Protein AF-0000000078032558 (afdb_homodimer)

Solvent-accessible surface area (backbone atoms only — not comparable to full-atom values): 46582 Å² total; per-residue (Å²): 106,68,45,57,56,46,48,53,55,49,49,63,67,40,53,75,49,41,86,77,28,78,87,48,39,25,39,59,32,51,50,32,48,56,51,31,64,29,23,77,68,71,60,56,59,56,75,29,68,49,75,64,87,82,40,47,70,19,55,56,33,36,33,44,30,31,34,81,70,38,54,40,38,54,38,24,54,53,51,49,58,75,49,65,84,72,71,51,42,25,27,24,20,18,37,52,53,34,19,41,43,68,67,61,54,51,49,25,51,51,52,8,59,75,63,58,36,80,30,40,43,78,41,65,26,31,44,54,41,43,21,27,52,48,24,29,67,46,46,78,68,11,30,40,39,28,36,68,73,54,55,70,40,54,56,54,4,55,71,63,25,50,42,68,39,78,43,72,30,54,66,83,31,62,67,42,44,46,52,51,50,50,48,48,37,71,74,32,65,48,49,63,70,29,76,27,33,37,41,35,38,43,41,39,31,35,88,79,62,28,49,68,46,62,54,70,61,45,53,50,47,38,45,70,77,31,73,58,35,15,48,38,34,38,36,40,26,52,68,20,34,52,54,36,39,75,61,14,58,8,58,51,54,54,70,69,36,52,88,70,43,55,33,40,32,37,37,25,31,22,35,38,22,17,46,18,13,35,41,35,23,41,70,71,55,50,50,38,40,54,62,49,12,58,71,46,48,72,18,65,30,67,22,48,66,54,51,38,31,36,50,28,29,50,48,40,31,75,73,46,73,45,50,65,32,35,48,35,32,43,52,47,47,50,50,39,44,53,55,43,74,69,30,68,50,47,52,51,28,41,75,70,64,50,38,46,44,77,72,59,59,68,49,86,76,46,93,69,67,61,50,37,50,33,38,36,22,44,74,68,44,16,56,44,51,31,50,48,39,22,74,69,42,29,44,39,52,55,47,40,66,86,84,32,58,80,74,54,13,17,28,39,32,28,53,27,27,75,60,44,72,66,56,44,52,51,48,50,49,51,51,34,52,51,42,54,52,51,54,54,48,68,69,48,81,76,67,95,71,67,59,69,60,48,48,51,55,55,53,51,41,61,57,68,75,97,109,67,48,57,55,46,48,52,54,50,48,62,68,41,50,73,48,43,88,76,28,77,88,49,40,26,40,59,32,52,51,32,48,56,50,32,64,29,21,76,69,71,60,56,60,56,76,30,67,49,75,63,88,83,41,48,69,18,56,56,33,35,33,45,30,31,34,81,70,38,56,40,40,54,39,25,52,53,52,49,56,76,47,64,83,74,69,51,43,25,28,24,20,17,36,52,51,35,19,41,42,68,67,62,54,52,50,24,52,52,51,8,59,76,64,57,36,82,30,42,44,75,39,65,26,31,43,54,41,43,21,27,50,48,24,28,67,48,46,78,69,11,29,41,39,28,37,68,72,53,55,69,39,52,56,54,4,56,70,62,27,50,42,66,39,80,44,71,31,52,64,82,31,63,66,43,45,47,52,51,50,51,49,48,37,73,74,32,65,47,48,62,70,30,75,29,32,35,40,34,40,44,41,37,31,35,87,78,62,28,49,68,46,61,53,71,62,45,52,50,46,39,44,69,76,31,74,59,35,14,48,39,34,38,35,39,27,51,69,20,33,51,55,37,39,75,62,15,58,8,59,50,54,54,68,68,35,49,89,70,42,54,32,40,33,36,38,26,30,23,35,37,24,17,44,17,12,34,42,35,23,41,69,69,56,50,50,40,40,54,64,50,13,58,71,48,50,71,20,66,32,66,23,46,68,54,51,37,31,37,49,28,30,49,48,39,29,75,72,47,74,46,50,66,30,35,49,36,32,43,53,48,48,52,50,39,45,55,54,44,73,69,29,67,50,45,51,51,28,42,75,70,65,50,38,50,42,76,73,59,60,67,48,87,78,47,94,69,69,60,50,37,51,34,39,35,24,43,75,69,45,16,56,45,51,31,50,49,41,23,72,69,43,27,44,39,51,52,45,40,65,84,84,32,60,81,77,53,13,17,28,39,32,27,51,27,27,76,60,45,73,66,56,43,52,51,49,51,50,51,52,34,52,52,43,54,51,52,54,53,47,69,69,50,83,74,68,94,73,67,59,68,63,51,48,52,54,56,54,52,41,62,55,66,78,97

Structure (mmCIF, N/CA/C/O backbone):
data_AF-0000000078032558-model_v1
#
loop_
_entity.id
_entity.type
_entity.pdbx_description
1 polymer 'Aminotransferase class I/classII large domain-containing protein'
#
loop_
_atom_site.group_PDB
_atom_site.id
_atom_site.type_symbol
_atom_site.label_atom_id
_atom_site.label_alt_id
_atom_site.label_comp_id
_atom_site.label_asym_id
_atom_site.label_entity_id
_atom_site.label_seq_id
_atom_site.pdbx_PDB_ins_code
_atom_site.Cartn_x
_atom_site.Cartn_y
_atom_site.Cartn_z
_atom_site.occupancy
_atom_site.B_iso_or_equiv
_atom_site.auth_seq_id
_atom_site.auth_comp_id
_atom_site.auth_asym_id
_atom_site.auth_atom_id
_atom_site.pdbx_PDB_model_num
ATOM 1 N N . MET A 1 1 ? 19.219 -9.531 -31.422 1 80.31 1 MET A N 1
ATOM 2 C CA . MET A 1 1 ? 18.391 -10.547 -30.781 1 80.31 1 MET A CA 1
ATOM 3 C C . MET A 1 1 ? 18.344 -10.328 -29.266 1 80.31 1 MET A C 1
ATOM 5 O O . MET A 1 1 ? 19.281 -9.789 -28.688 1 80.31 1 MET A O 1
ATOM 9 N N . TYR A 1 2 ? 17.25 -10.719 -28.672 1 83.38 2 TYR A N 1
ATOM 10 C CA . TYR A 1 2 ? 17.016 -10.539 -27.25 1 83.38 2 TYR A CA 1
ATOM 11 C C . TYR A 1 2 ? 18.172 -11.078 -26.438 1 83.38 2 TYR A C 1
ATOM 13 O O . TYR A 1 2 ? 18.641 -10.422 -25.5 1 83.38 2 TYR A O 1
ATOM 21 N N . TYR A 1 3 ? 18.688 -12.211 -26.844 1 86.25 3 TYR A N 1
ATOM 22 C CA . TYR A 1 3 ? 19.734 -12.875 -26.078 1 86.25 3 TYR A CA 1
ATOM 23 C C . TYR A 1 3 ? 21 -12.023 -26.031 1 86.25 3 TYR A C 1
ATOM 25 O O . TYR A 1 3 ? 21.672 -11.953 -25 1 86.25 3 TYR A O 1
ATOM 33 N N . GLN A 1 4 ? 21.297 -11.312 -27.031 1 84.75 4 GLN A N 1
ATOM 34 C CA . GLN A 1 4 ? 22.5 -10.484 -27.094 1 84.75 4 GLN A CA 1
ATOM 35 C C . GLN A 1 4 ? 22.359 -9.25 -26.203 1 84.75 4 GLN A C 1
ATOM 37 O O . GLN A 1 4 ? 23.297 -8.883 -25.484 1 84.75 4 GLN A O 1
ATOM 42 N N . GLU A 1 5 ? 21.234 -8.664 -26.266 1 84.06 5 GLU A N 1
ATOM 43 C CA . GLU A 1 5 ? 20.984 -7.496 -25.422 1 84.06 5 GLU A CA 1
ATOM 44 C C . GLU A 1 5 ? 21 -7.863 -23.938 1 84.06 5 GLU A C 1
ATOM 46 O O . GLU A 1 5 ? 21.562 -7.129 -23.125 1 84.06 5 GLU A O 1
ATOM 51 N N . MET A 1 6 ? 20.375 -8.961 -23.641 1 85.62 6 MET A N 1
ATOM 52 C CA . MET A 1 6 ? 20.328 -9.43 -22.266 1 85.62 6 MET A CA 1
ATOM 53 C C . MET A 1 6 ? 21.734 -9.711 -21.75 1 85.62 6 MET A C 1
ATOM 55 O O . MET A 1 6 ? 22.094 -9.297 -20.641 1 85.62 6 MET A O 1
ATOM 59 N N . LEU A 1 7 ? 22.547 -10.359 -22.516 1 86.56 7 LEU A N 1
ATOM 60 C CA . LEU A 1 7 ? 23.891 -10.75 -22.078 1 86.56 7 LEU A CA 1
ATOM 61 C C . LEU A 1 7 ? 24.797 -9.531 -21.953 1 86.56 7 LEU A C 1
ATOM 63 O O . LEU A 1 7 ? 25.641 -9.477 -21.062 1 86.56 7 LEU A O 1
ATOM 67 N N . ASN A 1 8 ? 24.594 -8.594 -22.844 1 84.06 8 ASN A N 1
ATOM 68 C CA . ASN A 1 8 ? 25.406 -7.387 -22.781 1 84.06 8 ASN A CA 1
ATOM 69 C C . ASN A 1 8 ? 25.188 -6.629 -21.469 1 84.06 8 ASN A C 1
ATOM 71 O O . ASN A 1 8 ? 26.156 -6.258 -20.797 1 84.06 8 ASN A O 1
ATOM 75 N N . ASP A 1 9 ? 23.984 -6.445 -21.125 1 83.38 9 ASP A N 1
ATOM 76 C CA . ASP A 1 9 ? 23.672 -5.727 -19.891 1 83.38 9 ASP A CA 1
ATOM 77 C C . ASP A 1 9 ? 24.047 -6.547 -18.672 1 83.38 9 ASP A C 1
ATOM 79 O O . ASP A 1 9 ? 24.547 -6.004 -17.688 1 83.38 9 ASP A O 1
ATOM 83 N N . TRP A 1 10 ? 23.797 -7.812 -18.766 1 87.31 10 TRP A N 1
ATOM 84 C CA . TRP A 1 10 ? 24.094 -8.727 -17.672 1 87.31 10 TRP A CA 1
ATOM 85 C C . TRP A 1 10 ? 25.594 -8.766 -17.375 1 87.31 10 TRP A C 1
ATOM 87 O O . TRP A 1 10 ? 26 -8.703 -16.219 1 87.31 10 TRP A O 1
ATOM 97 N N . LEU A 1 11 ? 26.359 -8.844 -18.375 1 87.5 11 LEU A N 1
ATOM 98 C CA . LEU A 1 11 ? 27.812 -8.938 -18.219 1 87.5 11 LEU A CA 1
ATOM 99 C C . LEU A 1 11 ? 28.375 -7.629 -17.688 1 87.5 11 LEU A C 1
ATOM 101 O O . LEU A 1 11 ? 29.266 -7.637 -16.828 1 87.5 11 LEU A O 1
ATOM 105 N N . LYS A 1 12 ? 27.875 -6.531 -18.141 1 86.44 12 LYS A N 1
ATOM 106 C CA . LYS A 1 12 ? 28.328 -5.223 -17.672 1 86.44 12 LYS A CA 1
ATOM 107 C C . LYS A 1 12 ? 28.031 -5.035 -16.188 1 86.44 12 LYS A C 1
ATOM 109 O O . LYS A 1 12 ? 28.844 -4.469 -15.453 1 86.44 12 LYS A O 1
ATOM 114 N N . ASP A 1 13 ? 26.906 -5.551 -15.789 1 90 13 ASP A N 1
ATOM 115 C CA . ASP A 1 13 ? 26.469 -5.379 -14.406 1 90 13 ASP A CA 1
ATOM 116 C C . ASP A 1 13 ? 27.281 -6.262 -13.461 1 90 13 ASP A C 1
ATOM 118 O O . ASP A 1 13 ? 27.312 -6.016 -12.25 1 90 13 ASP A O 1
ATOM 122 N N . HIS A 1 14 ? 27.969 -7.262 -13.961 1 91.25 14 HIS A N 1
ATOM 123 C CA . HIS A 1 14 ? 28.656 -8.219 -13.102 1 91.25 14 HIS A CA 1
ATOM 124 C C . HIS A 1 14 ? 30.141 -7.902 -13.023 1 91.25 14 HIS A C 1
ATOM 126 O O . HIS A 1 14 ? 30.922 -8.68 -12.469 1 91.25 14 HIS A O 1
ATOM 132 N N . VAL A 1 15 ? 30.531 -6.758 -13.594 1 91 15 VAL A N 1
ATOM 133 C CA . VAL A 1 15 ? 31.875 -6.266 -13.344 1 91 15 VAL A CA 1
ATOM 134 C C . VAL A 1 15 ? 32 -5.816 -11.891 1 91 15 VAL A C 1
ATOM 136 O O . VAL A 1 15 ? 31.172 -5.066 -11.391 1 91 15 VAL A O 1
ATOM 139 N N . LEU A 1 16 ? 33.031 -6.363 -11.219 1 93.69 16 LEU A N 1
ATOM 140 C CA . LEU A 1 16 ? 33.25 -5.973 -9.828 1 93.69 16 LEU A CA 1
ATOM 141 C C . LEU A 1 16 ? 33.438 -4.465 -9.719 1 93.69 16 LEU A C 1
ATOM 143 O O . LEU A 1 16 ? 34.094 -3.848 -10.562 1 93.69 16 LEU A O 1
ATOM 147 N N . GLN A 1 17 ? 32.906 -3.85 -8.68 1 95.19 17 GLN A N 1
ATOM 148 C CA . GLN A 1 17 ? 32.938 -2.396 -8.562 1 95.19 17 GLN A CA 1
ATOM 149 C C . GLN A 1 17 ? 33.844 -1.945 -7.422 1 95.19 17 GLN A C 1
ATOM 151 O O . GLN A 1 17 ? 34.406 -0.854 -7.469 1 95.19 17 GLN A O 1
ATOM 156 N N . ALA A 1 18 ? 34 -2.725 -6.391 1 93.19 18 ALA A N 1
ATOM 157 C CA . ALA A 1 18 ? 34.719 -2.346 -5.176 1 93.19 18 ALA A CA 1
ATOM 158 C C . ALA A 1 18 ? 36.125 -1.856 -5.504 1 93.19 18 ALA A C 1
ATOM 160 O O . ALA A 1 18 ? 36.625 -0.889 -4.91 1 93.19 18 ALA A O 1
ATOM 161 N N . PRO A 1 19 ? 36.812 -2.441 -6.449 1 92.69 19 PRO A N 1
ATOM 162 C CA . PRO A 1 19 ? 38.156 -1.995 -6.766 1 92.69 19 PRO A CA 1
ATOM 163 C C . PRO A 1 19 ? 38.219 -0.566 -7.305 1 92.69 19 PRO A C 1
ATOM 165 O O . PRO A 1 19 ? 39.25 0.093 -7.234 1 92.69 19 PRO A O 1
ATOM 168 N N . TYR A 1 20 ? 37.125 -0.083 -7.801 1 92.31 20 TYR A N 1
ATOM 169 C CA . TYR A 1 20 ? 37.094 1.242 -8.414 1 92.31 20 TYR A CA 1
ATOM 170 C C . TYR A 1 20 ? 36.531 2.273 -7.438 1 92.31 20 TYR A C 1
ATOM 172 O O . TYR A 1 20 ? 36.344 3.438 -7.797 1 92.31 20 TYR A O 1
ATOM 180 N N . MET A 1 21 ? 36.344 1.841 -6.172 1 93.31 21 MET A N 1
ATOM 181 C CA . MET A 1 21 ? 35.625 2.699 -5.215 1 93.31 21 MET A CA 1
ATOM 182 C C . MET A 1 21 ? 36.625 3.348 -4.254 1 93.31 21 MET A C 1
ATOM 184 O O . MET A 1 21 ? 36.219 3.938 -3.248 1 93.31 21 MET A O 1
ATOM 188 N N . LYS A 1 22 ? 37.844 3.311 -4.496 1 90.62 22 LYS A N 1
ATOM 189 C CA . LYS A 1 22 ? 38.875 3.707 -3.535 1 90.62 22 LYS A CA 1
ATOM 190 C C . LYS A 1 22 ? 38.719 5.164 -3.115 1 90.62 22 LYS A C 1
ATOM 192 O O . LYS A 1 22 ? 38.938 5.512 -1.952 1 90.62 22 LYS A O 1
ATOM 197 N N . ASP A 1 23 ? 38.25 5.98 -4.012 1 92.94 23 ASP A N 1
ATOM 198 C CA . ASP A 1 23 ? 38.156 7.406 -3.713 1 92.94 23 ASP A CA 1
ATOM 199 C C . ASP A 1 23 ? 36.719 7.805 -3.344 1 92.94 23 ASP A C 1
ATOM 201 O O . ASP A 1 23 ? 36.438 8.984 -3.137 1 92.94 23 ASP A O 1
ATOM 205 N N . GLU A 1 24 ? 35.875 6.836 -3.246 1 95.62 24 GLU A N 1
ATOM 206 C CA . GLU A 1 24 ? 34.469 7.102 -2.91 1 95.62 24 GLU A CA 1
ATOM 207 C C . GLU A 1 24 ? 34.25 7.043 -1.402 1 95.62 24 GLU A C 1
ATOM 209 O O . GLU A 1 24 ? 35.031 6.426 -0.676 1 95.62 24 GLU A O 1
ATOM 214 N N . PRO A 1 25 ? 33.219 7.695 -0.903 1 97.56 25 PRO A N 1
ATOM 215 C CA . PRO A 1 25 ? 32.844 7.574 0.515 1 97.56 25 PRO A CA 1
ATOM 216 C C . PRO A 1 25 ? 32.719 6.121 0.967 1 97.56 25 PRO A C 1
ATOM 218 O O . PRO A 1 25 ? 32.25 5.277 0.21 1 97.56 25 PRO A O 1
ATOM 221 N N . ALA A 1 26 ? 33.094 5.902 2.227 1 98.25 26 ALA A N 1
ATOM 222 C CA . ALA A 1 26 ? 33.094 4.555 2.791 1 98.25 26 ALA A CA 1
ATOM 223 C C . ALA A 1 26 ? 31.719 3.912 2.703 1 98.25 26 ALA A C 1
ATOM 225 O O . ALA A 1 26 ? 31.609 2.697 2.514 1 98.25 26 ALA A O 1
ATOM 226 N N . PHE A 1 27 ? 30.719 4.684 2.791 1 98.5 27 PHE A N 1
ATOM 227 C CA . PHE A 1 27 ? 29.359 4.18 2.695 1 98.5 27 PHE A CA 1
ATOM 228 C C . PHE A 1 27 ? 29.156 3.416 1.392 1 98.5 27 PHE A C 1
ATOM 230 O O . PHE A 1 27 ? 28.703 2.27 1.401 1 98.5 27 PHE A O 1
ATOM 237 N N . TYR A 1 28 ? 29.5 4.035 0.255 1 98.5 28 TYR A N 1
ATOM 238 C CA . TYR A 1 28 ? 29.312 3.42 -1.055 1 98.5 28 TYR A CA 1
ATOM 239 C C . TYR A 1 28 ? 30.266 2.246 -1.248 1 98.5 28 TYR A C 1
ATOM 241 O O . TYR A 1 28 ? 29.891 1.242 -1.867 1 98.5 28 TYR A O 1
ATOM 249 N N . ARG A 1 29 ? 31.438 2.357 -0.692 1 98 29 ARG A N 1
ATOM 250 C CA . ARG A 1 29 ? 32.406 1.267 -0.765 1 98 29 ARG A CA 1
ATOM 251 C C . ARG A 1 29 ? 31.891 0.025 -0.048 1 98 29 ARG A C 1
ATOM 253 O O . ARG A 1 29 ? 32 -1.09 -0.562 1 98 29 ARG A O 1
ATOM 260 N N . ASN A 1 30 ? 31.359 0.237 1.131 1 98.25 30 ASN A N 1
ATOM 261 C CA . ASN A 1 30 ? 30.812 -0.875 1.893 1 98.25 30 ASN A CA 1
ATOM 262 C C . ASN A 1 30 ? 29.688 -1.576 1.123 1 98.25 30 ASN A C 1
ATOM 264 O O . ASN A 1 30 ? 29.609 -2.807 1.116 1 98.25 30 ASN A O 1
ATOM 268 N N . ILE A 1 31 ? 28.844 -0.797 0.49 1 98.38 31 ILE A N 1
ATOM 269 C CA . ILE A 1 31 ? 27.734 -1.348 -0.272 1 98.38 31 ILE A CA 1
ATOM 270 C C . ILE A 1 31 ? 28.266 -2.139 -1.466 1 98.38 31 ILE A C 1
ATOM 272 O O . ILE A 1 31 ? 27.828 -3.266 -1.716 1 98.38 31 ILE A O 1
ATOM 276 N N . GLU A 1 32 ? 29.219 -1.52 -2.215 1 98.19 32 GLU A N 1
ATOM 277 C CA . GLU A 1 32 ? 29.719 -2.184 -3.412 1 98.19 32 GLU A CA 1
ATOM 278 C C . GLU A 1 32 ? 30.5 -3.449 -3.057 1 98.19 32 GLU A C 1
ATOM 280 O O . GLU A 1 32 ? 30.469 -4.43 -3.803 1 98.19 32 GLU A O 1
ATOM 285 N N . LYS A 1 33 ? 31.188 -3.441 -1.937 1 97.69 33 LYS A N 1
ATOM 286 C CA . LYS A 1 33 ? 31.844 -4.66 -1.461 1 97.69 33 LYS A CA 1
ATOM 287 C C . LYS A 1 33 ? 30.812 -5.773 -1.236 1 97.69 33 LYS A C 1
ATOM 289 O O . LYS A 1 33 ? 31.047 -6.926 -1.602 1 97.69 33 LYS A O 1
ATOM 294 N N . HIS A 1 34 ? 29.75 -5.387 -0.639 1 97.69 34 HIS A N 1
ATOM 295 C CA . HIS A 1 34 ? 28.672 -6.348 -0.413 1 97.69 34 HIS A CA 1
ATOM 296 C C . HIS A 1 34 ? 28.094 -6.848 -1.731 1 97.69 34 HIS A C 1
ATOM 298 O O . HIS A 1 34 ? 27.922 -8.055 -1.922 1 97.69 34 HIS A O 1
ATOM 304 N N . LEU A 1 35 ? 27.797 -5.973 -2.66 1 97.44 35 LEU A N 1
ATOM 305 C CA . LEU A 1 35 ? 27.219 -6.34 -3.945 1 97.44 35 LEU A CA 1
ATOM 306 C C . LEU A 1 35 ? 28.172 -7.199 -4.754 1 97.44 35 LEU A C 1
ATOM 308 O O . LEU A 1 35 ? 27.75 -8.055 -5.531 1 97.44 35 LEU A O 1
ATOM 312 N N . ASP A 1 36 ? 29.469 -6.992 -4.578 1 97.31 36 ASP A N 1
ATOM 313 C CA . ASP A 1 36 ? 30.484 -7.762 -5.297 1 97.31 36 ASP A CA 1
ATOM 314 C C . ASP A 1 36 ? 30.438 -9.234 -4.895 1 97.31 36 ASP A C 1
ATOM 316 O O . ASP A 1 36 ? 30.797 -10.109 -5.68 1 97.31 36 ASP A O 1
ATOM 320 N N . THR A 1 37 ? 30 -9.516 -3.711 1 95.69 37 THR A N 1
ATOM 321 C CA . THR A 1 37 ? 29.844 -10.914 -3.322 1 95.69 37 THR A CA 1
ATOM 322 C C . THR A 1 37 ? 28.797 -11.609 -4.18 1 95.69 37 THR A C 1
ATOM 324 O O . THR A 1 37 ? 28.859 -12.812 -4.41 1 95.69 37 THR A O 1
ATOM 327 N N . LEU A 1 38 ? 27.859 -10.844 -4.645 1 92.62 38 LEU A N 1
ATOM 328 C CA . LEU A 1 38 ? 26.859 -11.367 -5.562 1 92.62 38 LEU A CA 1
ATOM 329 C C . LEU A 1 38 ? 27.406 -11.438 -6.984 1 92.62 38 LEU A C 1
ATOM 331 O O . LEU A 1 38 ? 27.156 -12.406 -7.703 1 92.62 38 LEU A O 1
ATOM 335 N N . ARG A 1 39 ? 28.172 -10.406 -7.352 1 92.75 39 ARG A N 1
ATOM 336 C CA . ARG A 1 39 ? 28.703 -10.328 -8.711 1 92.75 39 ARG A CA 1
ATOM 337 C C . ARG A 1 39 ? 29.641 -11.484 -8.992 1 92.75 39 ARG A C 1
ATOM 339 O O . ARG A 1 39 ? 29.656 -12.031 -10.094 1 92.75 39 ARG A O 1
ATOM 346 N N . VAL A 1 40 ? 30.391 -11.891 -8 1 89.12 40 VAL A N 1
ATOM 347 C CA . VAL A 1 40 ? 31.406 -12.922 -8.172 1 89.12 40 VAL A CA 1
ATOM 348 C C . VAL A 1 40 ? 30.75 -14.242 -8.586 1 89.12 40 VAL A C 1
ATOM 350 O O . VAL A 1 40 ? 31.281 -14.977 -9.414 1 89.12 40 VAL A O 1
ATOM 353 N N . ASP A 1 41 ? 29.562 -14.445 -8.086 1 82.5 41 ASP A N 1
ATOM 354 C CA . ASP A 1 41 ? 28.859 -15.703 -8.344 1 82.5 41 ASP A CA 1
ATOM 355 C C . ASP A 1 41 ? 27.734 -15.508 -9.352 1 82.5 41 ASP A C 1
ATOM 357 O O . ASP A 1 41 ? 26.828 -16.344 -9.445 1 82.5 41 ASP A O 1
ATOM 361 N N . PHE A 1 42 ? 27.688 -14.414 -9.992 1 82.44 42 PHE A N 1
ATOM 362 C CA . PHE A 1 42 ? 26.688 -14.102 -11.008 1 82.44 42 PHE A CA 1
ATOM 363 C C . PHE A 1 42 ? 25.281 -14.156 -10.422 1 82.44 42 PHE A C 1
ATOM 365 O O . PHE A 1 42 ? 24.344 -14.641 -11.07 1 82.44 42 PHE A O 1
ATOM 372 N N . ARG A 1 43 ? 25.219 -13.672 -9.234 1 87.38 43 ARG A N 1
ATOM 373 C CA . ARG A 1 43 ? 23.922 -13.727 -8.555 1 87.38 43 ARG A CA 1
ATOM 374 C C . ARG A 1 43 ? 23.297 -12.344 -8.445 1 87.38 43 ARG A C 1
ATOM 376 O O . ARG A 1 43 ? 22.188 -12.195 -7.957 1 87.38 43 ARG A O 1
ATOM 383 N N . LEU A 1 44 ? 24.094 -11.367 -8.977 1 91.62 44 LEU A N 1
ATOM 384 C CA . LEU A 1 44 ? 23.547 -10.016 -8.922 1 91.62 44 LEU A CA 1
ATOM 385 C C . LEU A 1 44 ? 22.297 -9.898 -9.789 1 91.62 44 LEU A C 1
ATOM 387 O O . LEU A 1 44 ? 22.312 -10.281 -10.961 1 91.62 44 LEU A O 1
ATOM 391 N N . SER A 1 45 ? 21.203 -9.406 -9.172 1 90.88 45 SER A N 1
ATOM 392 C CA . SER A 1 45 ? 20.016 -9.117 -9.953 1 90.88 45 SER A CA 1
ATOM 393 C C . SER A 1 45 ? 20.219 -7.895 -10.844 1 90.88 45 SER A C 1
ATOM 395 O O . SER A 1 45 ? 20.719 -6.867 -10.391 1 90.88 45 SER A O 1
ATOM 397 N N . THR A 1 46 ? 19.891 -8.039 -12.094 1 87.75 46 THR A N 1
ATOM 398 C CA . THR A 1 46 ? 20.016 -6.953 -13.055 1 87.75 46 THR A CA 1
ATOM 399 C C . THR A 1 46 ? 18.672 -6.637 -13.703 1 87.75 46 THR A C 1
ATOM 401 O O . THR A 1 46 ? 17.828 -7.516 -13.844 1 87.75 46 THR A O 1
ATOM 404 N N . ALA A 1 47 ? 18.469 -5.344 -14 1 86.31 47 ALA A N 1
ATOM 405 C CA . ALA A 1 47 ? 17.281 -4.969 -14.773 1 86.31 47 ALA A CA 1
ATOM 406 C C . ALA A 1 47 ? 17.328 -5.574 -16.172 1 86.31 47 ALA A C 1
ATOM 408 O O . ALA A 1 47 ? 18.281 -5.352 -16.922 1 86.31 47 ALA A O 1
ATOM 409 N N . LYS A 1 48 ? 16.375 -6.363 -16.516 1 84.81 48 LYS A N 1
ATOM 410 C CA . LYS A 1 48 ? 16.328 -6.992 -17.828 1 84.81 48 LYS A CA 1
ATOM 411 C C . LYS A 1 48 ? 15.688 -6.059 -18.859 1 84.81 48 LYS A C 1
ATOM 413 O O . LYS A 1 48 ? 14.727 -5.348 -18.547 1 84.81 48 LYS A O 1
ATOM 418 N N . PRO A 1 49 ? 16.25 -6.051 -20.016 1 84.81 49 PRO A N 1
ATOM 419 C CA . PRO A 1 49 ? 15.586 -5.258 -21.062 1 84.81 49 PRO A CA 1
ATOM 420 C C . PRO A 1 49 ? 14.203 -5.801 -21.438 1 84.81 49 PRO A C 1
ATOM 422 O O . PRO A 1 49 ? 13.984 -7.016 -21.391 1 84.81 49 PRO A O 1
ATOM 425 N N . ARG A 1 50 ? 13.328 -4.848 -21.703 1 88.75 50 ARG A N 1
ATOM 426 C CA . ARG A 1 50 ? 12.062 -5.281 -22.281 1 88.75 50 ARG A CA 1
ATOM 427 C C . ARG A 1 50 ? 12.25 -5.746 -23.719 1 88.75 50 ARG A C 1
ATOM 429 O O . ARG A 1 50 ? 13.008 -5.137 -24.484 1 88.75 50 ARG A O 1
ATOM 436 N N . TRP A 1 51 ? 11.695 -6.84 -24.125 1 88.62 51 TRP A N 1
ATOM 437 C CA . TRP A 1 51 ? 11.828 -7.441 -25.438 1 88.62 51 TRP A CA 1
ATOM 438 C C . TRP A 1 51 ? 10.531 -7.324 -26.234 1 88.62 51 TRP A C 1
ATOM 440 O O . TRP A 1 51 ? 9.492 -6.949 -25.672 1 88.62 51 TRP A O 1
ATOM 450 N N . ASP A 1 52 ? 10.633 -7.594 -27.594 1 89.62 52 ASP A N 1
ATOM 451 C CA . ASP A 1 52 ? 9.469 -7.414 -28.453 1 89.62 52 ASP A CA 1
ATOM 452 C C . ASP A 1 52 ? 8.75 -8.742 -28.688 1 89.62 52 ASP A C 1
ATOM 454 O O . ASP A 1 52 ? 9.078 -9.75 -28.062 1 89.62 52 ASP A O 1
ATOM 458 N N . ASP A 1 53 ? 7.82 -8.703 -29.609 1 90.31 53 ASP A N 1
ATOM 459 C CA . ASP A 1 53 ? 6.898 -9.82 -29.781 1 90.31 53 ASP A CA 1
ATOM 460 C C . ASP A 1 53 ? 7.539 -10.945 -30.594 1 90.31 53 ASP A C 1
ATOM 462 O O . ASP A 1 53 ? 6.945 -12.008 -30.766 1 90.31 53 ASP A O 1
ATOM 466 N N . THR A 1 54 ? 8.82 -10.727 -31.031 1 93.25 54 THR A N 1
ATOM 467 C CA . THR A 1 54 ? 9.508 -11.805 -31.75 1 93.25 54 THR A CA 1
ATOM 468 C C . THR A 1 54 ? 10.023 -12.852 -30.766 1 93.25 54 THR A C 1
ATOM 470 O O . THR A 1 54 ? 10.336 -13.977 -31.156 1 93.25 54 THR A O 1
ATOM 473 N N . VAL A 1 55 ? 10.164 -12.469 -29.547 1 96.12 55 VAL A N 1
ATOM 474 C CA . VAL A 1 55 ? 10.594 -13.391 -28.484 1 96.12 55 VAL A CA 1
ATOM 475 C C . VAL A 1 55 ? 9.398 -14.188 -27.969 1 96.12 55 VAL A C 1
ATOM 477 O O . VAL A 1 55 ? 8.367 -13.609 -27.625 1 96.12 55 VAL A O 1
ATOM 480 N N . ILE A 1 56 ? 9.516 -15.578 -28.047 1 97.81 56 ILE A N 1
ATOM 481 C CA . ILE A 1 56 ? 8.469 -16.391 -27.438 1 97.81 56 ILE A CA 1
ATOM 482 C C . ILE A 1 56 ? 8.391 -16.094 -25.938 1 97.81 56 ILE A C 1
ATOM 484 O O . ILE A 1 56 ? 9.367 -16.281 -25.203 1 97.81 56 ILE A O 1
ATOM 488 N N . ASP A 1 57 ? 7.234 -15.664 -25.5 1 97.19 57 ASP A N 1
ATOM 489 C CA . ASP A 1 57 ? 7.039 -15.156 -24.141 1 97.19 57 ASP A CA 1
ATOM 490 C C . ASP A 1 57 ? 6.555 -16.266 -23.203 1 97.19 57 ASP A C 1
ATOM 492 O O . ASP A 1 57 ? 5.402 -16.703 -23.297 1 97.19 57 ASP A O 1
ATOM 496 N N . TRP A 1 58 ? 7.434 -16.688 -22.281 1 97.94 58 TRP A N 1
ATOM 497 C CA . TRP A 1 58 ? 7.055 -17.578 -21.188 1 97.94 58 TRP A CA 1
ATOM 498 C C . TRP A 1 58 ? 7.297 -16.922 -19.828 1 97.94 58 TRP A C 1
ATOM 500 O O . TRP A 1 58 ? 7.562 -17.609 -18.844 1 97.94 58 TRP A O 1
ATOM 510 N N . ALA A 1 59 ? 7.273 -15.602 -19.766 1 96.12 59 ALA A N 1
ATOM 511 C CA . ALA A 1 59 ? 7.777 -15 -18.531 1 96.12 59 ALA A CA 1
ATOM 512 C C . ALA A 1 59 ? 6.891 -13.836 -18.094 1 96.12 59 ALA A C 1
ATOM 514 O O . ALA A 1 59 ? 6.648 -13.656 -16.891 1 96.12 59 ALA A O 1
ATOM 515 N N . SER A 1 60 ? 6.32 -13 -19.031 1 96.12 60 SER A N 1
ATOM 516 C CA . SER A 1 60 ? 5.656 -11.758 -18.656 1 96.12 60 SER A CA 1
ATOM 517 C C . SER A 1 60 ? 4.379 -12.031 -17.875 1 96.12 60 SER A C 1
ATOM 519 O O . SER A 1 60 ? 3.893 -13.164 -17.828 1 96.12 60 SER A O 1
ATOM 521 N N . SER A 1 61 ? 3.871 -11 -17.188 1 96.69 61 SER A N 1
ATOM 522 C CA . SER A 1 61 ? 2.656 -11.133 -16.391 1 96.69 61 SER A CA 1
ATOM 523 C C . SER A 1 61 ? 1.414 -10.82 -17.203 1 96.69 61 SER A C 1
ATOM 525 O O . SER A 1 61 ? 0.319 -10.68 -16.656 1 96.69 61 SER A O 1
ATOM 527 N N . ASP A 1 62 ? 1.58 -10.719 -18.5 1 97.31 62 ASP A N 1
ATOM 528 C CA . ASP A 1 62 ? 0.466 -10.438 -19.391 1 97.31 62 ASP A CA 1
ATOM 529 C C . ASP A 1 62 ? -0.271 -11.719 -19.781 1 97.31 62 ASP A C 1
ATOM 531 O O . ASP A 1 62 ? -0.429 -12.023 -20.953 1 97.31 62 ASP A O 1
ATOM 535 N N . PHE A 1 63 ? -0.851 -12.383 -18.828 1 98.44 63 PHE A N 1
ATOM 536 C CA . PHE A 1 63 ? -1.385 -13.734 -18.953 1 98.44 63 PHE A CA 1
ATOM 537 C C . PHE A 1 63 ? -2.43 -13.805 -20.062 1 98.44 63 PHE A C 1
ATOM 539 O O . PHE A 1 63 ? -2.371 -14.68 -20.922 1 98.44 63 PHE A O 1
ATOM 546 N N . LEU A 1 64 ? -3.33 -12.859 -20.078 1 98.69 64 LEU A N 1
ATOM 547 C CA . LEU A 1 64 ? -4.441 -12.883 -21.016 1 98.69 64 LEU A CA 1
ATOM 548 C C . LEU A 1 64 ? -4.078 -12.133 -22.297 1 98.69 64 LEU A C 1
ATOM 550 O O . LEU A 1 64 ? -4.91 -12 -23.203 1 98.69 64 LEU A O 1
ATOM 554 N N . SER A 1 65 ? -2.91 -11.625 -22.375 1 98.12 65 SER A N 1
ATOM 555 C CA . SER A 1 65 ? -2.375 -10.938 -23.547 1 98.12 65 SER A CA 1
ATOM 556 C C . SER A 1 65 ? -3.186 -9.688 -23.875 1 98.12 65 SER A C 1
ATOM 558 O O . SER A 1 65 ? -3.32 -9.32 -25.047 1 98.12 65 SER A O 1
ATOM 560 N N . LEU A 1 66 ? -3.803 -9.102 -22.859 1 98.19 66 LEU A N 1
ATOM 561 C CA . LEU A 1 66 ? -4.586 -7.887 -23.047 1 98.19 66 LEU A CA 1
ATOM 562 C C . LEU A 1 66 ? -3.676 -6.703 -23.359 1 98.19 66 LEU A C 1
ATOM 564 O O . LEU A 1 66 ? -4.051 -5.801 -24.109 1 98.19 66 LEU A O 1
ATOM 568 N N . ASN A 1 67 ? -2.557 -6.738 -22.703 1 96.19 67 ASN A N 1
ATOM 569 C CA . ASN A 1 67 ? -1.556 -5.707 -22.953 1 96.19 67 ASN A CA 1
ATOM 570 C C . ASN A 1 67 ? -0.984 -5.812 -24.375 1 96.19 67 ASN A C 1
ATOM 572 O O . ASN A 1 67 ? -0.978 -4.832 -25.125 1 96.19 67 ASN A O 1
ATOM 576 N N . ARG A 1 68 ? -0.626 -6.945 -24.766 1 94.12 68 ARG A N 1
ATOM 577 C CA . ARG A 1 68 ? -0.018 -7.238 -26.047 1 94.12 68 ARG A CA 1
ATOM 578 C C . ARG A 1 68 ? -0.97 -6.898 -27.203 1 94.12 68 ARG A C 1
ATOM 580 O O . ARG A 1 68 ? -0.548 -6.375 -28.234 1 94.12 68 ARG A O 1
ATOM 587 N N . THR A 1 69 ? -2.188 -7.141 -27.047 1 95.88 69 THR A N 1
ATOM 588 C CA . THR A 1 69 ? -3.172 -6.953 -28.109 1 95.88 69 THR A CA 1
ATOM 589 C C . THR A 1 69 ? -3.67 -5.512 -28.141 1 95.88 69 THR A C 1
ATOM 591 O O . THR A 1 69 ? -4.293 -5.078 -29.109 1 95.88 69 THR A O 1
ATOM 594 N N . GLY A 1 70 ? -3.459 -4.812 -27.094 1 96.62 70 GLY A N 1
ATOM 595 C CA . GLY A 1 70 ? -3.932 -3.441 -26.984 1 96.62 70 GLY A CA 1
ATOM 596 C C . GLY A 1 70 ? -5.367 -3.338 -26.516 1 96.62 70 GLY A C 1
ATOM 597 O O . GLY A 1 70 ? -5.887 -2.234 -26.328 1 96.62 70 GLY A O 1
ATOM 598 N N . ARG A 1 71 ? -5.98 -4.449 -26.25 1 97.5 71 ARG A N 1
ATOM 599 C CA . ARG A 1 71 ? -7.387 -4.441 -25.859 1 97.5 71 ARG A CA 1
ATOM 600 C C . ARG A 1 71 ? -7.582 -3.678 -24.547 1 97.5 71 ARG A C 1
ATOM 602 O O . ARG A 1 71 ? -8.578 -2.975 -24.375 1 97.5 71 ARG A O 1
ATOM 609 N N . ILE A 1 72 ? -6.637 -3.807 -23.656 1 98.38 72 ILE A N 1
ATOM 610 C CA . ILE A 1 72 ? -6.746 -3.111 -22.375 1 98.38 72 ILE A CA 1
ATOM 611 C C . ILE A 1 72 ? -6.547 -1.612 -22.578 1 98.38 72 ILE A C 1
ATOM 613 O O . ILE A 1 72 ? -7.188 -0.794 -21.922 1 98.38 72 ILE A O 1
ATOM 617 N N . ARG A 1 73 ? -5.613 -1.226 -23.438 1 98 73 ARG A N 1
ATOM 618 C CA . ARG A 1 73 ? -5.426 0.185 -23.75 1 98 73 ARG A CA 1
ATOM 619 C C . ARG A 1 73 ? -6.703 0.79 -24.328 1 98 73 ARG A C 1
ATOM 621 O O . ARG A 1 73 ? -7.121 1.874 -23.906 1 98 73 ARG A O 1
ATOM 628 N N . ASP A 1 74 ? -7.332 0.048 -25.281 1 97.88 74 ASP A N 1
ATOM 629 C CA . ASP A 1 74 ? -8.57 0.518 -25.891 1 97.88 74 ASP A CA 1
ATOM 630 C C . ASP A 1 74 ? -9.672 0.686 -24.844 1 97.88 74 ASP A C 1
ATOM 632 O O . ASP A 1 74 ? -10.406 1.677 -24.859 1 97.88 74 ASP A O 1
ATOM 636 N N . ALA A 1 75 ? -9.766 -0.3 -23.922 1 98.25 75 ALA A N 1
ATOM 637 C CA . ALA A 1 75 ? -10.758 -0.232 -22.859 1 98.25 75 ALA A CA 1
ATOM 638 C C . ALA A 1 75 ? -10.484 0.951 -21.938 1 98.25 75 ALA A C 1
ATOM 640 O O . ALA A 1 75 ? -11.414 1.624 -21.484 1 98.25 75 ALA A O 1
ATOM 641 N N . TYR A 1 76 ? -9.266 1.176 -21.641 1 97.94 76 TYR A N 1
ATOM 642 C CA . TYR A 1 76 ? -8.852 2.293 -20.797 1 97.94 76 TYR A CA 1
ATOM 643 C C . TYR A 1 76 ? -9.203 3.625 -21.453 1 97.94 76 TYR A C 1
ATOM 645 O O . TYR A 1 76 ? -9.773 4.504 -20.797 1 97.94 76 TYR A O 1
ATOM 653 N N . LEU A 1 77 ? -8.828 3.787 -22.703 1 97.12 77 LEU A N 1
ATOM 654 C CA . LEU A 1 77 ? -9.109 5.023 -23.422 1 97.12 77 LEU A CA 1
ATOM 655 C C . LEU A 1 77 ? -10.609 5.273 -23.516 1 97.12 77 LEU A C 1
ATOM 657 O O . LEU A 1 77 ? -11.062 6.418 -23.406 1 97.12 77 LEU A O 1
ATOM 661 N N . LYS A 1 78 ? -11.383 4.23 -23.734 1 97.5 78 LYS A N 1
ATOM 662 C CA . LYS A 1 78 ? -12.844 4.352 -23.734 1 97.5 78 LYS A CA 1
ATOM 663 C C . LYS A 1 78 ? -13.359 4.82 -22.375 1 97.5 78 LYS A C 1
ATOM 665 O O . LYS A 1 78 ? -14.25 5.668 -22.312 1 97.5 78 LYS A O 1
ATOM 670 N N . GLU A 1 79 ? -12.805 4.258 -21.312 1 97.5 79 GLU A N 1
ATOM 671 C CA . GLU A 1 79 ? -13.211 4.656 -19.969 1 97.5 79 GLU A CA 1
ATOM 672 C C . GLU A 1 79 ? -12.891 6.125 -19.703 1 97.5 79 GLU A C 1
ATOM 674 O O . GLU A 1 79 ? -13.711 6.859 -19.156 1 97.5 79 GLU A O 1
ATOM 679 N N . MET A 1 80 ? -11.711 6.559 -20.062 1 96.69 80 MET A N 1
ATOM 680 C CA . MET A 1 80 ? -11.305 7.949 -19.891 1 96.69 80 MET A CA 1
ATOM 681 C C . MET A 1 80 ? -12.227 8.883 -20.672 1 96.69 80 MET A C 1
ATOM 683 O O . MET A 1 80 ? -12.586 9.953 -20.188 1 96.69 80 MET A O 1
ATOM 687 N N . ALA A 1 81 ? -12.602 8.492 -21.844 1 96.31 81 ALA A N 1
ATOM 688 C CA . ALA A 1 81 ? -13.43 9.312 -22.734 1 96.31 81 ALA A CA 1
ATOM 689 C C . ALA A 1 81 ? -14.812 9.547 -22.109 1 96.31 81 ALA A C 1
ATOM 691 O O . ALA A 1 81 ? -15.414 10.609 -22.312 1 96.31 81 ALA A O 1
ATOM 692 N N . LYS A 1 82 ? -15.312 8.625 -21.344 1 96.62 82 LYS A N 1
ATOM 693 C CA . LYS A 1 82 ? -16.609 8.75 -20.688 1 96.62 82 LYS A CA 1
ATOM 694 C C . LYS A 1 82 ? -16.641 9.953 -19.75 1 96.62 82 LYS A C 1
ATOM 696 O O . LYS A 1 82 ? -17.719 10.484 -19.453 1 96.62 82 LYS A O 1
ATOM 701 N N . HIS A 1 83 ? -15.484 10.367 -19.297 1 95.62 83 HIS A N 1
ATOM 702 C CA . HIS A 1 83 ? -15.43 11.422 -18.281 1 95.62 83 HIS A CA 1
ATOM 703 C C . HIS A 1 83 ? -15 12.75 -18.906 1 95.62 83 HIS A C 1
ATOM 705 O O . HIS A 1 83 ? -14.977 13.773 -18.219 1 95.62 83 HIS A O 1
ATOM 711 N N . GLY A 1 84 ? -14.734 12.781 -20.141 1 91.75 84 GLY A N 1
ATOM 712 C CA . GLY A 1 84 ? -14.281 14.008 -20.766 1 91.75 84 GLY A CA 1
ATOM 713 C C . GLY A 1 84 ? -13.094 14.641 -20.078 1 91.75 84 GLY A C 1
ATOM 714 O O . GLY A 1 84 ? -12.094 13.969 -19.812 1 91.75 84 GLY A O 1
ATOM 715 N N . GLU A 1 85 ? -13.281 15.898 -19.828 1 86.06 85 GLU A N 1
ATOM 716 C CA . GLU A 1 85 ? -12.219 16.609 -19.125 1 86.06 85 GLU A CA 1
ATOM 717 C C . GLU A 1 85 ? -12.672 17.062 -17.734 1 86.06 85 GLU A C 1
ATOM 719 O O . GLU A 1 85 ? -12.07 17.953 -17.141 1 86.06 85 GLU A O 1
ATOM 724 N N . ASP A 1 86 ? -13.641 16.453 -17.312 1 87.81 86 ASP A N 1
ATOM 725 C CA . ASP A 1 86 ? -14.195 16.797 -16.016 1 87.81 86 ASP A CA 1
ATO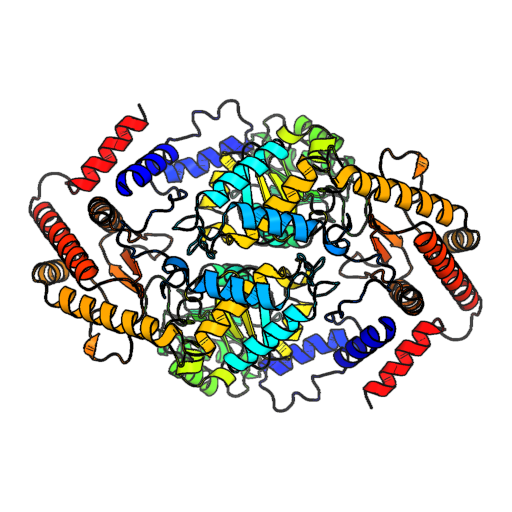M 726 C C . ASP A 1 86 ? -13.688 15.836 -14.938 1 87.81 86 ASP A C 1
ATOM 728 O O . ASP A 1 86 ? -14.461 15.07 -14.367 1 87.81 86 ASP A O 1
ATOM 732 N N . TRP A 1 87 ? -12.516 15.852 -14.656 1 93.88 87 TRP A N 1
ATOM 733 C CA . TRP A 1 87 ? -11.906 15.031 -13.617 1 93.88 87 TRP A CA 1
ATOM 734 C C . TRP A 1 87 ? -10.578 15.625 -13.156 1 93.88 87 TRP A C 1
ATOM 736 O O . TRP A 1 87 ? -9.945 16.391 -13.898 1 93.88 87 TRP A O 1
ATOM 746 N N . ASP A 1 88 ? -10.203 15.422 -11.914 1 95.44 88 ASP A N 1
ATOM 747 C CA . ASP A 1 88 ? -8.922 15.812 -11.344 1 95.44 88 ASP A CA 1
ATOM 748 C C . ASP A 1 88 ? -7.898 14.688 -11.469 1 95.44 88 ASP A C 1
ATOM 750 O O . ASP A 1 88 ? -8.211 13.531 -11.188 1 95.44 88 ASP A O 1
ATOM 754 N N . LEU A 1 89 ? -6.758 15.039 -11.93 1 97.19 89 LEU A N 1
ATOM 755 C CA . LEU A 1 89 ? -5.742 14.008 -12.141 1 97.19 89 LEU A CA 1
ATOM 756 C C . LEU A 1 89 ? -5.363 13.344 -10.82 1 97.19 89 LEU A C 1
ATOM 758 O O . LEU A 1 89 ? -5.359 12.109 -10.727 1 97.19 89 LEU A O 1
ATOM 762 N N . SER A 1 90 ? -5.051 14.117 -9.797 1 96.06 90 SER A N 1
ATOM 763 C CA . SER A 1 90 ? -4.555 13.625 -8.516 1 96.06 90 SER A CA 1
ATOM 764 C C . SER A 1 90 ? -5.68 13.523 -7.488 1 96.06 90 SER A C 1
ATOM 766 O O . SER A 1 90 ? -6.672 14.25 -7.57 1 96.06 90 SER A O 1
ATOM 768 N N . ALA A 1 91 ? -5.457 12.625 -6.547 1 95.5 91 ALA A N 1
ATOM 769 C CA . ALA A 1 91 ? -6.355 12.547 -5.398 1 95.5 91 ALA A CA 1
ATOM 770 C C . ALA A 1 91 ? -6.109 13.703 -4.434 1 95.5 91 ALA A C 1
ATOM 772 O O . ALA A 1 91 ? -6.984 14.062 -3.643 1 95.5 91 ALA A O 1
ATOM 773 N N . ALA A 1 92 ? -4.996 14.289 -4.445 1 94.94 92 ALA A N 1
ATOM 774 C CA . ALA A 1 92 ? -4.598 15.461 -3.67 1 94.94 92 ALA A CA 1
ATOM 775 C C . ALA A 1 92 ? -4.703 15.188 -2.172 1 94.94 92 ALA A C 1
ATOM 777 O O . ALA A 1 92 ? -4.977 16.109 -1.389 1 94.94 92 ALA A O 1
ATOM 778 N N . GLY A 1 93 ? -4.535 13.938 -1.743 1 94.62 93 GLY A N 1
ATOM 779 C CA . GLY A 1 93 ? -4.543 13.57 -0.337 1 94.62 93 GLY A CA 1
ATOM 780 C C . GLY A 1 93 ? -4.695 12.078 -0.114 1 94.62 93 GLY A C 1
ATOM 781 O O . GLY A 1 93 ? -4.926 11.32 -1.062 1 94.62 93 GLY A O 1
ATOM 782 N N . SER A 1 94 ? -4.52 11.688 1.123 1 93.12 94 SER A N 1
ATOM 783 C CA . SER A 1 94 ? -4.766 10.297 1.514 1 93.12 94 SER A CA 1
ATOM 784 C C . SER A 1 94 ? -6.258 10 1.593 1 93.12 94 SER A C 1
ATOM 786 O O . SER A 1 94 ? -7.082 10.914 1.507 1 93.12 94 SER A O 1
ATOM 788 N N . ARG A 1 95 ? -6.598 8.766 1.79 1 92.62 95 ARG A N 1
ATOM 789 C CA . ARG A 1 95 ? -7.984 8.352 1.938 1 92.62 95 ARG A CA 1
ATOM 790 C C . ARG A 1 95 ? -8.625 8.992 3.162 1 92.62 95 ARG A C 1
ATOM 792 O O . ARG A 1 95 ? -9.836 9.25 3.178 1 92.62 95 ARG A O 1
ATOM 799 N N . LEU A 1 96 ? -7.879 9.414 4.168 1 90.25 96 LEU A N 1
ATOM 800 C CA . LEU A 1 96 ? -8.398 9.984 5.41 1 90.25 96 LEU A CA 1
ATOM 801 C C . LEU A 1 96 ? -8.625 11.484 5.266 1 90.25 96 LEU A C 1
ATOM 803 O O . LEU A 1 96 ? -9.32 12.094 6.078 1 90.25 96 LEU A O 1
ATOM 807 N N . GLN A 1 97 ? -8.047 12.047 4.309 1 88.88 97 GLN A N 1
ATOM 808 C CA . GLN A 1 97 ? -8.086 13.508 4.223 1 88.88 97 GLN A CA 1
ATOM 809 C C . GLN A 1 97 ? -8.906 13.961 3.021 1 88.88 97 GLN A C 1
ATOM 811 O O . GLN A 1 97 ? -10.102 14.242 3.148 1 88.88 97 GLN A O 1
ATOM 816 N N . TYR A 1 98 ? -8.438 13.945 1.868 1 91.31 98 TYR A N 1
ATOM 817 C CA . TYR A 1 98 ? -9.047 14.531 0.675 1 91.31 98 TYR A CA 1
ATOM 818 C C . TYR A 1 98 ? -9.148 13.5 -0.444 1 91.31 98 TYR A C 1
ATOM 820 O O . TYR A 1 98 ? -9.75 13.758 -1.485 1 91.31 98 TYR A O 1
ATOM 828 N N . GLY A 1 99 ? -8.641 12.32 -0.193 1 93.12 99 GLY A N 1
ATOM 829 C CA . GLY A 1 99 ? -8.375 11.391 -1.278 1 93.12 99 GLY A CA 1
ATOM 830 C C . GLY A 1 99 ? -9.578 10.531 -1.633 1 93.12 99 GLY A C 1
ATOM 831 O O . GLY A 1 99 ? -9.5 9.688 -2.525 1 93.12 99 GLY A O 1
ATOM 832 N N . ASN A 1 100 ? -10.727 10.742 -0.993 1 93.38 100 ASN A N 1
ATOM 833 C CA . ASN A 1 100 ? -11.922 9.953 -1.276 1 93.38 100 ASN A CA 1
ATOM 834 C C . ASN A 1 100 ? -12.805 10.633 -2.32 1 93.38 100 ASN A C 1
ATOM 836 O O . ASN A 1 100 ? -13.938 11.016 -2.027 1 93.38 100 ASN A O 1
ATOM 840 N N . TYR A 1 101 ? -12.406 10.672 -3.523 1 94.38 101 TYR A N 1
ATOM 841 C CA . TYR A 1 101 ? -13.188 11.305 -4.582 1 94.38 101 TYR A CA 1
ATOM 842 C C . TYR A 1 101 ? -14.211 10.328 -5.148 1 94.38 101 TYR A C 1
ATOM 844 O O . TYR A 1 101 ? -14.039 9.109 -5.059 1 94.38 101 TYR A O 1
ATOM 852 N N . SER A 1 102 ? -15.312 10.758 -5.707 1 95 102 SER A N 1
ATOM 853 C CA . SER A 1 102 ? -16.516 10.008 -6.031 1 95 102 SER A CA 1
ATOM 854 C C . SER A 1 102 ? -16.219 8.844 -6.969 1 95 102 SER A C 1
ATOM 856 O O . SER A 1 102 ? -16.719 7.734 -6.773 1 95 102 SER A O 1
ATOM 858 N N . TYR A 1 103 ? -15.422 9.078 -7.984 1 97.31 103 TYR A N 1
ATOM 859 C CA . TYR A 1 103 ? -15.117 8.055 -8.977 1 97.31 103 TYR A CA 1
ATOM 860 C C . TYR A 1 103 ? -14.422 6.859 -8.328 1 97.31 103 TYR A C 1
ATOM 862 O O . TYR A 1 103 ? -14.734 5.707 -8.633 1 97.31 103 TYR A O 1
ATOM 870 N N . LEU A 1 104 ? -13.469 7.125 -7.441 1 97.44 104 LEU A N 1
ATOM 871 C CA . LEU A 1 104 ? -12.766 6.062 -6.73 1 97.44 104 LEU A CA 1
ATOM 872 C C . LEU A 1 104 ? -13.75 5.203 -5.938 1 97.44 104 LEU A C 1
ATOM 874 O O . LEU A 1 104 ? -13.688 3.971 -5.996 1 97.44 104 LEU A O 1
ATOM 878 N N . ILE A 1 105 ? -14.641 5.828 -5.25 1 96.62 105 ILE A N 1
ATOM 879 C CA . ILE A 1 105 ? -15.633 5.145 -4.422 1 96.62 105 ILE A CA 1
ATOM 880 C C . ILE A 1 105 ? -16.562 4.328 -5.309 1 96.62 105 ILE A C 1
ATOM 882 O O . ILE A 1 105 ? -16.906 3.186 -4.988 1 96.62 105 ILE A O 1
ATOM 886 N N . GLU A 1 106 ? -16.969 4.902 -6.375 1 97.88 106 GLU A N 1
ATOM 887 C CA . GLU A 1 106 ? -17.859 4.223 -7.316 1 97.88 106 GLU A CA 1
ATOM 888 C C . GLU A 1 106 ? -17.203 2.957 -7.871 1 97.88 106 GLU A C 1
ATOM 890 O O . GLU A 1 106 ? -17.844 1.906 -7.945 1 97.88 106 GLU A O 1
ATOM 895 N N . VAL A 1 107 ? -15.969 3.096 -8.258 1 98.56 107 VAL A N 1
ATOM 896 C CA . VAL A 1 107 ? -15.266 1.954 -8.836 1 98.56 107 VAL A CA 1
ATOM 897 C C . VAL A 1 107 ? -15.07 0.875 -7.773 1 98.56 107 VAL A C 1
ATOM 899 O O . VAL A 1 107 ? -15.188 -0.318 -8.062 1 98.56 107 VAL A O 1
ATOM 902 N N . GLU A 1 108 ? -14.734 1.262 -6.527 1 98.56 108 GLU A N 1
ATOM 903 C CA . GLU A 1 108 ? -14.633 0.288 -5.445 1 98.56 108 GLU A CA 1
ATOM 904 C C . GLU A 1 108 ? -15.93 -0.487 -5.266 1 98.56 108 GLU A C 1
ATOM 906 O O . GLU A 1 108 ? -15.914 -1.695 -5.02 1 98.56 108 GLU A O 1
ATOM 911 N N . LYS A 1 109 ? -17.047 0.177 -5.402 1 98.5 109 LYS A N 1
ATOM 912 C CA . LYS A 1 109 ? -18.344 -0.481 -5.297 1 98.5 109 LYS A CA 1
ATOM 913 C C . LYS A 1 109 ? -18.547 -1.492 -6.422 1 98.5 109 LYS A C 1
ATOM 915 O O . LYS A 1 109 ? -19.031 -2.602 -6.191 1 98.5 109 LYS A O 1
ATOM 920 N N . GLN A 1 110 ? -18.219 -1.136 -7.586 1 98.56 110 GLN A N 1
ATOM 921 C CA . GLN A 1 110 ? -18.344 -2.023 -8.734 1 98.56 110 GLN A CA 1
ATOM 922 C C . GLN A 1 110 ? -17.438 -3.238 -8.594 1 98.56 110 GLN A C 1
ATOM 924 O O . GLN A 1 110 ? -17.828 -4.355 -8.938 1 98.56 110 GLN A O 1
ATOM 929 N N . VAL A 1 111 ? -16.25 -2.99 -8.133 1 98.69 111 VAL A N 1
ATOM 930 C CA . VAL A 1 111 ? -15.297 -4.07 -7.898 1 98.69 111 VAL A CA 1
ATOM 931 C C . VAL A 1 111 ? -15.867 -5.051 -6.879 1 98.69 111 VAL A C 1
ATOM 933 O O . VAL A 1 111 ? -15.828 -6.266 -7.082 1 98.69 111 VAL A O 1
ATOM 936 N N . ALA A 1 112 ? -16.375 -4.5 -5.766 1 98.75 112 ALA A N 1
ATOM 937 C CA . ALA A 1 112 ? -16.953 -5.336 -4.723 1 98.75 112 ALA A CA 1
ATOM 938 C C . ALA A 1 112 ? -18.109 -6.176 -5.277 1 98.75 112 ALA A C 1
ATOM 940 O O . ALA A 1 112 ? -18.203 -7.367 -4.984 1 98.75 112 ALA A O 1
ATOM 941 N N . GLU A 1 113 ? -18.938 -5.594 -6.062 1 98.5 113 GLU A N 1
ATOM 942 C CA . GLU A 1 113 ? -20.078 -6.281 -6.668 1 98.5 113 GLU A CA 1
ATOM 943 C C . GLU A 1 113 ? -19.609 -7.406 -7.59 1 98.5 113 GLU A C 1
ATOM 945 O O . GLU A 1 113 ? -20.125 -8.523 -7.52 1 98.5 113 GLU A O 1
ATOM 950 N N . PHE A 1 114 ? -18.719 -7.16 -8.414 1 98.5 114 PHE A N 1
ATOM 951 C CA . PHE A 1 114 ? -18.219 -8.148 -9.375 1 98.5 114 PHE A CA 1
ATOM 952 C C . PHE A 1 114 ? -17.625 -9.352 -8.648 1 98.5 114 PHE A C 1
ATOM 954 O O . PHE A 1 114 ? -17.859 -10.492 -9.055 1 98.5 114 PHE A O 1
ATOM 961 N N . PHE A 1 115 ? -16.891 -9.133 -7.57 1 98.5 115 PHE A N 1
ATOM 962 C CA . PHE A 1 115 ? -16.156 -10.211 -6.91 1 98.5 115 PHE A CA 1
ATOM 963 C C . PHE A 1 115 ? -16.984 -10.812 -5.777 1 98.5 115 PHE A C 1
ATOM 965 O O . PHE A 1 115 ? -16.547 -11.75 -5.113 1 98.5 115 PHE A O 1
ATOM 972 N N . GLY A 1 116 ? -18.172 -10.289 -5.52 1 98.19 116 GLY A N 1
ATOM 973 C CA . GLY A 1 116 ? -19.016 -10.82 -4.457 1 98.19 116 GLY A CA 1
ATOM 974 C C . GLY A 1 116 ? -18.453 -10.555 -3.07 1 98.19 116 GLY A C 1
ATOM 975 O O . GLY A 1 116 ? -18.359 -11.477 -2.256 1 98.19 116 GLY A O 1
ATOM 976 N N . SER A 1 117 ? -18.016 -9.398 -2.85 1 98.44 117 SER A N 1
ATOM 977 C CA . SER A 1 117 ? -17.516 -8.945 -1.555 1 98.44 117 SER A CA 1
ATOM 978 C C . SER A 1 117 ? -18.359 -7.785 -1.022 1 98.44 117 SER A C 1
ATOM 980 O O . SER A 1 117 ? -19.016 -7.078 -1.792 1 98.44 117 SER A O 1
ATOM 982 N N . GLU A 1 118 ? -18.359 -7.598 0.26 1 98.44 118 GLU A N 1
ATOM 983 C CA . GLU A 1 118 ? -19.094 -6.48 0.839 1 98.44 118 GLU A CA 1
ATOM 984 C C . GLU A 1 118 ? -18.453 -5.145 0.483 1 98.44 118 GLU A C 1
ATOM 986 O O . GLU A 1 118 ? -19.156 -4.18 0.167 1 98.44 118 GLU A O 1
ATOM 991 N N . THR A 1 119 ? -17.172 -5.043 0.605 1 98.38 119 THR A N 1
ATOM 992 C CA . THR A 1 119 ? -16.438 -3.84 0.238 1 98.38 119 THR A CA 1
ATOM 993 C C . THR A 1 119 ? -15.172 -4.195 -0.55 1 98.38 119 THR A C 1
ATOM 995 O O . THR A 1 119 ? -14.797 -5.367 -0.639 1 98.38 119 THR A O 1
ATOM 998 N N . ALA A 1 120 ? -14.633 -3.197 -1.157 1 98.69 120 ALA A N 1
ATOM 999 C CA . ALA A 1 120 ? -13.344 -3.287 -1.836 1 98.69 120 ALA A CA 1
ATOM 1000 C C . ALA A 1 120 ? -12.508 -2.037 -1.584 1 98.69 120 ALA A C 1
ATOM 1002 O O . ALA A 1 120 ? -13.047 -0.944 -1.406 1 98.69 120 ALA A O 1
ATOM 1003 N N . PHE A 1 121 ? -11.234 -2.184 -1.485 1 98.31 121 PHE A N 1
ATOM 1004 C CA . PHE A 1 121 ? -10.258 -1.104 -1.355 1 98.31 121 PHE A CA 1
ATOM 1005 C C . PHE A 1 121 ? -9.242 -1.15 -2.49 1 98.31 121 PHE A C 1
ATOM 1007 O O . PHE A 1 121 ? -8.617 -2.186 -2.729 1 98.31 121 PHE A O 1
ATOM 1014 N N . ILE A 1 122 ? -9.094 -0.038 -3.197 1 98.19 122 ILE A N 1
ATOM 1015 C CA . ILE A 1 122 ? -8.133 0.069 -4.289 1 98.19 122 ILE A CA 1
ATOM 1016 C C . ILE A 1 122 ? -6.82 0.661 -3.771 1 98.19 122 ILE A C 1
ATOM 1018 O O . ILE A 1 122 ? -6.816 1.729 -3.154 1 98.19 122 ILE A O 1
ATOM 1022 N N . GLY A 1 123 ? -5.707 -0.05 -3.932 1 96.88 123 GLY A N 1
ATOM 1023 C CA . GLY A 1 123 ? -4.379 0.427 -3.582 1 96.88 123 GLY A CA 1
ATOM 1024 C C . GLY A 1 123 ? -3.467 0.591 -4.785 1 96.88 123 GLY A C 1
ATOM 1025 O O . GLY A 1 123 ? -3.844 0.251 -5.906 1 96.88 123 GLY A O 1
ATOM 1026 N N . HIS A 1 124 ? -2.262 1.09 -4.602 1 95.31 124 HIS A N 1
ATOM 1027 C CA . HIS A 1 124 ? -1.343 1.485 -5.66 1 95.31 124 HIS A CA 1
ATOM 1028 C C . HIS A 1 124 ? -0.716 0.267 -6.332 1 95.31 124 HIS A C 1
ATOM 1030 O O . HIS A 1 124 ? -0.262 0.347 -7.477 1 95.31 124 HIS A O 1
ATOM 1036 N N . SER A 1 125 ? -0.581 -0.807 -5.621 1 94.88 125 SER A N 1
ATOM 1037 C CA . SER A 1 125 ? -0.073 -2.066 -6.156 1 94.88 125 SER A CA 1
ATOM 1038 C C . SER A 1 125 ? -0.574 -3.254 -5.34 1 94.88 125 SER A C 1
ATOM 1040 O O . SER A 1 125 ? -0.958 -3.1 -4.18 1 94.88 125 SER A O 1
ATOM 1042 N N . GLY A 1 126 ? -0.554 -4.379 -6.004 1 95.12 126 GLY A N 1
ATOM 1043 C CA . GLY A 1 126 ? -0.923 -5.582 -5.273 1 95.12 126 GLY A CA 1
ATOM 1044 C C . GLY A 1 126 ? 0.034 -5.91 -4.145 1 95.12 126 GLY A C 1
ATOM 1045 O O . GLY A 1 126 ? -0.389 -6.367 -3.078 1 95.12 126 GLY A O 1
ATOM 1046 N N . PHE A 1 127 ? 1.335 -5.707 -4.355 1 95.88 127 PHE A N 1
ATOM 1047 C CA . PHE A 1 127 ? 2.344 -5.934 -3.324 1 95.88 127 PHE A CA 1
ATOM 1048 C C . PHE A 1 127 ? 2.049 -5.098 -2.084 1 95.88 127 PHE A C 1
ATOM 1050 O O . PHE A 1 127 ? 2.059 -5.617 -0.966 1 95.88 127 PHE A O 1
ATOM 1057 N N . LEU A 1 128 ? 1.714 -3.854 -2.275 1 94.69 128 LEU A N 1
ATOM 1058 C CA . LEU A 1 128 ? 1.43 -2.939 -1.175 1 94.69 128 LEU A CA 1
ATOM 1059 C C . LEU A 1 128 ? 0.152 -3.344 -0.448 1 94.69 128 LEU A C 1
ATOM 1061 O O . LEU A 1 128 ? 0.069 -3.236 0.778 1 94.69 128 LEU A O 1
ATOM 1065 N N . CYS A 1 129 ? -0.792 -3.746 -1.219 1 97.62 129 CYS A N 1
ATOM 1066 C CA . CYS A 1 129 ? -2.043 -4.172 -0.601 1 97.62 129 CYS A CA 1
ATOM 1067 C C . CYS A 1 129 ? -1.821 -5.371 0.312 1 97.62 129 CYS A C 1
ATOM 1069 O O . CYS A 1 129 ? -2.344 -5.414 1.427 1 97.62 129 CYS A O 1
ATOM 1071 N N . ASN A 1 130 ? -1.021 -6.309 -0.153 1 98.31 130 ASN A N 1
ATOM 1072 C CA . ASN A 1 130 ? -0.764 -7.504 0.646 1 98.31 130 ASN A CA 1
ATOM 1073 C C . ASN A 1 130 ? 0.068 -7.18 1.884 1 98.31 130 ASN A C 1
ATOM 1075 O O . ASN A 1 130 ? -0.281 -7.586 2.994 1 98.31 130 ASN A O 1
ATOM 1079 N N . VAL A 1 131 ? 1.148 -6.422 1.698 1 97.94 131 VAL A N 1
ATOM 1080 C CA . VAL A 1 131 ? 1.975 -6.004 2.826 1 97.94 131 VAL A CA 1
ATOM 1081 C C . VAL A 1 131 ? 1.13 -5.211 3.822 1 97.94 131 VAL A C 1
ATOM 1083 O O . VAL A 1 131 ? 1.201 -5.445 5.031 1 97.94 131 VAL A O 1
ATOM 1086 N N . GLY A 1 132 ? 0.381 -4.309 3.291 1 97.81 132 GLY A N 1
ATOM 1087 C CA . GLY A 1 132 ? -0.372 -3.387 4.129 1 97.81 132 GLY A CA 1
ATOM 1088 C C . GLY A 1 132 ? -1.429 -4.074 4.973 1 97.81 132 GLY A C 1
ATOM 1089 O O . GLY A 1 132 ? -1.524 -3.828 6.176 1 97.81 132 GLY A O 1
ATOM 1090 N N . ILE A 1 133 ? -2.232 -4.934 4.344 1 98.75 133 ILE A N 1
ATOM 1091 C CA . ILE A 1 133 ? -3.359 -5.512 5.07 1 98.75 133 ILE A CA 1
ATOM 1092 C C . ILE A 1 133 ? -2.85 -6.523 6.094 1 98.75 133 ILE A C 1
ATOM 1094 O O . ILE A 1 133 ? -3.371 -6.605 7.207 1 98.75 133 ILE A O 1
ATOM 1098 N N . ILE A 1 134 ? -1.799 -7.285 5.742 1 98.81 134 ILE A N 1
ATOM 1099 C CA . ILE A 1 134 ? -1.228 -8.242 6.684 1 98.81 134 ILE A CA 1
ATOM 1100 C C . ILE A 1 134 ? -0.557 -7.5 7.836 1 98.81 134 ILE A C 1
ATOM 1102 O O . ILE A 1 134 ? -0.619 -7.938 8.984 1 98.81 134 ILE A O 1
ATOM 1106 N N . GLY A 1 135 ? 0.028 -6.375 7.555 1 98.44 135 GLY A N 1
ATOM 1107 C CA . GLY A 1 135 ? 0.653 -5.57 8.594 1 98.44 135 GLY A CA 1
ATOM 1108 C C . GLY A 1 135 ? -0.35 -4.91 9.523 1 98.44 135 GLY A C 1
ATOM 1109 O O . GLY A 1 135 ? 0.006 -4.473 10.617 1 98.44 135 GLY A O 1
ATOM 1110 N N . ALA A 1 136 ? -1.583 -4.926 9.164 1 98.31 136 ALA A N 1
ATOM 1111 C CA . ALA A 1 136 ? -2.52 -4.047 9.867 1 98.31 136 ALA A CA 1
ATOM 1112 C C . ALA A 1 136 ? -3.568 -4.855 10.625 1 98.31 136 ALA A C 1
ATOM 1114 O O . ALA A 1 136 ? -4.086 -4.406 11.648 1 98.31 136 ALA A O 1
ATOM 1115 N N . VAL A 1 137 ? -3.908 -6.031 10.195 1 98.69 137 VAL A N 1
ATOM 1116 C CA . VAL A 1 137 ? -5.188 -6.621 10.578 1 98.69 137 VAL A CA 1
ATOM 1117 C C . VAL A 1 137 ? -5.035 -7.395 11.883 1 98.69 137 VAL A C 1
ATOM 1119 O O . VAL A 1 137 ? -5.973 -7.477 12.68 1 98.69 137 VAL A O 1
ATOM 1122 N N . ALA A 1 138 ? -3.889 -7.949 12.172 1 98.62 138 ALA A N 1
ATOM 1123 C CA . ALA A 1 138 ? -3.709 -8.742 13.383 1 98.62 138 ALA A CA 1
ATOM 1124 C C . ALA A 1 138 ? -3.652 -7.848 14.617 1 98.62 138 ALA A C 1
ATOM 1126 O O . ALA A 1 138 ? -3.057 -6.77 14.586 1 98.62 138 ALA A O 1
ATOM 1127 N N . LEU A 1 139 ? -4.316 -8.234 15.641 1 98.12 139 LEU A N 1
ATOM 1128 C CA . LEU A 1 139 ? -4.23 -7.594 16.953 1 98.12 139 LEU A CA 1
ATOM 1129 C C . LEU A 1 139 ? -3.176 -8.266 17.812 1 98.12 139 LEU A C 1
ATOM 1131 O O . LEU A 1 139 ? -2.766 -9.398 17.547 1 98.12 139 LEU A O 1
ATOM 1135 N N . PRO A 1 140 ? -2.666 -7.484 18.891 1 97.75 140 PRO A N 1
ATOM 1136 C CA . PRO A 1 140 ? -1.748 -8.156 19.812 1 97.75 140 PRO A CA 1
ATOM 1137 C C . PRO A 1 140 ? -2.312 -9.461 20.375 1 97.75 140 PRO A C 1
ATOM 1139 O O . PRO A 1 140 ? -3.488 -9.516 20.734 1 97.75 140 PRO A O 1
ATOM 1142 N N . GLY A 1 141 ? -1.549 -10.555 20.359 1 98.38 141 GLY A N 1
ATOM 1143 C CA . GLY A 1 141 ? -1.981 -11.859 20.828 1 98.38 141 GLY A CA 1
ATOM 1144 C C . GLY A 1 141 ? -2.424 -12.781 19.719 1 98.38 141 GLY A C 1
ATOM 1145 O O . GLY A 1 141 ? -2.496 -14 19.906 1 98.38 141 GLY A O 1
ATOM 1146 N N . ASP A 1 142 ? -2.701 -12.242 18.531 1 98.81 142 ASP A N 1
ATOM 1147 C CA . ASP A 1 142 ? -3.129 -13.039 17.391 1 98.81 142 ASP A CA 1
ATOM 1148 C C . ASP A 1 142 ? -1.96 -13.828 16.812 1 98.81 142 ASP A C 1
ATOM 1150 O O . ASP A 1 142 ? -0.808 -13.625 17.188 1 98.81 142 ASP A O 1
ATOM 1154 N N . CYS A 1 143 ? -2.297 -14.805 15.922 1 98.88 143 CYS A N 1
ATOM 1155 C CA . CYS A 1 143 ? -1.316 -15.656 15.258 1 98.88 143 CYS A CA 1
ATOM 1156 C C . CYS A 1 143 ? -1.464 -15.594 13.742 1 98.88 143 CYS A C 1
ATOM 1158 O O . CYS A 1 143 ? -2.58 -15.617 13.227 1 98.88 143 CYS A O 1
ATOM 1160 N N . TYR A 1 144 ? -0.347 -15.352 13.109 1 98.94 144 TYR A N 1
ATOM 1161 C CA . TYR A 1 144 ? -0.293 -15.68 11.688 1 98.94 144 TYR A CA 1
ATOM 1162 C C . TYR A 1 144 ? 0.156 -17.125 11.477 1 98.94 144 TYR A C 1
ATOM 1164 O O . TYR A 1 144 ? 1.265 -17.484 11.867 1 98.94 144 TYR A O 1
ATOM 1172 N N . LEU A 1 145 ? -0.717 -17.953 10.938 1 98.94 145 LEU A N 1
ATOM 1173 C CA . LEU A 1 145 ? -0.421 -19.297 10.453 1 98.94 145 LEU A CA 1
ATOM 1174 C C . LEU A 1 145 ? -0.292 -19.312 8.938 1 98.94 145 LEU A C 1
ATOM 1176 O O . LEU A 1 145 ? -1.277 -19.109 8.227 1 98.94 145 LEU A O 1
ATOM 1180 N N . TYR A 1 146 ? 0.96 -19.531 8.453 1 98.94 146 TYR A N 1
ATOM 1181 C CA . TYR A 1 146 ? 1.134 -19.266 7.027 1 98.94 146 TYR A CA 1
ATOM 1182 C C . TYR A 1 146 ? 1.753 -20.453 6.316 1 98.94 146 TYR A C 1
ATOM 1184 O O . TYR A 1 146 ? 2.561 -21.188 6.895 1 98.94 146 TYR A O 1
ATOM 1192 N N . ASP A 1 147 ? 1.297 -20.719 5.074 1 98.88 147 ASP A N 1
ATOM 1193 C CA . ASP A 1 147 ? 1.953 -21.688 4.207 1 98.88 147 ASP A CA 1
ATOM 1194 C C . ASP A 1 147 ? 3.422 -21.328 3.992 1 98.88 147 ASP A C 1
ATOM 1196 O O . ASP A 1 147 ? 3.75 -20.172 3.711 1 98.88 147 ASP A O 1
ATOM 1200 N N . GLU A 1 148 ? 4.301 -22.25 4.016 1 97.69 148 GLU A N 1
ATOM 1201 C CA . GLU A 1 148 ? 5.738 -21.984 4.031 1 97.69 148 GLU A CA 1
ATOM 1202 C C . GLU A 1 148 ? 6.199 -21.375 2.705 1 97.69 148 GLU A C 1
ATOM 1204 O O . GLU A 1 148 ? 7.297 -20.812 2.621 1 97.69 148 GLU A O 1
ATOM 1209 N N . LEU A 1 149 ? 5.348 -21.422 1.671 1 96.75 149 LEU A N 1
ATOM 1210 C CA . LEU A 1 149 ? 5.797 -20.922 0.375 1 96.75 149 LEU A CA 1
ATOM 1211 C C . LEU A 1 149 ? 5.059 -19.641 -0.003 1 96.75 149 LEU A C 1
ATOM 1213 O O . LEU A 1 149 ? 5.023 -19.266 -1.177 1 96.75 149 LEU A O 1
ATOM 1217 N N . VAL A 1 150 ? 4.504 -18.953 0.941 1 97.38 150 VAL A N 1
ATOM 1218 C CA . VAL A 1 150 ? 3.795 -17.719 0.656 1 97.38 150 VAL A CA 1
ATOM 1219 C C . VAL A 1 150 ? 4.77 -16.688 0.085 1 97.38 150 VAL A C 1
ATOM 1221 O O . VAL A 1 150 ? 5.977 -16.766 0.322 1 97.38 150 VAL A O 1
ATOM 1224 N N . HIS A 1 151 ? 4.238 -15.742 -0.582 1 95.88 151 HIS A N 1
ATOM 1225 C CA . HIS A 1 151 ? 4.957 -14.719 -1.33 1 95.88 151 HIS A CA 1
ATOM 1226 C C . HIS A 1 151 ? 5.734 -13.797 -0.397 1 95.88 151 HIS A C 1
ATOM 1228 O O . HIS A 1 151 ? 5.367 -13.633 0.771 1 95.88 151 HIS A O 1
ATOM 1234 N N . ALA A 1 152 ? 6.758 -13.148 -0.903 1 93.25 152 ALA A N 1
ATOM 1235 C CA . ALA A 1 152 ? 7.613 -12.203 -0.188 1 93.25 152 ALA A CA 1
ATOM 1236 C C . ALA A 1 152 ? 6.781 -11.102 0.467 1 93.25 152 ALA A C 1
ATOM 1238 O O . ALA A 1 152 ? 7.098 -10.648 1.569 1 93.25 152 ALA A O 1
ATOM 1239 N N . SER A 1 153 ? 5.789 -10.594 -0.178 1 96.38 153 SER A N 1
ATOM 1240 C CA . SER A 1 153 ? 4.953 -9.523 0.371 1 96.38 153 SER A CA 1
ATOM 1241 C C . SER A 1 153 ? 4.277 -9.969 1.664 1 96.38 153 SER A C 1
ATOM 1243 O O . SER A 1 153 ? 4.074 -9.156 2.572 1 96.38 153 SER A O 1
ATOM 1245 N N . THR A 1 154 ? 3.867 -11.234 1.752 1 98.19 154 THR A N 1
ATOM 1246 C CA . THR A 1 154 ? 3.277 -11.773 2.973 1 98.19 154 THR A CA 1
ATOM 1247 C C . THR A 1 154 ? 4.277 -11.727 4.125 1 98.19 154 THR A C 1
ATOM 1249 O O . THR A 1 154 ? 3.932 -11.32 5.238 1 98.19 154 THR A O 1
ATOM 1252 N N . HIS A 1 155 ? 5.488 -12.078 3.867 1 96.88 155 HIS A N 1
ATOM 1253 C CA . HIS A 1 155 ? 6.531 -12.055 4.883 1 96.88 155 HIS A CA 1
ATOM 1254 C C . HIS A 1 155 ? 6.789 -10.625 5.367 1 96.88 155 HIS A C 1
ATOM 1256 O O . HIS A 1 155 ? 6.961 -10.398 6.566 1 96.88 155 HIS A O 1
ATOM 1262 N N . GLU A 1 156 ? 6.844 -9.695 4.398 1 96.81 156 GLU A N 1
ATOM 1263 C CA . GLU A 1 156 ? 7.027 -8.297 4.777 1 96.81 156 GLU A CA 1
ATOM 1264 C C . GLU A 1 156 ? 5.887 -7.816 5.668 1 96.81 156 GLU A C 1
ATOM 1266 O O . GLU A 1 156 ? 6.117 -7.109 6.652 1 96.81 156 GLU A O 1
ATOM 1271 N N . GLY A 1 157 ? 4.695 -8.117 5.285 1 98.25 157 GLY A N 1
ATOM 1272 C CA . GLY A 1 157 ? 3.549 -7.75 6.102 1 98.25 157 GLY A CA 1
ATOM 1273 C C . GLY A 1 157 ? 3.611 -8.312 7.508 1 98.25 157 GLY A C 1
ATOM 1274 O O . GLY A 1 157 ? 3.293 -7.617 8.477 1 98.25 157 GLY A O 1
ATOM 1275 N N . MET A 1 158 ? 3.994 -9.594 7.668 1 98.44 158 MET A N 1
ATOM 1276 C CA . MET A 1 158 ? 4.105 -10.219 8.984 1 98.44 158 MET A CA 1
ATOM 1277 C C . MET A 1 158 ? 5.141 -9.5 9.844 1 98.44 158 MET A C 1
ATOM 1279 O O . MET A 1 158 ? 4.953 -9.344 11.047 1 98.44 158 MET A O 1
ATOM 1283 N N . LYS A 1 159 ? 6.246 -9.023 9.219 1 97.25 159 LYS A N 1
ATOM 1284 C CA . LYS A 1 159 ? 7.277 -8.297 9.953 1 97.25 159 LYS A CA 1
ATOM 1285 C C . LYS A 1 159 ? 6.727 -6.996 10.539 1 97.25 159 LYS A C 1
ATOM 1287 O O . LYS A 1 159 ? 7.141 -6.57 11.617 1 97.25 159 LYS A O 1
ATOM 1292 N N . LEU A 1 160 ? 5.82 -6.387 9.883 1 97.5 160 LEU A N 1
ATOM 1293 C CA . LEU A 1 160 ? 5.285 -5.09 10.273 1 97.5 160 LEU A CA 1
ATOM 1294 C C . LEU A 1 160 ? 4.109 -5.25 11.234 1 97.5 160 LEU A C 1
ATOM 1296 O O . LEU A 1 160 ? 3.648 -4.273 11.828 1 97.5 160 LEU A O 1
ATOM 1300 N N . SER A 1 161 ? 3.637 -6.48 11.422 1 97.94 161 SER A N 1
ATOM 1301 C CA . SER A 1 161 ? 2.383 -6.723 12.133 1 97.94 161 SER A CA 1
ATOM 1302 C C . SER A 1 161 ? 2.594 -6.73 13.641 1 97.94 161 SER A C 1
ATOM 1304 O O . SER A 1 161 ? 3.732 -6.77 14.117 1 97.94 161 SER A O 1
ATOM 1306 N N . ARG A 1 162 ? 1.529 -6.684 14.406 1 95.19 162 ARG A N 1
ATOM 1307 C CA . ARG A 1 162 ? 1.522 -6.738 15.867 1 95.19 162 ARG A CA 1
ATOM 1308 C C . ARG A 1 162 ? 1.24 -8.148 16.359 1 95.19 162 ARG A C 1
ATOM 1310 O O . ARG A 1 162 ? 1.09 -8.375 17.562 1 95.19 162 ARG A O 1
ATOM 1317 N N . ALA A 1 163 ? 1.138 -9.117 15.359 1 98.25 163 ALA A N 1
ATOM 1318 C CA . ALA A 1 163 ? 0.861 -10.492 15.766 1 98.25 163 ALA A CA 1
ATOM 1319 C C . ALA A 1 163 ? 1.932 -11.008 16.719 1 98.25 163 ALA A C 1
ATOM 1321 O O . ALA A 1 163 ? 3.125 -10.773 16.516 1 98.25 163 ALA A O 1
ATOM 1322 N N . SER A 1 164 ? 1.487 -11.703 17.719 1 98.06 164 SER A N 1
ATOM 1323 C CA . SER A 1 164 ? 2.404 -12.227 18.719 1 98.06 164 SER A CA 1
ATOM 1324 C C 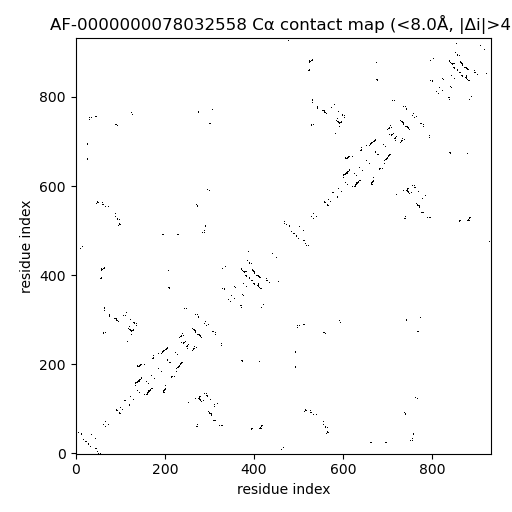. SER A 1 164 ? 3.053 -13.523 18.25 1 98.06 164 SER A C 1
ATOM 1326 O O . SER A 1 164 ? 4.141 -13.883 18.703 1 98.06 164 SER A O 1
ATOM 1328 N N . HIS A 1 165 ? 2.309 -14.273 17.391 1 98.12 165 HIS A N 1
ATOM 1329 C CA . HIS A 1 165 ? 2.777 -15.578 16.938 1 98.12 165 HIS A CA 1
ATOM 1330 C C . HIS A 1 165 ? 2.842 -15.633 15.406 1 98.12 165 HIS A C 1
ATOM 1332 O O . HIS A 1 165 ? 1.98 -15.078 14.727 1 98.12 165 HIS A O 1
ATOM 1338 N N . LYS A 1 166 ? 3.865 -16.234 14.922 1 98.5 166 LYS A N 1
ATOM 1339 C CA . LYS A 1 166 ? 4.039 -16.547 13.508 1 98.5 166 LYS A CA 1
ATOM 1340 C C . LYS A 1 166 ? 4.496 -18 13.336 1 98.5 166 LYS A C 1
ATOM 1342 O O . LYS A 1 166 ? 5.613 -18.344 13.719 1 98.5 166 LYS A O 1
ATOM 1347 N N . VAL A 1 167 ? 3.633 -18.797 12.742 1 98.75 167 VAL A N 1
ATOM 1348 C CA . VAL A 1 167 ? 3.873 -20.234 12.641 1 98.75 167 VAL A CA 1
ATOM 1349 C C . VAL A 1 167 ? 3.66 -20.688 11.195 1 98.75 167 VAL A C 1
ATOM 1351 O O . VAL A 1 167 ? 2.707 -20.266 10.539 1 98.75 167 VAL A O 1
ATOM 1354 N N . SER A 1 168 ? 4.559 -21.484 10.703 1 98.75 168 SER A N 1
ATOM 1355 C CA . SER A 1 168 ? 4.391 -22 9.352 1 98.75 168 SER A CA 1
ATOM 1356 C C . SER A 1 168 ? 3.836 -23.422 9.367 1 98.75 168 SER A C 1
ATOM 1358 O O . SER A 1 168 ? 3.914 -24.125 10.383 1 98.75 168 SER A O 1
ATOM 1360 N N . PHE A 1 169 ? 3.203 -23.812 8.344 1 98.81 169 PHE A N 1
ATOM 1361 C CA . PHE A 1 169 ? 2.844 -25.203 8.07 1 98.81 169 PHE A CA 1
ATOM 1362 C C . PHE A 1 169 ? 3.303 -25.609 6.68 1 98.81 169 PHE A C 1
ATOM 1364 O O . PHE A 1 169 ? 3.617 -24.766 5.84 1 98.81 169 PHE A O 1
ATOM 1371 N N . ALA A 1 170 ? 3.332 -26.891 6.434 1 98.69 170 ALA A N 1
ATOM 1372 C CA . ALA A 1 170 ? 3.881 -27.438 5.191 1 98.69 170 ALA A CA 1
ATOM 1373 C C . ALA A 1 170 ? 3.021 -27.031 3.996 1 98.69 170 ALA A C 1
ATOM 1375 O O . ALA A 1 170 ? 1.792 -27.016 4.086 1 98.69 170 ALA A O 1
ATOM 1376 N N . HIS A 1 171 ? 3.66 -26.797 2.924 1 98 171 HIS A N 1
ATOM 1377 C CA . HIS A 1 171 ? 3.055 -26.25 1.716 1 98 171 HIS A CA 1
ATOM 1378 C C . HIS A 1 171 ? 1.916 -27.125 1.219 1 98 171 HIS A C 1
ATOM 1380 O O . HIS A 1 171 ? 2.109 -28.328 0.979 1 98 171 HIS A O 1
ATOM 1386 N N . ASN A 1 172 ? 0.767 -26.469 1.069 1 98.38 172 ASN A N 1
ATOM 1387 C CA . ASN A 1 172 ? -0.421 -27.094 0.501 1 98.38 172 ASN A CA 1
ATOM 1388 C C . ASN A 1 172 ? -0.72 -28.438 1.166 1 98.38 172 ASN A C 1
ATOM 1390 O O . ASN A 1 172 ? -1.155 -29.391 0.503 1 98.38 172 ASN A O 1
ATOM 1394 N N . ASP A 1 173 ? -0.411 -28.516 2.398 1 98.81 173 ASP A N 1
ATOM 1395 C CA . ASP A 1 173 ? -0.581 -29.766 3.141 1 98.81 173 ASP A CA 1
ATOM 1396 C C . ASP A 1 173 ? -1.72 -29.656 4.152 1 98.81 173 ASP A C 1
ATOM 1398 O O . ASP A 1 173 ? -1.551 -29.062 5.223 1 98.81 173 ASP A O 1
ATOM 1402 N N . VAL A 1 174 ? -2.775 -30.328 3.877 1 98.81 174 VAL A N 1
ATOM 1403 C CA . VAL A 1 174 ? -3.975 -30.234 4.703 1 98.81 174 VAL A CA 1
ATOM 1404 C C . VAL A 1 174 ? -3.701 -30.844 6.078 1 98.81 174 VAL A C 1
ATOM 1406 O O . VAL A 1 174 ? -4.125 -30.297 7.098 1 98.81 174 VAL A O 1
ATOM 1409 N N . LEU A 1 175 ? -3.023 -31.938 6.121 1 98.81 175 LEU A N 1
ATOM 1410 C CA . LEU A 1 175 ? -2.723 -32.594 7.391 1 98.81 175 LEU A CA 1
ATOM 1411 C C . LEU A 1 175 ? -1.816 -31.719 8.25 1 98.81 175 LEU A C 1
ATOM 1413 O O . LEU A 1 175 ? -2.01 -31.609 9.461 1 98.81 175 LEU A O 1
ATOM 1417 N N . SER A 1 176 ? -0.837 -31.109 7.594 1 98.88 176 SER A N 1
ATOM 1418 C CA . SER A 1 176 ? 0.049 -30.219 8.32 1 98.88 176 SER A CA 1
ATOM 1419 C C . SER A 1 176 ? -0.721 -29.031 8.898 1 98.88 176 SER A C 1
ATOM 1421 O O . SER A 1 176 ? -0.486 -28.625 10.039 1 98.88 176 SER A O 1
ATOM 1423 N N . LEU A 1 177 ? -1.606 -28.453 8.156 1 98.88 177 LEU A N 1
ATOM 1424 C CA . LEU A 1 177 ? -2.432 -27.359 8.656 1 98.88 177 LEU A CA 1
ATOM 1425 C C . LEU A 1 177 ? -3.262 -27.797 9.852 1 98.88 177 LEU A C 1
ATOM 1427 O O . LEU A 1 177 ? -3.291 -27.125 10.883 1 98.88 177 LEU A O 1
ATOM 1431 N N . ARG A 1 178 ? -3.918 -28.969 9.727 1 98.81 178 ARG A N 1
ATOM 1432 C CA . ARG A 1 178 ? -4.758 -29.484 10.805 1 98.81 178 ARG A CA 1
ATOM 1433 C C . ARG A 1 178 ? -3.947 -29.688 12.086 1 98.81 178 ARG A C 1
ATOM 1435 O O . ARG A 1 178 ? -4.383 -29.297 13.172 1 98.81 178 ARG A O 1
ATOM 1442 N N . THR A 1 179 ? -2.811 -30.281 11.883 1 98.81 179 THR A N 1
ATOM 1443 C CA . THR A 1 179 ? -1.957 -30.562 13.031 1 98.81 179 THR A CA 1
ATOM 1444 C C . THR A 1 179 ? -1.527 -29.281 13.719 1 98.81 179 THR A C 1
ATOM 1446 O O . THR A 1 179 ? -1.563 -29.188 14.953 1 98.81 179 THR A O 1
ATOM 1449 N N . THR A 1 180 ? -1.151 -28.297 12.945 1 98.88 180 THR A N 1
ATOM 1450 C CA . THR A 1 180 ? -0.69 -27.031 13.508 1 98.88 180 THR A CA 1
ATOM 1451 C C . THR A 1 180 ? -1.84 -26.297 14.18 1 98.88 180 THR A C 1
ATOM 1453 O O . THR A 1 180 ? -1.658 -25.688 15.234 1 98.88 180 THR A O 1
ATOM 1456 N N . LEU A 1 181 ? -3.008 -26.312 13.57 1 98.88 181 LEU A N 1
ATOM 1457 C CA . LEU A 1 181 ? -4.184 -25.688 14.172 1 98.88 181 LEU A CA 1
ATOM 1458 C C . LEU A 1 181 ? -4.512 -26.312 15.516 1 98.88 181 LEU A C 1
ATOM 1460 O O . LEU A 1 181 ? -4.824 -25.609 16.484 1 98.88 181 LEU A O 1
ATOM 1464 N N . LYS A 1 182 ? -4.473 -27.609 15.555 1 98.75 182 LYS A N 1
ATOM 1465 C CA . LYS A 1 182 ? -4.75 -28.328 16.812 1 98.75 182 LYS A CA 1
ATOM 1466 C C . LYS A 1 182 ? -3.717 -27.984 17.875 1 98.75 182 LYS A C 1
ATOM 1468 O O . LYS A 1 182 ? -4.059 -27.797 19.047 1 98.75 182 LYS A O 1
ATOM 1473 N N . MET A 1 183 ? -2.508 -27.938 17.438 1 98.75 183 MET A N 1
ATOM 1474 C CA . MET A 1 183 ? -1.439 -27.547 18.344 1 98.75 183 MET A CA 1
ATOM 1475 C C . MET A 1 183 ? -1.699 -26.172 18.938 1 98.75 183 MET A C 1
ATOM 1477 O O . MET A 1 183 ? -1.606 -25.969 20.156 1 98.75 183 MET A O 1
ATOM 1481 N N . LEU A 1 184 ? -2.059 -25.156 18.109 1 98.56 184 LEU A N 1
ATOM 1482 C CA . LEU A 1 184 ? -2.338 -23.797 18.547 1 98.56 184 LEU A CA 1
ATOM 1483 C C . LEU A 1 184 ? -3.535 -23.766 19.5 1 98.56 184 LEU A C 1
ATOM 1485 O O . LEU A 1 184 ? -3.525 -23.047 20.5 1 98.56 184 LEU A O 1
ATOM 1489 N N . ARG A 1 185 ? -4.559 -24.531 19.156 1 98.25 185 ARG A N 1
ATOM 1490 C CA . ARG A 1 185 ? -5.75 -24.609 19.984 1 98.25 185 ARG A CA 1
ATOM 1491 C C . ARG A 1 185 ? -5.402 -25.141 21.375 1 98.25 185 ARG A C 1
ATOM 1493 O O . ARG A 1 185 ? -5.863 -24.594 22.391 1 98.25 185 ARG A O 1
ATOM 1500 N N . ASP A 1 186 ? -4.57 -26.141 21.438 1 98.12 186 ASP A N 1
ATOM 1501 C CA . ASP A 1 186 ? -4.305 -26.859 22.688 1 98.12 186 ASP A CA 1
ATOM 1502 C C . ASP A 1 186 ? -3.266 -26.125 23.531 1 98.12 186 ASP A C 1
ATOM 1504 O O . ASP A 1 186 ? -3.307 -26.172 24.75 1 98.12 186 ASP A O 1
ATOM 1508 N N . GLU A 1 187 ? -2.398 -25.438 22.875 1 97.75 187 GLU A N 1
ATOM 1509 C CA . GLU A 1 187 ? -1.303 -24.781 23.594 1 97.75 187 GLU A CA 1
ATOM 1510 C C . GLU A 1 187 ? -1.701 -23.391 24.062 1 97.75 187 GLU A C 1
ATOM 1512 O O . GLU A 1 187 ? -1.081 -22.844 24.984 1 97.75 187 GLU A O 1
ATOM 1517 N N . HIS A 1 188 ? -2.686 -22.781 23.5 1 97.56 188 HIS A N 1
ATOM 1518 C CA . HIS A 1 188 ? -3.057 -21.406 23.828 1 97.56 188 HIS A CA 1
ATOM 1519 C C . HIS A 1 188 ? -4.547 -21.297 24.141 1 97.56 188 HIS A C 1
ATOM 1521 O O . HIS A 1 188 ? -5.363 -21.156 23.234 1 97.56 188 HIS A O 1
ATOM 1527 N N . PRO A 1 189 ? -4.902 -21.203 25.344 1 97.94 189 PRO A N 1
ATOM 1528 C CA . PRO A 1 189 ? -6.312 -21.156 25.734 1 97.94 189 PRO A CA 1
ATOM 1529 C C . PRO A 1 189 ? -7.059 -19.984 25.094 1 97.94 189 PRO A C 1
ATOM 1531 O O . PRO A 1 189 ? -8.266 -20.078 24.844 1 97.94 189 PRO A O 1
ATOM 1534 N N . GLU A 1 190 ? -6.375 -18.891 24.766 1 98.31 190 GLU A N 1
ATOM 1535 C CA . GLU A 1 190 ? -6.996 -17.719 24.172 1 98.31 190 GLU A CA 1
ATOM 1536 C C . GLU A 1 190 ? -7.527 -18.016 22.766 1 98.31 190 GLU A C 1
ATOM 1538 O O . GLU A 1 190 ? -8.539 -17.438 22.344 1 98.31 190 GLU A O 1
ATOM 1543 N N . PHE A 1 191 ? -6.859 -18.938 22.078 1 98.69 191 PHE A N 1
ATOM 1544 C CA . PHE A 1 191 ? -7.352 -19.328 20.766 1 98.69 191 PHE A CA 1
ATOM 1545 C C . PHE A 1 191 ? -8.578 -20.219 20.891 1 98.69 191 PHE A C 1
ATOM 1547 O O . PHE A 1 191 ? -9.547 -20.062 20.141 1 98.69 191 PHE A O 1
ATOM 1554 N N . LYS A 1 192 ? -8.539 -21.094 21.797 1 97.75 192 LYS A N 1
ATOM 1555 C CA . LYS A 1 192 ? -9.68 -21.984 22.031 1 97.75 192 LYS A CA 1
ATOM 1556 C C . LYS A 1 192 ? -10.914 -21.188 22.453 1 97.75 192 LYS A C 1
ATOM 1558 O O . LYS A 1 192 ? -12.023 -21.484 22.016 1 97.75 192 LYS A O 1
ATOM 1563 N N . ALA A 1 193 ? -10.672 -20.188 23.203 1 98 193 ALA A N 1
ATOM 1564 C CA . ALA A 1 193 ? -11.766 -19.375 23.734 1 98 193 ALA A CA 1
ATOM 1565 C C . ALA A 1 193 ? -12.234 -18.359 22.703 1 98 193 ALA A C 1
ATOM 1567 O O . ALA A 1 193 ? -13.281 -17.719 22.891 1 98 193 ALA A O 1
ATOM 1568 N N . GLY A 1 194 ? -11.531 -18.125 21.688 1 97.94 194 GLY A N 1
ATOM 1569 C CA . GLY A 1 194 ? -11.906 -17.188 20.641 1 97.94 194 GLY A CA 1
ATOM 1570 C C . GLY A 1 194 ? -11.617 -15.742 20.984 1 97.94 194 GLY A C 1
ATOM 1571 O O . GLY A 1 194 ? -12.086 -14.828 20.312 1 97.94 194 GLY A O 1
ATOM 1572 N N . THR A 1 195 ? -10.812 -15.516 22.016 1 98.06 195 THR A N 1
ATOM 1573 C CA . THR A 1 195 ? -10.484 -14.148 22.422 1 98.06 195 THR A CA 1
ATOM 1574 C C . THR A 1 195 ? -9.305 -13.617 21.609 1 98.06 195 THR A C 1
ATOM 1576 O O . THR A 1 195 ? -9.047 -12.414 21.594 1 98.06 195 THR A O 1
ATOM 1579 N N . LYS A 1 196 ? -8.547 -14.484 21.016 1 98.56 196 LYS A N 1
ATOM 1580 C CA . LYS A 1 196 ? -7.523 -14.172 20.031 1 98.56 196 LYS A CA 1
ATOM 1581 C C . LYS A 1 196 ? -7.781 -14.914 18.719 1 98.56 196 LYS A C 1
ATOM 1583 O O . LYS A 1 196 ? -8.516 -15.898 18.703 1 98.56 196 LYS A O 1
ATOM 1588 N N . SER A 1 197 ? -7.223 -14.375 17.703 1 98.81 197 SER A N 1
ATOM 1589 C CA . SER A 1 197 ? -7.559 -14.906 16.375 1 98.81 197 SER A CA 1
ATOM 1590 C C . SER A 1 197 ? -6.328 -15.5 15.695 1 98.81 197 SER A C 1
ATOM 1592 O O . SER A 1 197 ? -5.195 -15.195 16.078 1 98.81 197 SER A O 1
ATOM 1594 N N . ILE A 1 198 ? -6.566 -16.438 14.805 1 98.88 198 ILE A N 1
ATOM 1595 C CA . ILE A 1 198 ? -5.57 -17.031 13.914 1 98.88 198 ILE A CA 1
ATOM 1596 C C . ILE A 1 198 ? -5.883 -16.641 12.469 1 98.88 198 ILE A C 1
ATOM 1598 O O . ILE A 1 198 ? -6.977 -16.922 11.969 1 98.88 198 ILE A O 1
ATOM 1602 N N . LEU A 1 199 ? -4.98 -15.93 11.859 1 98.94 199 LEU A N 1
ATOM 1603 C CA . LEU A 1 199 ? -5.098 -15.602 10.445 1 98.94 199 LEU A CA 1
ATOM 1604 C C . LEU A 1 199 ? -4.23 -16.531 9.602 1 98.94 199 LEU A C 1
ATOM 1606 O O . LEU A 1 199 ? -3.004 -16.547 9.734 1 98.94 199 LEU A O 1
ATOM 1610 N N . ILE A 1 200 ? -4.871 -17.328 8.773 1 99 200 ILE A N 1
ATOM 1611 C CA . ILE A 1 200 ? -4.199 -18.297 7.922 1 99 200 ILE A CA 1
ATOM 1612 C C . ILE A 1 200 ? -3.873 -17.656 6.574 1 99 200 ILE A C 1
ATOM 1614 O O . ILE A 1 200 ? -4.773 -17.219 5.855 1 99 200 ILE A O 1
ATOM 1618 N N . LEU A 1 201 ? -2.592 -17.562 6.277 1 98.94 201 LEU A N 1
ATOM 1619 C CA . LEU A 1 201 ? -2.117 -16.875 5.078 1 98.94 201 LEU A CA 1
ATOM 1620 C C . LEU A 1 201 ? -1.765 -17.875 3.984 1 98.94 201 LEU A C 1
ATOM 1622 O O . LEU A 1 201 ? -0.879 -18.719 4.172 1 98.94 201 LEU A O 1
ATOM 1626 N N . VAL A 1 202 ? -2.451 -17.812 2.816 1 98.94 202 VAL A N 1
ATOM 1627 C CA . VAL A 1 202 ? -2.225 -18.734 1.71 1 98.94 202 VAL A CA 1
ATOM 1628 C C . VAL A 1 202 ? -2.293 -17.969 0.385 1 98.94 202 VAL A C 1
ATOM 1630 O O . VAL A 1 202 ? -2.625 -16.781 0.356 1 98.94 202 VAL A O 1
ATOM 1633 N N . GLU A 1 203 ? -1.877 -18.578 -0.689 1 98.75 203 GLU A N 1
ATOM 1634 C CA . GLU A 1 203 ? -2.059 -18.109 -2.061 1 98.75 203 GLU A CA 1
ATOM 1635 C C . GLU A 1 203 ? -2.936 -19.078 -2.859 1 98.75 203 GLU A C 1
ATOM 1637 O O . GLU A 1 203 ? -2.971 -20.281 -2.576 1 98.75 203 GLU A O 1
ATOM 1642 N N . SER A 1 204 ? -3.682 -18.531 -3.809 1 98.62 204 SER A N 1
ATOM 1643 C CA . SER A 1 204 ? -4.508 -19.391 -4.645 1 98.62 204 SER A CA 1
ATOM 1644 C C . SER A 1 204 ? -3.648 -20.266 -5.551 1 98.62 204 SER A C 1
ATOM 1646 O O . SER A 1 204 ? -3.795 -21.484 -5.559 1 98.62 204 SER A O 1
ATOM 1648 N N . ILE A 1 205 ? -2.814 -19.641 -6.363 1 98.38 205 ILE A N 1
ATOM 1649 C CA . ILE A 1 205 ? -1.793 -20.266 -7.191 1 98.38 205 ILE A CA 1
ATOM 1650 C C . ILE A 1 205 ? -0.41 -19.781 -6.766 1 98.38 205 ILE A C 1
ATOM 1652 O O . ILE A 1 205 ? -0.165 -18.562 -6.699 1 98.38 205 ILE A O 1
ATOM 1656 N N . TYR A 1 206 ? 0.426 -20.719 -6.402 1 97.38 206 TYR A N 1
ATOM 1657 C CA . TYR A 1 206 ? 1.761 -20.344 -5.957 1 97.38 206 TYR A CA 1
ATOM 1658 C C . TYR A 1 206 ? 2.674 -20.078 -7.148 1 97.38 206 TYR A C 1
ATOM 1660 O O . TYR A 1 206 ? 2.854 -20.938 -8.008 1 97.38 206 TYR A O 1
ATOM 1668 N N . SER A 1 207 ? 3.271 -18.953 -7.215 1 94.44 207 SER A N 1
ATOM 1669 C CA . SER A 1 207 ? 3.898 -18.359 -8.398 1 94.44 207 SER A CA 1
ATOM 1670 C C . SER A 1 207 ? 5.098 -19.172 -8.852 1 94.44 207 SER A C 1
ATOM 1672 O O . SER A 1 207 ? 5.477 -19.141 -10.023 1 94.44 207 SER A O 1
ATOM 1674 N N . MET A 1 208 ? 5.758 -19.906 -7.93 1 94.5 208 MET A N 1
ATOM 1675 C CA . MET A 1 208 ? 6.977 -20.625 -8.297 1 94.5 208 MET A CA 1
ATOM 1676 C C . MET A 1 208 ? 6.664 -22.078 -8.648 1 94.5 208 MET A C 1
ATOM 1678 O O . MET A 1 208 ? 7.43 -22.719 -9.367 1 94.5 208 MET A O 1
ATOM 1682 N N . ASN A 1 209 ? 5.477 -22.562 -8.18 1 95.62 209 ASN A N 1
ATOM 1683 C CA . ASN A 1 209 ? 5.145 -23.969 -8.359 1 95.62 209 ASN A CA 1
ATOM 1684 C C . ASN A 1 209 ? 3.965 -24.141 -9.312 1 95.62 209 ASN A C 1
ATOM 1686 O O . ASN A 1 209 ? 3.777 -25.219 -9.875 1 95.62 209 ASN A O 1
ATOM 1690 N N . GLY A 1 210 ? 3.178 -23.156 -9.414 1 97.19 210 GLY A N 1
ATOM 1691 C CA . GLY A 1 210 ? 2.002 -23.219 -10.266 1 97.19 210 GLY A CA 1
ATOM 1692 C C . GLY A 1 210 ? 0.891 -24.078 -9.68 1 97.19 210 GLY A C 1
ATOM 1693 O O . GLY A 1 210 ? -0.171 -24.219 -10.289 1 97.19 210 GLY A O 1
ATOM 1694 N N . ASP A 1 211 ? 1.086 -24.672 -8.578 1 96.94 211 ASP A N 1
ATOM 1695 C CA . ASP A 1 211 ? 0.087 -25.547 -7.969 1 96.94 211 ASP A CA 1
ATOM 1696 C C . ASP A 1 211 ? -0.997 -24.734 -7.262 1 96.94 211 ASP A C 1
ATOM 1698 O O . ASP A 1 211 ? -0.771 -23.578 -6.887 1 96.94 211 ASP A O 1
ATOM 1702 N N . VAL A 1 212 ? -2.158 -25.312 -7.117 1 97.62 212 VAL A N 1
ATOM 1703 C CA . VAL A 1 212 ? -3.344 -24.641 -6.602 1 97.62 212 VAL A CA 1
ATOM 1704 C C . VAL A 1 212 ? -3.545 -25 -5.129 1 97.62 212 VAL A C 1
ATOM 1706 O O . VAL A 1 212 ? -3.35 -26.156 -4.734 1 97.62 212 VAL A O 1
ATOM 1709 N N . CYS A 1 213 ? -3.918 -24.062 -4.344 1 98.31 213 CYS A N 1
ATOM 1710 C CA . CYS A 1 213 ? -4.211 -24.219 -2.922 1 98.31 213 CYS A CA 1
ATOM 1711 C C . CYS A 1 213 ? -5.434 -25.109 -2.709 1 98.31 213 CYS A C 1
ATOM 1713 O O . CYS A 1 213 ? -6.477 -24.891 -3.328 1 98.31 213 CYS A O 1
ATOM 1715 N N . PRO A 1 214 ? -5.273 -26.203 -1.878 1 98.38 214 PRO A N 1
ATOM 1716 C CA . PRO A 1 214 ? -6.48 -26.953 -1.498 1 98.38 214 PRO A CA 1
ATOM 1717 C C . PRO A 1 214 ? -7.359 -26.172 -0.514 1 98.38 214 PRO A C 1
ATOM 1719 O O . PRO A 1 214 ? -7.59 -26.641 0.605 1 98.38 214 PRO A O 1
ATOM 1722 N N . LEU A 1 215 ? -7.965 -25.109 -0.971 1 98.81 215 LEU A N 1
ATOM 1723 C CA . LEU A 1 215 ? -8.602 -24.094 -0.14 1 98.81 215 LEU A CA 1
ATOM 1724 C C . LEU A 1 215 ? -9.859 -24.641 0.53 1 98.81 215 LEU A C 1
ATOM 1726 O O . LEU A 1 215 ? -10.141 -24.328 1.684 1 98.81 215 LEU A O 1
ATOM 1730 N N . LYS A 1 216 ? -10.648 -25.422 -0.19 1 98.5 216 LYS A N 1
ATOM 1731 C CA . LYS A 1 216 ? -11.867 -25.984 0.389 1 98.5 216 LYS A CA 1
ATOM 1732 C C . LYS A 1 216 ? -11.547 -26.844 1.617 1 98.5 216 LYS A C 1
ATOM 1734 O O . LYS A 1 216 ? -12.195 -26.703 2.656 1 98.5 216 LYS A O 1
ATOM 1739 N N . GLU A 1 217 ? -10.562 -27.719 1.474 1 98.81 217 GLU A N 1
ATOM 1740 C CA . GLU A 1 217 ? -10.141 -28.562 2.58 1 98.81 217 GLU A CA 1
ATOM 1741 C C . GLU A 1 217 ? -9.555 -27.75 3.723 1 98.81 217 GLU A C 1
ATOM 1743 O O . GLU A 1 217 ? -9.773 -28.062 4.895 1 98.81 217 GLU A O 1
ATOM 1748 N N . PHE A 1 218 ? -8.789 -26.688 3.408 1 98.94 218 PHE A N 1
ATOM 1749 C CA . PHE A 1 218 ? -8.227 -25.812 4.426 1 98.94 218 PHE A CA 1
ATOM 1750 C C . PHE A 1 218 ? -9.328 -25.141 5.227 1 98.94 218 PHE A C 1
ATOM 1752 O O . PHE A 1 218 ? -9.273 -25.094 6.461 1 98.94 218 PHE A O 1
ATOM 1759 N N . VAL A 1 219 ? -10.297 -24.562 4.512 1 98.88 219 VAL A N 1
ATOM 1760 C CA . VAL A 1 219 ? -11.406 -23.875 5.156 1 98.88 219 VAL A CA 1
ATOM 1761 C C . VAL A 1 219 ? -12.164 -24.844 6.07 1 98.88 219 VAL A C 1
ATOM 1763 O O . VAL A 1 219 ? -12.508 -24.5 7.199 1 98.88 219 VAL A O 1
ATOM 1766 N N . GLN A 1 220 ? -12.414 -26.078 5.578 1 98.69 220 GLN A N 1
ATOM 1767 C CA . GLN A 1 220 ? -13.102 -27.078 6.375 1 98.69 220 GLN A CA 1
ATOM 1768 C C . GLN A 1 220 ? -12.328 -27.391 7.652 1 98.69 220 GLN A C 1
ATOM 1770 O O . GLN A 1 220 ? -12.922 -27.484 8.734 1 98.69 220 GLN A O 1
ATOM 1775 N N . ALA A 1 221 ? -11.055 -27.547 7.543 1 98.81 221 ALA A N 1
ATOM 1776 C CA . ALA A 1 221 ? -10.211 -27.828 8.695 1 98.81 221 ALA A CA 1
ATOM 1777 C C . ALA A 1 221 ? -10.312 -26.719 9.742 1 98.81 221 ALA A C 1
ATOM 1779 O O . ALA A 1 221 ? -10.461 -26.984 10.93 1 98.81 221 ALA A O 1
ATOM 1780 N N . ALA A 1 222 ? -10.195 -25.438 9.289 1 98.75 222 ALA A N 1
ATOM 1781 C CA . ALA A 1 222 ? -10.242 -24.297 10.195 1 98.75 222 ALA A CA 1
ATOM 1782 C C . ALA A 1 222 ? -11.578 -24.219 10.922 1 98.75 222 ALA A C 1
ATOM 1784 O O . ALA A 1 222 ? -11.625 -23.953 12.125 1 98.75 222 ALA A O 1
ATOM 1785 N N . LYS A 1 223 ? -12.656 -24.516 10.227 1 98.25 223 LYS A N 1
ATOM 1786 C CA . LYS A 1 223 ? -13.992 -24.438 10.805 1 98.25 223 LYS A CA 1
ATOM 1787 C C . LYS A 1 223 ? -14.203 -25.547 11.844 1 98.25 223 LYS A C 1
ATOM 1789 O O . LYS A 1 223 ? -14.836 -25.328 12.875 1 98.25 223 LYS A O 1
ATOM 1794 N N . GLU A 1 224 ? -13.703 -26.703 11.5 1 98.5 224 GLU A N 1
ATOM 1795 C CA . GLU A 1 224 ? -13.852 -27.844 12.398 1 98.5 224 GLU A CA 1
ATOM 1796 C C . GLU A 1 224 ? -13.094 -27.625 13.703 1 98.5 224 GLU A C 1
ATOM 1798 O O . GLU A 1 224 ? -13.594 -27.938 14.781 1 98.5 224 GLU A O 1
ATOM 1803 N N . ILE A 1 225 ? -11.977 -27.062 13.648 1 98.75 225 ILE A N 1
ATOM 1804 C CA . ILE A 1 225 ? -11.086 -26.969 14.797 1 98.75 225 ILE A CA 1
ATOM 1805 C C . ILE A 1 225 ? -11.398 -25.688 15.586 1 98.75 225 ILE A C 1
ATOM 1807 O O . ILE A 1 225 ? -11.273 -25.672 16.812 1 98.75 225 ILE A O 1
ATOM 1811 N N . PHE A 1 226 ? -11.852 -24.672 14.898 1 98.62 226 PHE A N 1
ATOM 1812 C CA . PHE A 1 226 ? -12.219 -23.422 15.531 1 98.62 226 PHE A CA 1
ATOM 1813 C C . PHE A 1 226 ? -13.633 -23 15.133 1 98.62 226 PHE A C 1
ATOM 1815 O O . PHE A 1 226 ? -13.812 -22.062 14.359 1 98.62 226 PHE A O 1
ATOM 1822 N N . PRO A 1 227 ? -14.578 -23.547 15.789 1 97.62 227 PRO A N 1
ATOM 1823 C CA . PRO A 1 227 ? -15.969 -23.328 15.383 1 97.62 227 PRO A CA 1
ATOM 1824 C C . PRO A 1 227 ? -16.484 -21.938 15.719 1 97.62 227 PRO A C 1
ATOM 1826 O O . PRO A 1 227 ? -17.516 -21.5 15.203 1 97.62 227 PRO A O 1
ATOM 1829 N N . LEU A 1 228 ? -15.789 -21.141 16.5 1 97.94 228 LEU A N 1
ATOM 1830 C CA . LEU A 1 228 ? -16.234 -19.812 16.891 1 97.94 228 LEU A CA 1
ATOM 1831 C C . LEU A 1 228 ? -15.914 -18.797 15.797 1 97.94 228 LEU A C 1
ATOM 1833 O O . LEU A 1 228 ? -16.328 -17.641 15.883 1 97.94 228 LEU A O 1
ATOM 1837 N N . GLY A 1 229 ? -15.102 -19.203 14.852 1 98.19 229 GLY A N 1
ATOM 1838 C CA . GLY A 1 229 ? -14.82 -18.328 13.719 1 98.19 229 GLY A CA 1
ATOM 1839 C C . GLY A 1 229 ? -13.648 -17.406 13.953 1 98.19 229 GLY A C 1
ATOM 1840 O O . GLY A 1 229 ? -13.523 -16.359 13.297 1 98.19 229 GLY A O 1
ATOM 1841 N N . ASN A 1 230 ? -12.805 -17.781 14.906 1 98.44 230 ASN A N 1
ATOM 1842 C CA . ASN A 1 230 ? -11.648 -16.938 15.172 1 98.44 230 ASN A CA 1
ATOM 1843 C C . ASN A 1 230 ? -10.445 -17.344 14.328 1 98.44 230 ASN A C 1
ATOM 1845 O O . ASN A 1 230 ? -9.398 -16.703 14.375 1 98.44 230 ASN A O 1
ATOM 1849 N N . ALA A 1 231 ? -10.508 -18.422 13.562 1 98.81 231 ALA A N 1
ATOM 1850 C CA . ALA A 1 231 ? -9.539 -18.734 12.516 1 98.81 231 ALA A CA 1
ATOM 1851 C C . ALA A 1 231 ? -10.062 -18.328 11.141 1 98.81 231 ALA A C 1
ATOM 1853 O O . ALA A 1 231 ? -11.102 -18.828 10.695 1 98.81 231 ALA A O 1
ATOM 1854 N N . GLN A 1 232 ? -9.438 -17.375 10.523 1 98.81 232 GLN A N 1
ATOM 1855 C CA . GLN A 1 232 ? -9.891 -16.812 9.25 1 98.81 232 GLN A CA 1
ATOM 1856 C C . GLN A 1 232 ? -8.766 -16.812 8.219 1 98.81 232 GLN A C 1
ATOM 1858 O O . GLN A 1 232 ? -7.59 -16.953 8.578 1 98.81 232 GLN A O 1
ATOM 1863 N N . PHE A 1 233 ? -9.141 -16.672 7.016 1 98.94 233 PHE A N 1
ATOM 1864 C CA . PHE A 1 233 ? -8.164 -16.781 5.934 1 98.94 233 PHE A CA 1
ATOM 1865 C C . PHE A 1 233 ? -7.914 -15.422 5.297 1 98.94 233 PHE A C 1
ATOM 1867 O O . PHE A 1 233 ? -8.836 -14.617 5.145 1 98.94 233 PHE A O 1
ATOM 1874 N N . VAL A 1 234 ? -6.703 -15.125 4.984 1 98.94 234 VAL A N 1
ATOM 1875 C CA . VAL A 1 234 ? -6.238 -14.117 4.043 1 98.94 234 VAL A CA 1
ATOM 1876 C C . VAL A 1 234 ? -5.609 -14.789 2.826 1 98.94 234 VAL A C 1
ATOM 1878 O O . VAL A 1 234 ? -4.652 -15.555 2.959 1 98.94 234 VAL A O 1
ATOM 1881 N N . ILE A 1 235 ? -6.102 -14.516 1.661 1 98.94 235 ILE A N 1
ATOM 1882 C CA . ILE A 1 235 ? -5.629 -15.25 0.491 1 98.94 235 ILE A CA 1
ATOM 1883 C C . ILE A 1 235 ? -5.133 -14.266 -0.566 1 98.94 235 ILE A C 1
ATOM 1885 O O . ILE A 1 235 ? -5.812 -13.289 -0.883 1 98.94 235 ILE A O 1
ATOM 1889 N N . ASP A 1 236 ? -3.932 -14.469 -1.033 1 98.69 236 ASP A N 1
ATOM 1890 C CA . ASP A 1 236 ? -3.348 -13.781 -2.18 1 98.69 236 ASP A CA 1
ATOM 1891 C C . ASP A 1 236 ? -3.736 -14.469 -3.488 1 98.69 236 ASP A C 1
ATOM 1893 O O . ASP A 1 236 ? -3.287 -15.578 -3.77 1 98.69 236 ASP A O 1
ATOM 1897 N N . GLU A 1 237 ? -4.508 -13.797 -4.309 1 98.56 237 GLU A N 1
ATOM 1898 C CA . GLU A 1 237 ? -4.984 -14.406 -5.547 1 98.56 237 GLU A CA 1
ATOM 1899 C C . GLU A 1 237 ? -4.297 -13.789 -6.762 1 98.56 237 GLU A C 1
ATOM 1901 O O . GLU A 1 237 ? -4.871 -13.75 -7.852 1 98.56 237 GLU A O 1
ATOM 1906 N N . ALA A 1 238 ? -3.09 -13.359 -6.617 1 97.69 238 ALA A N 1
ATOM 1907 C CA . ALA A 1 238 ? -2.33 -12.617 -7.621 1 97.69 238 ALA A CA 1
ATOM 1908 C C . ALA A 1 238 ? -2.264 -13.391 -8.938 1 97.69 238 ALA A C 1
ATOM 1910 O O . ALA A 1 238 ? -2.297 -12.797 -10.016 1 97.69 238 ALA A O 1
ATOM 1911 N N . HIS A 1 239 ? -2.158 -14.711 -8.867 1 98 239 HIS A N 1
ATOM 1912 C CA . HIS A 1 239 ? -1.934 -15.5 -10.078 1 98 239 HIS A CA 1
ATOM 1913 C C . HIS A 1 239 ? -3.209 -16.203 -10.523 1 98 239 HIS A C 1
ATOM 1915 O O . HIS A 1 239 ? -3.219 -16.891 -11.539 1 98 239 HIS A O 1
ATOM 1921 N N . CYS A 1 240 ? -4.262 -16.016 -9.836 1 98.19 240 CYS A N 1
ATOM 1922 C CA . CYS A 1 240 ? -5.473 -16.766 -10.164 1 98.19 240 CYS A CA 1
ATOM 1923 C C . CYS A 1 240 ? -6.52 -15.844 -10.797 1 98.19 240 CYS A C 1
ATOM 1925 O O . CYS A 1 240 ? -7.215 -16.25 -11.727 1 98.19 240 CYS A O 1
ATOM 1927 N N . VAL A 1 241 ? -6.676 -14.641 -10.25 1 97.88 241 VAL A N 1
ATOM 1928 C CA . VAL A 1 241 ? -7.672 -13.703 -10.75 1 97.88 241 VAL A CA 1
ATOM 1929 C C . VAL A 1 241 ? -7.398 -13.391 -12.219 1 97.88 241 VAL A C 1
ATOM 1931 O O . VAL A 1 241 ? -6.246 -13.219 -12.617 1 97.88 241 VAL A O 1
ATOM 1934 N N . GLY A 1 242 ? -8.398 -13.305 -13.008 1 98 242 GLY A N 1
ATOM 1935 C CA . GLY A 1 242 ? -8.289 -13.086 -14.445 1 98 242 GLY A CA 1
ATOM 1936 C C . GLY A 1 242 ? -8.125 -14.375 -15.227 1 98 242 GLY A C 1
ATOM 1937 O O . GLY A 1 242 ? -8.461 -14.43 -16.406 1 98 242 GLY A O 1
ATOM 1938 N N . VAL A 1 243 ? -7.625 -15.492 -14.562 1 98.12 243 VAL A N 1
ATOM 1939 C CA . VAL A 1 243 ? -7.262 -16.703 -15.297 1 98.12 243 VAL A CA 1
ATOM 1940 C C . VAL A 1 243 ? -8.266 -17.812 -15.008 1 98.12 243 VAL A C 1
ATOM 1942 O O . VAL A 1 243 ? -8.797 -18.438 -15.922 1 98.12 243 VAL A O 1
ATOM 1945 N N . LEU A 1 244 ? -8.57 -18.031 -13.758 1 97.56 244 LEU A N 1
ATOM 1946 C CA . LEU A 1 244 ? -9.469 -19.109 -13.367 1 97.56 244 LEU A CA 1
ATOM 1947 C C . LEU A 1 244 ? -10.711 -18.547 -12.672 1 97.56 244 LEU A C 1
ATOM 1949 O O . LEU A 1 244 ? -10.727 -17.391 -12.25 1 97.56 244 LEU A O 1
ATOM 1953 N N . GLY A 1 245 ? -11.742 -19.422 -12.523 1 96.88 245 GLY A N 1
ATOM 1954 C CA . GLY A 1 245 ? -13 -19.031 -11.906 1 96.88 245 GLY A CA 1
ATOM 1955 C C . GLY A 1 245 ? -13.977 -18.406 -12.883 1 96.88 245 GLY A C 1
ATOM 1956 O O . GLY A 1 245 ? -13.602 -18.047 -14 1 96.88 245 GLY A O 1
ATOM 1957 N N . PRO A 1 246 ? -15.273 -18.281 -12.469 1 96.75 246 PRO A N 1
ATOM 1958 C CA . PRO A 1 246 ? -16.266 -17.656 -13.352 1 96.75 246 PRO A CA 1
ATOM 1959 C C . PRO A 1 246 ? -15.875 -16.234 -13.758 1 96.75 246 PRO A C 1
ATOM 1961 O O . PRO A 1 246 ? -15.758 -15.359 -12.906 1 96.75 246 PRO A O 1
ATOM 1964 N N . LYS A 1 247 ? -15.633 -16.094 -15.07 1 96.81 247 LYS A N 1
ATOM 1965 C CA . LYS A 1 247 ? -15.227 -14.812 -15.633 1 96.81 247 LYS A CA 1
ATOM 1966 C C . LYS A 1 247 ? -13.891 -14.352 -15.039 1 96.81 247 LYS A C 1
ATOM 1968 O O . LYS A 1 247 ? -13.656 -13.148 -14.891 1 96.81 247 LYS A O 1
ATOM 1973 N N . GLY A 1 248 ? -13.117 -15.273 -14.547 1 97.81 248 GLY A N 1
ATOM 1974 C CA . GLY A 1 248 ? -11.797 -14.953 -14.047 1 97.81 248 GLY A CA 1
ATOM 1975 C C . GLY A 1 248 ? -11.812 -14.391 -12.633 1 97.81 248 GLY A C 1
ATOM 1976 O O . GLY A 1 248 ? -10.898 -13.672 -12.234 1 97.81 248 GLY A O 1
ATOM 1977 N N . ARG A 1 249 ? -12.812 -14.656 -11.828 1 98.38 249 ARG A N 1
ATOM 1978 C CA . ARG A 1 249 ? -12.992 -14.047 -10.516 1 98.38 249 ARG A CA 1
ATOM 1979 C C . ARG A 1 249 ? -12.047 -14.672 -9.492 1 98.38 249 ARG A C 1
ATOM 1981 O O . ARG A 1 249 ? -11.922 -14.172 -8.367 1 98.38 249 ARG A O 1
ATOM 1988 N N . GLY A 1 250 ? -11.32 -15.758 -9.812 1 98.06 250 GLY A N 1
ATOM 1989 C CA . GLY A 1 250 ? -10.328 -16.328 -8.914 1 98.06 250 GLY A CA 1
ATOM 1990 C C . GLY A 1 250 ? -10.797 -17.594 -8.242 1 98.06 250 GLY A C 1
ATOM 1991 O O . GLY A 1 250 ? -11.914 -18.062 -8.484 1 98.06 250 GLY A O 1
ATOM 1992 N N . LEU A 1 251 ? -9.969 -18.172 -7.469 1 98.56 251 LEU A N 1
ATOM 1993 C CA . LEU A 1 251 ? -10.172 -19.469 -6.836 1 98.56 251 LEU A CA 1
ATOM 1994 C C . LEU A 1 251 ? -11.305 -19.406 -5.816 1 98.56 251 LEU A C 1
ATOM 1996 O O . LEU A 1 251 ? -12.133 -20.312 -5.738 1 98.56 251 LEU A O 1
ATOM 2000 N N . VAL A 1 252 ? -11.344 -18.359 -5.004 1 98.75 252 VAL A N 1
ATOM 2001 C CA . VAL A 1 252 ? -12.359 -18.234 -3.967 1 98.75 252 VAL A CA 1
ATOM 2002 C C . VAL A 1 252 ? -13.75 -18.281 -4.594 1 98.75 252 VAL A C 1
ATOM 2004 O O . VAL A 1 252 ? -14.633 -19 -4.105 1 98.75 252 VAL A O 1
ATOM 2007 N N . SER A 1 253 ? -13.914 -17.562 -5.625 1 98.38 253 SER A N 1
ATOM 2008 C CA . SER A 1 253 ? -15.195 -17.562 -6.324 1 98.38 253 SER A CA 1
ATOM 2009 C C . SER A 1 253 ? -15.461 -18.891 -7.012 1 98.38 253 SER A C 1
ATOM 2011 O O . SER A 1 253 ? -16.594 -19.359 -7.066 1 98.38 253 SER A O 1
ATOM 2013 N N . MET A 1 254 ? -14.453 -19.438 -7.613 1 97.69 254 MET A N 1
ATOM 2014 C CA . MET A 1 254 ? -14.57 -20.719 -8.289 1 97.69 254 MET A CA 1
ATOM 2015 C C . MET A 1 254 ? -15.117 -21.781 -7.34 1 97.69 254 MET A C 1
ATOM 2017 O O . MET A 1 254 ? -15.875 -22.656 -7.758 1 97.69 254 MET A O 1
ATOM 2021 N N . LEU A 1 255 ? -14.727 -21.688 -6.094 1 98.25 255 LEU A N 1
ATOM 2022 C CA . LEU A 1 255 ? -15.094 -22.688 -5.105 1 98.25 255 LEU A CA 1
ATOM 2023 C C . LEU A 1 255 ? -16.328 -22.25 -4.316 1 98.25 255 LEU A C 1
ATOM 2025 O O . LEU A 1 255 ? -16.797 -22.969 -3.438 1 98.25 255 LEU A O 1
ATOM 2029 N N . GLY A 1 256 ? -16.859 -21.016 -4.602 1 98.19 256 GLY A N 1
ATOM 2030 C CA . GLY A 1 256 ? -18.016 -20.5 -3.893 1 98.19 256 GLY A CA 1
ATOM 2031 C C . GLY A 1 256 ? -17.75 -20.203 -2.43 1 98.19 256 GLY A C 1
ATOM 2032 O O . GLY A 1 256 ? -18.594 -20.453 -1.571 1 98.19 256 GLY A O 1
ATOM 2033 N N . LEU A 1 257 ? -16.547 -19.734 -2.109 1 98.5 257 LEU A N 1
ATOM 2034 C CA . LEU A 1 257 ? -16.125 -19.562 -0.723 1 98.5 257 LEU A CA 1
ATOM 2035 C C . LEU A 1 257 ? -16.062 -18.078 -0.349 1 98.5 257 LEU A C 1
ATOM 2037 O O . LEU A 1 257 ? -15.344 -17.703 0.585 1 98.5 257 LEU A O 1
ATOM 2041 N N . GLU A 1 258 ? -16.719 -17.156 -1.062 1 98.06 258 GLU A N 1
ATOM 2042 C CA . GLU A 1 258 ? -16.641 -15.719 -0.86 1 98.06 258 GLU A CA 1
ATOM 2043 C C . GLU A 1 258 ? -16.984 -15.344 0.577 1 98.06 258 GLU A C 1
ATOM 2045 O O . GLU A 1 258 ? -16.391 -14.414 1.141 1 98.06 258 GLU A O 1
ATOM 2050 N N . LYS A 1 259 ? -17.844 -16.062 1.236 1 96.5 259 LYS A N 1
ATOM 2051 C CA . LYS A 1 259 ? -18.297 -15.734 2.584 1 96.5 259 LYS A CA 1
ATOM 2052 C C . LYS A 1 259 ? -17.391 -16.359 3.639 1 96.5 259 LYS A C 1
ATOM 2054 O O . LYS A 1 259 ? -17.453 -15.992 4.812 1 96.5 259 LYS A O 1
ATOM 2059 N N . GLU A 1 260 ? -16.531 -17.297 3.186 1 97.75 260 GLU A N 1
ATOM 2060 C CA . GLU A 1 260 ? -15.688 -18.047 4.113 1 97.75 260 GLU A CA 1
ATOM 2061 C C . GLU A 1 260 ? -14.305 -17.422 4.234 1 97.75 260 GLU A C 1
ATOM 2063 O O . GLU A 1 260 ? -13.555 -17.719 5.164 1 97.75 260 GLU A O 1
ATOM 2068 N N . ILE A 1 261 ? -13.984 -16.531 3.318 1 98.69 261 ILE A N 1
ATOM 2069 C CA . ILE A 1 261 ? -12.664 -15.914 3.285 1 98.69 261 ILE A CA 1
ATOM 2070 C C . ILE A 1 261 ? -12.758 -14.469 3.766 1 98.69 261 ILE A C 1
ATOM 2072 O O . ILE A 1 261 ? -13.469 -13.656 3.174 1 98.69 261 ILE A O 1
ATOM 2076 N N . ALA A 1 262 ? -12.008 -14.148 4.766 1 98.81 262 ALA A N 1
ATOM 2077 C CA . ALA A 1 262 ? -12.117 -12.828 5.398 1 98.81 262 ALA A CA 1
ATOM 2078 C C . ALA A 1 262 ? -11.531 -11.742 4.5 1 98.81 262 ALA A C 1
ATOM 2080 O O . ALA A 1 262 ? -12.078 -10.641 4.422 1 98.81 262 ALA A O 1
ATOM 2081 N N . ILE A 1 263 ? -10.375 -12.078 3.922 1 98.94 263 ILE A N 1
ATOM 2082 C CA . ILE A 1 263 ? -9.656 -11.086 3.131 1 98.94 263 ILE A CA 1
ATOM 2083 C C . ILE A 1 263 ? -9.125 -11.727 1.854 1 98.94 263 ILE A C 1
ATOM 2085 O O . ILE A 1 263 ? -8.469 -12.766 1.902 1 98.94 263 ILE A O 1
ATOM 2089 N N . ARG A 1 264 ? -9.453 -11.164 0.733 1 98.88 264 ARG A N 1
ATOM 2090 C CA . ARG A 1 264 ? -8.875 -11.523 -0.555 1 98.88 264 ARG A CA 1
ATOM 2091 C C . ARG A 1 264 ? -8.055 -10.367 -1.125 1 98.88 264 ARG A C 1
ATOM 2093 O O . ARG A 1 264 ? -8.531 -9.234 -1.19 1 98.88 264 ARG A O 1
ATOM 2100 N N . VAL A 1 265 ? -6.832 -10.648 -1.495 1 98.81 265 VAL A N 1
ATOM 2101 C CA . VAL A 1 265 ? -6 -9.641 -2.146 1 98.81 265 VAL A CA 1
ATOM 2102 C C . VAL A 1 265 ? -5.805 -10.008 -3.615 1 98.81 265 VAL A C 1
ATOM 2104 O O . VAL A 1 265 ? -5.359 -11.117 -3.934 1 98.81 265 VAL A O 1
ATOM 2107 N N . HIS A 1 266 ? -6.176 -9.07 -4.496 1 98.25 266 HIS A N 1
ATOM 2108 C CA . HIS A 1 266 ? -6.07 -9.266 -5.938 1 98.25 266 HIS A CA 1
ATOM 2109 C C . HIS A 1 266 ? -5.039 -8.32 -6.547 1 98.25 266 HIS A C 1
ATOM 2111 O O . HIS A 1 266 ? -4.746 -7.262 -5.98 1 98.25 266 HIS A O 1
ATOM 2117 N N . MET A 1 267 ? -4.434 -8.742 -7.645 1 95.88 267 MET A N 1
ATOM 2118 C CA . MET A 1 267 ? -3.49 -7.934 -8.406 1 95.88 267 MET A CA 1
ATOM 2119 C C . MET A 1 267 ? -4.094 -7.508 -9.742 1 95.88 267 MET A C 1
ATOM 2121 O O . MET A 1 267 ? -4.664 -8.336 -10.461 1 95.88 267 MET A O 1
ATOM 2125 N N . CYS A 1 268 ? -3.961 -6.234 -10.008 1 97.62 268 CYS A N 1
ATOM 2126 C CA . CYS A 1 268 ? -4.527 -5.723 -11.25 1 97.62 268 CYS A CA 1
ATOM 2127 C C . CYS A 1 268 ? -3.463 -5.637 -12.336 1 97.62 268 CYS A C 1
ATOM 2129 O O . CYS A 1 268 ? -3.785 -5.5 -13.523 1 97.62 268 CYS A O 1
ATOM 2131 N N . SER A 1 269 ? -2.186 -5.848 -11.984 1 96 269 SER A N 1
ATOM 2132 C CA . SER A 1 269 ? -1.075 -5.609 -12.906 1 96 269 SER A CA 1
ATOM 2133 C C . SER A 1 269 ? -0.696 -6.883 -13.656 1 96 269 SER A C 1
ATOM 2135 O O . SER A 1 269 ? 0.289 -6.902 -14.398 1 96 269 SER A O 1
ATOM 2137 N N . LYS A 1 270 ? -1.426 -7.969 -13.5 1 96.88 270 LYS A N 1
ATOM 2138 C CA . LYS A 1 270 ? -1.098 -9.234 -14.148 1 96.88 270 LYS A CA 1
ATOM 2139 C C . LYS A 1 270 ? -2.137 -9.594 -15.203 1 96.88 270 LYS A C 1
ATOM 2141 O O . LYS A 1 270 ? -2.193 -8.969 -16.266 1 96.88 270 LYS A O 1
ATOM 2146 N N . ALA A 1 271 ? -3.092 -10.383 -14.93 1 97.56 271 ALA A N 1
ATOM 2147 C CA . ALA A 1 271 ? -4.062 -10.836 -15.922 1 97.56 271 ALA A CA 1
ATOM 2148 C C . ALA A 1 271 ? -4.875 -9.656 -16.469 1 97.56 271 ALA A C 1
ATOM 2150 O O . ALA A 1 271 ? -5.223 -9.633 -17.641 1 97.56 271 ALA A O 1
ATOM 2151 N N . MET A 1 272 ? -5.145 -8.656 -15.617 1 96.75 272 MET A N 1
ATOM 2152 C CA . MET A 1 272 ? -5.977 -7.523 -16.016 1 96.75 272 MET A CA 1
ATOM 2153 C C . MET A 1 272 ? -5.164 -6.484 -16.781 1 96.75 272 MET A C 1
ATOM 2155 O O . MET A 1 272 ? -5.723 -5.527 -17.312 1 96.75 272 MET A O 1
ATOM 2159 N N . ALA A 1 273 ? -3.9 -6.613 -16.844 1 97.12 273 ALA A N 1
ATOM 2160 C CA . ALA A 1 273 ? -2.996 -5.754 -17.609 1 97.12 273 ALA A CA 1
ATOM 2161 C C . ALA A 1 273 ? -3.184 -4.289 -17.234 1 97.12 273 ALA A C 1
ATOM 2163 O O . ALA A 1 273 ? -3.311 -3.428 -18.109 1 97.12 273 ALA A O 1
ATOM 2164 N N . SER A 1 274 ? -3.279 -4.043 -15.992 1 95.62 274 SER A N 1
ATOM 2165 C CA . SER A 1 274 ? -3.385 -2.707 -15.414 1 95.62 274 SER A CA 1
ATOM 2166 C C . SER A 1 274 ? -2.312 -2.477 -14.359 1 95.62 274 SER A C 1
ATOM 2168 O O . SER A 1 274 ? -1.191 -2.975 -14.484 1 95.62 274 SER A O 1
ATOM 2170 N N . THR A 1 275 ? -2.549 -1.624 -13.453 1 94.5 275 THR A N 1
ATOM 2171 C CA . THR A 1 275 ? -1.748 -1.37 -12.258 1 94.5 275 THR A CA 1
ATOM 2172 C C . THR A 1 275 ? -2.619 -1.401 -11.008 1 94.5 275 THR A C 1
ATOM 2174 O O . THR A 1 275 ? -3.846 -1.47 -11.094 1 94.5 275 THR A O 1
ATOM 2177 N N . GLY A 1 276 ? -1.941 -1.58 -9.859 1 96.12 276 GLY A N 1
ATOM 2178 C CA . GLY A 1 276 ? -2.709 -1.483 -8.625 1 96.12 276 GLY A CA 1
ATOM 2179 C C . GLY A 1 276 ? -3.055 -2.834 -8.031 1 96.12 276 GLY A C 1
ATOM 2180 O O . GLY A 1 276 ? -2.645 -3.873 -8.555 1 96.12 276 GLY A O 1
ATOM 2181 N N . GLY A 1 277 ? -3.707 -2.814 -6.906 1 97.56 277 GLY A N 1
ATOM 2182 C CA . GLY A 1 277 ? -4.203 -3.975 -6.184 1 97.56 277 GLY A CA 1
ATOM 2183 C C . GLY A 1 277 ? -5.555 -3.74 -5.535 1 97.56 277 GLY A C 1
ATOM 2184 O O . GLY A 1 277 ? -6.035 -2.605 -5.484 1 97.56 277 GLY A O 1
ATOM 2185 N N . LEU A 1 278 ? -6.211 -4.801 -5.176 1 98.69 278 LEU A N 1
ATOM 2186 C CA . LEU A 1 278 ? -7.523 -4.773 -4.535 1 98.69 278 LEU A CA 1
ATOM 2187 C C . LEU A 1 278 ? -7.504 -5.551 -3.223 1 98.69 278 LEU A C 1
ATOM 2189 O O . LEU A 1 278 ? -6.867 -6.605 -3.131 1 98.69 278 LEU A O 1
ATOM 2193 N N . ILE A 1 279 ? -8.102 -4.98 -2.236 1 98.88 279 ILE A N 1
ATOM 2194 C CA . ILE A 1 279 ? -8.43 -5.723 -1.023 1 98.88 279 ILE A CA 1
ATOM 2195 C C . ILE A 1 279 ? -9.945 -5.906 -0.924 1 98.88 279 ILE A C 1
ATOM 2197 O O . ILE A 1 279 ? -10.688 -4.93 -0.818 1 98.88 279 ILE A O 1
ATOM 2201 N N . LEU A 1 280 ? -10.383 -7.125 -1.083 1 98.88 280 LEU A N 1
ATOM 2202 C CA . LEU A 1 280 ? -11.789 -7.48 -0.912 1 98.88 280 LEU A CA 1
ATOM 2203 C C . LEU A 1 280 ? -12.062 -7.957 0.51 1 98.88 280 LEU A C 1
ATOM 2205 O O . LEU A 1 280 ? -11.398 -8.875 0.998 1 98.88 280 LEU A O 1
ATOM 2209 N N . CYS A 1 281 ? -13.023 -7.359 1.196 1 98.81 281 CYS A N 1
ATOM 2210 C CA . CYS A 1 281 ? -13.266 -7.629 2.611 1 98.81 281 CYS A CA 1
ATOM 2211 C C . CYS A 1 281 ? -14.625 -7.094 3.045 1 98.81 281 CYS A C 1
ATOM 2213 O O . CYS A 1 281 ? -15.383 -6.574 2.225 1 98.81 281 CYS A O 1
ATOM 2215 N N . ASN A 1 282 ? -14.977 -7.348 4.301 1 98.25 282 ASN A N 1
ATOM 2216 C CA . ASN A 1 282 ? -16.219 -6.785 4.836 1 98.25 282 ASN A CA 1
ATOM 2217 C C . ASN A 1 282 ? -15.984 -5.41 5.461 1 98.25 282 ASN A C 1
ATOM 2219 O O . ASN A 1 282 ? -14.875 -4.867 5.379 1 98.25 282 ASN A O 1
ATOM 2223 N N . LYS A 1 283 ? -16.984 -4.793 6.051 1 96.56 283 LYS A N 1
ATOM 2224 C CA . LYS A 1 283 ? -16.922 -3.436 6.582 1 96.56 283 LYS A CA 1
ATOM 2225 C C . LYS A 1 283 ? -16.016 -3.361 7.797 1 96.56 283 LYS A C 1
ATOM 2227 O O . LYS A 1 283 ? -15.352 -2.344 8.023 1 96.56 283 LYS A O 1
ATOM 2232 N N . THR A 1 284 ? -15.969 -4.449 8.586 1 97.88 284 THR A N 1
ATOM 2233 C CA . THR A 1 284 ? -15.086 -4.492 9.75 1 97.88 284 THR A CA 1
ATOM 2234 C C . THR A 1 284 ? -13.625 -4.355 9.336 1 97.88 284 THR A C 1
ATOM 2236 O O . THR A 1 284 ? -12.891 -3.535 9.883 1 97.88 284 THR A O 1
ATOM 2239 N N . ILE A 1 285 ? -13.211 -5.156 8.367 1 98.5 285 ILE A N 1
ATOM 2240 C CA . ILE A 1 285 ? -11.836 -5.125 7.883 1 98.5 285 ILE A CA 1
ATOM 2241 C C . ILE A 1 285 ? -11.555 -3.795 7.188 1 98.5 285 ILE A C 1
ATOM 2243 O O . ILE A 1 285 ? -10.453 -3.254 7.281 1 98.5 285 ILE A O 1
ATOM 2247 N N . ARG A 1 286 ? -12.516 -3.26 6.457 1 97.19 286 ARG A N 1
ATOM 2248 C CA . ARG A 1 286 ? -12.352 -1.95 5.836 1 97.19 286 ARG A CA 1
ATOM 2249 C C . ARG A 1 286 ? -12.055 -0.881 6.883 1 97.19 286 ARG A C 1
ATOM 2251 O O . ARG A 1 286 ? -11.242 0.016 6.648 1 97.19 286 ARG A O 1
ATOM 2258 N N . ALA A 1 287 ? -12.719 -0.971 8.039 1 96.69 287 ALA A N 1
ATOM 2259 C CA . ALA A 1 287 ? -12.438 -0.04 9.133 1 96.69 287 ALA A CA 1
ATOM 2260 C C . ALA A 1 287 ? -11 -0.187 9.625 1 96.69 287 ALA A C 1
ATOM 2262 O O . ALA A 1 287 ? -10.359 0.803 9.977 1 96.69 287 ALA A O 1
ATOM 2263 N N . VAL A 1 288 ? -10.531 -1.396 9.648 1 97.88 288 VAL A N 1
ATOM 2264 C CA . VAL A 1 288 ? -9.141 -1.64 10.023 1 97.88 288 VAL A CA 1
ATOM 2265 C C . VAL A 1 288 ? -8.203 -0.954 9.031 1 97.88 288 VAL A C 1
ATOM 2267 O O . VAL A 1 288 ? -7.215 -0.335 9.422 1 97.88 288 VAL A O 1
ATOM 2270 N N . ILE A 1 289 ? -8.539 -1.076 7.73 1 97.5 289 ILE A N 1
ATOM 2271 C CA . ILE A 1 289 ? -7.73 -0.447 6.691 1 97.5 289 ILE A CA 1
ATOM 2272 C C . ILE A 1 289 ? -7.629 1.054 6.957 1 97.5 289 ILE A C 1
ATOM 2274 O O . ILE A 1 289 ? -6.535 1.622 6.926 1 97.5 289 ILE A O 1
ATOM 2278 N N . MET A 1 290 ? -8.633 1.728 7.367 1 95.06 290 MET A N 1
ATOM 2279 C CA . MET A 1 290 ? -8.703 3.176 7.539 1 95.06 290 MET A CA 1
ATOM 2280 C C . MET A 1 290 ? -8.008 3.602 8.828 1 95.06 290 MET A C 1
ATOM 2282 O O . MET A 1 290 ? -7.652 4.77 8.992 1 95.06 290 MET A O 1
ATOM 2286 N N . ASN A 1 291 ? -7.832 2.67 9.734 1 95.25 291 ASN A N 1
ATOM 2287 C CA . ASN A 1 291 ? -7.344 3.074 11.047 1 95.25 291 ASN A CA 1
ATOM 2288 C C . ASN A 1 291 ? -5.938 2.545 11.312 1 95.25 291 ASN A C 1
ATOM 2290 O O . ASN A 1 291 ? -5.18 3.139 12.078 1 95.25 291 ASN A O 1
ATOM 2294 N N . GLN A 1 292 ? -5.586 1.419 10.602 1 95.94 292 GLN A N 1
ATOM 2295 C CA . GLN A 1 292 ? -4.371 0.741 11.039 1 95.94 292 GLN A CA 1
ATOM 2296 C C . GLN A 1 292 ? -3.434 0.47 9.867 1 95.94 292 GLN A C 1
ATOM 2298 O O . GLN A 1 292 ? -2.248 0.198 10.062 1 95.94 292 GLN A O 1
ATOM 2303 N N . MET A 1 293 ? -3.963 0.432 8.68 1 96.56 293 MET A N 1
ATOM 2304 C CA . MET A 1 293 ? -3.096 0.164 7.539 1 96.56 293 MET A CA 1
ATOM 2305 C C . MET A 1 293 ? -2.338 1.42 7.121 1 96.56 293 MET A C 1
ATOM 2307 O O . MET A 1 293 ? -2.814 2.189 6.285 1 96.56 293 MET A O 1
ATOM 2311 N N . ARG A 1 294 ? -1.146 1.626 7.531 1 94.12 294 ARG A N 1
ATOM 2312 C CA . ARG A 1 294 ? -0.345 2.836 7.375 1 94.12 294 ARG A CA 1
ATOM 2313 C C . ARG A 1 294 ? -0.13 3.164 5.902 1 94.12 294 ARG A C 1
ATOM 2315 O O . ARG A 1 294 ? -0.061 4.336 5.523 1 94.12 294 ARG A O 1
ATOM 2322 N N . PHE A 1 295 ? -0.099 2.119 5.039 1 92.38 295 PHE A N 1
ATOM 2323 C CA . PHE A 1 295 ? 0.083 2.271 3.6 1 92.38 295 PHE A CA 1
ATOM 2324 C C . PHE A 1 295 ? -1.138 2.926 2.965 1 92.38 295 PHE A C 1
ATOM 2326 O O . PHE A 1 295 ? -1.065 3.43 1.843 1 92.38 295 PHE A O 1
ATOM 2333 N N . ALA A 1 296 ? -2.262 2.906 3.652 1 91.88 296 ALA A N 1
ATOM 2334 C CA . ALA A 1 296 ? -3.49 3.566 3.213 1 91.88 296 ALA A CA 1
ATOM 2335 C C . ALA A 1 296 ? -3.654 4.922 3.891 1 91.88 296 ALA A C 1
ATOM 2337 O O . ALA A 1 296 ? -4.035 5.902 3.246 1 91.88 296 ALA A O 1
ATOM 2338 N N . VAL A 1 297 ? -3.275 5.02 5.129 1 91.94 297 VAL A N 1
ATOM 2339 C CA . VAL A 1 297 ? -3.551 6.168 5.988 1 91.94 297 VAL A CA 1
ATOM 2340 C C . VAL A 1 297 ? -2.586 7.301 5.652 1 91.94 297 VAL A C 1
ATOM 2342 O O . VAL A 1 297 ? -2.98 8.469 5.625 1 91.94 297 VAL A O 1
ATOM 2345 N N . TYR A 1 298 ? -1.331 6.957 5.332 1 91.62 298 TYR A N 1
ATOM 2346 C CA . TYR A 1 298 ? -0.303 7.988 5.246 1 91.62 298 TYR A CA 1
ATOM 2347 C C . TYR A 1 298 ? 0.224 8.117 3.822 1 91.62 298 TYR A C 1
ATOM 2349 O O . TYR A 1 298 ? 1.319 8.641 3.605 1 91.62 298 TYR A O 1
ATOM 2357 N N . SER A 1 299 ? -0.485 7.582 2.875 1 92.31 299 SER A N 1
ATOM 2358 C CA . SER A 1 299 ? -0.131 7.699 1.465 1 92.31 299 SER A CA 1
ATOM 2359 C C . SER A 1 299 ? -1.251 8.359 0.667 1 92.31 299 SER A C 1
ATOM 2361 O O . SER A 1 299 ? -2.43 8.188 0.988 1 92.31 299 SER A O 1
ATOM 2363 N N . GLY A 1 300 ? -0.805 9.156 -0.322 1 94 300 GLY A N 1
ATOM 2364 C CA . GLY A 1 300 ? -1.815 9.672 -1.232 1 94 300 GLY A CA 1
ATOM 2365 C C . GLY A 1 300 ? -2.639 8.578 -1.888 1 94 300 GLY A C 1
ATOM 2366 O O . GLY A 1 300 ? -2.117 7.508 -2.207 1 94 300 GLY A O 1
ATOM 2367 N N . ALA A 1 301 ? -3.924 8.852 -2.066 1 96.19 301 ALA A N 1
ATOM 2368 C CA . ALA A 1 301 ? -4.816 7.891 -2.701 1 96.19 301 ALA A CA 1
ATOM 2369 C C . ALA A 1 301 ? -4.492 7.734 -4.184 1 96.19 301 ALA A C 1
ATOM 2371 O O . ALA A 1 301 ? -3.803 8.578 -4.766 1 96.19 301 ALA A O 1
ATOM 2372 N N . PRO A 1 302 ? -4.918 6.617 -4.82 1 96.5 302 PRO A N 1
ATOM 2373 C CA . PRO A 1 302 ? -4.68 6.422 -6.254 1 96.5 302 PRO A CA 1
ATOM 2374 C C . PRO A 1 302 ? -5.277 7.535 -7.109 1 96.5 302 PRO A C 1
ATOM 2376 O O . PRO A 1 302 ? -6.34 8.07 -6.785 1 96.5 302 PRO A O 1
ATOM 2379 N N . SER A 1 303 ? -4.621 7.863 -8.203 1 97.25 303 SER A N 1
ATOM 2380 C CA . SER A 1 303 ? -5.059 8.914 -9.109 1 97.25 303 SER A CA 1
ATOM 2381 C C . SER A 1 303 ? -6.211 8.445 -9.992 1 97.25 303 SER A C 1
ATOM 2383 O O . SER A 1 303 ? -6.438 7.242 -10.141 1 97.25 303 SER A O 1
ATOM 2385 N N . PHE A 1 304 ? -6.891 9.391 -10.625 1 97.62 304 PHE A N 1
ATOM 2386 C CA . PHE A 1 304 ? -8.023 9.117 -11.492 1 97.62 304 PHE A CA 1
ATOM 2387 C C . PHE A 1 304 ? -7.621 8.18 -12.625 1 97.62 304 PHE A C 1
ATOM 2389 O O . PHE A 1 304 ? -8.281 7.16 -12.859 1 97.62 304 PHE A O 1
ATOM 2396 N N . PRO A 1 305 ? -6.457 8.398 -13.375 1 97.44 305 PRO A N 1
ATOM 2397 C CA . PRO A 1 305 ? -6.082 7.48 -14.453 1 97.44 305 PRO A CA 1
ATOM 2398 C C . PRO A 1 305 ? -5.773 6.07 -13.953 1 97.44 305 PRO A C 1
ATOM 2400 O O . PRO A 1 305 ? -6.047 5.09 -14.656 1 97.44 305 PRO A O 1
ATOM 2403 N N . MET A 1 306 ? -5.184 5.969 -12.805 1 97.19 306 MET A N 1
ATOM 2404 C CA . MET A 1 306 ? -4.914 4.648 -12.234 1 97.19 306 MET A CA 1
ATOM 2405 C C . MET A 1 306 ? -6.211 3.881 -12.008 1 97.19 306 MET A C 1
ATOM 2407 O O . MET A 1 306 ? -6.32 2.711 -12.375 1 97.19 306 MET A O 1
ATOM 2411 N N . VAL A 1 307 ? -7.172 4.578 -11.391 1 98.25 307 VAL A N 1
ATOM 2412 C CA . VAL A 1 307 ? -8.453 3.949 -11.094 1 98.25 307 VAL A CA 1
ATOM 2413 C C . VAL A 1 307 ? -9.172 3.588 -12.391 1 98.25 307 VAL A C 1
ATOM 2415 O O . VAL A 1 307 ? -9.789 2.525 -12.492 1 98.25 307 VAL A O 1
ATOM 2418 N N . ALA A 1 308 ? -9.078 4.457 -13.367 1 98.38 308 ALA A N 1
ATOM 2419 C CA . ALA A 1 308 ? -9.68 4.191 -14.672 1 98.38 308 ALA A CA 1
ATOM 2420 C C . ALA A 1 308 ? -9.07 2.945 -15.312 1 98.38 308 ALA A C 1
ATOM 2422 O O . ALA A 1 308 ? -9.766 2.174 -15.977 1 98.38 308 ALA A O 1
ATOM 2423 N N . SER A 1 309 ? -7.77 2.773 -15.172 1 98.06 309 SER A N 1
ATOM 2424 C CA . SER A 1 309 ? -7.098 1.59 -15.703 1 98.06 309 SER A CA 1
ATOM 2425 C C . SER A 1 309 ? -7.617 0.319 -15.039 1 98.06 309 SER A C 1
ATOM 2427 O O . SER A 1 309 ? -7.855 -0.686 -15.711 1 98.06 309 SER A O 1
ATOM 2429 N N . ILE A 1 310 ? -7.777 0.345 -13.734 1 98.12 310 ILE A N 1
ATOM 2430 C CA . ILE A 1 310 ? -8.289 -0.792 -12.977 1 98.12 310 ILE A CA 1
ATOM 2431 C C . ILE A 1 310 ? -9.719 -1.103 -13.422 1 98.12 310 ILE A C 1
ATOM 2433 O O . ILE A 1 310 ? -10.062 -2.262 -13.672 1 98.12 310 ILE A O 1
ATOM 2437 N N . LYS A 1 311 ? -10.5 -0.056 -13.57 1 98.56 311 LYS A N 1
ATOM 2438 C CA . LYS A 1 311 ? -11.891 -0.193 -14.008 1 98.56 311 LYS A CA 1
ATOM 2439 C C . LYS A 1 311 ? -11.969 -0.852 -15.383 1 98.56 311 LYS A C 1
ATOM 2441 O O . LYS A 1 311 ? -12.836 -1.701 -15.617 1 98.56 311 LYS A O 1
ATOM 2446 N N . ALA A 1 312 ? -11.109 -0.445 -16.25 1 98.44 312 ALA A N 1
ATOM 2447 C CA . ALA A 1 312 ? -11.078 -1.019 -17.594 1 98.44 312 ALA A CA 1
ATOM 2448 C C . ALA A 1 312 ? -10.844 -2.525 -17.531 1 98.44 312 ALA A C 1
ATOM 2450 O O . ALA A 1 312 ? -11.508 -3.287 -18.25 1 98.44 312 ALA A O 1
ATOM 2451 N N . GLY A 1 313 ? -9.867 -2.984 -16.719 1 97.88 313 GLY A N 1
ATOM 2452 C CA . GLY A 1 313 ? -9.609 -4.406 -16.562 1 97.88 313 GLY A CA 1
ATOM 2453 C C . GLY A 1 313 ? -10.789 -5.164 -15.992 1 97.88 313 GLY A C 1
ATOM 2454 O O . GLY A 1 313 ? -11.141 -6.242 -16.469 1 97.88 313 GLY A O 1
ATOM 2455 N N . ILE A 1 314 ? -11.43 -4.57 -14.992 1 98 314 ILE A N 1
ATOM 2456 C CA . ILE A 1 314 ? -12.586 -5.18 -14.344 1 98 314 ILE A CA 1
ATOM 2457 C C . ILE A 1 314 ? -13.734 -5.305 -15.344 1 98 314 ILE A C 1
ATOM 2459 O O . ILE A 1 314 ? -14.453 -6.309 -15.359 1 98 314 ILE A O 1
ATOM 2463 N N . GLU A 1 315 ? -13.906 -4.324 -16.125 1 97.81 315 GLU A N 1
ATOM 2464 C CA . GLU A 1 315 ? -14.977 -4.328 -17.109 1 97.81 315 GLU A CA 1
ATOM 2465 C C . GLU A 1 315 ? -14.773 -5.438 -18.141 1 97.81 315 GLU A C 1
ATOM 2467 O O . GLU A 1 315 ? -15.734 -6.117 -18.531 1 97.81 315 GLU A O 1
ATOM 2472 N N . LEU A 1 316 ? -13.57 -5.621 -18.625 1 98.38 316 LEU A N 1
ATOM 2473 C CA . LEU A 1 316 ? -13.281 -6.691 -19.578 1 98.38 316 LEU A CA 1
ATOM 2474 C C . LEU A 1 316 ? -13.609 -8.055 -18.984 1 98.38 316 LEU A C 1
ATOM 2476 O O . LEU A 1 316 ? -14.164 -8.922 -19.672 1 98.38 316 LEU A O 1
ATOM 2480 N N . LEU A 1 317 ? -13.289 -8.242 -17.672 1 98.19 317 LEU A N 1
ATOM 2481 C CA . LEU A 1 317 ? -13.617 -9.5 -17.016 1 98.19 317 LEU A CA 1
ATOM 2482 C C . LEU A 1 317 ? -15.125 -9.648 -16.844 1 98.19 317 LEU A C 1
ATOM 2484 O O . LEU A 1 317 ? -15.695 -10.68 -17.188 1 98.19 317 LEU A O 1
ATOM 2488 N N . SER A 1 318 ? -15.75 -8.586 -16.328 1 97.81 318 SER A N 1
ATOM 2489 C CA . SER A 1 318 ? -17.141 -8.664 -15.906 1 97.81 318 SER A CA 1
ATOM 2490 C C . SER A 1 318 ? -18.078 -8.891 -17.094 1 97.81 318 SER A C 1
ATOM 2492 O O . SER A 1 318 ? -19.125 -9.523 -16.953 1 97.81 318 SER A O 1
ATOM 2494 N N . THR A 1 319 ? -17.734 -8.477 -18.297 1 97.81 319 THR A N 1
ATOM 2495 C CA . THR A 1 319 ? -18.578 -8.617 -19.484 1 97.81 319 THR A CA 1
ATOM 2496 C C . THR A 1 319 ? -18.328 -9.953 -20.172 1 97.81 319 THR A C 1
ATOM 2498 O O . THR A 1 319 ? -19.047 -10.32 -21.109 1 97.81 319 THR A O 1
ATOM 2501 N N . GLY A 1 320 ? -17.312 -10.695 -19.781 1 97.5 320 GLY A N 1
ATOM 2502 C CA . GLY A 1 320 ? -16.984 -11.961 -20.406 1 97.5 320 GLY A CA 1
ATOM 2503 C C . GLY A 1 320 ? -16.125 -11.812 -21.641 1 97.5 320 GLY A C 1
ATOM 2504 O O . GLY A 1 320 ? -15.906 -12.773 -22.375 1 97.5 320 GLY A O 1
ATOM 2505 N N . ALA A 1 321 ? -15.562 -10.633 -21.812 1 98.06 321 ALA A N 1
ATOM 2506 C CA . ALA A 1 321 ? -14.773 -10.344 -23.016 1 98.06 321 ALA A CA 1
ATOM 2507 C C . ALA A 1 321 ? -13.469 -11.125 -23.016 1 98.06 321 ALA A C 1
ATOM 2509 O O . ALA A 1 321 ? -12.805 -11.234 -24.047 1 98.06 321 ALA A O 1
ATOM 2510 N N . THR A 1 322 ? -13.094 -11.766 -21.875 1 98.5 322 THR A N 1
ATOM 2511 C CA . THR A 1 322 ? -11.789 -12.406 -21.781 1 98.5 322 THR A CA 1
ATOM 2512 C C . THR A 1 322 ? -11.938 -13.922 -21.703 1 98.5 322 THR A C 1
ATOM 2514 O O . THR A 1 322 ? -10.961 -14.633 -21.469 1 98.5 322 THR A O 1
ATOM 2517 N N . ILE A 1 323 ? -13.102 -14.453 -21.906 1 98.19 323 ILE A N 1
ATOM 2518 C CA . ILE A 1 323 ? -13.375 -15.883 -21.75 1 98.19 323 ILE A CA 1
ATOM 2519 C C . ILE A 1 323 ? -12.555 -16.672 -22.766 1 98.19 323 ILE A C 1
ATOM 2521 O O . ILE A 1 323 ? -12.023 -17.734 -22.453 1 98.19 323 ILE A O 1
ATOM 2525 N N . THR A 1 324 ? -12.461 -16.172 -23.984 1 98.25 324 THR A N 1
ATOM 2526 C CA . THR A 1 324 ? -11.703 -16.844 -25.016 1 98.25 324 THR A CA 1
ATOM 2527 C C . THR A 1 324 ? -10.227 -16.953 -24.641 1 98.25 324 THR A C 1
ATOM 2529 O O . THR A 1 324 ? -9.586 -17.969 -24.875 1 98.25 324 THR A O 1
ATOM 2532 N N . GLU A 1 325 ? -9.648 -15.844 -24.125 1 98.5 325 GLU A N 1
ATOM 2533 C CA . GLU A 1 325 ? -8.266 -15.836 -23.688 1 98.5 325 GLU A CA 1
ATOM 2534 C C . GLU A 1 325 ? -8.047 -16.844 -22.547 1 98.5 325 GLU A C 1
ATOM 2536 O O . GLU A 1 325 ? -7.031 -17.531 -22.516 1 98.5 325 GLU A O 1
ATOM 2541 N N . GLN A 1 326 ? -8.969 -16.906 -21.594 1 98.44 326 GLN A N 1
ATOM 2542 C CA . GLN A 1 326 ? -8.906 -17.859 -20.516 1 98.44 326 GLN A CA 1
ATOM 2543 C C . GLN A 1 326 ? -8.898 -19.297 -21.031 1 98.44 326 GLN A C 1
ATOM 2545 O O . GLN A 1 326 ? -8.094 -20.125 -20.594 1 98.44 326 GLN A O 1
ATOM 2550 N N . GLN A 1 327 ? -9.727 -19.562 -21.984 1 98.12 327 GLN A N 1
ATOM 2551 C CA . GLN A 1 327 ? -9.797 -20.891 -22.594 1 98.12 327 GLN A CA 1
ATOM 2552 C C . GLN A 1 327 ? -8.523 -21.219 -23.375 1 98.12 327 GLN A C 1
ATOM 2554 O O . GLN A 1 327 ? -8.062 -22.359 -23.375 1 98.12 327 GLN A O 1
ATOM 2559 N N . SER A 1 328 ? -7.992 -20.219 -24.062 1 98.44 328 SER A N 1
ATOM 2560 C CA . SER A 1 328 ? -6.762 -20.422 -24.812 1 98.44 328 SER A CA 1
ATOM 2561 C C . SER A 1 328 ? -5.625 -20.891 -23.906 1 98.44 328 SER A C 1
ATOM 2563 O O . SER A 1 328 ? -4.812 -21.719 -24.312 1 98.44 328 SER A O 1
ATOM 2565 N N . ILE A 1 329 ? -5.551 -20.344 -22.703 1 98.69 329 ILE A N 1
ATOM 2566 C CA . ILE A 1 329 ? -4.523 -20.75 -21.75 1 98.69 329 ILE A CA 1
ATOM 2567 C C . ILE A 1 329 ? -4.711 -22.219 -21.375 1 98.69 329 ILE A C 1
ATOM 2569 O O . ILE A 1 329 ? -3.746 -22.984 -21.328 1 98.69 329 ILE A O 1
ATOM 2573 N N . GLN A 1 330 ? -5.957 -22.656 -21.156 1 98.38 330 GLN A N 1
ATOM 2574 C CA . GLN A 1 330 ? -6.238 -24.062 -20.859 1 98.38 330 GLN A CA 1
ATOM 2575 C C . GLN A 1 330 ? -5.789 -24.969 -22 1 98.38 330 GLN A C 1
ATOM 2577 O O . GLN A 1 330 ? -5.145 -26 -21.766 1 98.38 330 GLN A O 1
ATOM 2582 N N . ASP A 1 331 ? -6.117 -24.562 -23.188 1 98.44 331 ASP A N 1
ATOM 2583 C CA . ASP A 1 331 ? -5.816 -25.375 -24.359 1 98.44 331 ASP A CA 1
ATOM 2584 C C . ASP A 1 331 ? -4.309 -25.5 -24.578 1 98.44 331 ASP A C 1
ATOM 2586 O O . ASP A 1 331 ? -3.809 -26.578 -24.875 1 98.44 331 ASP A O 1
ATOM 2590 N N . ILE A 1 332 ? -3.633 -24.375 -24.438 1 98.69 332 ILE A N 1
ATOM 2591 C CA . ILE A 1 332 ? -2.213 -24.375 -24.781 1 98.69 332 ILE A CA 1
ATOM 2592 C C . ILE A 1 332 ? -1.429 -25.125 -23.703 1 98.69 332 ILE A C 1
ATOM 2594 O O . ILE A 1 332 ? -0.452 -25.812 -24.016 1 98.69 332 ILE A O 1
ATOM 2598 N N . VAL A 1 333 ? -1.812 -25 -22.422 1 98.75 333 VAL A N 1
ATOM 2599 C CA . VAL A 1 333 ? -1.143 -25.734 -21.359 1 98.75 333 VAL A CA 1
ATOM 2600 C C . VAL A 1 333 ? -1.399 -27.234 -21.531 1 98.75 333 VAL A C 1
ATOM 2602 O O . VAL A 1 333 ? -0.494 -28.047 -21.359 1 98.75 333 VAL A O 1
ATOM 2605 N N . THR A 1 334 ? -2.623 -27.594 -21.891 1 98.44 334 THR A N 1
ATOM 2606 C CA . THR A 1 334 ? -2.955 -28.984 -22.188 1 98.44 334 THR A CA 1
ATOM 2607 C C . THR A 1 334 ? -2.072 -29.531 -23.312 1 98.44 334 THR A C 1
ATOM 2609 O O . THR A 1 334 ? -1.5 -30.609 -23.188 1 98.44 334 THR A O 1
ATOM 2612 N N . TYR A 1 335 ? -2 -28.75 -24.359 1 98.69 335 TYR A N 1
ATOM 2613 C CA . TYR A 1 335 ? -1.174 -29.156 -25.484 1 98.69 335 TYR A CA 1
ATOM 2614 C C . TYR A 1 335 ? 0.284 -29.312 -25.078 1 98.69 335 TYR A C 1
ATOM 2616 O O . TYR A 1 335 ? 0.966 -30.234 -25.516 1 98.69 335 TYR A O 1
ATOM 2624 N N . PHE A 1 336 ? 0.776 -28.469 -24.266 1 98.81 336 PHE A N 1
ATOM 2625 C CA . PHE A 1 336 ? 2.146 -28.547 -23.766 1 98.81 336 PHE A CA 1
ATOM 2626 C C . PHE A 1 336 ? 2.377 -29.844 -23 1 98.81 336 PHE A C 1
ATOM 2628 O O . PHE A 1 336 ? 3.375 -30.531 -23.219 1 98.81 336 PHE A O 1
ATOM 2635 N N . PHE A 1 337 ? 1.471 -30.109 -22.031 1 98.62 337 PHE A N 1
ATOM 2636 C CA . PHE A 1 337 ? 1.617 -31.328 -21.25 1 98.62 337 PHE A CA 1
ATOM 2637 C C . PHE A 1 337 ? 1.588 -32.562 -22.156 1 98.62 337 PHE A C 1
ATOM 2639 O O . PHE A 1 337 ? 2.352 -33.5 -21.953 1 98.62 337 PHE A O 1
ATOM 2646 N N . GLU A 1 338 ? 0.725 -32.562 -23.125 1 98.06 338 GLU A N 1
ATOM 2647 C CA . GLU A 1 338 ? 0.653 -33.656 -24.078 1 98.06 338 GLU A CA 1
ATOM 2648 C C . GLU A 1 338 ? 1.971 -33.812 -24.828 1 98.06 338 GLU A C 1
ATOM 2650 O O . GLU A 1 338 ? 2.516 -34.938 -24.906 1 98.06 338 GLU A O 1
ATOM 2655 N N . LYS A 1 339 ? 2.453 -32.719 -25.391 1 98.19 339 LYS A N 1
ATOM 2656 C CA . LYS A 1 339 ? 3.682 -32.75 -26.188 1 98.19 339 LYS A CA 1
ATOM 2657 C C . LYS A 1 339 ? 4.883 -33.125 -25.312 1 98.19 339 LYS A C 1
ATOM 2659 O O . LYS A 1 339 ? 5.746 -33.875 -25.734 1 98.19 339 LYS A O 1
ATOM 2664 N N . LEU A 1 340 ? 4.945 -32.562 -24.109 1 98.12 340 LEU A N 1
ATOM 2665 C CA . LEU A 1 340 ? 6.074 -32.781 -23.219 1 98.12 340 LEU A CA 1
ATOM 2666 C C . LEU A 1 340 ? 6.148 -34.25 -22.781 1 98.12 340 LEU A C 1
ATOM 2668 O O . LEU A 1 340 ? 7.207 -34.875 -22.859 1 98.12 340 LEU A O 1
ATOM 2672 N N . THR A 1 341 ? 5.047 -34.812 -22.328 1 96.56 341 THR A N 1
ATOM 2673 C CA . THR A 1 341 ? 5.035 -36.125 -21.719 1 96.56 341 THR A CA 1
ATOM 2674 C C . THR A 1 341 ? 5.207 -37.219 -22.781 1 96.56 341 THR A C 1
ATOM 2676 O O . THR A 1 341 ? 5.645 -38.312 -22.484 1 96.56 341 THR A O 1
ATOM 2679 N N . ASN A 1 342 ? 4.934 -36.906 -24.031 1 97.06 342 ASN A N 1
ATOM 2680 C CA . ASN A 1 342 ? 5.074 -37.875 -25.109 1 97.06 342 ASN A CA 1
ATOM 2681 C C . ASN A 1 342 ? 6.434 -37.75 -25.797 1 97.06 342 ASN A C 1
ATOM 2683 O O . ASN A 1 342 ? 6.754 -38.531 -26.688 1 97.06 342 ASN A O 1
ATOM 2687 N N . ASN A 1 343 ? 7.188 -36.812 -25.375 1 97.56 343 ASN A N 1
ATOM 2688 C CA . ASN A 1 343 ? 8.508 -36.625 -25.953 1 97.56 343 ASN A CA 1
ATOM 2689 C C . ASN A 1 343 ? 9.523 -37.594 -25.406 1 97.56 343 ASN A C 1
ATOM 2691 O O . ASN A 1 343 ? 9.68 -37.719 -24.188 1 97.56 343 ASN A O 1
ATOM 2695 N N . MET A 1 344 ? 10.312 -38.25 -26.25 1 97.12 344 MET A N 1
ATOM 2696 C CA . MET A 1 344 ? 11.234 -39.312 -25.859 1 97.12 344 MET A CA 1
ATOM 2697 C C . MET A 1 344 ? 12.398 -38.75 -25.047 1 97.12 344 MET A C 1
ATOM 2699 O O . MET A 1 344 ? 12.859 -39.375 -24.094 1 97.12 344 MET A O 1
ATOM 2703 N N . GLU A 1 345 ? 12.812 -37.625 -25.453 1 96.69 345 GLU A N 1
ATOM 2704 C CA . GLU A 1 345 ? 13.922 -37.031 -24.734 1 96.69 345 GLU A CA 1
ATOM 2705 C C . GLU A 1 345 ? 13.5 -36.594 -23.328 1 96.69 345 GLU A C 1
ATOM 2707 O O . GLU A 1 345 ? 14.297 -36.656 -22.391 1 96.69 345 GLU A O 1
ATOM 2712 N N . TRP A 1 346 ? 12.312 -36.188 -23.188 1 96.06 346 TRP A N 1
ATOM 2713 C CA . TRP A 1 346 ? 11.781 -35.844 -21.875 1 96.06 346 TRP A CA 1
ATOM 2714 C C . TRP A 1 346 ? 11.75 -37.062 -20.969 1 96.06 346 TRP A C 1
ATOM 2716 O O . TRP A 1 346 ? 12.117 -37 -19.797 1 96.06 346 TRP A O 1
ATOM 2726 N N . GLN A 1 347 ? 11.328 -38.156 -21.531 1 96.81 347 GLN A N 1
ATOM 2727 C CA . GLN A 1 347 ? 11.266 -39.406 -20.766 1 96.81 347 GLN A CA 1
ATOM 2728 C C . GLN A 1 347 ? 12.656 -39.844 -20.297 1 96.81 347 GLN A C 1
ATOM 2730 O O . GLN A 1 347 ? 12.828 -40.281 -19.156 1 96.81 347 GLN A O 1
ATOM 2735 N N . ARG A 1 348 ? 13.586 -39.656 -21.141 1 96.44 348 ARG A N 1
ATOM 2736 C CA . ARG A 1 348 ? 14.969 -39.969 -20.797 1 96.44 348 ARG A CA 1
ATOM 2737 C C . ARG A 1 348 ? 15.484 -39.031 -19.688 1 96.44 348 ARG A C 1
ATOM 2739 O O . ARG A 1 348 ? 16.172 -39.5 -18.766 1 96.44 348 ARG A O 1
ATOM 2746 N N . ALA A 1 349 ? 15.148 -37.812 -19.875 1 96.44 349 ALA A N 1
ATOM 2747 C CA . ALA A 1 349 ? 15.57 -36.812 -18.875 1 96.44 349 ALA A CA 1
ATOM 2748 C C . ALA A 1 349 ? 14.984 -37.125 -17.5 1 96.44 349 ALA A C 1
ATOM 2750 O O . ALA A 1 349 ? 15.68 -37.031 -16.5 1 96.44 349 ALA A O 1
ATOM 2751 N N . LYS A 1 350 ? 13.727 -37.438 -17.516 1 95.88 350 LYS A N 1
ATOM 2752 C CA . LYS A 1 350 ? 13.055 -37.75 -16.266 1 95.88 350 LYS A CA 1
ATOM 2753 C C . LYS A 1 350 ? 13.672 -39 -15.625 1 95.88 350 LYS A C 1
ATOM 2755 O O . LYS A 1 350 ? 13.914 -39.031 -14.414 1 95.88 350 LYS A O 1
ATOM 2760 N N . ALA A 1 351 ? 13.93 -40 -16.391 1 95.38 351 ALA A N 1
ATOM 2761 C CA . ALA A 1 351 ? 14.516 -41.25 -15.898 1 95.38 351 ALA A CA 1
ATOM 2762 C C . ALA A 1 351 ? 15.914 -41.031 -15.328 1 95.38 351 ALA A C 1
ATOM 2764 O O . ALA A 1 351 ? 16.297 -41.656 -14.352 1 95.38 351 ALA A O 1
ATOM 2765 N N . ALA A 1 352 ? 16.625 -40.125 -15.914 1 94.75 352 ALA A N 1
ATOM 2766 C CA . ALA A 1 352 ? 17.984 -39.812 -15.5 1 94.75 352 ALA A CA 1
ATOM 2767 C C . ALA A 1 352 ? 18 -38.812 -14.336 1 94.75 352 ALA A C 1
ATOM 2769 O O . ALA A 1 352 ? 19.062 -38.562 -13.75 1 94.75 352 ALA A O 1
ATOM 2770 N N . GLY A 1 353 ? 16.844 -38.281 -13.992 1 94.06 353 GLY A N 1
ATOM 2771 C CA . GLY A 1 353 ? 16.75 -37.344 -12.914 1 94.06 353 GLY A CA 1
ATOM 2772 C C . GLY A 1 353 ? 17.266 -35.938 -13.297 1 94.06 353 GLY A C 1
ATOM 2773 O O . GLY A 1 353 ? 17.609 -35.156 -12.438 1 94.06 353 GLY A O 1
ATOM 2774 N N . LEU A 1 354 ? 17.328 -35.656 -14.625 1 94.88 354 LEU A N 1
ATOM 2775 C CA . LEU A 1 354 ? 17.844 -34.406 -15.133 1 94.88 354 LEU A CA 1
ATOM 2776 C C . LEU A 1 354 ? 16.781 -33.281 -15.023 1 94.88 354 LEU A C 1
ATOM 2778 O O . LEU A 1 354 ? 17.094 -32.156 -14.633 1 94.88 354 LEU A O 1
ATOM 2782 N N . LEU A 1 355 ? 15.594 -33.594 -15.43 1 96.81 355 LEU A N 1
ATOM 2783 C CA . LEU A 1 355 ? 14.469 -32.688 -15.422 1 96.81 355 LEU A CA 1
ATOM 2784 C C . LEU A 1 355 ? 13.211 -33.344 -14.883 1 96.81 355 LEU A C 1
ATOM 2786 O O . LEU A 1 355 ? 13.078 -34.562 -14.961 1 96.81 355 LEU A O 1
ATOM 2790 N N . SER A 1 356 ? 12.375 -32.594 -14.305 1 96.88 356 SER A N 1
ATOM 2791 C CA . SER A 1 356 ? 11.039 -33.031 -13.93 1 96.88 356 SER A CA 1
ATOM 2792 C C . SER A 1 356 ? 10.039 -31.891 -13.992 1 96.88 356 SER A C 1
ATOM 2794 O O . SER A 1 356 ? 10.422 -30.719 -13.984 1 96.88 356 SER A O 1
ATOM 2796 N N . CYS A 1 357 ? 8.844 -32.219 -14.156 1 97.62 357 CYS A N 1
ATOM 2797 C CA . CYS A 1 357 ? 7.715 -31.281 -14.141 1 97.62 357 CYS A CA 1
ATOM 2798 C C . CYS A 1 357 ? 6.559 -31.859 -13.328 1 97.62 357 CYS A C 1
ATOM 2800 O O . CYS A 1 357 ? 5.695 -32.562 -13.875 1 97.62 357 CYS A O 1
ATOM 2802 N N . PRO A 1 358 ? 6.488 -31.469 -12.078 1 95.62 358 PRO A N 1
ATOM 2803 C CA . PRO A 1 358 ? 5.477 -32.062 -11.203 1 95.62 358 PRO A CA 1
ATOM 2804 C C . PRO A 1 358 ? 4.055 -31.875 -11.727 1 95.62 358 PRO A C 1
ATOM 2806 O O . PRO A 1 358 ? 3.211 -32.75 -11.594 1 95.62 358 PRO A O 1
ATOM 2809 N N . LEU A 1 359 ? 3.766 -30.812 -12.375 1 96.81 359 LEU A N 1
ATOM 2810 C CA . LEU A 1 359 ? 2.416 -30.484 -12.828 1 96.81 359 LEU A CA 1
ATOM 2811 C C . LEU A 1 359 ? 2.023 -31.344 -14.023 1 96.81 359 LEU A C 1
ATOM 2813 O O . LEU A 1 359 ? 0.846 -31.422 -14.383 1 96.81 359 LEU A O 1
ATOM 2817 N N . SER A 1 360 ? 2.986 -31.938 -14.648 1 96.5 360 SER A N 1
ATOM 2818 C CA . SER A 1 360 ? 2.691 -32.781 -15.797 1 96.5 360 SER A CA 1
ATOM 2819 C C . SER A 1 360 ? 2.211 -34.156 -15.367 1 96.5 360 SER A C 1
ATOM 2821 O O . SER A 1 360 ? 1.681 -34.906 -16.172 1 96.5 360 SER A O 1
ATOM 2823 N N . GLU A 1 361 ? 2.387 -34.438 -14.078 1 94.62 361 GLU A N 1
ATOM 2824 C CA . GLU A 1 361 ? 1.887 -35.719 -13.555 1 94.62 361 GLU A CA 1
ATOM 2825 C C . GLU A 1 361 ? 0.377 -35.656 -13.336 1 94.62 361 GLU A C 1
ATOM 2827 O O . GLU A 1 361 ? -0.128 -34.75 -12.656 1 94.62 361 GLU A O 1
ATOM 2832 N N . GLY A 1 362 ? -0.326 -36.562 -13.906 1 93.88 362 GLY A N 1
ATOM 2833 C CA . GLY A 1 362 ? -1.768 -36.656 -13.734 1 93.88 362 GLY A CA 1
ATOM 2834 C C . GLY A 1 362 ? -2.512 -35.469 -14.297 1 93.88 362 GLY A C 1
ATOM 2835 O O . GLY A 1 362 ? -3.607 -35.125 -13.844 1 93.88 362 GLY A O 1
ATOM 2836 N N . TRP A 1 363 ? -1.904 -34.75 -15.227 1 94.69 363 TRP A N 1
ATOM 2837 C CA . TRP A 1 363 ? -2.471 -33.5 -15.734 1 94.69 363 TRP A CA 1
ATOM 2838 C C . TRP A 1 363 ? -3.828 -33.75 -16.391 1 94.69 363 TRP A C 1
ATOM 2840 O O . TRP A 1 363 ? -4.703 -32.875 -16.359 1 94.69 363 TRP A O 1
ATOM 2850 N N . GLU A 1 364 ? -4.109 -34.969 -16.875 1 95.06 364 GLU A N 1
ATOM 2851 C CA . GLU A 1 364 ? -5.34 -35.281 -17.578 1 95.06 364 GLU A CA 1
ATOM 2852 C C . GLU A 1 364 ? -6.539 -35.312 -16.641 1 95.06 364 GLU A C 1
ATOM 2854 O O . GLU A 1 364 ? -7.676 -35.094 -17.062 1 95.06 364 GLU A O 1
ATOM 2859 N N . GLN A 1 365 ? -6.293 -35.531 -15.414 1 93.69 365 GLN A N 1
ATOM 2860 C CA . GLN A 1 365 ? -7.363 -35.688 -14.438 1 93.69 365 GLN A CA 1
ATOM 2861 C C . GLN A 1 365 ? -7.734 -34.344 -13.797 1 93.69 365 GLN A C 1
ATOM 2863 O O . GLN A 1 365 ? -8.75 -34.25 -13.109 1 93.69 365 GLN A O 1
ATOM 2868 N N . ARG A 1 366 ? -6.996 -33.375 -14.039 1 92.69 366 ARG A N 1
ATOM 2869 C CA . ARG A 1 366 ? -7.246 -32.094 -13.398 1 92.69 366 ARG A CA 1
ATOM 2870 C C . ARG A 1 366 ? -8.359 -31.328 -14.117 1 92.69 366 ARG A C 1
ATOM 2872 O O . ARG A 1 366 ? -8.445 -31.359 -15.344 1 92.69 366 ARG A O 1
ATOM 2879 N N . VAL A 1 367 ? -9.156 -30.609 -13.336 1 89.31 367 VAL A N 1
ATOM 2880 C CA . VAL A 1 367 ? -10.305 -29.875 -13.859 1 89.31 367 VAL A CA 1
ATOM 2881 C C . VAL A 1 367 ? -9.828 -28.641 -14.617 1 89.31 367 VAL A C 1
ATOM 2883 O O . VAL A 1 367 ? -10.484 -28.188 -15.562 1 89.31 367 VAL A O 1
ATOM 2886 N N . CYS A 1 368 ? -8.781 -28.109 -14.227 1 94.5 368 CYS A N 1
ATOM 2887 C CA . CYS A 1 368 ? -8.195 -26.922 -14.867 1 94.5 368 CYS A CA 1
ATOM 2888 C C . CYS A 1 368 ? -6.684 -26.922 -14.711 1 94.5 368 CYS A C 1
ATOM 2890 O O . CYS A 1 368 ? -6.133 -27.641 -13.875 1 94.5 368 CYS A O 1
ATOM 2892 N N . HIS A 1 369 ? -6.074 -26.25 -15.602 1 97.44 369 HIS A N 1
ATOM 2893 C CA . HIS A 1 369 ? -4.633 -26.031 -15.531 1 97.44 369 HIS A CA 1
ATOM 2894 C C . HIS A 1 369 ? -4.301 -24.578 -15.227 1 97.44 369 HIS A C 1
ATOM 2896 O O . HIS A 1 369 ? -5.047 -23.672 -15.609 1 97.44 369 HIS A O 1
ATOM 2902 N N . THR A 1 370 ? -3.264 -24.375 -14.453 1 97.94 370 THR A N 1
ATOM 2903 C CA . THR A 1 370 ? -2.748 -23.031 -14.25 1 97.94 370 THR A CA 1
ATOM 2904 C C . THR A 1 370 ? -1.782 -22.641 -15.375 1 97.94 370 THR A C 1
ATOM 2906 O O . THR A 1 370 ? -1.312 -23.516 -16.109 1 97.94 370 THR A O 1
ATOM 2909 N N . HIS A 1 371 ? -1.561 -21.391 -15.531 1 98.62 371 HIS A N 1
ATOM 2910 C CA . HIS A 1 371 ? -0.714 -20.875 -16.609 1 98.62 371 HIS A CA 1
ATOM 2911 C C . HIS A 1 371 ? 0.762 -20.953 -16.219 1 98.62 371 HIS A C 1
ATOM 2913 O O . HIS A 1 371 ? 1.632 -20.609 -17.031 1 98.62 371 HIS A O 1
ATOM 2919 N N . ILE A 1 372 ? 1.111 -21.359 -15.047 1 98.5 372 ILE A N 1
ATOM 2920 C CA . ILE A 1 372 ? 2.488 -21.438 -14.578 1 98.5 372 ILE A CA 1
ATOM 2921 C C . ILE A 1 372 ? 2.932 -22.891 -14.523 1 98.5 372 ILE A C 1
ATOM 2923 O O . ILE A 1 372 ? 2.324 -23.719 -13.82 1 98.5 372 ILE A O 1
ATOM 2927 N N . VAL A 1 373 ? 4.004 -23.234 -15.234 1 98.44 373 VAL A N 1
ATOM 2928 C CA . VAL A 1 373 ? 4.516 -24.609 -15.289 1 98.44 373 VAL A CA 1
ATOM 2929 C C . VAL A 1 373 ? 6.031 -24.594 -15.102 1 98.44 373 VAL A C 1
ATOM 2931 O O . VAL A 1 373 ? 6.777 -24.328 -16.047 1 98.44 373 VAL A O 1
ATOM 2934 N N . PRO A 1 374 ? 6.484 -24.969 -13.938 1 97.81 374 PRO A N 1
ATOM 2935 C CA . PRO A 1 374 ? 7.93 -25.016 -13.695 1 97.81 374 PRO A CA 1
ATOM 2936 C C . PRO A 1 374 ? 8.57 -26.297 -14.219 1 97.81 374 PRO A C 1
ATOM 2938 O O . PRO A 1 374 ? 7.973 -27.375 -14.125 1 97.81 374 PRO A O 1
ATOM 2941 N N . ILE A 1 375 ? 9.703 -26.172 -14.852 1 98 375 ILE A N 1
ATOM 2942 C CA . ILE A 1 375 ? 10.594 -27.281 -15.156 1 98 375 ILE A CA 1
ATOM 2943 C C . ILE A 1 375 ? 11.711 -27.344 -14.117 1 98 375 ILE A C 1
ATOM 2945 O O . ILE A 1 375 ? 12.602 -26.5 -14.109 1 98 375 ILE A O 1
ATOM 2949 N N . TRP A 1 376 ? 11.633 -28.344 -13.273 1 97.25 376 TRP A N 1
ATOM 2950 C CA . TRP A 1 376 ? 12.633 -28.5 -12.219 1 97.25 376 TRP A CA 1
ATOM 2951 C C . TRP A 1 376 ? 13.93 -29.062 -12.789 1 97.25 376 TRP A C 1
ATOM 2953 O O . TRP A 1 376 ? 13.914 -29.922 -13.664 1 97.25 376 TRP A O 1
ATOM 2963 N N . THR A 1 377 ? 15.016 -28.562 -12.344 1 96.12 377 THR A N 1
ATOM 2964 C CA . THR A 1 377 ? 16.328 -28.984 -12.789 1 96.12 377 THR A CA 1
ATOM 2965 C C . THR A 1 377 ? 17.25 -29.266 -11.602 1 96.12 377 THR A C 1
ATOM 2967 O O . THR A 1 377 ? 16.906 -28.938 -10.461 1 96.12 377 THR A O 1
ATOM 2970 N N . LYS A 1 378 ? 18.391 -29.859 -11.898 1 91.81 378 LYS A N 1
ATOM 2971 C CA . LYS A 1 378 ? 19.484 -29.844 -10.945 1 91.81 378 LYS A CA 1
ATOM 2972 C C . LYS A 1 378 ? 20.016 -28.422 -10.742 1 91.81 378 LYS A C 1
ATOM 2974 O O . LYS A 1 378 ? 19.781 -27.547 -11.57 1 91.81 378 LYS A O 1
ATOM 2979 N N . PRO A 1 379 ? 20.734 -28.281 -9.562 1 90.38 379 PRO A N 1
ATOM 2980 C CA . PRO A 1 379 ? 21.312 -26.953 -9.352 1 90.38 379 PRO A CA 1
ATOM 2981 C C . PRO A 1 379 ? 22.234 -26.531 -10.492 1 90.38 379 PRO A C 1
ATOM 2983 O O . PRO A 1 379 ? 23 -27.344 -11 1 90.38 379 PRO A O 1
ATOM 2986 N N . ARG A 1 380 ? 22.125 -25.297 -10.961 1 87.94 380 ARG A N 1
ATOM 2987 C CA . ARG A 1 380 ? 22.922 -24.656 -12.016 1 87.94 380 ARG A CA 1
ATOM 2988 C C . ARG A 1 380 ? 22.328 -24.953 -13.391 1 87.94 380 ARG A C 1
ATOM 2990 O O . ARG A 1 380 ? 22.5 -24.172 -14.328 1 87.94 380 ARG A O 1
ATOM 2997 N N . HIS A 1 381 ? 21.625 -26.125 -13.508 1 93.69 381 HIS A N 1
ATOM 2998 C CA . HIS A 1 381 ? 21.078 -26.5 -14.805 1 93.69 381 HIS A CA 1
ATOM 2999 C C . HIS A 1 381 ? 19.953 -25.547 -15.227 1 93.69 381 HIS A C 1
ATOM 3001 O O . HIS A 1 381 ? 19.688 -25.406 -16.422 1 93.69 381 HIS A O 1
ATOM 3007 N N . GLU A 1 382 ? 19.297 -24.891 -14.219 1 95.06 382 GLU A N 1
ATOM 3008 C CA . GLU A 1 382 ? 18.266 -23.906 -14.562 1 95.06 382 GLU A CA 1
ATOM 3009 C C . GLU A 1 382 ? 18.844 -22.766 -15.375 1 95.06 382 GLU A C 1
ATOM 3011 O O . GLU A 1 382 ? 18.203 -22.25 -16.297 1 95.06 382 GLU A O 1
ATOM 3016 N N . GLN A 1 383 ? 20.031 -22.344 -15.008 1 91.69 383 GLN A N 1
ATOM 3017 C CA . GLN A 1 383 ? 20.688 -21.25 -15.734 1 91.69 383 GLN A CA 1
ATOM 3018 C C . GLN A 1 383 ? 21.062 -21.688 -17.141 1 91.69 383 GLN A C 1
ATOM 3020 O O . GLN A 1 383 ? 20.938 -20.922 -18.094 1 91.69 383 GLN A O 1
ATOM 3025 N N . TYR A 1 384 ? 21.562 -22.953 -17.281 1 93.81 384 TYR A N 1
ATOM 3026 C CA . TYR A 1 384 ? 21.938 -23.484 -18.578 1 93.81 384 TYR A CA 1
ATOM 3027 C C . TYR A 1 384 ? 20.734 -23.594 -19.5 1 93.81 384 TYR A C 1
ATOM 3029 O O . TYR A 1 384 ? 20.812 -23.234 -20.688 1 93.81 384 TYR A O 1
ATOM 3037 N N . LEU A 1 385 ? 19.719 -24.094 -18.953 1 96.31 385 LEU A N 1
ATOM 3038 C CA . LEU A 1 385 ? 18.5 -24.219 -19.734 1 96.31 385 LEU A CA 1
ATOM 3039 C C . LEU A 1 385 ? 17.969 -22.859 -20.141 1 96.31 385 LEU A C 1
ATOM 3041 O O . LEU A 1 385 ? 17.5 -22.672 -21.266 1 96.31 385 LEU A O 1
ATOM 3045 N N . PHE A 1 386 ? 18.047 -21.906 -19.25 1 93.94 386 PHE A N 1
ATOM 3046 C CA . PHE A 1 386 ? 17.641 -20.547 -19.531 1 93.94 386 PHE A CA 1
ATOM 3047 C C . PHE A 1 386 ? 18.422 -19.969 -20.688 1 93.94 386 PHE A C 1
ATOM 3049 O O . PHE A 1 386 ? 17.844 -19.406 -21.625 1 93.94 386 PHE A O 1
ATOM 3056 N N . PHE A 1 387 ? 19.734 -20.125 -20.656 1 92.31 387 PHE A N 1
ATOM 3057 C CA . PHE A 1 387 ? 20.594 -19.641 -21.734 1 92.31 387 PHE A CA 1
ATOM 3058 C C . PHE A 1 387 ? 20.219 -20.312 -23.062 1 92.31 387 PHE A C 1
ATOM 3060 O O . PHE A 1 387 ? 20.172 -19.656 -24.094 1 92.31 387 PHE A O 1
ATOM 3067 N N . HIS A 1 388 ? 20.031 -21.578 -22.969 1 94.94 388 HIS A N 1
ATOM 3068 C CA . HIS A 1 388 ? 19.688 -22.344 -24.156 1 94.94 388 HIS A CA 1
ATOM 3069 C C . HIS A 1 388 ? 18.391 -21.844 -24.781 1 94.94 388 HIS A C 1
ATOM 3071 O O . HIS A 1 388 ? 18.312 -21.625 -26 1 94.94 388 HIS A O 1
ATOM 3077 N N . MET A 1 389 ? 17.406 -21.625 -23.969 1 96.12 389 MET A N 1
ATOM 3078 C CA . MET A 1 389 ? 16.109 -21.156 -24.438 1 96.12 389 MET A CA 1
ATOM 3079 C C . MET A 1 389 ? 16.234 -19.734 -25 1 96.12 389 MET A C 1
ATOM 3081 O O . MET A 1 389 ? 15.648 -19.422 -26.031 1 96.12 389 MET A O 1
ATOM 3085 N N . MET A 1 390 ? 16.953 -18.953 -24.328 1 93.5 390 MET A N 1
ATOM 3086 C CA . MET A 1 390 ? 17.141 -17.578 -24.766 1 93.5 390 MET A CA 1
ATOM 3087 C C . MET A 1 390 ? 17.828 -17.531 -26.125 1 93.5 390 MET A C 1
ATOM 3089 O O . MET A 1 390 ? 17.516 -16.672 -26.953 1 93.5 390 MET A O 1
ATOM 3093 N N . SER A 1 391 ? 18.797 -18.391 -26.297 1 92.94 391 SER A N 1
ATOM 3094 C CA . SER A 1 391 ? 19.516 -18.438 -27.562 1 92.94 391 SER A CA 1
ATOM 3095 C C . SER A 1 391 ? 18.578 -18.828 -28.703 1 92.94 391 SER A C 1
ATOM 3097 O O . SER A 1 391 ? 18.891 -18.594 -29.875 1 92.94 391 SER A O 1
ATOM 3099 N N . GLU A 1 392 ? 17.5 -19.469 -28.375 1 95.06 392 GLU A N 1
ATOM 3100 C CA . GLU A 1 392 ? 16.484 -19.844 -29.344 1 95.06 392 GLU A CA 1
ATOM 3101 C C . GLU A 1 392 ? 15.344 -18.828 -29.359 1 95.06 392 GLU A C 1
ATOM 3103 O O . GLU A 1 392 ? 14.25 -19.141 -29.844 1 95.06 392 GLU A O 1
ATOM 3108 N N . ASN A 1 393 ? 15.539 -17.719 -28.797 1 95.44 393 ASN A N 1
ATOM 3109 C CA . ASN A 1 393 ? 14.656 -16.562 -28.812 1 95.44 393 ASN A CA 1
ATOM 3110 C C . ASN A 1 393 ? 13.391 -16.812 -28 1 95.44 393 ASN A C 1
ATOM 3112 O O . ASN A 1 393 ? 12.289 -16.469 -28.438 1 95.44 393 ASN A O 1
ATOM 3116 N N . MET A 1 394 ? 13.555 -17.453 -26.891 1 96.31 394 MET A N 1
ATOM 3117 C CA . MET A 1 394 ? 12.508 -17.656 -25.891 1 96.31 394 MET A CA 1
ATOM 3118 C C . MET A 1 394 ? 12.93 -17.109 -24.547 1 96.31 394 MET A C 1
ATOM 3120 O O . MET A 1 394 ? 14.109 -17.125 -24.203 1 96.31 394 MET A O 1
ATOM 3124 N N . ASN A 1 395 ? 11.961 -16.625 -23.859 1 95.12 395 ASN A N 1
ATOM 3125 C CA . ASN A 1 395 ? 12.266 -16.141 -22.516 1 95.12 395 ASN A CA 1
ATOM 3126 C C . ASN A 1 395 ? 11.438 -16.859 -21.469 1 95.12 395 ASN A C 1
ATOM 3128 O O . ASN A 1 395 ? 10.211 -16.703 -21.406 1 95.12 395 ASN A O 1
ATOM 3132 N N . ALA A 1 396 ? 12.039 -17.656 -20.672 1 96 396 ALA A N 1
ATOM 3133 C CA . ALA A 1 396 ? 11.539 -18.312 -19.469 1 96 396 ALA A CA 1
ATOM 3134 C C . ALA A 1 396 ? 12.539 -18.188 -18.328 1 96 396 ALA A C 1
ATOM 3136 O O . ALA A 1 396 ? 13.609 -18.797 -18.359 1 96 396 ALA A O 1
ATOM 3137 N N . TYR A 1 397 ? 12.172 -17.547 -17.266 1 92.69 397 TYR A N 1
ATOM 3138 C CA . TYR A 1 397 ? 13.156 -17.188 -16.266 1 92.69 397 TYR A CA 1
ATOM 3139 C C . TYR A 1 397 ? 13.539 -18.391 -15.398 1 92.69 397 TYR A C 1
ATOM 3141 O O . TYR A 1 397 ? 12.711 -19.266 -15.164 1 92.69 397 TYR A O 1
ATOM 3149 N N . SER A 1 398 ? 14.812 -18.328 -15.031 1 93.38 398 SER A N 1
ATOM 3150 C CA . SER A 1 398 ? 15.312 -19.344 -14.109 1 93.38 398 SER A CA 1
ATOM 3151 C C . SER A 1 398 ? 15.32 -18.828 -12.672 1 93.38 398 SER A C 1
ATOM 3153 O O . SER A 1 398 ? 15.57 -17.656 -12.43 1 93.38 398 SER A O 1
ATOM 3155 N N . PHE A 1 399 ? 15.047 -19.703 -11.75 1 93 399 PHE A N 1
ATOM 3156 C CA . PHE A 1 399 ? 15.039 -19.375 -10.328 1 93 399 PHE A CA 1
ATOM 3157 C C . PHE A 1 399 ? 15.828 -20.406 -9.531 1 93 399 PHE A C 1
ATOM 3159 O O . PHE A 1 399 ? 15.734 -21.609 -9.797 1 93 399 PHE A O 1
ATOM 3166 N N . ALA A 1 400 ? 16.625 -19.922 -8.672 1 90.12 400 ALA A N 1
ATOM 3167 C CA . ALA A 1 400 ? 17.422 -20.75 -7.762 1 90.12 400 ALA A CA 1
ATOM 3168 C C . ALA A 1 400 ? 17.391 -20.172 -6.344 1 90.12 400 ALA A C 1
ATOM 3170 O O . ALA A 1 400 ? 16.688 -19.203 -6.078 1 90.12 400 ALA A O 1
ATOM 3171 N N . TYR A 1 401 ? 18.047 -20.938 -5.492 1 83.5 401 TYR A N 1
ATOM 3172 C CA . TYR A 1 401 ? 18.188 -20.422 -4.137 1 83.5 401 TYR A CA 1
ATOM 3173 C C . TYR A 1 401 ? 18.766 -19.016 -4.156 1 83.5 401 TYR A C 1
ATOM 3175 O O . TYR A 1 401 ? 19.688 -18.719 -4.93 1 83.5 401 TYR A O 1
ATOM 3183 N N . PRO A 1 402 ? 18.125 -18.016 -3.359 1 78.75 402 PRO A N 1
ATOM 3184 C CA . PRO A 1 402 ? 17.188 -18.172 -2.242 1 78.75 402 PRO A CA 1
ATOM 3185 C C . PRO A 1 402 ? 15.75 -17.875 -2.639 1 78.75 402 PRO A C 1
ATOM 3187 O O . PRO A 1 402 ? 14.867 -17.828 -1.777 1 78.75 402 PRO A O 1
ATOM 3190 N N . VAL A 1 403 ? 15.469 -17.672 -3.891 1 79.62 403 VAL A N 1
ATOM 3191 C CA . VAL A 1 403 ? 14.102 -17.406 -4.324 1 79.62 403 VAL A CA 1
ATOM 3192 C C . VAL A 1 403 ? 13.258 -18.672 -4.148 1 79.62 403 VAL A C 1
ATOM 3194 O O . VAL A 1 403 ? 12.078 -18.594 -3.799 1 79.62 403 VAL A O 1
ATOM 3197 N N . VAL A 1 404 ? 13.898 -19.828 -4.441 1 85.81 404 VAL A N 1
ATOM 3198 C CA . VAL A 1 404 ? 13.312 -21.141 -4.164 1 85.81 404 VAL A CA 1
ATOM 3199 C C . VAL A 1 404 ? 14.227 -21.922 -3.223 1 85.81 404 VAL A C 1
ATOM 3201 O O . VAL A 1 404 ? 15.391 -21.562 -3.041 1 85.81 404 VAL A O 1
ATOM 3204 N N . PRO A 1 405 ? 13.695 -22.922 -2.631 1 84.31 405 PRO A N 1
ATOM 3205 C CA . PRO A 1 405 ? 14.531 -23.688 -1.706 1 84.31 405 PRO A CA 1
ATOM 3206 C C . PRO A 1 405 ? 15.734 -24.328 -2.393 1 84.31 405 PRO A C 1
ATOM 3208 O O . PRO A 1 405 ? 15.711 -24.547 -3.605 1 84.31 405 PRO A O 1
ATOM 3211 N N . LYS A 1 406 ? 16.797 -24.672 -1.571 1 87.19 406 LYS A N 1
ATOM 3212 C CA . LYS A 1 406 ? 18 -25.312 -2.092 1 87.19 406 LYS A CA 1
ATOM 3213 C C . LYS A 1 406 ? 17.656 -26.625 -2.783 1 87.19 406 LYS A C 1
ATOM 3215 O O . LYS A 1 406 ? 16.844 -27.406 -2.291 1 87.19 406 LYS A O 1
ATOM 3220 N N . GLY A 1 407 ? 18.219 -26.781 -3.867 1 88.31 407 GLY A N 1
ATOM 3221 C CA . GLY A 1 407 ? 18.047 -28.031 -4.578 1 88.31 407 GLY A CA 1
ATOM 3222 C C . GLY A 1 407 ? 16.781 -28.094 -5.395 1 88.31 407 GLY A C 1
ATOM 3223 O O . GLY A 1 407 ? 16.469 -29.125 -6.008 1 88.31 407 GLY A O 1
ATOM 3224 N N . LYS A 1 408 ? 16.094 -26.969 -5.418 1 91.69 408 LYS A N 1
ATOM 3225 C CA . LYS A 1 408 ? 14.812 -26.953 -6.129 1 91.69 408 LYS A CA 1
ATOM 3226 C C . LYS A 1 408 ? 14.812 -25.906 -7.227 1 91.69 408 LYS A C 1
ATOM 3228 O O . LYS A 1 408 ? 13.828 -25.172 -7.391 1 91.69 408 LYS A O 1
ATOM 3233 N N . SER A 1 409 ? 15.945 -25.828 -7.945 1 95.06 409 SER A N 1
ATOM 3234 C CA . SER A 1 409 ? 16.062 -24.875 -9.047 1 95.06 409 SER A CA 1
ATOM 3235 C C . SER A 1 409 ? 15.086 -25.219 -10.172 1 95.06 409 SER A C 1
ATOM 3237 O O . SER A 1 409 ? 14.648 -26.359 -10.297 1 95.06 409 SER A O 1
ATOM 3239 N N . ARG A 1 410 ? 14.742 -24.172 -10.93 1 97.44 410 ARG A N 1
ATOM 3240 C CA . ARG A 1 410 ? 13.75 -24.406 -11.977 1 97.44 410 ARG A CA 1
ATOM 3241 C C . ARG A 1 410 ? 13.781 -23.297 -13.016 1 97.44 410 ARG A C 1
ATOM 3243 O O . ARG A 1 410 ? 14.273 -22.203 -12.75 1 97.44 410 ARG A O 1
ATOM 3250 N N . VAL A 1 411 ? 13.328 -23.656 -14.133 1 97.5 411 VAL A N 1
ATOM 3251 C CA . VAL A 1 411 ? 12.867 -22.688 -15.125 1 97.5 411 VAL A CA 1
ATOM 3252 C C . VAL A 1 411 ? 11.344 -22.609 -15.109 1 97.5 411 VAL A C 1
ATOM 3254 O O . VAL A 1 411 ? 10.664 -23.625 -15.258 1 97.5 411 VAL A O 1
ATOM 3257 N N . ARG A 1 412 ? 10.844 -21.453 -14.828 1 97.44 412 ARG A N 1
ATOM 3258 C CA . ARG A 1 412 ? 9.398 -21.266 -14.719 1 97.44 412 ARG A CA 1
ATOM 3259 C C . ARG A 1 412 ? 8.812 -20.766 -16.031 1 97.44 412 ARG A C 1
ATOM 3261 O O . ARG A 1 412 ? 9.219 -19.719 -16.547 1 97.44 412 ARG A O 1
ATOM 3268 N N . MET A 1 413 ? 7.93 -21.547 -16.547 1 98.06 413 MET A N 1
ATOM 3269 C CA . MET A 1 413 ? 7.223 -21.125 -17.766 1 98.06 413 MET A CA 1
ATOM 3270 C C . MET A 1 413 ? 5.844 -20.562 -17.422 1 98.06 413 MET A C 1
ATOM 3272 O O . MET A 1 413 ? 5.082 -21.188 -16.688 1 98.06 413 MET A O 1
ATOM 3276 N N . VAL A 1 414 ? 5.59 -19.438 -17.938 1 98.44 414 VAL A N 1
ATOM 3277 C CA . VAL A 1 414 ? 4.281 -18.812 -17.812 1 98.44 414 VAL A CA 1
ATOM 3278 C C . VAL A 1 414 ? 3.586 -18.766 -19.172 1 98.44 414 VAL A C 1
ATOM 3280 O O . VAL A 1 414 ? 4.09 -18.141 -20.109 1 98.44 414 VAL A O 1
ATOM 3283 N N . PHE A 1 415 ? 2.51 -19.422 -19.281 1 98.69 415 PHE A N 1
ATOM 3284 C CA . PHE A 1 415 ? 1.756 -19.5 -20.531 1 98.69 415 PHE A CA 1
ATOM 3285 C C . PHE A 1 415 ? 0.801 -18.328 -20.672 1 98.69 415 PHE A C 1
ATOM 3287 O O . PHE A 1 415 ? 0.266 -17.828 -19.672 1 98.69 415 PHE A O 1
ATOM 3294 N N . HIS A 1 416 ? 0.607 -17.891 -21.875 1 98.62 416 HIS A N 1
ATOM 3295 C CA . HIS A 1 416 ? -0.254 -16.75 -22.172 1 98.62 416 HIS A CA 1
ATOM 3296 C C . HIS A 1 416 ? -1.32 -17.125 -23.203 1 98.62 416 HIS A C 1
ATOM 3298 O O . HIS A 1 416 ? -1.185 -18.141 -23.906 1 98.62 416 HIS A O 1
ATOM 3304 N N . ALA A 1 417 ? -2.303 -16.25 -23.281 1 98.62 417 ALA A N 1
ATOM 3305 C CA . ALA A 1 417 ? -3.404 -16.469 -24.219 1 98.62 417 ALA A CA 1
ATOM 3306 C C . ALA A 1 417 ? -2.912 -16.438 -25.672 1 98.62 417 ALA A C 1
ATOM 3308 O O . ALA A 1 417 ? -3.482 -17.109 -26.531 1 98.62 417 ALA A O 1
ATOM 3309 N N . HIS A 1 418 ? -1.845 -15.695 -25.938 1 98.19 418 HIS A N 1
ATOM 3310 C CA . HIS A 1 418 ? -1.406 -15.531 -27.328 1 98.19 418 HIS A CA 1
ATOM 3311 C C . HIS A 1 418 ? -0.501 -16.688 -27.75 1 98.19 418 HIS A C 1
ATOM 3313 O O . HIS A 1 418 ? -0.208 -16.828 -28.938 1 98.19 418 HIS A O 1
ATOM 3319 N N . ASN A 1 419 ? 0.033 -17.5 -26.812 1 98.69 419 ASN A N 1
ATOM 3320 C CA . ASN A 1 419 ? 0.95 -18.578 -27.188 1 98.69 419 ASN A CA 1
ATOM 3321 C C . ASN A 1 419 ? 0.287 -19.578 -28.141 1 98.69 419 ASN A C 1
ATOM 3323 O O . ASN A 1 419 ? -0.896 -19.875 -27.984 1 98.69 419 ASN A O 1
ATOM 3327 N N . THR A 1 420 ? 1.051 -20.078 -29.047 1 98.38 420 THR A N 1
ATOM 3328 C CA . THR A 1 420 ? 0.53 -20.969 -30.078 1 98.38 420 THR A CA 1
ATOM 3329 C C . THR A 1 420 ? 1.103 -22.375 -29.922 1 98.38 420 THR A C 1
ATOM 3331 O O . THR A 1 420 ? 2.062 -22.578 -29.172 1 98.38 420 THR A O 1
ATOM 3334 N N . LYS A 1 421 ? 0.398 -23.297 -30.656 1 98.62 421 LYS A N 1
ATOM 3335 C CA . LYS A 1 421 ? 0.929 -24.656 -30.688 1 98.62 421 LYS A CA 1
ATOM 3336 C C . LYS A 1 421 ? 2.342 -24.688 -31.266 1 98.62 421 LYS A C 1
ATOM 3338 O O . LYS A 1 421 ? 3.174 -25.484 -30.859 1 98.62 421 LYS A O 1
ATOM 3343 N N . ALA A 1 422 ? 2.615 -23.766 -32.219 1 98.56 422 ALA A N 1
ATOM 3344 C CA . ALA A 1 422 ? 3.957 -23.672 -32.781 1 98.56 422 ALA A CA 1
ATOM 3345 C C . ALA A 1 422 ? 4.973 -23.25 -31.734 1 98.56 422 ALA A C 1
ATOM 3347 O O . ALA A 1 422 ? 6.105 -23.719 -31.719 1 98.56 422 ALA A O 1
ATOM 3348 N N . ASP A 1 423 ? 4.57 -22.281 -30.875 1 98.56 423 ASP A N 1
ATOM 3349 C CA . ASP A 1 423 ? 5.43 -21.875 -29.75 1 98.56 423 ASP A CA 1
ATOM 3350 C C . ASP A 1 423 ? 5.762 -23.062 -28.859 1 98.56 423 ASP A C 1
ATOM 3352 O O . ASP A 1 423 ? 6.906 -23.234 -28.438 1 98.56 423 ASP A O 1
ATOM 3356 N N . VAL A 1 424 ? 4.77 -23.875 -28.562 1 98.75 424 VAL A N 1
ATOM 3357 C CA . VAL A 1 424 ? 4.93 -25.031 -27.703 1 98.75 424 VAL A CA 1
ATOM 3358 C C . VAL A 1 424 ? 5.84 -26.062 -28.375 1 98.75 424 VAL A C 1
ATOM 3360 O O . VAL A 1 424 ? 6.746 -26.609 -27.75 1 98.75 424 VAL A O 1
ATOM 3363 N N . ASP A 1 425 ? 5.551 -26.328 -29.656 1 98.69 425 ASP A N 1
ATOM 3364 C CA . ASP A 1 425 ? 6.371 -27.281 -30.391 1 98.69 425 ASP A CA 1
ATOM 3365 C C . ASP A 1 425 ? 7.844 -26.875 -30.375 1 98.69 425 ASP A C 1
ATOM 3367 O O . ASP A 1 425 ? 8.719 -27.703 -30.125 1 98.69 425 ASP A O 1
ATOM 3371 N N . LYS A 1 426 ? 8.078 -25.625 -30.625 1 98.5 426 LYS A N 1
ATOM 3372 C CA . LYS A 1 426 ? 9.445 -25.125 -30.609 1 98.5 426 LYS A CA 1
ATOM 3373 C C . LYS A 1 426 ? 10.062 -25.25 -29.219 1 98.5 426 LYS A C 1
ATOM 3375 O O . LYS A 1 426 ? 11.234 -25.609 -29.078 1 98.5 426 LYS A O 1
ATOM 3380 N N . THR A 1 427 ? 9.328 -24.969 -28.219 1 98.56 427 THR A N 1
ATOM 3381 C CA . THR A 1 427 ? 9.812 -25.016 -26.844 1 98.56 427 THR A CA 1
ATOM 3382 C C . THR A 1 427 ? 10.164 -26.438 -26.438 1 98.56 427 THR A C 1
ATOM 3384 O O . THR A 1 427 ? 11.242 -26.688 -25.906 1 98.56 427 THR A O 1
ATOM 3387 N N . VAL A 1 428 ? 9.258 -27.391 -26.703 1 98.56 428 VAL A N 1
ATOM 3388 C CA . VAL A 1 428 ? 9.5 -28.797 -26.375 1 98.56 428 VAL A CA 1
ATOM 3389 C C . VAL A 1 428 ? 10.703 -29.312 -27.156 1 98.56 428 VAL A C 1
ATOM 3391 O O . VAL A 1 428 ? 11.531 -30.047 -26.609 1 98.56 428 VAL A O 1
ATOM 3394 N N . GLY A 1 429 ? 10.766 -28.891 -28.406 1 98.31 429 GLY A N 1
ATOM 3395 C CA . GLY A 1 429 ? 11.922 -29.25 -29.203 1 98.31 429 GLY A CA 1
ATOM 3396 C C . GLY A 1 429 ? 13.227 -28.703 -28.641 1 98.31 429 GLY A C 1
ATOM 3397 O O . GLY A 1 429 ? 14.242 -29.406 -28.625 1 98.31 429 GLY A O 1
ATOM 3398 N N . THR A 1 430 ? 13.203 -27.469 -28.219 1 97.75 430 THR A N 1
ATOM 3399 C CA . THR A 1 430 ? 14.375 -26.812 -27.641 1 97.75 430 THR A CA 1
ATOM 3400 C C . THR A 1 430 ? 14.797 -27.5 -26.359 1 97.75 430 THR A C 1
ATOM 3402 O O . THR A 1 430 ? 15.992 -27.719 -26.125 1 97.75 430 THR A O 1
ATOM 3405 N N . ILE A 1 431 ? 13.891 -27.859 -25.484 1 97.81 431 ILE A N 1
ATOM 3406 C CA . ILE A 1 431 ? 14.18 -28.578 -24.25 1 97.81 431 ILE A CA 1
ATOM 3407 C C . ILE A 1 431 ? 14.789 -29.938 -24.578 1 97.81 431 ILE A C 1
ATOM 3409 O O . ILE A 1 431 ? 15.758 -30.359 -23.953 1 97.81 431 ILE A O 1
ATOM 3413 N N . ALA A 1 432 ? 14.234 -30.609 -25.578 1 97.81 432 ALA A N 1
ATOM 3414 C CA . ALA A 1 432 ? 14.734 -31.922 -26 1 97.81 432 ALA A CA 1
ATOM 3415 C C . ALA A 1 432 ? 16.188 -31.828 -26.469 1 97.81 432 ALA A C 1
ATOM 3417 O O . ALA A 1 432 ? 17 -32.719 -26.156 1 97.81 432 ALA A O 1
ATOM 3418 N N . GLU A 1 433 ? 16.453 -30.781 -27.219 1 97.25 433 GLU A N 1
ATOM 3419 C CA . GLU A 1 433 ? 17.812 -30.562 -27.688 1 97.25 433 GLU A CA 1
ATOM 3420 C C . GLU A 1 433 ? 18.766 -30.359 -26.516 1 97.25 433 GLU A C 1
ATOM 3422 O O . GLU A 1 433 ? 19.875 -30.922 -26.516 1 97.25 433 GLU A O 1
ATOM 3427 N N . TRP A 1 434 ? 18.375 -29.562 -25.594 1 96.69 434 TRP A N 1
ATOM 3428 C CA . TRP A 1 434 ? 19.172 -29.312 -24.406 1 96.69 434 TRP A CA 1
ATOM 3429 C C . TRP A 1 434 ? 19.406 -30.594 -23.625 1 96.69 434 TRP A C 1
ATOM 3431 O O . TRP A 1 434 ? 20.516 -30.859 -23.156 1 96.69 434 TRP A O 1
ATOM 3441 N N . VAL A 1 435 ? 18.406 -31.453 -23.516 1 96.62 435 VAL A N 1
ATOM 3442 C CA . VAL A 1 435 ? 18.469 -32.719 -22.797 1 96.62 435 VAL A CA 1
ATOM 3443 C C . VAL A 1 435 ? 19.484 -33.625 -23.469 1 96.62 435 VAL A C 1
ATOM 3445 O O . VAL A 1 435 ? 20.312 -34.25 -22.781 1 96.62 435 VAL A O 1
ATOM 3448 N N . ARG A 1 436 ? 19.438 -33.719 -24.75 1 95.62 436 ARG A N 1
ATOM 3449 C CA . ARG A 1 436 ? 20.391 -34.562 -25.469 1 95.62 436 ARG A CA 1
ATOM 3450 C C . ARG A 1 436 ? 21.828 -34.156 -25.172 1 95.62 436 ARG A C 1
ATOM 3452 O O . ARG A 1 436 ? 22.672 -35 -24.891 1 95.62 436 ARG A O 1
ATOM 3459 N N . GLU A 1 437 ? 21.969 -32.844 -25.203 1 94.25 437 GLU A N 1
ATOM 3460 C CA . GLU A 1 437 ? 23.312 -32.344 -24.938 1 94.25 437 GLU A CA 1
ATOM 3461 C C . GLU A 1 437 ? 23.734 -32.688 -23.5 1 94.25 437 GLU A C 1
ATOM 3463 O O . GLU A 1 437 ? 24.875 -33.094 -23.266 1 94.25 437 GLU A O 1
ATOM 3468 N N . MET A 1 438 ? 22.859 -32.438 -22.562 1 94 438 MET A N 1
ATOM 3469 C CA . MET A 1 438 ? 23.188 -32.625 -21.156 1 94 438 MET A CA 1
ATOM 3470 C C . MET A 1 438 ? 23.438 -34.094 -20.844 1 94 438 MET A C 1
ATOM 3472 O O . MET A 1 438 ? 24.312 -34.438 -20.047 1 94 438 MET A O 1
ATOM 3476 N N . LEU A 1 439 ? 22.688 -34.969 -21.453 1 91.88 439 LEU A N 1
ATOM 3477 C CA . LEU A 1 439 ? 22.875 -36.406 -21.266 1 91.88 439 LEU A CA 1
ATOM 3478 C C . LEU A 1 439 ? 24.203 -36.844 -21.859 1 91.88 439 LEU A C 1
ATOM 3480 O O . LEU A 1 439 ? 24.891 -37.719 -21.281 1 91.88 439 LEU A O 1
ATOM 3484 N N . ASP A 1 440 ? 24.562 -36.312 -22.953 1 90.44 440 ASP A N 1
ATOM 3485 C CA . ASP A 1 440 ? 25.859 -36.594 -23.562 1 90.44 440 ASP A CA 1
ATOM 3486 C C . ASP A 1 440 ? 27 -36.156 -22.641 1 90.44 440 ASP A C 1
ATOM 3488 O O . ASP A 1 440 ? 28 -36.875 -22.516 1 90.44 440 ASP A O 1
ATOM 3492 N N . ILE A 1 441 ? 26.875 -35 -22.078 1 88.44 441 ILE A N 1
ATOM 3493 C CA . ILE A 1 441 ? 27.891 -34.469 -21.172 1 88.44 441 ILE A CA 1
ATOM 3494 C C . ILE A 1 441 ? 28.016 -35.344 -19.938 1 88.44 441 ILE A C 1
ATOM 3496 O O . ILE A 1 441 ? 29.125 -35.625 -19.469 1 88.44 441 ILE A O 1
ATOM 3500 N N . GLU A 1 442 ? 26.953 -35.75 -19.344 1 84.62 442 GLU A N 1
ATOM 3501 C CA . GLU A 1 442 ? 26.969 -36.594 -18.141 1 84.62 442 GLU A CA 1
ATOM 3502 C C . GLU A 1 442 ? 27.609 -37.969 -18.422 1 84.62 442 GLU A C 1
ATOM 3504 O O . GLU A 1 442 ? 28.188 -38.562 -17.531 1 84.62 442 GLU A O 1
ATOM 3509 N N . GLN A 1 443 ? 27.453 -38.469 -19.594 1 81.94 443 GLN A N 1
ATOM 3510 C CA . GLN A 1 443 ? 28.031 -39.75 -19.969 1 81.94 443 GLN A CA 1
ATOM 3511 C C . GLN A 1 443 ? 29.547 -39.625 -20.188 1 81.94 443 GLN A C 1
ATOM 3513 O O . GLN A 1 443 ? 30.281 -40.594 -20.016 1 81.94 443 GLN A O 1
ATOM 3518 N N . ASP A 1 444 ? 29.969 -38.438 -20.516 1 75.12 444 ASP A N 1
ATOM 3519 C CA . ASP A 1 444 ? 31.391 -38.25 -20.766 1 75.12 444 ASP A CA 1
ATOM 3520 C C . ASP A 1 444 ? 32.156 -37.938 -19.484 1 75.12 444 ASP A C 1
ATOM 3522 O O . ASP A 1 444 ? 31.828 -36.969 -18.797 1 75.12 444 ASP A O 1
ATOM 3526 N N . GLU A 1 445 ? 32.594 -38.875 -18.469 1 63.06 445 GLU A N 1
ATOM 3527 C CA . GLU A 1 445 ? 33.25 -38.812 -17.172 1 63.06 445 GLU A CA 1
ATOM 3528 C C . GLU A 1 445 ? 34.406 -37.812 -17.188 1 63.06 445 GLU A C 1
ATOM 3530 O O . GLU A 1 445 ? 34.969 -37.5 -16.125 1 63.06 445 GLU A O 1
ATOM 3535 N N . SER A 1 446 ? 34.969 -37.406 -18.156 1 51.72 446 SER A N 1
ATOM 3536 C CA . SER A 1 446 ? 36.219 -36.656 -18.016 1 51.72 446 SER A CA 1
ATOM 3537 C C . SER A 1 446 ? 36 -35.281 -17.453 1 51.72 446 SER A C 1
ATOM 3539 O O . SER A 1 446 ? 36.688 -34.844 -16.531 1 51.72 446 SER A O 1
ATOM 3541 N N . ALA A 1 447 ? 35.938 -34.125 -18.172 1 53.75 447 ALA A N 1
ATOM 3542 C CA . ALA A 1 447 ? 36.094 -32.719 -17.766 1 53.75 447 ALA A CA 1
ATOM 3543 C C . ALA A 1 447 ? 34.75 -32.125 -17.359 1 53.75 447 ALA A C 1
ATOM 3545 O O . ALA A 1 447 ? 33.688 -32.594 -17.766 1 53.75 447 ALA A O 1
ATOM 3546 N N . GLU A 1 448 ? 34.781 -31.547 -16.344 1 59.16 448 GLU A N 1
ATOM 3547 C CA . GLU A 1 448 ? 33.75 -30.625 -15.898 1 59.16 448 GLU A CA 1
ATOM 3548 C C . GLU A 1 448 ? 33.125 -29.906 -17.078 1 59.16 448 GLU A C 1
ATOM 3550 O O . GLU A 1 448 ? 33.531 -28.781 -17.422 1 59.16 448 GLU A O 1
ATOM 3555 N N . TYR A 1 449 ? 32.25 -30.562 -17.969 1 69.12 449 TYR A N 1
ATOM 3556 C CA . TYR A 1 449 ? 31.766 -29.969 -19.203 1 69.12 449 TYR A CA 1
ATOM 3557 C C . TYR A 1 449 ? 30.453 -29.219 -18.969 1 69.12 449 TYR A C 1
ATOM 3559 O O . TYR A 1 449 ? 29.594 -29.688 -18.219 1 69.12 449 TYR A O 1
ATOM 3567 N N . VAL A 1 450 ? 30.5 -27.906 -19.281 1 77.75 450 VAL A N 1
ATOM 3568 C CA . VAL A 1 450 ? 29.297 -27.078 -19.359 1 77.75 450 VAL A CA 1
ATOM 3569 C C . VAL A 1 450 ? 28.734 -27.094 -20.781 1 77.75 450 VAL A C 1
ATOM 3571 O O . VAL A 1 450 ? 29.484 -27.281 -21.75 1 77.75 450 VAL A O 1
ATOM 3574 N N . PRO A 1 451 ? 27.406 -27.078 -20.875 1 85.94 451 PRO A N 1
ATOM 3575 C CA . PRO A 1 451 ? 26.828 -27.047 -22.219 1 85.94 451 PRO A CA 1
ATOM 3576 C C . PRO A 1 451 ? 27.359 -25.906 -23.078 1 85.94 451 PRO A C 1
ATOM 3578 O O . PRO A 1 451 ? 27.812 -24.891 -22.531 1 85.94 451 PRO A O 1
ATOM 3581 N N . ARG A 1 452 ? 27.281 -26.062 -24.375 1 85.5 452 ARG A N 1
ATOM 3582 C CA . ARG A 1 452 ? 27.906 -25.188 -25.359 1 85.5 452 ARG A CA 1
ATOM 3583 C C . ARG A 1 452 ? 27.5 -23.734 -25.125 1 85.5 452 ARG A C 1
ATOM 3585 O O . ARG A 1 452 ? 28.359 -22.844 -25.047 1 85.5 452 ARG A O 1
ATOM 3592 N N . ILE A 1 453 ? 26.203 -23.484 -24.953 1 84.38 453 ILE A N 1
ATOM 3593 C CA . ILE A 1 453 ? 25.734 -22.109 -24.859 1 84.38 453 ILE A CA 1
ATOM 3594 C C . ILE A 1 453 ? 26.234 -21.484 -23.562 1 84.38 453 ILE A C 1
ATOM 3596 O O . ILE A 1 453 ? 26.562 -20.297 -23.531 1 84.38 453 ILE A O 1
ATOM 3600 N N . ALA A 1 454 ? 26.266 -22.219 -22.562 1 83.44 454 ALA A N 1
ATOM 3601 C CA . ALA A 1 454 ? 26.781 -21.734 -21.281 1 83.44 454 ALA A CA 1
ATOM 3602 C C . ALA A 1 454 ? 28.266 -21.375 -21.406 1 83.44 454 ALA A C 1
ATOM 3604 O O . ALA A 1 454 ? 28.703 -20.359 -20.859 1 83.44 454 ALA A O 1
ATOM 3605 N N . SER A 1 455 ? 28.938 -22.203 -22.109 1 83 455 SER A N 1
ATOM 3606 C CA . SER A 1 455 ? 30.359 -21.938 -22.344 1 83 455 SER A CA 1
ATOM 3607 C C . SER A 1 455 ? 30.547 -20.641 -23.125 1 83 455 SER A C 1
ATOM 3609 O O . SER A 1 455 ? 31.469 -19.875 -22.844 1 83 455 SER A O 1
ATOM 3611 N N . GLU A 1 456 ? 29.719 -20.469 -24.031 1 84 456 GLU A N 1
ATOM 3612 C CA . GLU A 1 456 ? 29.766 -19.25 -24.828 1 84 456 GLU A CA 1
ATOM 3613 C C . GLU A 1 456 ? 29.484 -18.016 -23.969 1 84 456 GLU A C 1
ATOM 3615 O O . GLU A 1 456 ? 30.188 -17 -24.078 1 84 456 GLU A O 1
ATOM 3620 N N . VAL A 1 457 ? 28.547 -18.109 -23.125 1 81.81 457 VAL A N 1
ATOM 3621 C CA . VAL A 1 457 ? 28.156 -17 -22.266 1 81.81 457 VAL A CA 1
ATOM 3622 C C . VAL A 1 457 ? 29.266 -16.672 -21.281 1 81.81 457 VAL A C 1
ATOM 3624 O O . VAL A 1 457 ? 29.609 -15.508 -21.062 1 81.81 457 VAL A O 1
ATOM 3627 N N . TYR A 1 458 ? 29.828 -17.656 -20.75 1 78.69 458 TYR A N 1
ATOM 3628 C CA . TYR A 1 458 ? 30.875 -17.469 -19.766 1 78.69 458 TYR A CA 1
ATOM 3629 C C . TYR A 1 458 ? 32.125 -16.922 -20.406 1 78.69 458 TYR A C 1
ATOM 3631 O O . TYR A 1 458 ? 32.875 -16.156 -19.781 1 78.69 458 TYR A O 1
ATOM 3639 N N . SER A 1 459 ? 32.312 -17.328 -21.625 1 79.69 459 SER A N 1
ATOM 3640 C CA . SER A 1 459 ? 33.469 -16.828 -22.359 1 79.69 459 SER A CA 1
ATOM 3641 C C . SER A 1 459 ? 33.312 -15.344 -22.672 1 79.69 459 SER A C 1
ATOM 3643 O O . SER A 1 459 ? 34.312 -14.609 -22.75 1 79.69 459 SER A O 1
ATOM 3645 N N . MET A 1 460 ? 32.125 -14.961 -22.844 1 78.69 460 MET A N 1
ATOM 3646 C CA . MET A 1 460 ? 31.875 -13.547 -23.109 1 78.69 460 MET A CA 1
ATOM 3647 C C . MET A 1 460 ? 32.188 -12.703 -21.875 1 78.69 460 MET A C 1
ATOM 3649 O O . MET A 1 460 ? 32.562 -11.539 -22 1 78.69 460 MET A O 1
ATOM 3653 N N . LYS A 1 461 ? 32.062 -13.211 -20.797 1 72.62 461 LYS A N 1
ATOM 3654 C CA . LYS A 1 461 ? 32.344 -12.531 -19.547 1 72.62 461 LYS A CA 1
ATOM 3655 C C . LYS A 1 461 ? 33.844 -12.188 -19.438 1 72.62 461 LYS A C 1
ATOM 3657 O O . LYS A 1 461 ? 34.188 -11.094 -18.984 1 72.62 461 LYS A O 1
ATOM 3662 N N . ALA A 1 462 ? 34.562 -13.109 -19.734 1 65 462 ALA A N 1
ATOM 3663 C CA . ALA A 1 462 ? 36 -12.93 -19.641 1 65 462 ALA A CA 1
ATOM 3664 C C . ALA A 1 462 ? 36.469 -11.797 -20.547 1 65 462 ALA A C 1
ATOM 3666 O O . ALA A 1 462 ? 37.438 -11.102 -20.234 1 65 462 ALA A O 1
ATOM 3667 N N . GLU A 1 463 ? 35.656 -11.531 -21.484 1 64.5 463 GLU A N 1
ATOM 3668 C CA . GLU A 1 463 ? 36 -10.469 -22.422 1 64.5 463 GLU A CA 1
ATOM 3669 C C . GLU A 1 463 ? 35.594 -9.094 -21.875 1 64.5 463 GLU A C 1
ATOM 3671 O O . GLU A 1 463 ? 36.25 -8.094 -22.188 1 64.5 463 GLU A O 1
ATOM 3676 N N . VAL A 1 464 ? 34.562 -9.047 -21.172 1 61 464 VAL A N 1
ATOM 3677 C CA . VAL A 1 464 ? 34.094 -7.773 -20.641 1 61 464 VAL A CA 1
ATOM 3678 C C . VAL A 1 464 ? 35 -7.344 -19.484 1 61 464 VAL A C 1
ATOM 3680 O O . VAL A 1 464 ? 35.125 -6.148 -19.188 1 61 464 VAL A O 1
ATOM 3683 N N . ARG A 1 465 ? 35.5 -8.211 -18.656 1 54.41 465 ARG A N 1
ATOM 3684 C CA . ARG A 1 465 ? 36.438 -7.887 -17.562 1 54.41 465 ARG A CA 1
ATOM 3685 C C . ARG A 1 465 ? 37.719 -7.273 -18.109 1 54.41 465 ARG A C 1
ATOM 3687 O O . ARG A 1 465 ? 38.406 -6.527 -17.406 1 54.41 465 ARG A O 1
ATOM 3694 N N . GLY A 1 466 ? 38.156 -7.68 -19.234 1 44.38 466 GLY A N 1
ATOM 3695 C CA . GLY A 1 466 ? 39.438 -7.219 -19.781 1 44.38 466 GLY A CA 1
ATOM 3696 C C . GLY A 1 466 ? 39.312 -5.887 -20.5 1 44.38 466 GLY A C 1
ATOM 3697 O O . GLY A 1 466 ? 38.25 -5.504 -20.938 1 44.38 466 GLY A O 1
ATOM 3698 N N . MET B 1 1 ? -23.906 21.625 2.904 1 81.06 1 MET B N 1
ATOM 3699 C CA . MET B 1 1 ? -22.594 22.172 3.25 1 81.06 1 MET B CA 1
ATOM 3700 C C . MET B 1 1 ? -21.641 21.062 3.672 1 81.06 1 MET B C 1
ATOM 3702 O O . MET B 1 1 ? -22.062 20.047 4.238 1 81.06 1 MET B O 1
ATOM 3706 N N . TYR B 1 2 ? -20.391 21.234 3.406 1 83.06 2 TYR B N 1
ATOM 3707 C CA . TYR B 1 2 ? -19.359 20.25 3.703 1 83.06 2 TYR B CA 1
ATOM 3708 C C . TYR B 1 2 ? -19.422 19.812 5.164 1 83.06 2 TYR B C 1
ATOM 371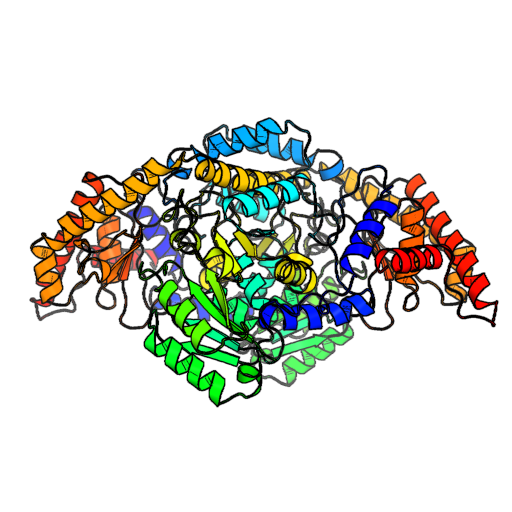0 O O . TYR B 1 2 ? -19.328 18.609 5.465 1 83.06 2 TYR B O 1
ATOM 3718 N N . TYR B 1 3 ? -19.688 20.812 6.027 1 86.5 3 TYR B N 1
ATOM 3719 C CA . TYR B 1 3 ? -19.672 20.531 7.461 1 86.5 3 TYR B CA 1
ATOM 3720 C C . TYR B 1 3 ? -20.75 19.531 7.832 1 86.5 3 TYR B C 1
ATOM 3722 O O . TYR B 1 3 ? -20.516 18.625 8.648 1 86.5 3 TYR B O 1
ATOM 3730 N N . GLN B 1 4 ? -21.859 19.516 7.199 1 85.06 4 GLN B N 1
ATOM 3731 C CA . GLN B 1 4 ? -22.953 18.609 7.5 1 85.06 4 GLN B CA 1
ATOM 3732 C C . GLN B 1 4 ? -22.672 17.203 7.004 1 85.06 4 GLN B C 1
ATOM 3734 O O . GLN B 1 4 ? -22.922 16.234 7.711 1 85.06 4 GLN B O 1
ATOM 3739 N N . GLU B 1 5 ? -22.141 17.156 5.84 1 84.25 5 GLU B N 1
ATOM 3740 C CA . GLU B 1 5 ? -21.797 15.844 5.285 1 84.25 5 GLU B CA 1
ATOM 3741 C C . GLU B 1 5 ? -20.703 15.172 6.105 1 84.25 5 GLU B C 1
ATOM 3743 O O . GLU B 1 5 ? -20.766 13.969 6.367 1 84.25 5 GLU B O 1
ATOM 3748 N N . MET B 1 6 ? -19.734 15.945 6.453 1 86.31 6 MET B N 1
ATOM 3749 C CA . MET B 1 6 ? -18.625 15.43 7.262 1 86.31 6 MET B CA 1
ATOM 3750 C C . MET B 1 6 ? -19.141 14.906 8.602 1 86.31 6 MET B C 1
ATOM 3752 O O . MET B 1 6 ? -18.766 13.812 9.023 1 86.31 6 MET B O 1
ATOM 3756 N N . LEU B 1 7 ? -19.969 15.656 9.258 1 86.94 7 LEU B N 1
ATOM 3757 C CA . LEU B 1 7 ? -20.469 15.281 10.578 1 86.94 7 LEU B CA 1
ATOM 3758 C C . LEU B 1 7 ? -21.375 14.062 10.492 1 86.94 7 LEU B C 1
ATOM 3760 O O . LEU B 1 7 ? -21.375 13.211 11.375 1 86.94 7 LEU B O 1
ATOM 3764 N N . ASN B 1 8 ? -22.156 14.008 9.438 1 84.56 8 ASN B N 1
ATOM 3765 C CA . ASN B 1 8 ? -23.047 12.859 9.266 1 84.56 8 ASN B CA 1
ATOM 3766 C C . ASN B 1 8 ? -22.266 11.555 9.141 1 84.56 8 ASN B C 1
ATOM 3768 O O . ASN B 1 8 ? -22.578 10.57 9.812 1 84.56 8 ASN B O 1
ATOM 3772 N N . ASP B 1 9 ? -21.281 11.578 8.328 1 84 9 ASP B N 1
ATOM 3773 C CA . ASP B 1 9 ? -20.469 10.383 8.141 1 84 9 ASP B CA 1
ATOM 3774 C C . ASP B 1 9 ? -19.672 10.062 9.398 1 84 9 ASP B C 1
ATOM 3776 O O . ASP B 1 9 ? -19.531 8.891 9.773 1 84 9 ASP B O 1
ATOM 3780 N N . TRP B 1 10 ? -19.172 11.094 10 1 87.75 10 TRP B N 1
ATOM 3781 C CA . TRP B 1 10 ? -18.375 10.945 11.211 1 87.75 10 TRP B CA 1
ATOM 3782 C C . TRP B 1 10 ? -19.203 10.352 12.344 1 87.75 10 TRP B C 1
ATOM 3784 O O . TRP B 1 10 ? -18.75 9.438 13.039 1 87.75 10 TRP B O 1
ATOM 3794 N N . LEU B 1 11 ? -20.359 10.812 12.508 1 88 11 LEU B N 1
ATOM 3795 C CA . LEU B 1 11 ? -21.234 10.344 13.578 1 88 11 LEU B CA 1
ATOM 3796 C C . LEU B 1 11 ? -21.672 8.906 13.336 1 88 11 LEU B C 1
ATOM 3798 O O . LEU B 1 11 ? -21.719 8.102 14.273 1 88 11 LEU B O 1
ATOM 3802 N N . LYS B 1 12 ? -21.953 8.594 12.141 1 86.88 12 LYS B N 1
ATOM 3803 C CA . LYS B 1 12 ? -22.359 7.234 11.797 1 86.88 12 LYS B CA 1
ATOM 3804 C C . LYS B 1 12 ? -21.234 6.242 12.07 1 86.88 12 LYS B C 1
ATOM 3806 O O . LYS B 1 12 ? -21.469 5.125 12.531 1 86.88 12 LYS B O 1
ATOM 3811 N N . ASP B 1 13 ? -20.031 6.668 11.797 1 90.19 13 ASP B N 1
ATOM 3812 C CA . ASP B 1 13 ? -18.875 5.793 11.945 1 90.19 13 ASP B CA 1
ATOM 3813 C C . ASP B 1 13 ? -18.547 5.57 13.422 1 90.19 13 ASP B C 1
ATOM 3815 O O . ASP B 1 13 ? -17.859 4.609 13.773 1 90.19 13 ASP B O 1
ATOM 3819 N N . HIS B 1 14 ? -19.031 6.418 14.32 1 91.25 14 HIS B N 1
ATOM 3820 C CA . HIS B 1 14 ? -18.672 6.336 15.734 1 91.25 14 HIS B CA 1
ATOM 3821 C C . HIS B 1 14 ? -19.75 5.621 16.547 1 91.25 14 HIS B C 1
ATOM 3823 O O . HIS B 1 14 ? -19.703 5.598 17.766 1 91.25 14 HIS B O 1
ATOM 3829 N N . VAL B 1 15 ? -20.719 5.031 15.836 1 91.19 15 VAL B N 1
ATOM 3830 C CA . VAL B 1 15 ? -21.641 4.121 16.5 1 91.19 15 VAL B CA 1
ATOM 3831 C C . VAL B 1 15 ? -20.922 2.836 16.891 1 91.19 15 VAL B C 1
ATOM 3833 O O . VAL B 1 15 ? -20.234 2.229 16.062 1 91.19 15 VAL B O 1
ATOM 3836 N N . LEU B 1 16 ? -21.031 2.52 18.156 1 93.56 16 LEU B N 1
ATOM 3837 C CA . LEU B 1 16 ? -20.391 1.287 18.609 1 93.56 16 LEU B CA 1
ATOM 3838 C C . LEU B 1 16 ? -20.906 0.088 17.828 1 93.56 16 LEU B C 1
ATOM 3840 O O . LEU B 1 16 ? -22.094 0.003 17.516 1 93.56 16 LEU B O 1
ATOM 3844 N N . GLN B 1 17 ? -20.031 -0.86 17.484 1 95.12 17 GLN B N 1
ATOM 3845 C CA . GLN B 1 17 ? -20.406 -1.971 16.609 1 95.12 17 GLN B CA 1
ATOM 3846 C C . GLN B 1 17 ? -20.422 -3.289 17.375 1 95.12 17 GLN B C 1
ATOM 3848 O O . GLN B 1 17 ? -21.172 -4.203 17.047 1 95.12 17 GLN B O 1
ATOM 3853 N N . ALA B 1 18 ? -19.609 -3.451 18.422 1 93.12 18 ALA B N 1
ATOM 3854 C CA . ALA B 1 18 ? -19.422 -4.711 19.141 1 93.12 18 ALA B CA 1
ATOM 3855 C C . ALA B 1 18 ? -20.766 -5.273 19.625 1 93.12 18 ALA B C 1
ATOM 3857 O O . ALA B 1 18 ? -20.984 -6.484 19.562 1 93.12 18 ALA B O 1
ATOM 3858 N N . PRO B 1 19 ? -21.688 -4.43 20.047 1 92.56 19 PRO B N 1
ATOM 3859 C CA . PRO B 1 19 ? -22.969 -4.953 20.531 1 92.56 19 PRO B CA 1
ATOM 3860 C C . PRO B 1 19 ? -23.781 -5.641 19.438 1 92.56 19 PRO B C 1
ATOM 3862 O O . PRO B 1 19 ? -24.641 -6.469 19.734 1 92.56 19 PRO B O 1
ATOM 3865 N N . TYR B 1 20 ? -23.484 -5.355 18.219 1 92.31 20 TYR B N 1
ATOM 3866 C CA . TYR B 1 20 ? -24.266 -5.898 17.109 1 92.31 20 TYR B CA 1
ATOM 3867 C C . TYR B 1 20 ? -23.531 -7.078 16.469 1 92.31 20 TYR B C 1
ATOM 3869 O O . TYR B 1 20 ? -23.984 -7.613 15.445 1 92.31 20 TYR B O 1
ATOM 3877 N N . MET B 1 21 ? -22.453 -7.516 17.094 1 93.31 21 MET B N 1
ATOM 3878 C CA . MET B 1 21 ? -21.594 -8.523 16.469 1 93.31 21 MET B CA 1
ATOM 3879 C C . MET B 1 21 ? -21.844 -9.898 17.094 1 93.31 21 MET B C 1
ATOM 3881 O O . MET B 1 21 ? -21.078 -10.836 16.844 1 93.31 21 MET B O 1
ATOM 3885 N N . LYS B 1 22 ? -22.797 -10.086 17.844 1 90.62 22 LYS B N 1
ATOM 3886 C CA . LYS B 1 22 ? -23 -11.289 18.656 1 90.62 22 LYS B CA 1
ATOM 3887 C C . LYS B 1 22 ? -23.031 -12.539 17.781 1 90.62 22 LYS B C 1
ATOM 3889 O O . LYS B 1 22 ? -22.516 -13.594 18.156 1 90.62 22 LYS B O 1
ATOM 3894 N N . ASP B 1 23 ? -23.578 -12.398 16.594 1 93.06 23 ASP B N 1
ATOM 3895 C CA . ASP B 1 23 ? -23.75 -13.578 15.742 1 93.06 23 ASP B CA 1
ATOM 3896 C C . ASP B 1 23 ? -22.625 -13.664 14.703 1 93.06 23 ASP B C 1
ATOM 3898 O O . ASP B 1 23 ? -22.641 -14.562 13.852 1 93.06 23 ASP B O 1
ATOM 3902 N N . GLU B 1 24 ? -21.688 -12.773 14.773 1 95.69 24 GLU B N 1
ATOM 3903 C CA . GLU B 1 24 ? -20.594 -12.758 13.82 1 95.69 24 GLU B CA 1
ATOM 3904 C C . GLU B 1 24 ? -19.422 -13.602 14.312 1 95.69 24 GLU B C 1
ATOM 3906 O O . GLU B 1 24 ? -19.297 -13.859 15.516 1 95.69 24 GLU B O 1
ATOM 3911 N N . PRO B 1 25 ? -18.547 -14.094 13.438 1 97.56 25 PRO B N 1
ATOM 3912 C CA . PRO B 1 25 ? -17.344 -14.812 13.852 1 97.56 25 PRO B CA 1
ATOM 3913 C C . PRO B 1 25 ? -16.516 -14.023 14.875 1 97.56 25 PRO B C 1
ATOM 3915 O O . PRO B 1 25 ? -16.422 -12.797 14.789 1 97.56 25 PRO B O 1
ATOM 3918 N N . ALA B 1 26 ? -15.883 -14.773 15.758 1 98.31 26 ALA B N 1
ATOM 3919 C CA . ALA B 1 26 ? -15.117 -14.18 16.859 1 98.31 26 ALA B CA 1
ATOM 3920 C C . ALA B 1 26 ? -14.031 -13.25 16.328 1 98.31 26 ALA B C 1
ATOM 3922 O O . ALA B 1 26 ? -13.711 -12.234 16.953 1 98.31 26 ALA B O 1
ATOM 3923 N N . PHE B 1 27 ? -13.508 -13.562 15.203 1 98.5 27 PHE B N 1
ATOM 3924 C CA . PHE B 1 27 ? -12.477 -12.734 14.594 1 98.5 27 PHE B CA 1
ATOM 3925 C C . PHE B 1 27 ? -12.961 -11.305 14.422 1 98.5 27 PHE B C 1
ATOM 3927 O O . PHE B 1 27 ? -12.297 -10.359 14.859 1 98.5 27 PHE B O 1
ATOM 3934 N N . TYR B 1 28 ? -14.117 -11.117 13.82 1 98.5 28 TYR B N 1
ATOM 3935 C CA . TYR B 1 28 ? -14.664 -9.789 13.562 1 98.5 28 TYR B CA 1
ATOM 3936 C C . TYR B 1 28 ? -15.102 -9.117 14.859 1 98.5 28 TYR B C 1
ATOM 3938 O O . TYR B 1 28 ? -14.969 -7.902 15.008 1 98.5 28 TYR B O 1
ATOM 3946 N N . ARG B 1 29 ? -15.594 -9.906 15.758 1 98.06 29 ARG B N 1
ATOM 3947 C CA . ARG B 1 29 ? -15.992 -9.375 17.062 1 98.06 29 ARG B CA 1
ATOM 3948 C C . ARG B 1 29 ? -14.789 -8.797 17.797 1 98.06 29 ARG B C 1
ATOM 3950 O O . ARG B 1 29 ? -14.875 -7.715 18.391 1 98.06 29 ARG B O 1
ATOM 3957 N N . ASN B 1 30 ? -13.695 -9.547 17.828 1 98.25 30 ASN B N 1
ATOM 3958 C CA . ASN B 1 30 ? -12.477 -9.078 18.469 1 98.25 30 ASN B CA 1
ATOM 3959 C C . ASN B 1 30 ? -12.008 -7.75 17.875 1 98.25 30 ASN B C 1
ATOM 3961 O O . ASN B 1 30 ? -11.586 -6.852 18.609 1 98.25 30 ASN B O 1
ATOM 3965 N N . ILE B 1 31 ? -12.094 -7.648 16.547 1 98.38 31 ILE B N 1
ATOM 3966 C CA . ILE B 1 31 ? -11.656 -6.441 15.852 1 98.38 31 ILE B CA 1
ATOM 3967 C C . ILE B 1 31 ? -12.57 -5.277 16.219 1 98.38 31 ILE B C 1
ATOM 3969 O O . ILE B 1 31 ? -12.102 -4.184 16.547 1 98.38 31 ILE B O 1
ATOM 3973 N N . GLU B 1 32 ? -13.875 -5.527 16.188 1 98.12 32 GLU B N 1
ATOM 3974 C CA . GLU B 1 32 ? -14.82 -4.449 16.469 1 98.12 32 GLU B CA 1
ATOM 3975 C C . GLU B 1 32 ? -14.742 -4.008 17.922 1 98.12 32 GLU B C 1
ATOM 3977 O O . GLU B 1 32 ? -14.93 -2.83 18.234 1 98.12 32 GLU B O 1
ATOM 3982 N N . LYS B 1 33 ? -14.523 -4.922 18.797 1 97.69 33 LYS B N 1
ATOM 3983 C CA . LYS B 1 33 ? -14.289 -4.551 20.188 1 97.69 33 LYS B CA 1
ATOM 3984 C C . LYS B 1 33 ? -13.102 -3.6 20.312 1 97.69 33 LYS B C 1
ATOM 3986 O O . LYS B 1 33 ? -13.156 -2.619 21.047 1 97.69 33 LYS B O 1
ATOM 3991 N N . HIS B 1 34 ? -12.055 -3.939 19.641 1 97.69 34 HIS B N 1
ATOM 3992 C CA . HIS B 1 34 ? -10.875 -3.078 19.625 1 97.69 34 HIS B CA 1
ATOM 3993 C C . HIS B 1 34 ? -11.195 -1.711 19.031 1 97.69 34 HIS B C 1
ATOM 3995 O O . HIS B 1 34 ? -10.844 -0.68 19.609 1 97.69 34 HIS B O 1
ATOM 4001 N N . LEU B 1 35 ? -11.898 -1.67 17.891 1 97.44 35 LEU B N 1
ATOM 4002 C CA . LEU B 1 35 ? -12.234 -0.416 17.219 1 97.44 35 LEU B CA 1
ATOM 4003 C C . LEU B 1 35 ? -13.18 0.421 18.078 1 97.44 35 LEU B C 1
ATOM 4005 O O . LEU B 1 35 ? -13.133 1.652 18.031 1 97.44 35 LEU B O 1
ATOM 4009 N N . ASP B 1 36 ? -13.984 -0.204 18.875 1 97.31 36 ASP B N 1
ATOM 4010 C CA . ASP B 1 36 ? -14.922 0.493 19.734 1 97.31 36 ASP B CA 1
ATOM 4011 C C . ASP B 1 36 ? -14.188 1.294 20.812 1 97.31 36 ASP B C 1
ATOM 4013 O O . ASP B 1 36 ? -14.703 2.305 21.297 1 97.31 36 ASP B O 1
ATOM 4017 N N . THR B 1 37 ? -13.047 0.838 21.188 1 95.69 37 THR B N 1
ATOM 4018 C CA . THR B 1 37 ? -12.273 1.626 22.141 1 95.69 37 THR B CA 1
ATOM 4019 C C . THR B 1 37 ? -11.898 2.98 21.531 1 95.69 37 THR B C 1
ATOM 4021 O O . THR B 1 37 ? -11.742 3.963 22.266 1 95.69 37 THR B O 1
ATOM 4024 N N . LEU B 1 38 ? -11.766 3.029 20.25 1 92.62 38 LEU B N 1
ATOM 4025 C CA . LEU B 1 38 ? -11.516 4.289 19.562 1 92.62 38 LEU B CA 1
ATOM 4026 C C . LEU B 1 38 ? -12.805 5.086 19.406 1 92.62 38 LEU B C 1
ATOM 4028 O O . LEU B 1 38 ? -12.812 6.305 19.578 1 92.62 38 LEU B O 1
ATOM 4032 N N . ARG B 1 39 ? -13.891 4.34 19.094 1 92.69 39 ARG B N 1
ATOM 4033 C CA . ARG B 1 39 ? -15.172 4.996 18.859 1 92.69 39 ARG B CA 1
ATOM 4034 C C . ARG B 1 39 ? -15.672 5.711 20.109 1 92.69 39 ARG B C 1
ATOM 4036 O O . ARG B 1 39 ? -16.234 6.797 20.031 1 92.69 39 ARG B O 1
ATOM 4043 N N . VAL B 1 40 ? -15.438 5.156 21.234 1 89.12 40 VAL B N 1
ATOM 4044 C CA . VAL B 1 40 ? -15.938 5.688 22.484 1 89.12 40 VAL B CA 1
ATOM 4045 C C . VAL B 1 40 ? -15.359 7.078 22.734 1 89.12 40 VAL B C 1
ATOM 4047 O O . VAL B 1 40 ? -16.047 7.969 23.234 1 89.12 40 VAL B O 1
ATOM 4050 N N . ASP B 1 41 ? -14.117 7.246 22.312 1 82.56 41 ASP B N 1
ATOM 4051 C CA . ASP B 1 41 ? -13.422 8.508 22.547 1 82.56 41 ASP B CA 1
ATOM 4052 C C . ASP B 1 41 ? -13.359 9.352 21.281 1 82.56 41 ASP B C 1
ATOM 4054 O O . ASP B 1 41 ? -12.547 10.273 21.188 1 82.56 41 ASP B O 1
ATOM 4058 N N . PHE B 1 42 ? -14.094 9.008 20.297 1 82.5 42 PHE B N 1
ATOM 4059 C CA . PHE B 1 42 ? -14.164 9.742 19.031 1 82.5 42 PHE B CA 1
ATOM 4060 C C . PHE B 1 42 ? -12.789 9.82 18.375 1 82.5 42 PHE B C 1
ATOM 4062 O O . PHE B 1 42 ? -12.414 10.859 17.828 1 82.5 42 PHE B O 1
ATOM 4069 N N . ARG B 1 43 ? -12.102 8.719 18.516 1 87.44 43 ARG B N 1
ATOM 4070 C CA . ARG B 1 43 ? -10.75 8.711 17.969 1 87.44 43 ARG B CA 1
ATOM 4071 C C . ARG B 1 43 ? -10.656 7.852 16.719 1 87.44 43 ARG B C 1
ATOM 4073 O O . ARG B 1 43 ? -9.609 7.773 16.078 1 87.44 43 ARG B O 1
ATOM 4080 N N . LEU B 1 44 ? -11.844 7.27 16.391 1 91.69 44 LEU B N 1
ATOM 4081 C CA . LEU B 1 44 ? -11.844 6.449 15.188 1 91.69 44 LEU B CA 1
ATOM 4082 C C . LEU B 1 44 ? -11.586 7.301 13.945 1 91.69 44 LEU B C 1
ATOM 4084 O O . LEU B 1 44 ? -12.25 8.32 13.742 1 91.69 44 LEU B O 1
ATOM 4088 N N . SER B 1 45 ? -10.57 6.883 13.156 1 90.81 45 SER B N 1
ATOM 4089 C CA . SER B 1 45 ? -10.344 7.547 11.875 1 90.81 45 SER B CA 1
ATOM 4090 C C . SER B 1 45 ? -11.438 7.191 10.867 1 90.81 45 SER B C 1
ATOM 4092 O O . SER B 1 45 ? -11.797 6.023 10.727 1 90.81 45 SER B O 1
ATOM 4094 N N . THR B 1 46 ? -11.984 8.195 10.258 1 87.81 46 THR B N 1
ATOM 4095 C CA . THR B 1 46 ? -13.039 8.008 9.266 1 87.81 46 THR B CA 1
ATOM 4096 C C . THR B 1 46 ? -12.633 8.594 7.918 1 87.81 46 THR B C 1
ATOM 4098 O O . THR B 1 46 ? -11.891 9.578 7.863 1 87.81 46 THR B O 1
ATOM 4101 N N . ALA B 1 47 ? -13.055 7.883 6.828 1 86.38 47 ALA B N 1
ATOM 4102 C CA . ALA B 1 47 ? -12.859 8.453 5.5 1 86.38 47 ALA B CA 1
ATOM 4103 C C . ALA B 1 47 ? -13.648 9.75 5.336 1 86.38 47 ALA B C 1
ATOM 4105 O O . ALA B 1 47 ? -14.875 9.766 5.484 1 86.38 47 ALA B O 1
ATOM 4106 N N . LYS B 1 48 ? -12.961 10.852 5.113 1 85.31 48 LYS B N 1
ATOM 4107 C CA . LYS B 1 48 ? -13.617 12.148 4.953 1 85.31 48 LYS B CA 1
ATOM 4108 C C . LYS B 1 48 ? -14.133 12.328 3.525 1 85.31 48 LYS B C 1
ATOM 4110 O O . LYS B 1 48 ? -13.453 11.953 2.566 1 85.31 48 LYS B O 1
ATOM 4115 N N . PRO B 1 49 ? -15.32 12.797 3.41 1 85.38 49 PRO B N 1
ATOM 4116 C CA . PRO B 1 49 ? -15.789 13.109 2.055 1 85.38 49 PRO B CA 1
ATOM 4117 C C . PRO B 1 49 ? -14.953 14.195 1.377 1 85.38 49 PRO B C 1
ATOM 4119 O O . PRO B 1 49 ? -14.484 15.125 2.039 1 85.38 49 PRO B O 1
ATOM 4122 N N . ARG B 1 50 ? -14.742 13.984 0.082 1 89.25 50 ARG B N 1
ATOM 4123 C CA . ARG B 1 50 ? -14.117 15.055 -0.682 1 89.25 50 ARG B CA 1
ATOM 4124 C C . ARG B 1 50 ? -15.062 16.234 -0.841 1 89.25 50 ARG B C 1
ATOM 4126 O O . ARG B 1 50 ? -16.266 16.062 -1.045 1 89.25 50 ARG B O 1
ATOM 4133 N N . TRP B 1 51 ? -14.578 17.438 -0.689 1 89.44 51 TRP B N 1
ATOM 4134 C CA . TRP B 1 51 ? -15.367 18.672 -0.772 1 89.44 51 TRP B CA 1
ATOM 4135 C C . TRP B 1 51 ? -15.008 19.453 -2.029 1 89.44 51 TRP B C 1
ATOM 4137 O O . TRP B 1 51 ? -14.039 19.141 -2.717 1 89.44 51 TRP B O 1
ATOM 4147 N N . ASP B 1 52 ? -15.891 20.453 -2.377 1 90.06 52 ASP B N 1
ATOM 4148 C CA . ASP B 1 52 ? -15.695 21.203 -3.613 1 90.06 52 ASP B CA 1
ATOM 4149 C C . ASP B 1 52 ? -14.961 22.516 -3.348 1 90.06 52 ASP B C 1
ATOM 4151 O O . ASP B 1 52 ? -14.477 22.75 -2.238 1 90.06 52 ASP B O 1
ATOM 4155 N N . ASP B 1 53 ? -14.93 23.344 -4.363 1 90.56 53 ASP B N 1
ATOM 4156 C CA . ASP B 1 53 ? -14.07 24.516 -4.332 1 90.56 53 ASP B CA 1
ATOM 4157 C C . ASP B 1 53 ? -14.727 25.656 -3.539 1 90.56 53 ASP B C 1
ATOM 4159 O O . ASP B 1 53 ? -14.109 26.703 -3.32 1 90.56 53 ASP B O 1
ATOM 4163 N N . THR B 1 54 ? -15.984 25.422 -2.99 1 93.31 54 THR B N 1
ATOM 4164 C CA . THR B 1 54 ? -16.609 26.438 -2.15 1 93.31 54 THR B CA 1
ATOM 4165 C C . THR B 1 54 ? -16.031 26.406 -0.742 1 93.31 54 THR B C 1
ATOM 4167 O O . THR B 1 54 ? -16.156 27.375 0.01 1 93.31 54 THR B O 1
ATOM 4170 N N . VAL B 1 55 ? -15.422 25.328 -0.415 1 96.19 55 VAL B N 1
ATOM 4171 C CA . VAL B 1 55 ? -14.773 25.188 0.883 1 96.19 55 VAL B CA 1
ATOM 4172 C C . VAL B 1 55 ? -13.367 25.781 0.817 1 96.19 55 VAL B C 1
ATOM 4174 O O . VAL B 1 55 ? -12.586 25.453 -0.084 1 96.19 55 VAL B O 1
ATOM 4177 N N . ILE B 1 56 ? -13.078 26.781 1.772 1 97.81 56 ILE B N 1
ATOM 4178 C CA . ILE B 1 56 ? -11.703 27.281 1.847 1 97.81 56 ILE B CA 1
ATOM 4179 C C . ILE B 1 56 ? -10.758 26.141 2.217 1 97.81 56 ILE B C 1
ATOM 4181 O O . ILE B 1 56 ? -10.906 25.516 3.275 1 97.81 56 ILE B O 1
ATOM 4185 N N . ASP B 1 57 ? -9.789 25.891 1.352 1 97.25 57 ASP B N 1
ATOM 4186 C CA . ASP B 1 57 ? -8.914 24.719 1.451 1 97.25 57 ASP B CA 1
ATOM 4187 C C . ASP B 1 57 ? -7.641 25.062 2.223 1 97.25 57 ASP B C 1
ATOM 4189 O O . ASP B 1 57 ? -6.77 25.766 1.714 1 97.25 57 ASP B O 1
ATOM 4193 N N . TRP B 1 58 ? -7.508 24.516 3.463 1 98 58 TRP B N 1
ATOM 4194 C CA . TRP B 1 58 ? -6.266 24.578 4.227 1 98 58 TRP B CA 1
ATOM 4195 C C . TRP B 1 58 ? -5.738 23.172 4.523 1 98 58 TRP B C 1
ATOM 4197 O O . TRP B 1 58 ? -5.086 22.953 5.543 1 98 58 TRP B O 1
ATOM 4207 N N . ALA B 1 59 ? -6.082 22.188 3.678 1 96.25 59 ALA B N 1
ATOM 4208 C CA . ALA B 1 59 ? -5.793 20.828 4.117 1 96.25 59 ALA B CA 1
ATOM 4209 C C . ALA B 1 59 ? -5.227 19.984 2.975 1 96.25 59 ALA B C 1
ATOM 4211 O O . ALA B 1 59 ? -4.324 19.172 3.182 1 96.25 59 ALA B O 1
ATOM 4212 N N . SER B 1 60 ? -5.676 20.172 1.685 1 96.25 60 SER B N 1
ATOM 4213 C CA . SER B 1 60 ? -5.332 19.25 0.605 1 96.25 60 SER B CA 1
ATOM 4214 C C . SER B 1 60 ? -3.85 19.328 0.257 1 96.25 60 SER B C 1
ATOM 4216 O O . SER B 1 60 ? -3.162 20.266 0.673 1 96.25 60 SER B O 1
ATOM 4218 N N . SER B 1 61 ? -3.375 18.297 -0.447 1 96.81 61 SER B N 1
ATOM 4219 C CA . SER B 1 61 ? -1.969 18.25 -0.835 1 96.81 61 SER B CA 1
ATOM 4220 C C . SER B 1 61 ? -1.745 18.922 -2.186 1 96.81 61 SER B C 1
ATOM 4222 O O . SER B 1 61 ? -0.672 18.797 -2.779 1 96.81 61 SER B O 1
ATOM 4224 N N . ASP B 1 62 ? -2.723 19.625 -2.662 1 97.31 62 ASP B N 1
ATOM 4225 C CA . ASP B 1 62 ? -2.629 20.344 -3.936 1 97.31 62 ASP B CA 1
ATOM 4226 C C . ASP B 1 62 ? -1.983 21.703 -3.758 1 97.31 62 ASP B C 1
ATOM 4228 O O . ASP B 1 62 ? -2.561 22.719 -4.148 1 97.31 62 ASP B O 1
ATOM 4232 N N . PHE B 1 63 ? -0.764 21.75 -3.326 1 98.44 63 PHE B N 1
ATOM 4233 C CA . PHE B 1 63 ? -0.077 22.953 -2.867 1 98.44 63 PHE B CA 1
ATOM 4234 C C . PHE B 1 63 ? -0.066 24.016 -3.955 1 98.44 63 PHE B C 1
ATOM 4236 O O . PHE B 1 63 ? -0.417 25.172 -3.705 1 98.44 63 PHE B O 1
ATOM 4243 N N . LEU B 1 64 ? 0.286 23.625 -5.164 1 98.69 64 LEU B N 1
ATOM 4244 C CA . LEU B 1 64 ? 0.436 24.578 -6.258 1 98.69 64 LEU B CA 1
ATOM 4245 C C . LEU B 1 64 ? -0.879 24.75 -7.012 1 98.69 64 LEU B C 1
ATOM 4247 O O . LEU B 1 64 ? -0.94 25.484 -8 1 98.69 64 LEU B O 1
ATOM 4251 N N . SER B 1 65 ? -1.905 24.078 -6.59 1 98.12 65 SER B N 1
ATOM 4252 C CA . SER B 1 65 ? -3.25 24.172 -7.145 1 98.12 65 SER B CA 1
ATOM 4253 C C . SER B 1 65 ? -3.277 23.734 -8.609 1 98.12 65 SER B C 1
ATOM 4255 O O . SER B 1 65 ? -4.059 24.266 -9.406 1 98.12 65 SER B O 1
ATOM 4257 N N . LEU B 1 66 ? -2.344 22.875 -8.969 1 98.19 66 LEU B N 1
ATOM 4258 C CA . LEU B 1 66 ? -2.299 22.375 -10.336 1 98.19 66 LEU B CA 1
ATOM 4259 C C . LEU B 1 66 ? -3.482 21.453 -10.617 1 98.19 66 LEU B C 1
ATOM 4261 O O . LEU B 1 66 ? -3.988 21.406 -11.734 1 98.19 66 LEU B O 1
ATOM 4265 N N . ASN B 1 67 ? -3.846 20.719 -9.617 1 96.19 67 ASN B N 1
ATOM 4266 C CA . ASN B 1 67 ? -5.016 19.844 -9.719 1 96.19 67 ASN B CA 1
ATOM 4267 C C . ASN B 1 67 ? -6.305 20.656 -9.844 1 96.19 67 ASN B C 1
ATOM 4269 O O . ASN B 1 67 ? -7.09 20.453 -10.766 1 96.19 67 ASN B O 1
ATOM 4273 N N . ARG B 1 68 ? -6.457 21.625 -9.016 1 94.25 68 ARG B N 1
ATOM 4274 C CA . ARG B 1 68 ? -7.641 22.484 -8.953 1 94.25 68 ARG B CA 1
ATOM 4275 C C . ARG B 1 68 ? -7.832 23.25 -10.258 1 94.25 68 ARG B C 1
ATOM 4277 O O . ARG B 1 68 ? -8.961 23.406 -10.727 1 94.25 68 ARG B O 1
ATOM 4284 N N . THR B 1 69 ? -6.812 23.688 -10.852 1 95.94 69 THR B N 1
ATOM 4285 C CA . THR B 1 69 ? -6.887 24.531 -12.047 1 95.94 69 THR B CA 1
ATOM 4286 C C . THR B 1 69 ? -6.988 23.672 -13.305 1 95.94 69 THR B C 1
ATOM 4288 O O . THR B 1 69 ? -7.324 24.172 -14.383 1 95.94 69 THR B O 1
ATOM 4291 N N . GLY B 1 70 ? -6.66 22.422 -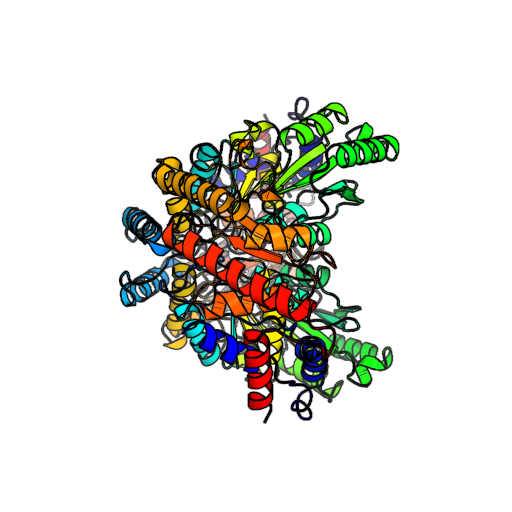13.188 1 96.56 70 GLY B N 1
ATOM 4292 C CA . GLY B 1 70 ? -6.68 21.516 -14.328 1 96.56 70 GLY B CA 1
ATOM 4293 C C . GLY B 1 70 ? -5.402 21.562 -15.148 1 96.56 70 GLY B C 1
ATOM 4294 O O . GLY B 1 70 ? -5.254 20.828 -16.125 1 96.56 70 GLY B O 1
ATOM 4295 N N . ARG B 1 71 ? -4.465 22.391 -14.742 1 97.5 71 ARG B N 1
ATOM 4296 C CA . ARG B 1 71 ? -3.234 22.547 -15.508 1 97.5 71 ARG B CA 1
ATOM 4297 C C . ARG B 1 71 ? -2.473 21.234 -15.602 1 97.5 71 ARG B C 1
ATOM 4299 O O . ARG B 1 71 ? -1.881 20.922 -16.641 1 97.5 71 ARG B O 1
ATOM 4306 N N . ILE B 1 72 ? -2.516 20.453 -14.547 1 98.38 72 ILE B N 1
ATOM 4307 C CA . ILE B 1 72 ? -1.809 19.188 -14.547 1 98.38 72 ILE B CA 1
ATOM 4308 C C . ILE B 1 72 ? -2.533 18.188 -15.453 1 98.38 72 ILE B C 1
ATOM 4310 O O . ILE B 1 72 ? -1.896 17.375 -16.125 1 98.38 72 ILE B O 1
ATOM 4314 N N . ARG B 1 73 ? -3.836 18.188 -15.43 1 98 73 ARG B N 1
ATOM 4315 C CA . ARG B 1 73 ? -4.598 17.344 -16.344 1 98 73 ARG B CA 1
ATOM 4316 C C . ARG B 1 73 ? -4.27 17.656 -17.797 1 98 73 ARG B C 1
ATOM 4318 O O . ARG B 1 73 ? -4.035 16.75 -18.594 1 98 73 ARG B O 1
ATOM 4325 N N . ASP B 1 74 ? -4.262 18.969 -18.109 1 97.88 74 ASP B N 1
ATOM 4326 C CA . ASP B 1 74 ? -3.943 19.391 -19.469 1 97.88 74 ASP B CA 1
ATOM 4327 C C . ASP B 1 74 ? -2.545 18.938 -19.875 1 97.88 74 ASP B C 1
ATOM 4329 O O . ASP B 1 74 ? -2.344 18.453 -20.984 1 97.88 74 ASP B O 1
ATOM 4333 N N . ALA B 1 75 ? -1.556 19.094 -18.953 1 98.25 75 ALA B N 1
ATOM 4334 C CA . ALA B 1 75 ? -0.186 18.656 -19.219 1 98.25 75 ALA B CA 1
ATOM 4335 C C . ALA B 1 75 ? -0.118 17.156 -19.422 1 98.25 75 ALA B C 1
ATOM 4337 O O . ALA B 1 75 ? 0.618 16.672 -20.281 1 98.25 75 ALA B O 1
ATOM 4338 N N . TYR B 1 76 ? -0.86 16.422 -18.641 1 98 76 TYR B N 1
ATOM 4339 C CA . TYR B 1 76 ? -0.929 14.977 -18.75 1 98 76 TYR B CA 1
ATOM 4340 C C . TYR B 1 76 ? -1.505 14.547 -20.094 1 98 76 TYR B C 1
ATOM 4342 O O . TYR B 1 76 ? -0.944 13.688 -20.766 1 98 76 TYR B O 1
ATOM 4350 N N . LEU B 1 77 ? -2.631 15.133 -20.453 1 97.12 77 LEU B N 1
ATOM 4351 C CA . LEU B 1 77 ? -3.279 14.797 -21.703 1 97.12 77 LEU B CA 1
ATOM 4352 C C . LEU B 1 77 ? -2.373 15.125 -22.891 1 97.12 77 LEU B C 1
ATOM 4354 O O . LEU B 1 77 ? -2.332 14.383 -23.875 1 97.12 77 LEU B O 1
ATOM 4358 N N . LYS B 1 78 ? -1.683 16.234 -22.828 1 97.5 78 LYS B N 1
ATOM 4359 C CA . LYS B 1 78 ? -0.716 16.594 -23.859 1 97.5 78 LYS B CA 1
ATOM 4360 C C . LYS B 1 78 ? 0.396 15.555 -23.953 1 97.5 78 LYS B C 1
ATOM 4362 O O . LYS B 1 78 ? 0.804 15.172 -25.047 1 97.5 78 LYS B O 1
ATOM 4367 N N . GLU B 1 79 ? 0.89 15.102 -22.812 1 97.5 79 GLU B N 1
ATOM 4368 C CA . GLU B 1 79 ? 1.938 14.086 -22.781 1 97.5 79 GLU B CA 1
ATOM 4369 C C . GLU B 1 79 ? 1.449 12.781 -23.406 1 97.5 79 GLU B C 1
ATOM 4371 O O . GLU B 1 79 ? 2.162 12.156 -24.188 1 97.5 79 GLU B O 1
ATOM 4376 N N . MET B 1 80 ? 0.271 12.352 -23.047 1 96.69 80 MET B N 1
ATOM 4377 C CA . MET B 1 80 ? -0.31 11.133 -23.609 1 96.69 80 MET B CA 1
ATOM 4378 C C . MET B 1 80 ? -0.467 11.242 -25.109 1 96.69 80 MET B C 1
ATOM 4380 O O . MET B 1 80 ? -0.215 10.281 -25.844 1 96.69 80 MET B O 1
ATOM 4384 N N . ALA B 1 81 ? -0.885 12.367 -25.578 1 96.31 81 ALA B N 1
ATOM 4385 C CA . ALA B 1 81 ? -1.13 12.602 -27 1 96.31 81 ALA B CA 1
ATOM 4386 C C . ALA B 1 81 ? 0.155 12.453 -27.812 1 96.31 81 ALA B C 1
ATOM 4388 O O . ALA B 1 81 ? 0.125 12 -28.953 1 96.31 81 ALA B O 1
ATOM 4389 N N . LYS B 1 82 ? 1.317 12.766 -27.25 1 96.69 82 LYS B N 1
ATOM 4390 C CA . LYS B 1 82 ? 2.607 12.648 -27.922 1 96.69 82 LYS B CA 1
ATOM 4391 C C . LYS B 1 82 ? 2.883 11.211 -28.328 1 96.69 82 LYS B C 1
ATOM 4393 O O . LYS B 1 82 ? 3.666 10.961 -29.25 1 96.69 82 LYS B O 1
ATOM 4398 N N . HIS B 1 83 ? 2.23 10.266 -27.656 1 95.62 83 HIS B N 1
ATOM 4399 C CA . HIS B 1 83 ? 2.543 8.859 -27.891 1 95.62 83 HIS B CA 1
ATOM 4400 C C . HIS B 1 83 ? 1.448 8.18 -28.703 1 95.62 83 HIS B C 1
ATOM 4402 O O . HIS B 1 83 ? 1.575 7.004 -29.062 1 95.62 83 HIS B O 1
ATOM 4408 N N . GLY B 1 84 ? 0.448 8.867 -29.047 1 91.94 84 GLY B N 1
ATOM 4409 C CA . GLY B 1 84 ? -0.646 8.258 -29.797 1 91.94 84 GLY B CA 1
ATOM 4410 C C . GLY B 1 84 ? -1.206 7.02 -29.125 1 91.94 84 GLY B C 1
ATOM 4411 O O . GLY B 1 84 ? -1.525 7.035 -27.938 1 91.94 84 GLY B O 1
ATOM 4412 N N . GLU B 1 85 ? -1.282 6.016 -29.969 1 86.25 85 GLU B N 1
ATOM 4413 C CA . GLU B 1 85 ? -1.782 4.75 -29.438 1 86.25 85 GLU B CA 1
ATOM 4414 C C . GLU B 1 85 ? -0.696 3.68 -29.453 1 86.25 85 GLU B C 1
ATOM 4416 O O . GLU B 1 85 ? -0.992 2.486 -29.359 1 86.25 85 GLU B O 1
ATOM 4421 N N . ASP B 1 86 ? 0.422 4.109 -29.531 1 88 86 ASP B N 1
ATOM 4422 C CA . ASP B 1 86 ? 1.561 3.199 -29.594 1 88 86 ASP B CA 1
ATOM 4423 C C . ASP B 1 86 ? 2.207 3.047 -28.219 1 88 86 ASP B C 1
ATOM 4425 O O . ASP B 1 86 ? 3.348 3.467 -28.016 1 88 86 ASP B O 1
ATOM 4429 N N . TRP B 1 87 ? 1.58 2.516 -27.344 1 93.88 87 TRP B N 1
ATOM 4430 C CA . TRP B 1 87 ? 2.094 2.256 -26 1 93.88 87 TRP B CA 1
ATOM 4431 C C . TRP B 1 87 ? 1.296 1.148 -25.312 1 93.88 87 TRP B C 1
ATOM 4433 O O . TRP B 1 87 ? 0.143 0.895 -25.672 1 93.88 87 TRP B O 1
ATOM 4443 N N . ASP B 1 88 ? 1.926 0.415 -24.438 1 95.44 88 ASP B N 1
ATOM 4444 C CA . ASP B 1 88 ? 1.297 -0.614 -23.625 1 95.44 88 ASP B CA 1
ATOM 4445 C C . ASP B 1 88 ? 0.848 -0.044 -22.281 1 95.44 88 ASP B C 1
ATOM 4447 O O . ASP B 1 88 ? 1.594 0.693 -21.625 1 95.44 88 ASP B O 1
ATOM 4451 N N . LEU B 1 89 ? -0.364 -0.34 -21.922 1 97.19 89 LEU B N 1
ATOM 4452 C CA . LEU B 1 89 ? -0.899 0.214 -20.688 1 97.19 89 LEU B CA 1
ATOM 4453 C C . LEU B 1 89 ? -0.091 -0.261 -19.484 1 97.19 89 LEU B C 1
ATOM 4455 O O . LEU B 1 89 ? 0.335 0.549 -18.656 1 97.19 89 LEU B O 1
ATOM 4459 N N . SER B 1 90 ? 0.14 -1.56 -19.375 1 96.06 90 SER B N 1
ATOM 4460 C CA . SER B 1 90 ? 0.787 -2.176 -18.219 1 96.06 90 SER B CA 1
ATOM 4461 C C . SER B 1 90 ? 2.27 -2.422 -18.484 1 96.06 90 SER B C 1
ATOM 4463 O O . SER B 1 90 ? 2.682 -2.592 -19.625 1 96.06 90 SER B O 1
ATOM 4465 N N . ALA B 1 91 ? 3.014 -2.432 -17.375 1 95.56 91 ALA B N 1
ATOM 4466 C CA . ALA B 1 91 ? 4.414 -2.844 -17.469 1 95.56 91 ALA B CA 1
ATOM 4467 C C . ALA B 1 91 ? 4.531 -4.355 -17.641 1 95.56 91 ALA B C 1
ATOM 4469 O O . ALA B 1 91 ? 5.551 -4.852 -18.125 1 95.56 91 ALA B O 1
ATOM 4470 N N . ALA B 1 92 ? 3.582 -5.105 -17.281 1 94.94 92 ALA B N 1
ATOM 4471 C CA . ALA B 1 92 ? 3.461 -6.551 -17.453 1 94.94 92 ALA B CA 1
ATOM 4472 C C . ALA B 1 92 ? 4.613 -7.281 -16.766 1 94.94 92 ALA B C 1
ATOM 4474 O O . ALA B 1 92 ? 5.047 -8.336 -17.234 1 94.94 92 ALA B O 1
ATOM 4475 N N . GLY B 1 93 ? 5.152 -6.727 -15.695 1 94.69 93 GLY B N 1
ATOM 4476 C CA . GLY B 1 93 ? 6.207 -7.355 -14.914 1 94.69 93 GLY B CA 1
ATOM 4477 C C . GLY B 1 93 ? 6.898 -6.391 -13.969 1 94.69 93 GLY B C 1
ATOM 4478 O O . GLY B 1 93 ? 6.656 -5.184 -14.016 1 94.69 93 GLY B O 1
ATOM 4479 N N . SER B 1 94 ? 7.715 -6.926 -13.102 1 93.19 94 SER B N 1
ATOM 4480 C CA . SER B 1 94 ? 8.547 -6.121 -12.219 1 93.19 94 SER B CA 1
ATOM 4481 C C . SER B 1 94 ? 9.727 -5.512 -12.969 1 93.19 94 SER B C 1
ATOM 4483 O O . SER B 1 94 ? 9.969 -5.848 -14.133 1 93.19 94 SER B O 1
ATOM 4485 N N . ARG B 1 95 ? 10.445 -4.688 -12.312 1 92.62 95 ARG B N 1
ATOM 4486 C CA . ARG B 1 95 ? 11.633 -4.066 -12.891 1 92.62 95 ARG B CA 1
ATOM 4487 C C . ARG B 1 95 ? 12.695 -5.113 -13.219 1 92.62 95 ARG B C 1
ATOM 4489 O O . ARG B 1 95 ? 13.484 -4.934 -14.148 1 92.62 95 ARG B O 1
ATOM 4496 N N . LEU B 1 96 ? 12.719 -6.258 -12.602 1 90.06 96 LEU B N 1
ATOM 4497 C CA . LEU B 1 96 ? 13.719 -7.301 -12.789 1 90.06 96 LEU B CA 1
ATOM 4498 C C . LEU B 1 96 ? 13.336 -8.211 -13.961 1 90.06 96 LEU B C 1
ATOM 4500 O O . LEU B 1 96 ? 14.172 -8.969 -14.461 1 90.06 96 LEU B O 1
ATOM 4504 N N . GLN B 1 97 ? 12.172 -8.148 -14.336 1 88.75 97 GLN B N 1
ATOM 4505 C CA . GLN B 1 97 ? 11.711 -9.109 -15.336 1 88.75 97 GLN B CA 1
ATOM 4506 C C . GLN B 1 97 ? 11.344 -8.406 -16.641 1 88.75 97 GLN B C 1
ATOM 4508 O O . GLN B 1 97 ? 12.188 -8.242 -17.531 1 88.75 97 GLN B O 1
ATOM 4513 N N . TYR B 1 98 ? 10.203 -7.898 -16.828 1 91.06 98 TYR B N 1
ATOM 4514 C CA . TYR B 1 98 ? 9.672 -7.363 -18.078 1 91.06 98 TYR B CA 1
ATOM 4515 C C . TYR B 1 98 ? 9.281 -5.898 -17.922 1 91.06 98 TYR B C 1
ATOM 4517 O O . TYR B 1 98 ? 8.898 -5.25 -18.891 1 91.06 98 TYR B O 1
ATOM 4525 N N . GLY B 1 99 ? 9.484 -5.352 -16.75 1 93.06 99 GLY B N 1
ATOM 4526 C CA . GLY B 1 99 ? 8.859 -4.082 -16.422 1 93.06 99 GLY B CA 1
ATOM 4527 C C . GLY B 1 99 ? 9.703 -2.883 -16.812 1 93.06 99 GLY B C 1
ATOM 4528 O O . GLY B 1 99 ? 9.297 -1.737 -16.594 1 93.06 99 GLY B O 1
ATOM 4529 N N . ASN B 1 100 ? 10.859 -3.1 -17.438 1 93.38 100 ASN B N 1
ATOM 4530 C CA . ASN B 1 100 ? 11.734 -1.995 -17.828 1 93.38 100 ASN B CA 1
ATOM 4531 C C . ASN B 1 100 ? 11.453 -1.54 -19.25 1 93.38 100 ASN B C 1
ATOM 4533 O O . ASN B 1 100 ? 12.32 -1.646 -20.125 1 93.38 100 ASN B O 1
ATOM 4537 N N . TYR B 1 101 ? 10.359 -0.921 -19.5 1 94.44 101 TYR B N 1
ATOM 4538 C CA . TYR B 1 101 ? 10.023 -0.45 -20.844 1 94.44 101 TYR B CA 1
ATOM 4539 C C . TYR B 1 101 ? 10.664 0.907 -21.109 1 94.44 101 TYR B C 1
ATOM 4541 O O . TYR B 1 101 ? 10.961 1.658 -20.188 1 94.44 101 TYR B O 1
ATOM 4549 N N . SER B 1 102 ? 10.938 1.271 -22.328 1 95 102 SER B N 1
ATOM 4550 C CA . SER B 1 102 ? 11.797 2.369 -22.766 1 95 102 SER B CA 1
ATOM 4551 C C . SER B 1 102 ? 11.32 3.703 -22.203 1 95 102 SER B C 1
ATOM 4553 O O . SER B 1 102 ? 12.125 4.512 -21.75 1 95 102 SER B O 1
ATOM 4555 N N . TYR B 1 103 ? 10.023 3.959 -22.234 1 97.31 103 TYR B N 1
ATOM 4556 C CA . TYR B 1 103 ? 9.469 5.23 -21.781 1 97.31 103 TYR B CA 1
ATOM 4557 C C . TYR B 1 103 ? 9.766 5.457 -20.312 1 97.31 103 TYR B C 1
ATOM 4559 O O . TYR B 1 103 ? 10.125 6.566 -19.906 1 97.31 103 TYR B O 1
ATOM 4567 N N . LEU B 1 104 ? 9.625 4.406 -19.5 1 97.38 104 LEU B N 1
ATOM 4568 C CA . LEU B 1 104 ? 9.922 4.496 -18.062 1 97.38 104 LEU B CA 1
ATOM 4569 C C . LEU B 1 104 ? 11.375 4.895 -17.844 1 97.38 104 LEU B C 1
ATOM 4571 O O . LEU B 1 104 ? 11.664 5.785 -17.047 1 97.38 104 LEU B O 1
ATOM 4575 N N . ILE B 1 105 ? 12.266 4.297 -18.547 1 96.62 105 ILE B N 1
ATOM 4576 C CA . ILE B 1 105 ? 13.695 4.555 -18.422 1 96.62 105 ILE B CA 1
ATOM 4577 C C . ILE B 1 105 ? 14.008 5.98 -18.875 1 96.62 105 ILE B C 1
ATOM 4579 O O . ILE B 1 105 ? 14.789 6.684 -18.234 1 96.62 105 ILE B O 1
ATOM 4583 N N . GLU B 1 106 ? 13.398 6.363 -19.938 1 97.88 106 GLU B N 1
ATOM 4584 C CA . GLU B 1 106 ? 13.594 7.711 -20.453 1 97.88 106 GLU B CA 1
ATOM 4585 C C . GLU B 1 106 ? 13.156 8.766 -19.438 1 97.88 106 GLU B C 1
ATOM 4587 O O . GLU B 1 106 ? 13.867 9.75 -19.219 1 97.88 106 GLU B O 1
ATOM 4592 N N . VAL B 1 107 ? 12.023 8.531 -18.875 1 98.56 107 VAL B N 1
ATOM 4593 C CA . VAL B 1 107 ? 11.492 9.508 -17.922 1 98.56 107 VAL B CA 1
ATOM 4594 C C . VAL B 1 107 ? 12.375 9.531 -16.672 1 98.56 107 VAL B C 1
ATOM 4596 O O . VAL B 1 107 ? 12.625 10.602 -16.109 1 98.56 107 VAL B O 1
ATOM 4599 N N . GLU B 1 108 ? 12.844 8.383 -16.203 1 98.56 108 GLU B N 1
ATOM 4600 C CA . GLU B 1 108 ? 13.773 8.352 -15.078 1 98.56 108 GLU B CA 1
ATOM 4601 C C . GLU B 1 108 ? 15.023 9.18 -15.367 1 98.56 108 GLU B C 1
ATOM 4603 O O . GLU B 1 108 ? 15.531 9.875 -14.484 1 98.56 108 GLU B O 1
ATOM 4608 N N . LYS B 1 109 ? 15.523 9.109 -16.562 1 98.5 109 LYS B N 1
ATOM 4609 C CA . LYS B 1 109 ? 16.688 9.906 -16.953 1 98.5 109 LYS B CA 1
ATOM 4610 C C . LYS B 1 109 ? 16.391 11.398 -16.891 1 98.5 109 LYS B C 1
ATOM 4612 O O . LYS B 1 109 ? 17.203 12.18 -16.406 1 98.5 109 LYS B O 1
ATOM 4617 N N . GLN B 1 110 ? 15.266 11.805 -17.375 1 98.56 110 GLN B N 1
ATOM 4618 C CA . GLN B 1 110 ? 14.867 13.203 -17.344 1 98.56 110 GLN B CA 1
ATOM 4619 C C . GLN B 1 110 ? 14.688 13.703 -15.922 1 98.56 110 GLN B C 1
ATOM 4621 O O . GLN B 1 110 ? 15.062 14.836 -15.602 1 98.56 110 GLN B O 1
ATOM 4626 N N . VAL B 1 111 ? 14.109 12.852 -15.117 1 98.69 111 VAL B N 1
ATOM 4627 C CA . VAL B 1 111 ? 13.93 13.18 -13.711 1 98.69 111 VAL B CA 1
ATOM 4628 C C . VAL B 1 111 ? 15.289 13.398 -13.055 1 98.69 111 VAL B C 1
ATOM 4630 O O . VAL B 1 111 ? 15.484 14.383 -12.328 1 98.69 111 VAL B O 1
ATOM 4633 N N . ALA B 1 112 ? 16.188 12.469 -13.273 1 98.75 112 ALA B N 1
ATOM 4634 C CA . ALA B 1 112 ? 17.531 12.578 -12.711 1 98.75 112 ALA B CA 1
ATOM 4635 C C . ALA B 1 112 ? 18.219 13.875 -13.148 1 98.75 112 ALA B C 1
ATOM 4637 O O . ALA B 1 112 ? 18.828 14.562 -12.336 1 98.75 112 ALA B O 1
ATOM 4638 N N . GLU B 1 113 ? 18.094 14.195 -14.391 1 98.5 113 GLU B N 1
ATOM 4639 C CA . GLU B 1 113 ? 18.703 15.406 -14.938 1 98.5 113 GLU B CA 1
ATOM 4640 C C . GLU B 1 113 ? 18.109 16.656 -14.289 1 98.5 113 GLU B C 1
ATOM 4642 O O . GLU B 1 113 ? 18.844 17.562 -13.883 1 98.5 113 GLU B O 1
ATOM 4647 N N . PHE B 1 114 ? 16.859 16.75 -14.172 1 98.5 114 PHE B N 1
ATOM 4648 C CA . PHE B 1 114 ? 16.188 17.906 -13.609 1 98.5 114 PHE B CA 1
ATOM 4649 C C . PHE B 1 114 ? 16.609 18.125 -12.164 1 98.5 114 PHE B C 1
ATOM 4651 O O . PHE B 1 114 ? 16.844 19.266 -11.742 1 98.5 114 PHE B O 1
ATOM 4658 N N . PHE B 1 115 ? 16.766 17.062 -11.391 1 98.5 115 PHE B N 1
ATOM 4659 C CA . PHE B 1 115 ? 17.016 17.188 -9.961 1 98.5 115 PHE B CA 1
ATOM 4660 C C . PHE B 1 115 ? 18.5 17.141 -9.664 1 98.5 115 PHE B C 1
ATOM 4662 O O . PHE B 1 115 ? 18.922 17.25 -8.508 1 98.5 115 PHE B O 1
ATOM 4669 N N . GLY B 1 116 ? 19.344 16.969 -10.664 1 98.19 116 GLY B N 1
ATOM 4670 C CA . GLY B 1 116 ? 20.781 16.922 -10.445 1 98.19 116 GLY B CA 1
ATOM 4671 C C . GLY B 1 116 ? 21.219 15.688 -9.695 1 98.19 116 GLY B C 1
ATOM 4672 O O . GLY B 1 116 ? 21.953 15.789 -8.703 1 98.19 116 GLY B O 1
ATOM 4673 N N . SER B 1 117 ? 20.703 14.578 -10.07 1 98.44 117 SER B N 1
ATOM 4674 C CA . SER B 1 117 ? 21.062 13.281 -9.516 1 98.44 117 SER B CA 1
ATOM 4675 C C . SER B 1 117 ? 21.656 12.367 -10.594 1 98.44 117 SER B C 1
ATOM 4677 O O . SER B 1 117 ? 21.391 12.555 -11.781 1 98.44 117 SER B O 1
ATOM 4679 N N . GLU B 1 118 ? 22.469 11.43 -10.188 1 98.44 118 GLU B N 1
ATOM 4680 C CA . GLU B 1 118 ? 23.031 10.492 -11.148 1 98.44 118 GLU B CA 1
ATOM 4681 C C . GLU B 1 118 ? 21.953 9.578 -11.719 1 98.44 118 GLU B C 1
ATOM 4683 O O . GLU B 1 118 ? 21.938 9.305 -12.922 1 98.44 118 GLU B O 1
ATOM 4688 N N . THR B 1 119 ? 21.094 9.055 -10.906 1 98.31 119 THR B N 1
ATOM 4689 C CA . THR B 1 119 ? 19.984 8.211 -11.336 1 98.31 119 THR B CA 1
ATOM 4690 C C . THR B 1 119 ? 18.703 8.586 -10.602 1 98.31 119 THR B C 1
ATOM 4692 O O . THR B 1 119 ? 18.734 9.359 -9.641 1 98.31 119 THR B O 1
ATOM 4695 N N . ALA B 1 120 ? 17.641 8.094 -11.125 1 98.69 120 ALA B N 1
ATOM 4696 C CA . ALA B 1 120 ? 16.328 8.203 -10.492 1 98.69 120 ALA B CA 1
ATOM 4697 C C . ALA B 1 120 ? 15.547 6.902 -10.633 1 98.69 120 ALA B C 1
ATOM 4699 O O . ALA B 1 120 ? 15.711 6.176 -11.617 1 98.69 120 ALA B O 1
ATOM 4700 N N . PHE B 1 121 ? 14.766 6.574 -9.688 1 98.31 121 PHE B N 1
ATOM 4701 C CA . PHE B 1 121 ? 13.852 5.434 -9.688 1 98.31 121 PHE B CA 1
ATOM 4702 C C . PHE B 1 121 ? 12.414 5.887 -9.445 1 98.31 121 PHE B C 1
ATOM 4704 O O . PHE B 1 121 ? 12.141 6.586 -8.469 1 98.31 121 PHE B O 1
ATOM 4711 N N . ILE B 1 122 ? 11.516 5.496 -10.328 1 98.12 122 ILE B N 1
ATOM 4712 C CA . ILE B 1 122 ? 10.102 5.832 -10.203 1 98.12 122 ILE B CA 1
ATOM 4713 C C . ILE B 1 122 ? 9.367 4.688 -9.508 1 98.12 122 ILE B C 1
ATOM 4715 O O . ILE B 1 122 ? 9.445 3.535 -9.945 1 98.12 122 ILE B O 1
ATOM 4719 N N . GLY B 1 123 ? 8.711 4.977 -8.391 1 96.81 123 GLY B N 1
ATOM 4720 C CA . GLY B 1 123 ? 7.875 4.016 -7.684 1 96.81 123 GLY B CA 1
ATOM 4721 C C . GLY B 1 123 ? 6.406 4.398 -7.668 1 96.81 123 GLY B C 1
ATOM 4722 O O . GLY B 1 123 ? 6.035 5.48 -8.133 1 96.81 123 GLY B O 1
ATOM 4723 N N . HIS B 1 124 ? 5.547 3.562 -7.137 1 95.25 124 HIS B N 1
ATOM 4724 C CA . HIS B 1 124 ? 4.098 3.689 -7.211 1 95.25 124 HIS B CA 1
ATOM 4725 C C . HIS B 1 124 ? 3.59 4.785 -6.285 1 95.25 124 HIS B C 1
ATOM 4727 O O . HIS B 1 124 ? 2.498 5.32 -6.484 1 95.25 124 HIS B O 1
ATOM 4733 N N . SER B 1 125 ? 4.273 5.031 -5.223 1 94.81 125 SER B N 1
ATOM 4734 C CA . SER B 1 125 ? 3.943 6.102 -4.289 1 94.81 125 SER B CA 1
ATOM 4735 C C . SER B 1 125 ? 5.18 6.574 -3.531 1 94.81 125 SER B C 1
ATOM 4737 O O . SER B 1 125 ? 6.168 5.844 -3.428 1 94.81 125 SER B O 1
ATOM 4739 N N . GLY B 1 126 ? 5.078 7.816 -3.086 1 95.12 126 GLY B N 1
ATOM 4740 C CA . GLY B 1 126 ? 6.172 8.32 -2.27 1 95.12 126 GLY B CA 1
ATOM 4741 C C . GLY B 1 126 ? 6.355 7.547 -0.977 1 95.12 126 GLY B C 1
ATOM 4742 O O . GLY B 1 126 ? 7.484 7.324 -0.537 1 95.12 126 GLY B O 1
ATOM 4743 N N . PHE B 1 127 ? 5.25 7.129 -0.329 1 95.88 127 PHE B N 1
ATOM 4744 C CA . PHE B 1 127 ? 5.293 6.332 0.892 1 95.88 127 PHE B CA 1
ATOM 4745 C C . PHE B 1 127 ? 6.07 5.039 0.667 1 95.88 127 PHE B C 1
ATOM 4747 O O . PHE B 1 127 ? 6.949 4.691 1.454 1 95.88 127 PHE B O 1
ATOM 4754 N N . LEU B 1 128 ? 5.805 4.383 -0.426 1 94.62 128 LEU B N 1
ATOM 4755 C CA . LEU B 1 128 ? 6.457 3.121 -0.76 1 94.62 128 LEU B CA 1
ATOM 4756 C C . LEU B 1 128 ? 7.938 3.336 -1.045 1 94.62 128 LEU B C 1
ATOM 4758 O O . LEU B 1 128 ? 8.773 2.504 -0.682 1 94.62 128 LEU B O 1
ATOM 4762 N N . CYS B 1 129 ? 8.211 4.402 -1.729 1 97.62 129 CYS B N 1
ATOM 4763 C CA . CYS B 1 129 ? 9.609 4.684 -2.031 1 97.62 129 CYS B CA 1
ATOM 4764 C C . CYS B 1 129 ? 10.414 4.887 -0.752 1 97.62 129 CYS B C 1
ATOM 4766 O O . CYS B 1 129 ? 11.516 4.363 -0.62 1 97.62 129 CYS B O 1
ATOM 4768 N N . ASN B 1 130 ? 9.82 5.598 0.202 1 98.31 130 ASN B N 1
ATOM 4769 C CA . ASN B 1 130 ? 10.523 5.859 1.452 1 98.31 130 ASN B CA 1
ATOM 4770 C C . ASN B 1 130 ? 10.672 4.59 2.291 1 98.31 130 ASN B C 1
ATOM 4772 O O . ASN B 1 130 ? 11.766 4.273 2.758 1 98.31 130 ASN B O 1
ATOM 4776 N N . VAL B 1 131 ? 9.586 3.855 2.428 1 97.94 131 VAL B N 1
ATOM 4777 C CA . VAL B 1 131 ? 9.625 2.59 3.154 1 97.94 131 VAL B CA 1
ATOM 4778 C C . VAL B 1 131 ? 10.625 1.645 2.492 1 97.94 131 VAL B C 1
ATOM 4780 O O . VAL B 1 131 ? 11.43 1.013 3.176 1 97.94 131 VAL B O 1
ATOM 4783 N N . GLY B 1 132 ? 10.523 1.573 1.229 1 97.81 132 GLY B N 1
ATOM 4784 C CA . GLY B 1 132 ? 11.312 0.61 0.479 1 97.81 132 GLY B CA 1
ATOM 4785 C C . GLY B 1 132 ? 12.805 0.872 0.562 1 97.81 132 GLY B C 1
ATOM 4786 O O . GLY B 1 132 ? 13.586 -0.044 0.823 1 97.81 132 GLY B O 1
ATOM 4787 N N . ILE B 1 133 ? 13.211 2.111 0.33 1 98.75 133 ILE B N 1
ATOM 4788 C CA . ILE B 1 133 ? 14.641 2.396 0.25 1 98.75 133 ILE B CA 1
ATOM 4789 C C . ILE B 1 133 ? 15.266 2.312 1.642 1 98.75 133 ILE B C 1
ATOM 4791 O O . ILE B 1 133 ? 16.391 1.82 1.799 1 98.75 133 ILE B O 1
ATOM 4795 N N . ILE B 1 134 ? 14.539 2.754 2.668 1 98.88 134 ILE B N 1
ATOM 4796 C CA . ILE B 1 134 ? 15.039 2.666 4.035 1 98.88 134 ILE B CA 1
ATOM 4797 C C . ILE B 1 134 ? 15.117 1.204 4.465 1 98.88 134 ILE B C 1
ATOM 4799 O O . ILE B 1 134 ? 16.047 0.803 5.168 1 98.88 134 ILE B O 1
ATOM 4803 N N . GLY B 1 135 ? 14.203 0.418 4.023 1 98.44 135 GLY B N 1
ATOM 4804 C CA . GLY B 1 135 ? 14.211 -1.001 4.34 1 98.44 135 GLY B CA 1
ATOM 4805 C C . GLY B 1 135 ? 15.32 -1.762 3.631 1 98.44 135 GLY B C 1
ATOM 4806 O O . GLY B 1 135 ? 15.664 -2.879 4.023 1 98.44 135 GLY B O 1
ATOM 4807 N N . ALA B 1 136 ? 15.93 -1.154 2.691 1 98.38 136 ALA B N 1
ATOM 4808 C CA . ALA B 1 136 ? 16.766 -1.94 1.795 1 98.38 136 ALA B CA 1
ATOM 4809 C C . ALA B 1 136 ? 18.234 -1.539 1.927 1 98.38 136 ALA B C 1
ATOM 4811 O O . ALA B 1 136 ? 19.125 -2.359 1.711 1 98.38 136 ALA B O 1
ATOM 4812 N N . VAL B 1 137 ? 18.547 -0.331 2.289 1 98.69 137 VAL B N 1
ATOM 4813 C CA . VAL B 1 137 ? 19.859 0.229 1.968 1 98.69 137 VAL B CA 1
ATOM 4814 C C . VAL B 1 137 ? 20.844 -0.097 3.084 1 98.69 137 VAL B C 1
ATOM 4816 O O . VAL B 1 137 ? 22.047 -0.269 2.832 1 98.69 137 VAL B O 1
ATOM 4819 N N . ALA B 1 138 ? 20.422 -0.228 4.297 1 98.62 138 ALA B N 1
ATOM 4820 C CA . ALA B 1 138 ? 21.328 -0.491 5.406 1 98.62 138 ALA B CA 1
ATOM 4821 C C . ALA B 1 138 ? 21.828 -1.932 5.371 1 98.62 138 ALA B C 1
ATOM 4823 O O . ALA B 1 138 ? 21.078 -2.854 5.066 1 98.62 138 ALA B O 1
ATOM 4824 N N . LEU B 1 139 ? 23.062 -2.129 5.605 1 98.19 139 LEU B N 1
ATOM 4825 C CA . LEU B 1 139 ? 23.672 -3.447 5.777 1 98.19 139 LEU B CA 1
ATOM 4826 C C . LEU B 1 139 ? 23.719 -3.834 7.254 1 98.19 139 LEU B C 1
ATOM 4828 O O . LEU B 1 139 ? 23.594 -2.977 8.133 1 98.19 139 LEU B O 1
ATOM 4832 N N . PRO B 1 140 ? 23.844 -5.211 7.52 1 97.75 140 PRO B N 1
ATOM 4833 C CA . PRO B 1 140 ? 24.016 -5.602 8.922 1 97.75 140 PRO B CA 1
ATOM 4834 C C . PRO B 1 140 ? 25.172 -4.859 9.602 1 97.75 140 PRO B C 1
ATOM 4836 O O . PRO B 1 140 ? 26.234 -4.695 9.008 1 97.75 140 PRO B O 1
ATOM 4839 N N . GLY B 1 141 ? 24.953 -4.332 10.789 1 98.38 141 GLY B N 1
ATOM 4840 C CA . GLY B 1 141 ? 25.969 -3.578 11.523 1 98.38 141 GLY B CA 1
ATOM 4841 C C . GLY B 1 141 ? 25.812 -2.076 11.375 1 98.38 141 GLY B C 1
ATOM 4842 O O . GLY B 1 141 ? 26.344 -1.311 12.188 1 98.38 141 GLY B O 1
ATOM 4843 N N . ASP B 1 142 ? 25.078 -1.594 10.383 1 98.81 142 ASP B N 1
ATOM 4844 C CA . ASP B 1 142 ? 24.859 -0.168 10.156 1 98.81 142 ASP B CA 1
ATOM 4845 C C . ASP B 1 142 ? 23.906 0.414 11.203 1 98.81 142 ASP B C 1
ATOM 4847 O O . ASP B 1 142 ? 23.297 -0.326 11.984 1 98.81 142 ASP B O 1
ATOM 4851 N N . CYS B 1 143 ? 23.828 1.748 11.234 1 98.88 143 CYS B N 1
ATOM 4852 C CA . CYS B 1 143 ? 22.969 2.477 12.156 1 98.88 143 CYS B CA 1
ATOM 4853 C C . CYS B 1 143 ? 22.062 3.438 11.414 1 98.88 143 CYS B C 1
ATOM 4855 O O . CYS B 1 143 ? 22.5 4.129 10.484 1 98.88 143 CYS B O 1
ATOM 4857 N N . TYR B 1 144 ? 20.797 3.348 11.742 1 98.94 144 TYR B N 1
ATOM 4858 C CA . TYR B 1 144 ? 19.922 4.465 11.414 1 98.94 144 TYR B CA 1
ATOM 4859 C C . TYR B 1 144 ? 19.891 5.488 12.547 1 98.94 144 TYR B C 1
ATOM 4861 O O . TYR B 1 144 ? 19.5 5.172 13.672 1 98.94 144 TYR B O 1
ATOM 4869 N N . LEU B 1 145 ? 20.375 6.676 12.297 1 98.94 145 LEU B N 1
ATOM 4870 C CA . LEU B 1 145 ? 20.25 7.852 13.148 1 98.94 145 LEU B CA 1
ATOM 4871 C C . LEU B 1 145 ? 19.172 8.789 12.633 1 98.94 145 LEU B C 1
ATOM 4873 O O . LEU B 1 145 ? 19.328 9.391 11.57 1 98.94 145 LEU B O 1
ATOM 4877 N N . TYR B 1 146 ? 18.062 8.898 13.398 1 98.94 146 TYR B N 1
ATOM 4878 C CA . TYR B 1 146 ? 16.922 9.555 12.766 1 98.94 146 TYR B CA 1
ATOM 4879 C C . TYR B 1 146 ? 16.375 10.672 13.648 1 98.94 146 TYR B C 1
ATOM 4881 O O . TYR B 1 146 ? 16.422 10.578 14.875 1 98.94 146 TYR B O 1
ATOM 4889 N N . ASP B 1 147 ? 15.93 11.766 13.023 1 98.88 147 ASP B N 1
ATOM 4890 C CA . ASP B 1 147 ? 15.203 12.82 13.727 1 98.88 147 ASP B CA 1
ATOM 4891 C C . ASP B 1 147 ? 13.938 12.266 14.383 1 98.88 147 ASP B C 1
ATOM 4893 O O . ASP B 1 147 ? 13.172 11.531 13.75 1 98.88 147 ASP B O 1
ATOM 4897 N N . GLU B 1 148 ? 13.633 12.664 15.539 1 97.69 148 GLU B N 1
ATOM 4898 C CA . GLU B 1 148 ? 12.57 12.031 16.312 1 97.69 148 GLU B CA 1
ATOM 4899 C C . GLU B 1 148 ? 11.203 12.312 15.711 1 97.69 148 GLU B C 1
ATOM 4901 O O . GLU B 1 148 ? 10.219 11.641 16.047 1 97.69 148 GLU B O 1
ATOM 4906 N N . LEU B 1 149 ? 11.102 13.234 14.773 1 96.75 149 LEU B N 1
ATOM 4907 C CA . LEU B 1 149 ? 9.789 13.57 14.234 1 96.75 149 LEU B CA 1
ATOM 4908 C C . LEU B 1 149 ? 9.68 13.125 12.773 1 96.75 149 LEU B C 1
ATOM 4910 O O . LEU B 1 149 ? 8.828 13.625 12.039 1 96.75 149 LEU B O 1
ATOM 4914 N N . VAL B 1 150 ? 10.484 12.195 12.352 1 97.38 150 VAL B N 1
ATOM 4915 C CA . VAL B 1 150 ? 10.414 11.711 10.977 1 97.38 150 VAL B CA 1
ATOM 4916 C C . VAL B 1 150 ? 9.062 11.055 10.727 1 97.38 150 VAL B C 1
ATOM 4918 O O . VAL B 1 150 ? 8.406 10.602 11.672 1 97.38 150 VAL B O 1
ATOM 4921 N N . HIS B 1 151 ? 8.703 10.984 9.5 1 95.88 151 HIS B N 1
ATOM 4922 C CA . HIS B 1 151 ? 7.41 10.516 9.016 1 95.88 151 HIS B CA 1
ATOM 4923 C C . HIS B 1 151 ? 7.219 9.031 9.305 1 95.88 151 HIS B C 1
ATOM 4925 O O . HIS B 1 151 ? 8.195 8.289 9.438 1 95.88 151 HIS B O 1
ATOM 4931 N N . ALA B 1 152 ? 5.973 8.57 9.375 1 93.44 152 ALA B N 1
ATOM 4932 C CA . ALA B 1 152 ? 5.574 7.188 9.617 1 93.44 152 ALA B CA 1
ATOM 4933 C C . ALA B 1 152 ? 6.254 6.242 8.633 1 93.44 152 ALA B C 1
ATOM 4935 O O . ALA B 1 152 ? 6.625 5.121 8.992 1 93.44 152 ALA B O 1
ATOM 4936 N N . SER B 1 153 ? 6.383 6.605 7.387 1 96.38 153 SER B N 1
ATOM 4937 C CA . SER B 1 153 ? 7.008 5.75 6.379 1 96.38 153 SER B CA 1
ATOM 4938 C C . SER B 1 153 ? 8.461 5.445 6.738 1 96.38 153 SER B C 1
ATOM 4940 O O . SER B 1 153 ? 8.953 4.355 6.453 1 96.38 153 SER B O 1
ATOM 4942 N N . THR B 1 154 ? 9.156 6.402 7.312 1 98.19 154 THR B N 1
ATOM 4943 C CA . THR B 1 154 ? 10.531 6.188 7.758 1 98.19 154 THR B CA 1
ATOM 4944 C C . THR B 1 154 ? 10.578 5.121 8.852 1 98.19 154 THR B C 1
ATOM 4946 O O . THR B 1 154 ? 11.438 4.23 8.812 1 98.19 154 THR B O 1
ATOM 4949 N N . HIS B 1 155 ? 9.695 5.18 9.766 1 96.88 155 HIS B N 1
ATOM 4950 C CA . HIS B 1 155 ? 9.633 4.199 10.844 1 96.88 155 HIS B CA 1
ATOM 4951 C C . HIS B 1 155 ? 9.352 2.803 10.297 1 96.88 155 HIS B C 1
ATOM 4953 O O . HIS B 1 155 ? 9.953 1.823 10.742 1 96.88 155 HIS B O 1
ATOM 4959 N N . GLU B 1 156 ? 8.383 2.73 9.359 1 96.88 156 GLU B N 1
ATOM 4960 C CA . GLU B 1 156 ? 8.086 1.441 8.742 1 96.88 156 GLU B CA 1
ATOM 4961 C C . GLU B 1 156 ? 9.32 0.871 8.047 1 96.88 156 GLU B C 1
ATOM 4963 O O . GLU B 1 156 ? 9.594 -0.327 8.141 1 96.88 156 GLU B O 1
ATOM 4968 N N . GLY B 1 157 ? 10.008 1.708 7.285 1 98.25 157 GLY B N 1
ATOM 4969 C CA . GLY B 1 157 ? 11.227 1.269 6.621 1 98.25 157 GLY B CA 1
ATOM 4970 C C . GLY B 1 157 ? 12.273 0.756 7.59 1 98.25 157 GLY B C 1
ATOM 4971 O O . GLY B 1 157 ? 12.922 -0.259 7.328 1 98.25 157 GLY B O 1
ATOM 4972 N N . MET B 1 158 ? 12.477 1.422 8.727 1 98.44 158 MET B N 1
ATOM 4973 C CA . MET B 1 158 ? 13.453 0.998 9.727 1 98.44 158 MET B CA 1
ATOM 4974 C C . MET B 1 158 ? 13.086 -0.369 10.297 1 98.44 158 MET B C 1
ATOM 4976 O O . MET B 1 158 ? 13.969 -1.19 10.562 1 98.44 158 MET B O 1
ATOM 4980 N N . LYS B 1 159 ? 11.781 -0.634 10.461 1 97.25 159 LYS B N 1
ATOM 4981 C CA . LYS B 1 159 ? 11.336 -1.928 10.969 1 97.25 159 LYS B CA 1
ATOM 4982 C C . LYS B 1 159 ? 11.719 -3.055 10.008 1 97.25 159 LYS B C 1
ATOM 4984 O O . LYS B 1 159 ? 12.016 -4.168 10.445 1 97.25 159 LYS B O 1
ATOM 4989 N N . LEU B 1 160 ? 11.734 -2.779 8.773 1 97.5 160 LEU B N 1
ATOM 4990 C CA . LEU B 1 160 ? 11.977 -3.789 7.75 1 97.5 160 LEU B CA 1
ATOM 4991 C C . LEU B 1 160 ? 13.469 -3.932 7.469 1 97.5 160 LEU B C 1
ATOM 4993 O O . LEU B 1 160 ? 13.891 -4.863 6.781 1 97.5 160 LEU B O 1
ATOM 4997 N N . SER B 1 161 ? 14.289 -3.051 8.008 1 97.94 161 SER B N 1
ATOM 4998 C CA . SER B 1 161 ? 15.688 -2.955 7.621 1 97.94 161 SER B CA 1
ATOM 4999 C C . SER B 1 161 ? 16.547 -3.975 8.375 1 97.94 161 SER B C 1
ATOM 5001 O O . SER B 1 161 ? 16.078 -4.586 9.336 1 97.94 161 SER B O 1
ATOM 5003 N N . ARG B 1 162 ? 17.75 -4.172 7.969 1 95.31 162 ARG B N 1
ATOM 5004 C CA . ARG B 1 162 ? 18.734 -5.059 8.586 1 95.31 162 ARG B CA 1
ATOM 5005 C C . ARG B 1 162 ? 19.672 -4.289 9.492 1 95.31 162 ARG B C 1
ATOM 5007 O O . ARG B 1 162 ? 20.641 -4.852 10.016 1 95.31 162 ARG B O 1
ATOM 5014 N N . ALA B 1 163 ? 19.391 -2.951 9.625 1 98.25 163 ALA B N 1
ATOM 5015 C CA . ALA B 1 163 ? 20.25 -2.148 10.477 1 98.25 163 ALA B CA 1
ATOM 5016 C C . ALA B 1 163 ? 20.297 -2.713 11.898 1 98.25 163 ALA B C 1
ATOM 5018 O O . ALA B 1 163 ? 19.266 -3.096 12.453 1 98.25 163 ALA B O 1
ATOM 5019 N N . SER B 1 164 ? 21.484 -2.725 12.453 1 98.12 164 SER B N 1
ATOM 5020 C CA . SER B 1 164 ? 21.656 -3.27 13.797 1 98.12 164 SER B CA 1
ATOM 5021 C C . SER B 1 164 ? 21.297 -2.246 14.867 1 98.12 164 SER B C 1
ATOM 5023 O O . SER B 1 164 ? 20.953 -2.611 15.992 1 98.12 164 SER B O 1
ATOM 5025 N N . HIS B 1 165 ? 21.453 -0.938 14.516 1 98.12 165 HIS B N 1
ATOM 5026 C CA . HIS B 1 165 ? 21.203 0.137 15.469 1 98.12 165 HIS B CA 1
ATOM 5027 C C . HIS B 1 165 ? 20.172 1.129 14.938 1 98.12 165 HIS B C 1
ATOM 5029 O O . HIS B 1 165 ? 20.156 1.43 13.742 1 98.12 165 HIS B O 1
ATOM 5035 N N . LYS B 1 166 ? 19.312 1.558 15.805 1 98.5 166 LYS B N 1
ATOM 5036 C CA . LYS B 1 166 ? 18.375 2.641 15.562 1 98.5 166 LYS B CA 1
ATOM 5037 C C . LYS B 1 166 ? 18.375 3.641 16.719 1 98.5 166 LYS B C 1
ATOM 5039 O O . LYS B 1 166 ? 17.953 3.312 17.828 1 98.5 166 LYS B O 1
ATOM 5044 N N . VAL B 1 167 ? 18.828 4.832 16.406 1 98.75 167 VAL B N 1
ATOM 5045 C CA . VAL B 1 167 ? 19.031 5.844 17.438 1 98.75 167 VAL B CA 1
ATOM 5046 C C . VAL B 1 167 ? 18.359 7.148 17.016 1 98.75 167 VAL B C 1
ATOM 5048 O O . VAL B 1 167 ? 18.469 7.559 15.859 1 98.75 167 VAL B O 1
ATOM 5051 N N . SER B 1 168 ? 17.641 7.77 17.922 1 98.75 168 SER B N 1
ATOM 5052 C CA . SER B 1 168 ? 17.016 9.055 17.594 1 98.75 168 SER B CA 1
ATOM 5053 C C . SER B 1 168 ? 17.844 10.219 18.141 1 98.75 168 SER B C 1
ATOM 5055 O O . SER B 1 168 ? 18.656 10.031 19.047 1 98.75 168 SER B O 1
ATOM 5057 N N . PHE B 1 169 ? 17.688 11.305 17.562 1 98.81 169 PHE B N 1
ATOM 5058 C CA . PHE B 1 169 ? 18.172 12.57 18.109 1 98.81 169 PHE B CA 1
ATOM 5059 C C . PHE B 1 169 ? 17.062 13.617 18.109 1 98.81 169 PHE B C 1
ATOM 5061 O O . PHE B 1 169 ? 16.047 13.453 17.438 1 98.81 169 PHE B O 1
ATOM 5068 N N . ALA B 1 170 ? 17.266 14.68 18.859 1 98.69 170 ALA B N 1
ATOM 5069 C CA . ALA B 1 170 ? 16.234 15.695 19.062 1 98.69 170 ALA B CA 1
ATOM 5070 C C . ALA B 1 170 ? 15.93 16.438 17.766 1 98.69 170 ALA B C 1
ATOM 5072 O O . ALA B 1 170 ? 16.828 16.719 16.969 1 98.69 170 ALA B O 1
ATOM 5073 N N . HIS B 1 171 ? 14.703 16.75 17.594 1 98 171 HIS B N 1
ATOM 5074 C CA . HIS B 1 171 ? 14.164 17.312 16.359 1 98 171 HIS B CA 1
ATOM 5075 C C . HIS B 1 171 ? 14.891 18.594 15.984 1 98 171 HIS B C 1
ATOM 5077 O O . HIS B 1 171 ? 14.953 19.531 16.781 1 98 171 HIS B O 1
ATOM 5083 N N . ASN B 1 172 ? 15.391 18.562 14.758 1 98.38 172 ASN B N 1
ATOM 5084 C CA . ASN B 1 172 ? 16.031 19.734 14.148 1 98.38 172 ASN B CA 1
ATOM 5085 C C . ASN B 1 172 ? 17.062 20.359 15.07 1 98.38 172 ASN B C 1
ATOM 5087 O O . ASN B 1 172 ? 17.219 21.578 15.117 1 98.38 172 ASN B O 1
ATOM 5091 N N . ASP B 1 173 ? 17.703 19.516 15.82 1 98.81 173 ASP B N 1
ATOM 5092 C CA . ASP B 1 173 ? 18.672 19.984 16.812 1 98.81 173 ASP B CA 1
ATOM 5093 C C . ASP B 1 173 ? 20.094 19.594 16.391 1 98.81 173 ASP B C 1
ATOM 5095 O O . ASP B 1 173 ? 20.5 18.453 16.547 1 98.81 173 ASP B O 1
ATOM 5099 N N . VAL B 1 174 ? 20.844 20.578 16.016 1 98.81 174 VAL B N 1
ATOM 5100 C CA . VAL B 1 174 ? 22.188 20.344 15.5 1 98.81 174 VAL B CA 1
ATOM 5101 C C . VAL B 1 174 ? 23.094 19.812 16.625 1 98.81 174 VAL B C 1
ATOM 5103 O O . VAL B 1 174 ? 23.891 18.906 16.406 1 98.81 174 VAL B O 1
ATOM 5106 N N . LEU B 1 175 ? 22.969 20.375 17.781 1 98.81 175 LEU B N 1
ATOM 5107 C CA . LEU B 1 175 ? 23.781 19.922 18.906 1 98.81 175 LEU B CA 1
ATOM 5108 C C . LEU B 1 175 ? 23.469 18.484 19.281 1 98.81 175 LEU B C 1
ATOM 5110 O O . LEU B 1 175 ? 24.375 17.703 19.578 1 98.81 175 LEU B O 1
ATOM 5114 N N . SER B 1 176 ? 22.188 18.188 19.281 1 98.88 176 SER B N 1
ATOM 5115 C CA . SER B 1 176 ? 21.781 16.812 19.578 1 98.88 176 SER B CA 1
ATOM 5116 C C . SER B 1 176 ? 22.344 15.836 18.547 1 98.88 176 SER B C 1
ATOM 5118 O O . SER B 1 176 ? 22.828 14.758 18.906 1 98.88 176 SER B O 1
ATOM 5120 N N . LEU B 1 177 ? 22.297 16.172 17.297 1 98.88 177 LEU B N 1
ATOM 5121 C CA . LEU B 1 177 ? 22.875 15.328 16.25 1 98.88 177 LEU B CA 1
ATOM 5122 C C . LEU B 1 177 ? 24.359 15.133 16.469 1 98.88 177 LEU B C 1
ATOM 5124 O O . LEU B 1 177 ? 24.859 14 16.438 1 98.88 177 LEU B O 1
ATOM 5128 N N . ARG B 1 178 ? 25.078 16.25 16.75 1 98.81 178 ARG B N 1
ATOM 5129 C CA . ARG B 1 178 ? 26.531 16.188 16.953 1 98.81 178 ARG B CA 1
ATOM 5130 C C . ARG B 1 178 ? 26.875 15.273 18.125 1 98.81 178 ARG B C 1
ATOM 5132 O O . ARG B 1 178 ? 27.766 14.438 18.016 1 98.81 178 ARG B O 1
ATOM 5139 N N . THR B 1 179 ? 26.125 15.453 19.172 1 98.81 179 THR B N 1
ATOM 5140 C CA . THR B 1 179 ? 26.375 14.672 20.375 1 98.81 179 THR B CA 1
ATOM 5141 C C . THR B 1 179 ? 26.156 13.188 20.109 1 98.81 179 THR B C 1
ATOM 5143 O O . THR B 1 179 ? 26.969 12.352 20.516 1 98.81 179 THR B O 1
ATOM 5146 N N . THR B 1 180 ? 25.094 12.875 19.422 1 98.88 180 THR B N 1
ATOM 5147 C CA . THR B 1 180 ? 24.766 11.484 19.141 1 98.88 180 THR B CA 1
ATOM 5148 C C . THR B 1 180 ? 25.781 10.875 18.172 1 98.88 180 THR B C 1
ATOM 5150 O O . THR B 1 180 ? 26.188 9.711 18.328 1 98.88 180 THR B O 1
ATOM 5153 N N . LEU B 1 181 ? 26.203 11.625 17.172 1 98.88 181 LEU B N 1
ATOM 5154 C CA . LEU B 1 181 ? 27.219 11.156 16.234 1 98.88 181 LEU B CA 1
ATOM 5155 C C . LEU B 1 181 ? 28.516 10.844 16.969 1 98.88 181 LEU B C 1
ATOM 5157 O O . LEU B 1 181 ? 29.156 9.82 16.703 1 98.88 181 LEU B O 1
ATOM 5161 N N . LYS B 1 182 ? 28.906 11.727 17.844 1 98.75 182 LYS B N 1
ATOM 5162 C CA . LYS B 1 182 ? 30.141 11.516 18.609 1 98.75 182 LYS B CA 1
ATOM 5163 C C . LYS B 1 182 ? 30.031 10.281 19.5 1 98.75 182 LYS B C 1
ATOM 5165 O O . LYS B 1 182 ? 30.984 9.516 19.625 1 98.75 182 LYS B O 1
ATOM 5170 N N . MET B 1 183 ? 28.875 10.156 20.094 1 98.75 183 MET B N 1
ATOM 5171 C CA . MET B 1 183 ? 28.625 8.977 20.922 1 98.75 183 MET B CA 1
ATOM 5172 C C . MET B 1 183 ? 28.781 7.695 20.109 1 98.75 183 MET B C 1
ATOM 5174 O O . MET B 1 183 ? 29.469 6.762 20.531 1 98.75 183 MET B O 1
ATOM 5178 N N . LEU B 1 184 ? 28.188 7.629 18.875 1 98.56 184 LEU B N 1
ATOM 5179 C CA . LEU B 1 184 ? 28.281 6.465 18.016 1 98.56 184 LEU B CA 1
ATOM 5180 C C . LEU B 1 184 ? 29.719 6.203 17.578 1 98.56 184 LEU B C 1
ATOM 5182 O O . LEU B 1 184 ? 30.156 5.051 17.531 1 98.56 184 LEU B O 1
ATOM 5186 N N . ARG B 1 185 ? 30.422 7.266 17.25 1 98.25 185 ARG B N 1
ATOM 5187 C CA . ARG B 1 185 ? 31.828 7.156 16.859 1 98.25 185 ARG B CA 1
ATOM 5188 C C . ARG B 1 185 ? 32.656 6.539 17.984 1 98.25 185 ARG B C 1
ATOM 5190 O O . ARG B 1 185 ? 33.469 5.645 17.734 1 98.25 185 ARG B O 1
ATOM 5197 N N . ASP B 1 186 ? 32.406 6.957 19.188 1 98.06 186 ASP B N 1
ATOM 5198 C CA . ASP B 1 186 ? 33.281 6.594 20.328 1 98.06 186 ASP B CA 1
ATOM 5199 C C . ASP B 1 186 ? 32.906 5.227 20.875 1 98.06 186 ASP B C 1
ATOM 5201 O O . ASP B 1 186 ? 33.75 4.496 21.391 1 98.06 186 ASP B O 1
ATOM 5205 N N . GLU B 1 187 ? 31.641 4.879 20.766 1 97.75 187 GLU B N 1
ATOM 5206 C CA . GLU B 1 187 ? 31.156 3.637 21.359 1 97.75 187 GLU B CA 1
ATOM 5207 C C . GLU B 1 187 ? 31.344 2.459 20.406 1 97.75 187 GLU B C 1
ATOM 5209 O O . GLU B 1 187 ? 31.344 1.303 20.828 1 97.75 187 GLU B O 1
ATOM 5214 N N . HIS B 1 188 ? 31.469 2.701 19.141 1 97.5 188 HIS B N 1
ATOM 5215 C CA . HIS B 1 188 ? 31.531 1.628 18.156 1 97.5 188 HIS B CA 1
ATOM 5216 C C . HIS B 1 188 ? 32.719 1.8 17.234 1 97.5 188 HIS B C 1
ATOM 5218 O O . HIS B 1 188 ? 32.656 2.531 16.234 1 97.5 188 HIS B O 1
ATOM 5224 N N . PRO B 1 189 ? 33.75 1.061 17.406 1 97.88 189 PRO B N 1
ATOM 5225 C CA . PRO B 1 189 ? 34.969 1.197 16.594 1 97.88 189 PRO B CA 1
ATOM 5226 C C . PRO B 1 189 ? 34.719 1.008 15.102 1 97.88 189 PRO B C 1
ATOM 5228 O O . PRO B 1 189 ? 35.406 1.598 14.266 1 97.88 189 PRO B O 1
ATOM 5231 N N . GLU B 1 190 ? 33.688 0.256 14.742 1 98.31 190 GLU B N 1
ATOM 5232 C CA . GLU B 1 190 ? 33.375 -0.021 13.336 1 98.31 190 GLU B CA 1
ATOM 5233 C C . GLU B 1 190 ? 32.906 1.241 12.617 1 98.31 190 GLU B C 1
ATOM 5235 O O . GLU B 1 190 ? 33.156 1.41 11.422 1 98.31 190 GLU B O 1
ATOM 5240 N N . PHE B 1 191 ? 32.281 2.111 13.352 1 98.69 191 PHE B N 1
ATOM 5241 C CA . PHE B 1 191 ? 31.859 3.379 12.758 1 98.69 191 PHE B CA 1
ATOM 5242 C C . PHE B 1 191 ? 33.062 4.301 12.57 1 98.69 191 PHE B C 1
ATOM 5244 O O . PHE B 1 191 ? 33.188 4.957 11.531 1 98.69 191 PHE B O 1
ATOM 5251 N N . LYS B 1 192 ? 33.875 4.359 13.539 1 97.69 192 LYS B N 1
ATOM 5252 C CA . LYS B 1 192 ? 35.094 5.176 13.445 1 97.69 192 LYS B CA 1
ATOM 5253 C C . LYS B 1 192 ? 35.969 4.715 12.297 1 97.69 192 LYS B C 1
ATOM 5255 O O . LYS B 1 192 ? 36.562 5.539 11.578 1 97.69 192 LYS B O 1
ATOM 5260 N N . ALA B 1 193 ? 36.031 3.436 12.109 1 98 193 ALA B N 1
ATOM 5261 C CA . ALA B 1 193 ? 36.875 2.846 11.086 1 98 193 ALA B CA 1
ATOM 5262 C C . ALA B 1 193 ? 36.25 2.922 9.711 1 98 193 ALA B C 1
ATOM 5264 O O . ALA B 1 193 ? 36.906 2.672 8.688 1 98 193 ALA B O 1
ATOM 5265 N N . GLY B 1 194 ? 35 3.193 9.625 1 97.94 194 GLY B N 1
ATOM 5266 C CA . GLY B 1 194 ? 34.281 3.318 8.359 1 97.94 194 GLY B CA 1
ATOM 5267 C C . GLY B 1 194 ? 33.875 1.981 7.77 1 97.94 194 GLY B C 1
ATOM 5268 O O . GLY B 1 194 ? 33.5 1.904 6.598 1 97.94 194 GLY B O 1
ATOM 5269 N N . THR B 1 195 ? 33.938 0.932 8.562 1 98.06 195 THR B N 1
ATOM 5270 C CA . THR B 1 195 ? 33.562 -0.388 8.062 1 98.06 195 THR B CA 1
ATOM 5271 C C . THR B 1 195 ? 32.062 -0.606 8.172 1 98.06 195 THR B C 1
ATOM 5273 O O . THR B 1 195 ? 31.516 -1.529 7.566 1 98.06 195 THR B O 1
ATOM 5276 N N . LYS B 1 196 ? 31.406 0.146 8.977 1 98.56 196 LYS B N 1
ATOM 5277 C CA . LYS B 1 196 ? 29.953 0.246 9.047 1 98.56 196 LYS B CA 1
ATOM 5278 C C . LYS B 1 196 ? 29.484 1.683 8.828 1 98.56 196 LYS B C 1
ATOM 5280 O O . LYS B 1 196 ? 30.266 2.623 8.969 1 98.56 196 LYS B O 1
ATOM 5285 N N . SER B 1 197 ? 28.266 1.806 8.453 1 98.81 197 SER B N 1
ATOM 5286 C CA . SER B 1 197 ? 27.797 3.123 8.047 1 98.81 197 SER B CA 1
ATOM 5287 C C . SER B 1 197 ? 26.672 3.611 8.953 1 98.81 197 SER B C 1
ATOM 5289 O O . SER B 1 197 ? 26.047 2.816 9.656 1 98.81 197 SER B O 1
ATOM 5291 N N . ILE B 1 198 ? 26.531 4.891 9.016 1 98.88 198 ILE B N 1
ATOM 5292 C CA . ILE B 1 198 ? 25.438 5.578 9.688 1 98.88 198 ILE B CA 1
ATOM 5293 C C . ILE B 1 198 ? 24.578 6.32 8.656 1 98.88 198 ILE B C 1
ATOM 5295 O O . ILE B 1 198 ? 25.094 7.168 7.918 1 98.88 198 ILE B O 1
ATOM 5299 N N . LEU B 1 199 ? 23.328 5.949 8.578 1 98.94 199 LEU B N 1
ATOM 5300 C CA . LEU B 1 199 ? 22.375 6.652 7.723 1 98.94 199 LEU B CA 1
ATOM 5301 C C . LEU B 1 199 ? 21.5 7.59 8.547 1 98.94 199 LEU B C 1
ATOM 5303 O O . LEU B 1 199 ? 20.75 7.141 9.414 1 98.94 199 LEU B O 1
ATOM 5307 N N . ILE B 1 200 ? 21.656 8.875 8.289 1 99 200 ILE B N 1
ATOM 5308 C CA . ILE B 1 200 ? 20.922 9.906 9.008 1 99 200 ILE B CA 1
ATOM 5309 C C . ILE B 1 200 ? 19.609 10.219 8.273 1 99 200 ILE B C 1
ATOM 5311 O O . ILE B 1 200 ? 19.641 10.633 7.109 1 99 200 ILE B O 1
ATOM 5315 N N . LEU B 1 201 ? 18.484 9.945 8.938 1 98.94 201 LEU B N 1
ATOM 5316 C CA . LEU B 1 201 ? 17.172 10.086 8.328 1 98.94 201 LEU B CA 1
ATOM 5317 C C . LEU B 1 201 ? 16.5 11.383 8.766 1 98.94 201 LEU B C 1
ATOM 5319 O O . LEU B 1 201 ? 16.266 11.594 9.953 1 98.94 201 LEU B O 1
ATOM 5323 N N . VAL B 1 202 ? 16.203 12.281 7.789 1 98.94 202 VAL B N 1
ATOM 5324 C CA . VAL B 1 202 ? 15.586 13.57 8.086 1 98.94 202 VAL B CA 1
ATOM 5325 C C . VAL B 1 202 ? 14.539 13.906 7.023 1 98.94 202 VAL B C 1
ATOM 5327 O O . VAL B 1 202 ? 14.406 13.188 6.031 1 98.94 202 VAL B O 1
ATOM 5330 N N . GLU B 1 203 ? 13.719 14.898 7.258 1 98.75 203 GLU B N 1
ATOM 5331 C CA . GLU B 1 203 ? 12.797 15.5 6.293 1 98.75 203 GLU B CA 1
ATOM 5332 C C . GLU B 1 203 ? 13.164 16.953 6.008 1 98.75 203 GLU B C 1
ATOM 5334 O O . GLU B 1 203 ? 13.734 17.641 6.867 1 98.75 203 GLU B O 1
ATOM 5339 N N . SER B 1 204 ? 12.898 17.391 4.777 1 98.62 204 SER B N 1
ATOM 5340 C CA . SER B 1 204 ? 13.172 18.781 4.453 1 98.62 204 SER B CA 1
ATOM 5341 C C . SER B 1 204 ? 12.242 19.719 5.215 1 98.62 204 SER B C 1
ATOM 5343 O O . SER B 1 204 ? 12.703 20.641 5.895 1 98.62 204 SER B O 1
ATOM 5345 N N . ILE B 1 205 ? 10.953 19.531 5.035 1 98.38 205 ILE B N 1
ATOM 5346 C CA . ILE B 1 205 ? 9.883 20.203 5.777 1 98.38 205 ILE B CA 1
ATOM 5347 C C . ILE B 1 205 ? 9.062 19.172 6.543 1 98.38 205 ILE B C 1
ATOM 5349 O O . ILE B 1 205 ? 8.578 18.203 5.957 1 98.38 205 ILE B O 1
ATOM 5353 N N . TYR B 1 206 ? 8.992 19.375 7.844 1 97.38 206 TYR B N 1
ATOM 5354 C CA . TYR B 1 206 ? 8.242 18.406 8.648 1 97.38 206 TYR B CA 1
ATOM 5355 C C . TYR B 1 206 ? 6.75 18.703 8.602 1 97.38 206 TYR B C 1
ATOM 5357 O O . TYR B 1 206 ? 6.32 19.812 8.93 1 97.38 206 TYR B O 1
ATOM 5365 N N . SER B 1 207 ? 5.961 17.75 8.258 1 94.56 207 SER B N 1
ATOM 5366 C CA . SER B 1 207 ? 4.578 17.891 7.812 1 94.56 207 SER B CA 1
ATOM 5367 C C . SER B 1 207 ? 3.686 18.406 8.938 1 94.56 207 SER B C 1
ATOM 5369 O O . SER B 1 207 ? 2.643 19.016 8.688 1 94.56 207 SER B O 1
ATOM 5371 N N . MET B 1 208 ? 4.047 18.156 10.195 1 94.62 208 MET B N 1
ATOM 5372 C CA . MET B 1 208 ? 3.174 18.531 11.305 1 94.62 208 MET B CA 1
ATOM 5373 C C . MET B 1 208 ? 3.582 19.875 11.883 1 94.62 208 MET B C 1
ATOM 5375 O O . MET B 1 208 ? 2.768 20.562 12.508 1 94.62 208 MET B O 1
ATOM 5379 N N . ASN B 1 209 ? 4.855 20.266 11.617 1 95.69 209 ASN B N 1
ATOM 5380 C CA . ASN B 1 209 ? 5.379 21.484 12.227 1 95.69 209 ASN B CA 1
ATOM 5381 C C . ASN B 1 209 ? 5.633 22.562 11.188 1 95.69 209 ASN B C 1
ATOM 5383 O O . ASN B 1 209 ? 5.719 23.75 11.523 1 95.69 209 ASN B O 1
ATOM 5387 N N . GLY B 1 210 ? 5.82 22.172 9.992 1 97.25 210 GLY B N 1
ATOM 5388 C CA . GLY B 1 210 ? 6.098 23.125 8.914 1 97.25 210 GLY B CA 1
ATOM 5389 C C . GLY B 1 210 ? 7.5 23.688 8.969 1 97.25 210 GLY B C 1
ATOM 5390 O O . GLY B 1 210 ? 7.883 24.5 8.117 1 97.25 210 GLY B O 1
ATOM 5391 N N . ASP B 1 211 ? 8.289 23.328 9.938 1 96.94 211 ASP B N 1
ATOM 5392 C CA . ASP B 1 211 ? 9.641 23.875 10.086 1 96.94 211 ASP B CA 1
ATOM 5393 C C . ASP B 1 211 ? 10.617 23.172 9.141 1 96.94 211 ASP B C 1
ATOM 5395 O O . ASP B 1 211 ? 10.375 22.047 8.711 1 96.94 211 ASP B O 1
ATOM 5399 N N . VAL B 1 212 ? 11.672 23.828 8.797 1 97.62 212 VAL B N 1
ATOM 5400 C CA . VAL B 1 212 ? 12.633 23.375 7.797 1 97.62 212 VAL B CA 1
ATOM 5401 C C . VAL B 1 212 ? 13.844 22.766 8.484 1 97.62 212 VAL B C 1
ATOM 5403 O O . VAL B 1 212 ? 14.312 23.266 9.508 1 97.62 212 VAL B O 1
ATOM 5406 N N . CYS B 1 213 ? 14.344 21.719 7.965 1 98.25 213 CYS B N 1
ATOM 5407 C CA . CYS B 1 213 ? 15.523 21.016 8.445 1 98.25 213 CYS B CA 1
ATOM 5408 C C . CYS B 1 213 ? 16.781 21.875 8.289 1 98.25 213 CYS B C 1
ATOM 5410 O O . CYS B 1 213 ? 17.031 22.422 7.219 1 98.25 213 CYS B O 1
ATOM 5412 N N . PRO B 1 214 ? 17.562 22.062 9.43 1 98.31 214 PRO B N 1
ATOM 5413 C CA . PRO B 1 214 ? 18.859 22.719 9.258 1 98.31 214 PRO B CA 1
ATOM 5414 C C . PRO B 1 214 ? 19.891 21.812 8.586 1 98.31 214 PRO B C 1
ATOM 5416 O O . PRO B 1 214 ? 20.922 21.5 9.18 1 98.31 214 PRO B O 1
ATOM 5419 N N . LEU B 1 215 ? 19.672 21.531 7.32 1 98.81 215 LEU B N 1
ATOM 5420 C CA . LEU B 1 215 ? 20.359 20.469 6.586 1 98.81 215 LEU B CA 1
ATOM 5421 C C . LEU B 1 215 ? 21.828 20.812 6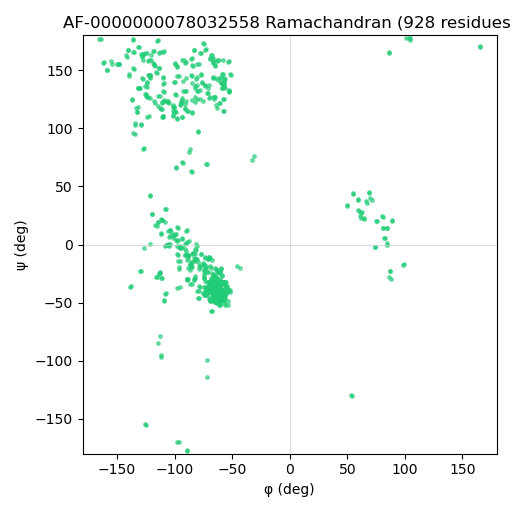.383 1 98.81 215 LEU B C 1
ATOM 5423 O O . LEU B 1 215 ? 22.703 19.922 6.453 1 98.81 215 LEU B O 1
ATOM 5427 N N . LYS B 1 216 ? 22.141 22.062 6.074 1 98.5 216 LYS B N 1
ATOM 5428 C CA . LYS B 1 216 ? 23.531 22.469 5.867 1 98.5 216 LYS B CA 1
ATOM 5429 C C . LYS B 1 216 ? 24.375 22.188 7.109 1 98.5 216 LYS B C 1
ATOM 5431 O O . LYS B 1 216 ? 25.469 21.625 7.012 1 98.5 216 LYS B O 1
ATOM 5436 N N . GLU B 1 217 ? 23.859 22.594 8.273 1 98.81 217 GLU B N 1
ATOM 5437 C CA . GLU B 1 217 ? 24.547 22.375 9.531 1 98.81 217 GLU B CA 1
ATOM 5438 C C . GLU B 1 217 ? 24.656 20.875 9.852 1 98.81 217 GLU B C 1
ATOM 5440 O O . GLU B 1 217 ? 25.672 20.422 10.383 1 98.81 217 GLU B O 1
ATOM 5445 N N . PHE B 1 218 ? 23.609 20.094 9.547 1 98.94 218 PHE B N 1
ATOM 5446 C CA . PHE B 1 218 ? 23.625 18.656 9.766 1 98.94 218 PHE B CA 1
ATOM 5447 C C . PHE B 1 218 ? 24.719 17.984 8.93 1 98.94 218 PHE B C 1
ATOM 5449 O O . PHE B 1 218 ? 25.484 17.156 9.438 1 98.94 218 PHE B O 1
ATOM 5456 N N . VAL B 1 219 ? 24.734 18.344 7.637 1 98.88 219 VAL B N 1
ATOM 5457 C CA . VAL B 1 219 ? 25.734 17.781 6.727 1 98.88 219 VAL B CA 1
ATOM 5458 C C . VAL B 1 219 ? 27.141 18.109 7.215 1 98.88 219 VAL B C 1
ATOM 5460 O O . VAL B 1 219 ? 28.016 17.25 7.223 1 98.88 219 VAL B O 1
ATOM 5463 N N . GLN B 1 220 ? 27.359 19.359 7.641 1 98.69 220 GLN B N 1
ATOM 5464 C CA . GLN B 1 220 ? 28.656 19.781 8.148 1 98.69 220 GLN B CA 1
ATOM 5465 C C . GLN B 1 220 ? 29.062 18.969 9.375 1 98.69 220 GLN B C 1
ATOM 5467 O O . GLN B 1 220 ? 30.203 18.516 9.477 1 98.69 220 GLN B O 1
ATOM 5472 N N . ALA B 1 221 ? 28.141 18.75 10.258 1 98.81 221 ALA B N 1
ATOM 5473 C CA . ALA B 1 221 ? 28.406 17.969 11.461 1 98.81 221 ALA B CA 1
ATOM 5474 C C . ALA B 1 221 ? 28.828 16.547 11.102 1 98.81 221 ALA B C 1
ATOM 5476 O O . ALA B 1 221 ? 29.812 16.031 11.648 1 98.81 221 ALA B O 1
ATOM 5477 N N . ALA B 1 222 ? 28.078 15.891 10.188 1 98.75 222 ALA B N 1
ATOM 5478 C CA . ALA B 1 222 ? 28.375 14.516 9.797 1 98.75 222 ALA B CA 1
ATOM 5479 C C . ALA B 1 222 ? 29.75 14.406 9.156 1 98.75 222 ALA B C 1
ATOM 5481 O O . ALA B 1 222 ? 30.5 13.461 9.438 1 98.75 222 ALA B O 1
ATOM 5482 N N . LYS B 1 223 ? 30.125 15.383 8.336 1 98.31 223 LYS B N 1
ATOM 5483 C CA . LYS B 1 223 ? 31.406 15.375 7.648 1 98.31 223 LYS B CA 1
ATOM 5484 C C . LYS B 1 223 ? 32.562 15.555 8.625 1 98.31 223 LYS B C 1
ATOM 5486 O O . LYS B 1 223 ? 33.625 14.93 8.484 1 98.31 223 LYS B O 1
ATOM 5491 N N . GLU B 1 224 ? 32.344 16.438 9.57 1 98.5 224 GLU B N 1
ATOM 5492 C CA . GLU B 1 224 ? 33.375 16.719 10.562 1 98.5 224 GLU B CA 1
ATOM 5493 C C . GLU B 1 224 ? 33.656 15.492 11.438 1 98.5 224 GLU B C 1
ATOM 5495 O O . GLU B 1 224 ? 34.812 15.188 11.742 1 98.5 224 GLU B O 1
ATOM 5500 N N . ILE B 1 225 ? 32.656 14.805 11.789 1 98.75 225 ILE B N 1
ATOM 5501 C CA . ILE B 1 225 ? 32.781 13.734 12.781 1 98.75 225 ILE B CA 1
ATOM 5502 C C . ILE B 1 225 ? 33.125 12.422 12.078 1 98.75 225 ILE B C 1
ATOM 5504 O O . ILE B 1 225 ? 33.844 11.586 12.641 1 98.75 225 ILE B O 1
ATOM 5508 N N . PHE B 1 226 ? 32.688 12.281 10.883 1 98.62 226 PHE B N 1
ATOM 5509 C CA . PHE B 1 226 ? 33 11.094 10.086 1 98.62 226 PHE B CA 1
ATOM 5510 C C . PHE B 1 226 ? 33.594 11.477 8.734 1 98.62 226 PHE B C 1
ATOM 5512 O O . PHE B 1 226 ? 32.906 11.352 7.703 1 98.62 226 PHE B O 1
ATOM 5519 N N . PRO B 1 227 ? 34.812 11.719 8.688 1 97.62 227 PRO B N 1
ATOM 5520 C CA . PRO B 1 227 ? 35.469 12.25 7.477 1 97.62 227 PRO B CA 1
ATOM 5521 C C . PRO B 1 227 ? 35.625 11.195 6.383 1 97.62 227 PRO B C 1
ATOM 5523 O O . PRO B 1 227 ? 35.875 11.531 5.227 1 97.62 227 PRO B O 1
ATOM 5526 N N . LEU B 1 228 ? 35.406 9.945 6.68 1 97.88 228 LEU B N 1
ATOM 5527 C CA . LEU B 1 228 ? 35.594 8.883 5.688 1 97.88 228 LEU B CA 1
ATOM 5528 C C . LEU B 1 228 ? 34.344 8.758 4.812 1 97.88 228 LEU B C 1
ATOM 5530 O O . LEU B 1 228 ? 34.344 8.008 3.838 1 97.88 228 LEU B O 1
ATOM 5534 N N . GLY B 1 229 ? 33.281 9.391 5.191 1 98.19 229 GLY B N 1
ATOM 5535 C CA . GLY B 1 229 ? 32.094 9.414 4.371 1 98.19 229 GLY B CA 1
ATOM 5536 C C . GLY B 1 229 ? 31.156 8.25 4.648 1 98.19 229 GLY B C 1
ATOM 5537 O O . GLY B 1 229 ? 30.328 7.895 3.803 1 98.19 229 GLY B O 1
ATOM 5538 N N . ASN B 1 230 ? 31.312 7.668 5.844 1 98.44 230 ASN B N 1
ATOM 5539 C CA . ASN B 1 230 ? 30.438 6.547 6.176 1 98.44 230 ASN B CA 1
ATOM 5540 C C . ASN B 1 230 ? 29.172 7.016 6.887 1 98.44 230 ASN B C 1
ATOM 5542 O O . ASN B 1 230 ? 28.281 6.211 7.184 1 98.44 230 ASN B O 1
ATOM 5546 N N . ALA B 1 231 ? 29.016 8.273 7.195 1 98.81 231 ALA B N 1
ATOM 5547 C CA . ALA B 1 231 ? 27.75 8.875 7.613 1 98.81 231 ALA B CA 1
ATOM 5548 C C . ALA B 1 231 ? 27.094 9.625 6.461 1 98.81 231 ALA B C 1
ATOM 5550 O O . ALA B 1 231 ? 27.656 10.578 5.926 1 98.81 231 ALA B O 1
ATOM 5551 N N . GLN B 1 232 ? 25.969 9.141 6.027 1 98.81 232 GLN B N 1
ATOM 5552 C CA . GLN B 1 232 ? 25.281 9.695 4.867 1 98.81 232 GLN B CA 1
ATOM 5553 C C . GLN B 1 232 ? 23.828 10.016 5.199 1 98.81 232 GLN B C 1
ATOM 5555 O O . GLN B 1 232 ? 23.297 9.531 6.199 1 98.81 232 GLN B O 1
ATOM 5560 N N . PHE B 1 233 ? 23.25 10.812 4.359 1 98.94 233 PHE B N 1
ATOM 5561 C CA . PHE B 1 233 ? 21.906 11.289 4.633 1 98.94 233 PHE B CA 1
ATOM 5562 C C . PHE B 1 233 ? 20.906 10.656 3.67 1 98.94 233 PHE B C 1
ATOM 5564 O O . PHE B 1 233 ? 21.203 10.469 2.49 1 98.94 233 PHE B O 1
ATOM 5571 N N . VAL B 1 234 ? 19.766 10.266 4.176 1 98.94 234 VAL B N 1
ATOM 5572 C CA . VAL B 1 234 ? 18.516 10.008 3.461 1 98.94 234 VAL B CA 1
ATOM 5573 C C . VAL B 1 234 ? 17.484 11.078 3.816 1 98.94 234 VAL B C 1
ATOM 5575 O O . VAL B 1 234 ? 17.141 11.25 4.988 1 98.94 234 VAL B O 1
ATOM 5578 N N . ILE B 1 235 ? 16.984 11.797 2.824 1 98.94 235 ILE B N 1
ATOM 5579 C CA . ILE B 1 235 ? 16.109 12.922 3.133 1 98.94 235 ILE B CA 1
ATOM 5580 C C . ILE B 1 235 ? 14.773 12.742 2.408 1 98.94 235 ILE B C 1
ATOM 5582 O O . ILE B 1 235 ? 14.742 12.453 1.208 1 98.94 235 ILE B O 1
ATOM 5586 N N . ASP B 1 236 ? 13.68 12.82 3.141 1 98.69 236 ASP B N 1
ATOM 5587 C CA . ASP B 1 236 ? 12.32 12.883 2.623 1 98.69 236 ASP B CA 1
ATOM 5588 C C . ASP B 1 236 ? 11.93 14.32 2.281 1 98.69 236 ASP B C 1
ATOM 5590 O O . ASP B 1 236 ? 11.75 15.148 3.176 1 98.69 236 ASP B O 1
ATOM 5594 N N . GLU B 1 237 ? 11.742 14.609 1.009 1 98.56 237 GLU B N 1
ATOM 5595 C CA . GLU B 1 237 ? 11.438 15.969 0.586 1 98.56 237 GLU B CA 1
ATOM 5596 C C . GLU B 1 237 ? 9.984 16.109 0.158 1 98.56 237 GLU B C 1
ATOM 5598 O O . GLU B 1 237 ? 9.648 16.938 -0.684 1 98.56 237 GLU B O 1
ATOM 5603 N N . ALA B 1 238 ? 9.109 15.328 0.748 1 97.62 238 ALA B N 1
ATOM 5604 C CA . ALA B 1 238 ? 7.699 15.219 0.368 1 97.62 238 ALA B CA 1
ATOM 5605 C C . ALA B 1 238 ? 7.02 16.578 0.376 1 97.62 238 ALA B C 1
ATOM 5607 O O . ALA B 1 238 ? 6.164 16.859 -0.467 1 97.62 238 ALA B O 1
ATOM 5608 N N . HIS B 1 239 ? 7.383 17.453 1.297 1 98 239 HIS B N 1
ATOM 5609 C CA . HIS B 1 239 ? 6.664 18.703 1.462 1 98 239 HIS B CA 1
ATOM 5610 C C . HIS B 1 239 ? 7.465 19.875 0.901 1 98 239 HIS B C 1
ATOM 5612 O O . HIS B 1 239 ? 7.004 21.016 0.922 1 98 239 HIS B O 1
ATOM 5618 N N . CYS B 1 240 ? 8.594 19.625 0.381 1 98.19 240 CYS B N 1
ATOM 5619 C CA . CYS B 1 240 ? 9.438 20.719 -0.072 1 98.19 240 CYS B CA 1
ATOM 5620 C C . CYS B 1 240 ? 9.477 20.797 -1.594 1 98.19 240 CYS B C 1
ATOM 5622 O O . CYS B 1 240 ? 9.461 21.875 -2.17 1 98.19 240 CYS B O 1
ATOM 5624 N N . VAL B 1 241 ? 9.578 19.625 -2.242 1 97.88 241 VAL B N 1
ATOM 5625 C CA . VAL B 1 241 ? 9.656 19.578 -3.699 1 97.88 241 VAL B CA 1
ATOM 5626 C C . VAL B 1 241 ? 8.406 20.219 -4.309 1 97.88 241 VAL B C 1
ATOM 5628 O O . VAL B 1 241 ? 7.293 20 -3.818 1 97.88 241 VAL B O 1
ATOM 5631 N N . GLY B 1 242 ? 8.562 20.969 -5.328 1 98 242 GLY B N 1
ATOM 5632 C CA . GLY B 1 242 ? 7.477 21.703 -5.969 1 98 242 GLY B CA 1
ATOM 5633 C C . GLY B 1 242 ? 7.23 23.062 -5.355 1 98 242 GLY B C 1
ATOM 5634 O O . GLY B 1 242 ? 6.703 23.953 -6.012 1 98 242 GLY B O 1
ATOM 5635 N N . VAL B 1 243 ? 7.648 23.266 -4.051 1 98.12 243 VAL B N 1
ATOM 5636 C CA . VAL B 1 243 ? 7.27 24.484 -3.334 1 98.12 243 VAL B CA 1
ATOM 5637 C C . VAL B 1 243 ? 8.492 25.375 -3.168 1 98.12 243 VAL B C 1
ATOM 5639 O O . VAL B 1 243 ? 8.438 26.578 -3.479 1 98.12 243 VAL B O 1
ATOM 5642 N N . LEU B 1 244 ? 9.594 24.828 -2.723 1 97.62 244 LEU B N 1
ATOM 5643 C CA . LEU B 1 244 ? 10.797 25.625 -2.475 1 97.62 244 LEU B CA 1
ATOM 5644 C C . LEU B 1 244 ? 11.945 25.156 -3.365 1 97.62 244 LEU B C 1
ATOM 5646 O O . LEU B 1 244 ? 11.891 24.078 -3.943 1 97.62 244 LEU B O 1
ATOM 5650 N N . GLY B 1 245 ? 13.008 25.984 -3.439 1 96.81 245 GLY B N 1
ATOM 5651 C CA . GLY B 1 245 ? 14.164 25.688 -4.27 1 96.81 245 GLY B CA 1
ATOM 5652 C C . GLY B 1 245 ? 14.016 26.156 -5.699 1 96.81 245 GLY B C 1
ATOM 5653 O O . GLY B 1 245 ? 12.906 26.5 -6.129 1 96.81 245 GLY B O 1
ATOM 5654 N N . PRO B 1 246 ? 15.148 26.203 -6.453 1 96.62 246 PRO B N 1
ATOM 5655 C CA . PRO B 1 246 ? 15.055 26.609 -7.855 1 96.62 246 PRO B CA 1
ATOM 5656 C C . PRO B 1 246 ? 14.102 25.75 -8.672 1 96.62 246 PRO B C 1
ATOM 5658 O O . PRO B 1 246 ? 14.32 24.547 -8.812 1 96.62 246 PRO B O 1
ATOM 5661 N N . LYS B 1 247 ? 13.031 26.406 -9.133 1 96.75 247 LYS B N 1
ATOM 5662 C CA . LYS B 1 247 ? 12 25.734 -9.906 1 96.75 247 LYS B CA 1
ATOM 5663 C C . LYS B 1 247 ? 11.336 24.625 -9.094 1 96.75 247 LYS B C 1
ATOM 5665 O O . LYS B 1 247 ? 10.906 23.609 -9.641 1 96.75 247 LYS B O 1
ATOM 5670 N N . GLY B 1 248 ? 11.391 24.75 -7.801 1 97.81 248 GLY B N 1
ATOM 5671 C CA . GLY B 1 248 ? 10.711 23.797 -6.938 1 97.81 248 GLY B CA 1
ATOM 5672 C C . GLY B 1 248 ? 11.484 22.5 -6.742 1 97.81 248 GLY B C 1
ATOM 5673 O O . GLY B 1 248 ? 10.898 21.469 -6.43 1 97.81 248 GLY B O 1
ATOM 5674 N N . ARG B 1 249 ? 12.781 22.484 -6.898 1 98.38 249 ARG B N 1
ATOM 5675 C CA . ARG B 1 249 ? 13.594 21.266 -6.875 1 98.38 249 ARG B CA 1
ATOM 5676 C C . ARG B 1 249 ? 13.797 20.766 -5.445 1 98.38 249 ARG B C 1
ATOM 5678 O O . ARG B 1 249 ? 14.312 19.672 -5.23 1 98.38 249 ARG B O 1
ATOM 5685 N N . GLY B 1 250 ? 13.391 21.531 -4.41 1 98.06 250 GLY B N 1
ATOM 5686 C CA . GLY B 1 250 ? 13.469 21.062 -3.035 1 98.06 250 GLY B CA 1
ATOM 5687 C C . GLY B 1 250 ? 14.617 21.672 -2.258 1 98.06 250 GLY B C 1
ATOM 5688 O O . GLY B 1 250 ? 15.375 22.5 -2.795 1 98.06 250 GLY B O 1
ATOM 5689 N N . LEU B 1 251 ? 14.727 21.344 -1.026 1 98.56 251 LEU B N 1
ATOM 5690 C CA . LEU B 1 251 ? 15.672 21.922 -0.079 1 98.56 251 LEU B CA 1
ATOM 5691 C C . LEU B 1 251 ? 17.109 21.562 -0.456 1 98.56 251 LEU B C 1
ATOM 5693 O O . LEU B 1 251 ? 18 22.406 -0.381 1 98.56 251 LEU B O 1
ATOM 5697 N N . VAL B 1 252 ? 17.359 20.312 -0.836 1 98.75 252 VAL B N 1
ATOM 5698 C CA . VAL B 1 252 ? 18.703 19.859 -1.17 1 98.75 252 VAL B CA 1
ATOM 5699 C C . VAL B 1 252 ? 19.281 20.719 -2.299 1 98.75 252 VAL B C 1
ATOM 5701 O O . VAL B 1 252 ? 20.422 21.188 -2.219 1 98.75 252 VAL B O 1
ATOM 5704 N N . SER B 1 253 ? 18.484 20.922 -3.275 1 98.38 253 SER B N 1
ATOM 5705 C CA . SER B 1 253 ? 18.906 21.75 -4.402 1 98.38 253 SER B CA 1
ATOM 5706 C C . SER B 1 253 ? 19.031 23.219 -4 1 98.38 253 SER B C 1
ATOM 5708 O O . SER B 1 253 ? 19.922 23.922 -4.473 1 98.38 253 SER B O 1
ATOM 5710 N N . MET B 1 254 ? 18.125 23.672 -3.215 1 97.69 254 MET B N 1
ATOM 5711 C CA . MET B 1 254 ? 18.141 25.047 -2.734 1 97.69 254 MET B CA 1
ATOM 5712 C C . MET B 1 254 ? 19.453 25.359 -2.035 1 97.69 254 MET B C 1
ATOM 5714 O O . MET B 1 254 ? 19.969 26.484 -2.141 1 97.69 254 MET B O 1
ATOM 5718 N N . LEU B 1 255 ? 19.969 24.391 -1.373 1 98.19 255 LEU B N 1
ATOM 5719 C CA . LEU B 1 255 ? 21.172 24.578 -0.575 1 98.19 255 LEU B CA 1
ATOM 5720 C C . LEU B 1 255 ? 22.406 24.125 -1.346 1 98.19 255 LEU B C 1
ATOM 5722 O O . LEU B 1 255 ? 23.531 24.219 -0.838 1 98.19 255 LEU B O 1
ATOM 5726 N N . GLY B 1 256 ? 22.234 23.609 -2.574 1 98.19 256 GLY B N 1
ATOM 5727 C CA . GLY B 1 256 ? 23.344 23.141 -3.383 1 98.19 256 GLY B CA 1
ATOM 5728 C C . GLY B 1 256 ? 24.031 21.922 -2.803 1 98.19 256 GLY B C 1
ATOM 5729 O O . GLY B 1 256 ? 25.25 21.812 -2.855 1 98.19 256 GLY B O 1
ATOM 5730 N N . LEU B 1 257 ? 23.266 21 -2.213 1 98.44 257 LEU B N 1
ATOM 5731 C CA . LEU B 1 257 ? 23.844 19.875 -1.487 1 98.44 257 LEU B CA 1
ATOM 5732 C C . LEU B 1 257 ? 23.594 18.578 -2.232 1 98.44 257 LEU B C 1
ATOM 5734 O O . LEU B 1 257 ? 23.609 17.5 -1.627 1 98.44 257 LEU B O 1
ATOM 5738 N N . GLU B 1 258 ? 23.312 18.578 -3.527 1 98 258 GLU B N 1
ATOM 5739 C CA . GLU B 1 258 ? 22.953 17.406 -4.312 1 98 258 GLU B CA 1
ATOM 5740 C C . GLU B 1 258 ? 24.031 16.328 -4.207 1 98 258 GLU B C 1
ATOM 5742 O O . GLU B 1 258 ? 23.719 15.125 -4.188 1 98 258 GLU B O 1
ATOM 5747 N N . LYS B 1 259 ? 25.281 16.672 -4.07 1 96.44 259 LYS B N 1
ATOM 5748 C CA . LYS B 1 259 ? 26.375 15.711 -4.039 1 96.44 259 LYS B CA 1
ATOM 5749 C C . LYS B 1 259 ? 26.625 15.219 -2.621 1 96.44 259 LYS B C 1
ATOM 5751 O O . LYS B 1 259 ? 27.328 14.219 -2.424 1 96.44 259 LYS B O 1
ATOM 5756 N N . GLU B 1 260 ? 26 15.906 -1.646 1 97.69 260 GLU B N 1
ATOM 5757 C CA . GLU B 1 260 ? 26.266 15.586 -0.244 1 97.69 260 GLU B CA 1
ATOM 5758 C C . GLU B 1 260 ? 25.203 14.648 0.317 1 97.69 260 GLU B C 1
ATOM 5760 O O . GLU B 1 260 ? 25.391 14.055 1.379 1 97.69 260 GLU B O 1
ATOM 5765 N N . ILE B 1 261 ? 24.109 14.516 -0.4 1 98.69 261 ILE B N 1
ATOM 5766 C CA . ILE B 1 261 ? 22.984 13.703 0.067 1 98.69 261 ILE B CA 1
ATOM 5767 C C . ILE B 1 261 ? 22.938 12.398 -0.72 1 98.69 261 ILE B C 1
ATOM 5769 O O . ILE B 1 261 ? 22.797 12.406 -1.945 1 98.69 261 ILE B O 1
ATOM 5773 N N . ALA B 1 262 ? 22.984 11.312 -0.038 1 98.81 262 ALA B N 1
ATOM 5774 C CA . ALA B 1 262 ? 23.078 10.016 -0.691 1 98.81 262 ALA B CA 1
ATOM 5775 C C . ALA B 1 262 ? 21.766 9.633 -1.363 1 98.81 262 ALA B C 1
ATOM 5777 O O . ALA B 1 262 ? 21.766 9.07 -2.457 1 98.81 262 ALA B O 1
ATOM 5778 N N . ILE B 1 263 ? 20.688 9.883 -0.624 1 98.94 263 ILE B N 1
ATOM 5779 C CA . ILE B 1 263 ? 19.375 9.469 -1.106 1 98.94 263 ILE B CA 1
ATOM 5780 C C . ILE B 1 263 ? 18.359 10.578 -0.859 1 98.94 263 ILE B C 1
ATOM 5782 O O . ILE B 1 263 ? 18.25 11.086 0.258 1 98.94 263 ILE B O 1
ATOM 5786 N N . ARG B 1 264 ? 17.688 11.016 -1.884 1 98.88 264 ARG B N 1
ATOM 5787 C CA . ARG B 1 264 ? 16.547 11.914 -1.785 1 98.88 264 ARG B CA 1
ATOM 5788 C C . ARG B 1 264 ? 15.258 11.211 -2.211 1 98.88 264 ARG B C 1
ATOM 5790 O O . ARG B 1 264 ? 15.211 10.586 -3.273 1 98.88 264 ARG B O 1
ATOM 5797 N N . VAL B 1 265 ? 14.266 11.266 -1.393 1 98.81 265 VAL B N 1
ATOM 5798 C CA . VAL B 1 265 ? 12.961 10.719 -1.75 1 98.81 265 VAL B CA 1
ATOM 5799 C C . VAL B 1 265 ? 11.969 11.859 -1.981 1 98.81 265 VAL B C 1
ATOM 5801 O O . VAL B 1 265 ? 11.781 12.711 -1.114 1 98.81 265 VAL B O 1
ATOM 5804 N N . HIS B 1 266 ? 11.359 11.875 -3.168 1 98.25 266 HIS B N 1
ATOM 5805 C CA . HIS B 1 266 ? 10.398 12.898 -3.555 1 98.25 266 HIS B CA 1
ATOM 5806 C C . HIS B 1 266 ? 9 12.305 -3.727 1 98.25 266 HIS B C 1
ATOM 5808 O O . HIS B 1 266 ? 8.859 11.109 -3.975 1 98.25 266 HIS B O 1
ATOM 5814 N N . MET B 1 267 ? 7.992 13.117 -3.518 1 95.94 267 MET B N 1
ATOM 5815 C CA . MET B 1 267 ? 6.594 12.75 -3.723 1 95.94 267 MET B CA 1
ATOM 5816 C C . MET B 1 267 ? 6.012 13.477 -4.934 1 95.94 267 MET B C 1
ATOM 5818 O O . MET B 1 267 ? 6.184 14.688 -5.078 1 95.94 267 MET B O 1
ATOM 5822 N N . CYS B 1 268 ? 5.359 12.695 -5.75 1 97.62 268 CYS B N 1
ATOM 5823 C CA . CYS B 1 268 ? 4.777 13.297 -6.949 1 97.62 268 CYS B CA 1
ATOM 5824 C C . CYS B 1 268 ? 3.301 13.602 -6.742 1 97.62 268 CYS B C 1
ATOM 5826 O O . CYS B 1 268 ? 2.703 14.352 -7.516 1 97.62 268 CYS B O 1
ATOM 5828 N N . SER B 1 269 ? 2.719 13.148 -5.617 1 96 269 SER B N 1
ATOM 5829 C CA . SER B 1 269 ? 1.278 13.234 -5.402 1 96 269 SER B CA 1
ATOM 5830 C C . SER B 1 269 ? 0.903 14.508 -4.648 1 96 269 SER B C 1
ATOM 5832 O O . SER B 1 269 ? -0.258 14.695 -4.281 1 96 269 SER B O 1
ATOM 5834 N N . LYS B 1 270 ? 1.817 15.398 -4.367 1 96.88 270 LYS B N 1
ATOM 5835 C CA . LYS B 1 270 ? 1.538 16.625 -3.611 1 96.88 270 LYS B CA 1
ATOM 5836 C C . LYS B 1 270 ? 1.672 17.859 -4.492 1 96.88 270 LYS B C 1
ATOM 5838 O O . LYS B 1 270 ? 0.828 18.109 -5.359 1 96.88 270 LYS B O 1
ATOM 5843 N N . ALA B 1 271 ? 2.789 18.516 -4.508 1 97.56 271 ALA B N 1
ATOM 5844 C CA . ALA B 1 271 ? 2.941 19.766 -5.266 1 97.56 271 ALA B CA 1
ATOM 5845 C C . ALA B 1 271 ? 2.791 19.516 -6.766 1 97.56 271 ALA B C 1
ATOM 5847 O O . ALA B 1 271 ? 2.244 20.344 -7.488 1 97.56 271 ALA B O 1
ATOM 5848 N N . MET B 1 272 ? 3.209 18.328 -7.242 1 96.75 272 MET B N 1
ATOM 5849 C CA . MET B 1 272 ? 3.191 18.031 -8.672 1 96.75 272 MET B CA 1
ATOM 5850 C C . MET B 1 272 ? 1.817 17.531 -9.102 1 96.75 272 MET B C 1
ATOM 5852 O O . MET B 1 272 ? 1.563 17.344 -10.297 1 96.75 272 MET B O 1
ATOM 5856 N N . ALA B 1 273 ? 0.944 17.281 -8.211 1 97.06 273 ALA B N 1
ATOM 5857 C CA . ALA B 1 273 ? -0.441 16.891 -8.469 1 97.06 273 ALA B CA 1
ATOM 5858 C C . ALA B 1 273 ? -0.507 15.664 -9.367 1 97.06 273 ALA B C 1
ATOM 5860 O O . ALA B 1 273 ? -1.253 15.648 -10.352 1 97.06 273 ALA B O 1
ATOM 5861 N N . SER B 1 274 ? 0.292 14.742 -9.109 1 95.75 274 SER B N 1
ATOM 5862 C CA . SER B 1 274 ? 0.336 13.453 -9.781 1 95.75 274 SER B CA 1
ATOM 5863 C C . SER B 1 274 ? 0.221 12.305 -8.789 1 95.75 274 SER B C 1
ATOM 5865 O O . SER B 1 274 ? -0.476 12.414 -7.777 1 95.75 274 SER B O 1
ATOM 5867 N N . THR B 1 275 ? 0.697 11.164 -9.109 1 94.75 275 THR B N 1
ATOM 5868 C CA . THR B 1 275 ? 0.863 9.992 -8.258 1 94.75 275 THR B CA 1
ATOM 5869 C C . THR B 1 275 ? 2.295 9.469 -8.336 1 94.75 275 THR B C 1
ATOM 5871 O O . THR B 1 275 ? 3.088 9.93 -9.156 1 94.75 275 THR B O 1
ATOM 5874 N N . GLY B 1 276 ? 2.684 8.703 -7.301 1 96.19 276 GLY B N 1
ATOM 5875 C CA . GLY B 1 276 ? 3.996 8.086 -7.391 1 96.19 276 GLY B CA 1
ATOM 5876 C C . GLY B 1 276 ? 5.035 8.766 -6.512 1 96.19 276 GLY B C 1
ATOM 5877 O O . GLY B 1 276 ? 4.719 9.711 -5.789 1 96.19 276 GLY B O 1
ATOM 5878 N N . GLY B 1 277 ? 6.199 8.211 -6.5 1 97.56 277 GLY B N 1
ATOM 5879 C CA . GLY B 1 277 ? 7.367 8.711 -5.793 1 97.56 277 GLY B CA 1
ATOM 5880 C C . GLY B 1 277 ? 8.656 8.539 -6.57 1 97.56 277 GLY B C 1
ATOM 5881 O O . GLY B 1 277 ? 8.68 7.848 -7.594 1 97.56 277 GLY B O 1
ATOM 5882 N N . LEU B 1 278 ? 9.672 9.289 -6.191 1 98.69 278 LEU B N 1
ATOM 5883 C CA . LEU B 1 278 ? 10.984 9.25 -6.816 1 98.69 278 LEU B CA 1
ATOM 5884 C C . LEU B 1 278 ? 12.07 8.953 -5.781 1 98.69 278 LEU B C 1
ATOM 5886 O O . LEU B 1 278 ? 12.008 9.453 -4.652 1 98.69 278 LEU B O 1
ATOM 5890 N N . ILE B 1 279 ? 12.953 8.094 -6.133 1 98.88 279 ILE B N 1
ATOM 5891 C CA . ILE B 1 279 ? 14.203 7.945 -5.387 1 98.88 279 ILE B CA 1
ATOM 5892 C C . ILE B 1 279 ? 15.367 8.461 -6.227 1 98.88 279 ILE B C 1
ATOM 5894 O O . ILE B 1 279 ? 15.664 7.922 -7.293 1 98.88 279 ILE B O 1
ATOM 5898 N N . LEU B 1 280 ? 15.938 9.562 -5.805 1 98.88 280 LEU B N 1
ATOM 5899 C CA . LEU B 1 280 ? 17.125 10.133 -6.434 1 98.88 280 LEU B CA 1
ATOM 5900 C C . LEU B 1 280 ? 18.391 9.648 -5.734 1 98.88 280 LEU B C 1
ATOM 5902 O O . LEU B 1 280 ? 18.531 9.797 -4.52 1 98.88 280 LEU B O 1
ATOM 5906 N N . CYS B 1 281 ? 19.312 9.062 -6.469 1 98.81 281 CYS B N 1
ATOM 5907 C CA . CYS B 1 281 ? 20.484 8.422 -5.887 1 98.81 281 CYS B CA 1
ATOM 5908 C C . CYS B 1 281 ? 21.562 8.18 -6.945 1 98.81 281 CYS B C 1
ATOM 5910 O O . CYS B 1 281 ? 21.391 8.57 -8.102 1 98.81 281 CYS B O 1
ATOM 5912 N N . ASN B 1 282 ? 22.719 7.66 -6.508 1 98.25 282 ASN B N 1
ATOM 5913 C CA . ASN B 1 282 ? 23.75 7.285 -7.465 1 98.25 282 ASN B CA 1
ATOM 5914 C C . ASN B 1 282 ? 23.594 5.844 -7.938 1 98.25 282 ASN B C 1
ATOM 5916 O O . ASN B 1 282 ? 22.609 5.18 -7.586 1 98.25 282 ASN B O 1
ATOM 5920 N N . LYS B 1 283 ? 24.484 5.355 -8.766 1 96.62 283 LYS B N 1
ATOM 5921 C CA . LYS B 1 283 ? 24.375 4.035 -9.375 1 96.62 283 LYS B CA 1
ATOM 5922 C C . LYS B 1 283 ? 24.516 2.93 -8.336 1 96.62 283 LYS B C 1
ATOM 5924 O O . LYS B 1 283 ? 23.906 1.866 -8.461 1 96.62 283 LYS B O 1
ATOM 5929 N N . THR B 1 284 ? 25.344 3.162 -7.281 1 97.88 284 THR B N 1
ATOM 5930 C CA . THR B 1 284 ? 25.516 2.188 -6.211 1 97.88 284 THR B CA 1
ATOM 5931 C C . THR B 1 284 ? 24.188 1.92 -5.504 1 97.88 284 THR B C 1
ATOM 5933 O O . THR B 1 284 ? 23.812 0.765 -5.32 1 97.88 284 THR B O 1
ATOM 5936 N N . ILE B 1 285 ? 23.5 2.986 -5.141 1 98.5 285 ILE B N 1
ATOM 5937 C CA . ILE B 1 285 ? 22.219 2.857 -4.449 1 98.5 285 ILE B CA 1
ATOM 5938 C C . ILE B 1 285 ? 21.172 2.273 -5.398 1 98.5 285 ILE B C 1
ATOM 5940 O O . ILE B 1 285 ? 20.312 1.496 -4.98 1 98.5 285 ILE B O 1
ATOM 5944 N N . ARG B 1 286 ? 21.203 2.66 -6.633 1 97.25 286 ARG B N 1
ATOM 5945 C CA . ARG B 1 286 ? 20.297 2.072 -7.605 1 97.25 286 ARG B CA 1
ATOM 5946 C C . ARG B 1 286 ? 20.453 0.558 -7.672 1 97.25 286 ARG B C 1
ATOM 5948 O O . ARG B 1 286 ? 19.484 -0.177 -7.801 1 97.25 286 ARG B O 1
ATOM 5955 N N . ALA B 1 287 ? 21.719 0.075 -7.605 1 96.69 287 ALA B N 1
ATOM 5956 C CA . ALA B 1 287 ? 21.969 -1.363 -7.578 1 96.69 287 ALA B CA 1
ATOM 5957 C C . ALA B 1 287 ? 21.344 -2.004 -6.34 1 96.69 287 ALA B C 1
ATOM 5959 O O . ALA B 1 287 ? 20.828 -3.125 -6.406 1 96.69 287 ALA B O 1
ATOM 5960 N N . VAL B 1 288 ? 21.375 -1.292 -5.258 1 97.88 288 VAL B N 1
ATOM 5961 C CA . VAL B 1 288 ? 20.734 -1.777 -4.039 1 97.88 288 VAL B CA 1
ATOM 5962 C C . VAL B 1 288 ? 19.234 -1.91 -4.266 1 97.88 288 VAL B C 1
ATOM 5964 O O . VAL B 1 288 ? 18.625 -2.9 -3.855 1 97.88 288 VAL B O 1
ATOM 5967 N N . ILE B 1 289 ? 18.641 -0.906 -4.898 1 97.56 289 ILE B N 1
ATOM 5968 C CA . ILE B 1 289 ? 17.219 -0.933 -5.188 1 97.56 289 ILE B CA 1
ATOM 5969 C C . ILE B 1 289 ? 16.875 -2.199 -5.965 1 97.56 289 ILE B C 1
ATOM 5971 O O . ILE B 1 289 ? 15.922 -2.912 -5.617 1 97.56 289 ILE B O 1
ATOM 5975 N N . MET B 1 290 ? 17.641 -2.627 -6.934 1 95.12 290 MET B N 1
ATOM 5976 C CA . MET B 1 290 ? 17.359 -3.744 -7.832 1 95.12 290 MET B CA 1
ATOM 5977 C C . MET B 1 290 ? 17.609 -5.078 -7.133 1 95.12 290 MET B C 1
ATOM 5979 O O . MET B 1 290 ? 17.125 -6.117 -7.582 1 95.12 290 MET B O 1
ATOM 5983 N N . ASN B 1 291 ? 18.344 -5.059 -6.039 1 95.31 291 ASN B N 1
ATOM 5984 C CA . ASN B 1 291 ? 18.75 -6.328 -5.445 1 95.31 291 ASN B CA 1
ATOM 5985 C C . ASN B 1 291 ? 18.109 -6.543 -4.082 1 95.31 291 ASN B C 1
ATOM 5987 O O . ASN B 1 291 ? 17.906 -7.684 -3.654 1 95.31 291 ASN B O 1
ATOM 5991 N N . GLN B 1 292 ? 17.75 -5.387 -3.422 1 96.06 292 GLN B N 1
ATOM 5992 C CA . GLN B 1 292 ? 17.406 -5.547 -2.014 1 96.06 292 GLN B CA 1
ATOM 5993 C C . GLN B 1 292 ? 16.062 -4.887 -1.698 1 96.06 292 GLN B C 1
ATOM 5995 O O . GLN B 1 292 ? 15.453 -5.168 -0.666 1 96.06 292 GLN B O 1
ATOM 6000 N N . MET B 1 293 ? 15.656 -3.951 -2.49 1 96.62 293 MET B N 1
ATOM 6001 C CA . MET B 1 293 ? 14.383 -3.293 -2.211 1 96.62 293 MET B CA 1
ATOM 6002 C C . MET B 1 293 ? 13.211 -4.152 -2.682 1 96.62 293 MET B C 1
ATOM 6004 O O . MET B 1 293 ? 12.766 -4.023 -3.82 1 96.62 293 MET B O 1
ATOM 6008 N N . ARG B 1 294 ? 12.602 -4.883 -1.867 1 94.19 294 ARG B N 1
ATOM 6009 C CA . ARG B 1 294 ? 11.586 -5.879 -2.178 1 94.19 294 ARG B CA 1
ATOM 6010 C C . ARG B 1 294 ? 10.367 -5.234 -2.834 1 94.19 294 ARG B C 1
ATOM 6012 O O . ARG B 1 294 ? 9.727 -5.844 -3.688 1 94.19 294 ARG B O 1
ATOM 6019 N N . PHE B 1 295 ? 10.094 -3.988 -2.494 1 92.69 295 PHE B N 1
ATOM 6020 C CA . PHE B 1 295 ? 8.977 -3.236 -3.057 1 92.69 295 PHE B CA 1
ATOM 6021 C C . PHE B 1 295 ? 9.211 -2.938 -4.531 1 92.69 295 PHE B C 1
ATOM 6023 O O . PHE B 1 295 ? 8.273 -2.604 -5.262 1 92.69 295 PHE B O 1
ATOM 6030 N N . ALA B 1 296 ? 10.453 -2.988 -4.977 1 92.12 296 ALA B N 1
ATOM 6031 C CA . ALA B 1 296 ? 10.812 -2.818 -6.383 1 92.12 296 ALA B CA 1
ATOM 6032 C C . ALA B 1 296 ? 10.953 -4.168 -7.082 1 92.12 296 ALA B C 1
ATOM 6034 O O . ALA B 1 296 ? 10.492 -4.34 -8.211 1 92.12 296 ALA B O 1
ATOM 6035 N N . VAL B 1 297 ? 11.469 -5.156 -6.391 1 92.06 297 VAL B N 1
ATOM 6036 C CA . VAL B 1 297 ? 11.875 -6.441 -6.957 1 92.06 297 VAL B CA 1
ATOM 6037 C C . VAL B 1 297 ? 10.641 -7.316 -7.18 1 92.06 297 VAL B C 1
ATOM 6039 O O . VAL B 1 297 ? 10.547 -8.016 -8.188 1 92.06 297 VAL B O 1
ATOM 6042 N N . TYR B 1 298 ? 9.664 -7.211 -6.289 1 91.69 298 TYR B N 1
ATOM 6043 C CA . TYR B 1 298 ? 8.586 -8.188 -6.305 1 91.69 298 TYR B CA 1
ATOM 6044 C C . TYR B 1 298 ? 7.246 -7.523 -6.609 1 91.69 298 TYR B C 1
ATOM 6046 O O . TYR B 1 298 ? 6.188 -8.078 -6.309 1 91.69 298 TYR B O 1
ATOM 6054 N N . SER B 1 299 ? 7.262 -6.363 -7.105 1 92.5 299 SER B N 1
ATOM 6055 C CA . SER B 1 299 ? 6.055 -5.652 -7.516 1 92.5 299 SER B CA 1
ATOM 6056 C C . SER B 1 299 ? 6.109 -5.281 -8.992 1 92.5 299 SER B C 1
ATOM 6058 O O . SER B 1 299 ? 7.188 -5.016 -9.531 1 92.5 299 SER B O 1
ATOM 6060 N N . GLY B 1 300 ? 4.945 -5.301 -9.617 1 93.94 300 GLY B N 1
ATOM 6061 C CA . GLY B 1 300 ? 4.898 -4.793 -10.984 1 93.94 300 GLY B CA 1
ATOM 6062 C C . GLY B 1 300 ? 5.375 -3.355 -11.102 1 93.94 300 GLY B C 1
ATOM 6063 O O . GLY B 1 300 ? 5.121 -2.539 -10.211 1 93.94 300 GLY B O 1
ATOM 6064 N N . ALA B 1 301 ? 6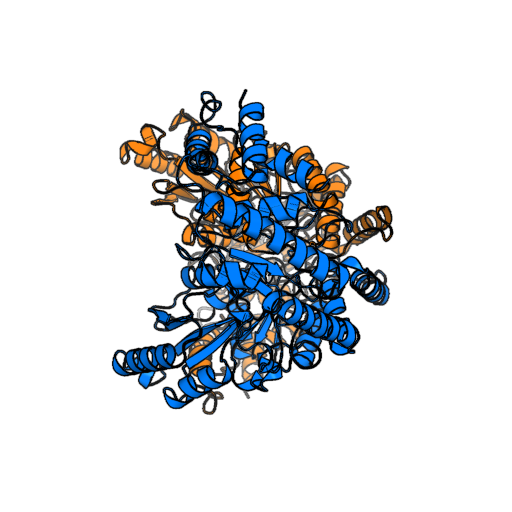.055 -3.076 -12.18 1 96.19 301 ALA B N 1
ATOM 6065 C CA . ALA B 1 301 ? 6.547 -1.72 -12.406 1 96.19 301 ALA B CA 1
ATOM 6066 C C . ALA B 1 301 ? 5.395 -0.758 -12.688 1 96.19 301 ALA B C 1
ATOM 6068 O O . ALA B 1 301 ? 4.285 -1.188 -13 1 96.19 301 ALA B O 1
ATOM 6069 N N . PRO B 1 302 ? 5.602 0.563 -12.531 1 96.38 302 PRO B N 1
ATOM 6070 C CA . PRO B 1 302 ? 4.559 1.549 -12.812 1 96.38 302 PRO B CA 1
ATOM 6071 C C . PRO B 1 302 ? 4.066 1.48 -14.258 1 96.38 302 PRO B C 1
ATOM 6073 O O . PRO B 1 302 ? 4.848 1.2 -15.172 1 96.38 302 PRO B O 1
ATOM 6076 N N . SER B 1 303 ? 2.807 1.756 -14.461 1 97.19 303 SER B N 1
ATOM 6077 C CA . SER B 1 303 ? 2.184 1.718 -15.781 1 97.19 303 SER B CA 1
ATOM 6078 C C . SER B 1 303 ? 2.539 2.957 -16.594 1 97.19 303 SER B C 1
ATOM 6080 O O . SER B 1 303 ? 2.971 3.969 -16.031 1 97.19 303 SER B O 1
ATOM 6082 N N . PHE B 1 304 ? 2.299 2.875 -17.891 1 97.62 304 PHE B N 1
ATOM 6083 C CA . PHE B 1 304 ? 2.594 3.961 -18.828 1 97.62 304 PHE B CA 1
ATOM 6084 C C . PHE B 1 304 ? 1.852 5.23 -18.422 1 97.62 304 PHE B C 1
ATOM 6086 O O . PHE B 1 304 ? 2.457 6.297 -18.297 1 97.62 304 PHE B O 1
ATOM 6093 N N . PRO B 1 305 ? 0.497 5.211 -18.094 1 97.44 305 PRO B N 1
ATOM 6094 C CA . PRO B 1 305 ? -0.2 6.438 -17.703 1 97.44 305 PRO B CA 1
ATOM 6095 C C . PRO B 1 305 ? 0.333 7.031 -16.406 1 97.44 305 PRO B C 1
ATOM 6097 O O . PRO B 1 305 ? 0.353 8.25 -16.234 1 97.44 305 PRO B O 1
ATOM 6100 N N . MET B 1 306 ? 0.707 6.188 -15.484 1 97.19 306 MET B N 1
ATOM 6101 C CA . MET B 1 306 ? 1.282 6.688 -14.242 1 97.19 306 MET B CA 1
ATOM 6102 C C . MET B 1 306 ? 2.561 7.473 -14.508 1 97.19 306 MET B C 1
ATOM 6104 O O . MET B 1 306 ? 2.738 8.578 -13.992 1 97.19 306 MET B O 1
ATOM 6108 N N . VAL B 1 307 ? 3.43 6.883 -15.328 1 98.25 307 VAL B N 1
ATOM 6109 C CA . VAL B 1 307 ? 4.703 7.523 -15.648 1 98.25 307 VAL B CA 1
ATOM 6110 C C . VAL B 1 307 ? 4.453 8.82 -16.406 1 98.25 307 VAL B C 1
ATOM 6112 O O . VAL B 1 307 ? 5.133 9.828 -16.188 1 98.25 307 VAL B O 1
ATOM 6115 N N . ALA B 1 308 ? 3.471 8.789 -17.297 1 98.38 308 ALA B N 1
ATOM 6116 C CA . ALA B 1 308 ? 3.107 9.992 -18.047 1 98.38 308 ALA B CA 1
ATOM 6117 C C . ALA B 1 308 ? 2.637 11.102 -17.109 1 98.38 308 ALA B C 1
ATOM 6119 O O . ALA B 1 308 ? 2.914 12.281 -17.344 1 98.38 308 ALA B O 1
ATOM 6120 N N . SER B 1 309 ? 1.908 10.742 -16.094 1 98.06 309 SER B N 1
ATOM 6121 C CA . SER B 1 309 ? 1.45 11.711 -15.102 1 98.06 309 SER B CA 1
ATOM 6122 C C . SER B 1 309 ? 2.625 12.344 -14.367 1 98.06 309 SER B C 1
ATOM 6124 O O . SER B 1 309 ? 2.645 13.562 -14.148 1 98.06 309 SER B O 1
ATOM 6126 N N . ILE B 1 310 ? 3.561 11.547 -13.969 1 98.12 310 ILE B N 1
ATOM 6127 C CA . ILE B 1 310 ? 4.754 12.023 -13.281 1 98.12 310 ILE B CA 1
ATOM 6128 C C . ILE B 1 310 ? 5.539 12.953 -14.195 1 98.12 310 ILE B C 1
ATOM 6130 O O . ILE B 1 310 ? 5.957 14.039 -13.781 1 98.12 310 ILE B O 1
ATOM 6134 N N . LYS B 1 311 ? 5.684 12.555 -15.43 1 98.56 311 LYS B N 1
ATOM 6135 C CA . LYS B 1 311 ? 6.402 13.344 -16.422 1 98.56 311 LYS B CA 1
ATOM 6136 C C . LYS B 1 311 ? 5.754 14.711 -16.609 1 98.56 311 LYS B C 1
ATOM 6138 O O . LYS B 1 311 ? 6.449 15.719 -16.734 1 98.56 311 LYS B O 1
ATOM 6143 N N . ALA B 1 312 ? 4.461 14.711 -16.641 1 98.44 312 ALA B N 1
ATOM 6144 C CA . ALA B 1 312 ? 3.725 15.969 -16.797 1 98.44 312 ALA B CA 1
ATOM 6145 C C . ALA B 1 312 ? 4.051 16.938 -15.664 1 98.44 312 ALA B C 1
ATOM 6147 O O . ALA B 1 312 ? 4.273 18.125 -15.898 1 98.44 312 ALA B O 1
ATOM 6148 N N . GLY B 1 313 ? 4.043 16.438 -14.414 1 97.88 313 GLY B N 1
ATOM 6149 C CA . GLY B 1 313 ? 4.398 17.266 -13.273 1 97.88 313 GLY B CA 1
ATOM 6150 C C . GLY B 1 313 ? 5.824 17.781 -13.336 1 97.88 313 GLY B C 1
ATOM 6151 O O . GLY B 1 313 ? 6.07 18.969 -13.078 1 97.88 313 GLY B O 1
ATOM 6152 N N . ILE B 1 314 ? 6.742 16.922 -13.734 1 98 314 ILE B N 1
ATOM 6153 C CA . ILE B 1 314 ? 8.148 17.297 -13.852 1 98 314 ILE B CA 1
ATOM 6154 C C . ILE B 1 314 ? 8.32 18.359 -14.922 1 98 314 ILE B C 1
ATOM 6156 O O . ILE B 1 314 ? 9.102 19.297 -14.75 1 98 314 ILE B O 1
ATOM 6160 N N . GLU B 1 315 ? 7.629 18.219 -15.961 1 97.81 315 GLU B N 1
ATOM 6161 C CA . GLU B 1 315 ? 7.727 19.172 -17.062 1 97.81 315 GLU B CA 1
ATOM 6162 C C . GLU B 1 315 ? 7.238 20.562 -16.625 1 97.81 315 GLU B C 1
ATOM 6164 O O . GLU B 1 315 ? 7.848 21.578 -16.984 1 97.81 315 GLU B O 1
ATOM 6169 N N . LEU B 1 316 ? 6.152 20.609 -15.914 1 98.38 316 LEU B N 1
ATOM 6170 C CA . LEU B 1 316 ? 5.645 21.891 -15.422 1 98.38 316 LEU B CA 1
ATOM 6171 C C . LEU B 1 316 ? 6.672 22.578 -14.531 1 98.38 316 LEU B C 1
ATOM 6173 O O . LEU B 1 316 ? 6.863 23.797 -14.617 1 98.38 316 LEU B O 1
ATOM 6177 N N . LEU B 1 317 ? 7.344 21.797 -13.68 1 98.25 317 LEU B N 1
ATOM 6178 C CA . LEU B 1 317 ? 8.383 22.359 -12.828 1 98.25 317 LEU B CA 1
ATOM 6179 C C . LEU B 1 317 ? 9.586 22.797 -13.648 1 98.25 317 LEU B C 1
ATOM 6181 O O . LEU B 1 317 ? 10.055 23.938 -13.508 1 98.25 317 LEU B O 1
ATOM 6185 N N . SER B 1 318 ? 10.047 21.922 -14.531 1 97.81 318 SER B N 1
ATOM 6186 C CA . SER B 1 318 ? 11.32 22.125 -15.227 1 97.81 318 SER B CA 1
ATOM 6187 C C . SER B 1 318 ? 11.25 23.312 -16.172 1 97.81 318 SER B C 1
ATOM 6189 O O . SER B 1 318 ? 12.258 24 -16.406 1 97.81 318 SER B O 1
ATOM 6191 N N . THR B 1 319 ? 10.094 23.688 -16.688 1 97.75 319 THR B N 1
ATOM 6192 C CA . THR B 1 319 ? 9.938 24.797 -17.625 1 97.75 319 THR B CA 1
ATOM 6193 C C . THR B 1 319 ? 9.711 26.109 -16.891 1 97.75 319 THR B C 1
ATOM 6195 O O . THR B 1 319 ? 9.695 27.172 -17.5 1 97.75 319 THR B O 1
ATOM 6198 N N . GLY B 1 320 ? 9.5 26.062 -15.609 1 97.5 320 GLY B N 1
ATOM 6199 C CA . GLY B 1 320 ? 9.234 27.266 -14.828 1 97.5 320 GLY B CA 1
ATOM 6200 C C . GLY B 1 320 ? 7.781 27.688 -14.852 1 97.5 320 GLY B C 1
ATOM 6201 O O . GLY B 1 320 ? 7.438 28.781 -14.398 1 97.5 320 GLY B O 1
ATOM 6202 N N . ALA B 1 321 ? 6.93 26.797 -15.297 1 98.06 321 ALA B N 1
ATOM 6203 C CA . ALA B 1 321 ? 5.516 27.125 -15.445 1 98.06 321 ALA B CA 1
ATOM 6204 C C . ALA B 1 321 ? 4.844 27.281 -14.086 1 98.06 321 ALA B C 1
ATOM 6206 O O . ALA B 1 321 ? 3.734 27.812 -13.992 1 98.06 321 ALA B O 1
ATOM 6207 N N . THR B 1 322 ? 5.516 26.891 -12.984 1 98.44 322 THR B N 1
ATOM 6208 C CA . THR B 1 322 ? 4.871 26.906 -11.672 1 98.44 322 THR B CA 1
ATOM 6209 C C . THR B 1 322 ? 5.48 27.969 -10.773 1 98.44 322 THR B C 1
ATOM 6211 O O . THR B 1 322 ? 5.168 28.047 -9.586 1 98.44 322 THR B O 1
ATOM 6214 N N . ILE B 1 323 ? 6.305 28.844 -11.281 1 98.19 323 ILE B N 1
ATOM 6215 C CA . ILE B 1 323 ? 7.023 29.844 -10.484 1 98.19 323 ILE B CA 1
ATOM 6216 C C . ILE B 1 323 ? 6.031 30.812 -9.844 1 98.19 323 ILE B C 1
ATOM 6218 O O . ILE B 1 323 ? 6.195 31.188 -8.688 1 98.19 323 ILE B O 1
ATOM 6222 N N . THR B 1 324 ? 5.012 31.172 -10.594 1 98.25 324 THR B N 1
ATOM 6223 C CA . THR B 1 324 ? 4.004 32.094 -10.078 1 98.25 324 THR B CA 1
ATOM 6224 C C . THR B 1 324 ? 3.271 31.484 -8.891 1 98.25 324 THR B C 1
ATOM 6226 O O . THR B 1 324 ? 2.977 32.188 -7.91 1 98.25 324 THR B O 1
ATOM 6229 N N . GLU B 1 325 ? 2.895 30.219 -9.016 1 98.5 325 GLU B N 1
ATOM 6230 C CA . GLU B 1 325 ? 2.227 29.5 -7.926 1 98.5 325 GLU B CA 1
ATOM 6231 C C . GLU B 1 325 ? 3.117 29.422 -6.691 1 98.5 325 GLU B C 1
ATOM 6233 O O . GLU B 1 325 ? 2.645 29.594 -5.562 1 98.5 325 GLU B O 1
ATOM 6238 N N . GLN B 1 326 ? 4.383 29.141 -6.867 1 98.44 326 GLN B N 1
ATOM 6239 C CA . GLN B 1 326 ? 5.344 29.109 -5.77 1 98.44 326 GLN B CA 1
ATOM 6240 C C . GLN B 1 326 ? 5.414 30.453 -5.059 1 98.44 326 GLN B C 1
ATOM 6242 O O . GLN B 1 326 ? 5.387 30.516 -3.828 1 98.44 326 GLN B O 1
ATOM 6247 N N . GLN B 1 327 ? 5.441 31.516 -5.816 1 98.12 327 GLN B N 1
ATOM 6248 C CA . GLN B 1 327 ? 5.492 32.844 -5.254 1 98.12 327 GLN B CA 1
ATOM 6249 C C . GLN B 1 327 ? 4.195 33.188 -4.531 1 98.12 327 GLN B C 1
ATOM 6251 O O . GLN B 1 327 ? 4.211 33.875 -3.498 1 98.12 327 GLN B O 1
ATOM 6256 N N . SER B 1 328 ? 3.084 32.781 -5.094 1 98.44 328 SER B N 1
ATOM 6257 C CA . SER B 1 328 ? 1.792 33.031 -4.465 1 98.44 328 SER B CA 1
ATOM 6258 C C . SER B 1 328 ? 1.737 32.438 -3.061 1 98.44 328 SER B C 1
ATOM 6260 O O . SER B 1 328 ? 1.16 33.031 -2.15 1 98.44 328 SER B O 1
ATOM 6262 N N . ILE B 1 329 ? 2.297 31.266 -2.865 1 98.69 329 ILE B N 1
ATOM 6263 C CA . ILE B 1 329 ? 2.33 30.625 -1.551 1 98.69 329 ILE B CA 1
ATOM 6264 C C . ILE B 1 329 ? 3.141 31.484 -0.584 1 98.69 329 ILE B C 1
ATOM 6266 O O . ILE B 1 329 ? 2.725 31.719 0.554 1 98.69 329 ILE B O 1
ATOM 6270 N N . GLN B 1 330 ? 4.305 32.031 -1.023 1 98.38 330 GLN B N 1
ATOM 6271 C CA . GLN B 1 330 ? 5.113 32.938 -0.19 1 98.38 330 GLN B CA 1
ATOM 6272 C C . GLN B 1 330 ? 4.32 34.156 0.229 1 98.38 330 GLN B C 1
ATOM 6274 O O . GLN B 1 330 ? 4.328 34.531 1.401 1 98.38 330 GLN B O 1
ATOM 6279 N N . ASP B 1 331 ? 3.615 34.719 -0.731 1 98.44 331 ASP B N 1
ATOM 6280 C CA . ASP B 1 331 ? 2.871 35.969 -0.495 1 98.44 331 ASP B CA 1
ATOM 6281 C C . ASP B 1 331 ? 1.725 35.719 0.488 1 98.44 331 ASP B C 1
ATOM 6283 O O . ASP B 1 331 ? 1.505 36.531 1.393 1 98.44 331 ASP B O 1
ATOM 6287 N N . ILE B 1 332 ? 1.044 34.656 0.277 1 98.69 332 ILE B N 1
ATOM 6288 C CA . ILE B 1 332 ? -0.162 34.438 1.067 1 98.69 332 ILE B CA 1
ATOM 6289 C C . ILE B 1 332 ? 0.219 34.062 2.496 1 98.69 332 ILE B C 1
ATOM 6291 O O . ILE B 1 332 ? -0.459 34.438 3.449 1 98.69 332 ILE B O 1
ATOM 6295 N N . VAL B 1 333 ? 1.26 33.281 2.674 1 98.75 333 VAL B N 1
ATOM 6296 C CA . VAL B 1 333 ? 1.712 32.906 4.016 1 98.75 333 VAL B CA 1
ATOM 6297 C C . VAL B 1 333 ? 2.217 34.156 4.734 1 98.75 333 VAL B C 1
ATOM 6299 O O . VAL B 1 333 ? 1.946 34.375 5.922 1 98.75 333 VAL B O 1
ATOM 6302 N N . THR B 1 334 ? 2.963 35.031 4.031 1 98.44 334 THR B N 1
ATOM 6303 C CA . THR B 1 334 ? 3.406 36.281 4.582 1 98.44 334 THR B CA 1
ATOM 6304 C C . THR B 1 334 ? 2.215 37.125 5.055 1 98.44 334 THR B C 1
ATOM 6306 O O . THR B 1 334 ? 2.215 37.625 6.176 1 98.44 334 THR B O 1
ATOM 6309 N N . TYR B 1 335 ? 1.227 37.219 4.188 1 98.69 335 TYR B N 1
ATOM 6310 C CA . TYR B 1 335 ? 0.026 37.969 4.523 1 98.69 335 TYR B CA 1
ATOM 6311 C C . TYR B 1 335 ? -0.667 37.375 5.746 1 98.69 335 TYR B C 1
ATOM 6313 O O . TYR B 1 335 ? -1.156 38.125 6.609 1 98.69 335 TYR B O 1
ATOM 6321 N N . PHE B 1 336 ? -0.712 36.125 5.859 1 98.81 336 PHE B N 1
ATOM 6322 C CA . PHE B 1 336 ? -1.318 35.438 7 1 98.81 336 PHE B CA 1
ATOM 6323 C C . PHE B 1 336 ? -0.593 35.812 8.289 1 98.81 336 PHE B C 1
ATOM 6325 O O . PHE B 1 336 ? -1.229 36.125 9.297 1 98.81 336 PHE B O 1
ATOM 6332 N N . PHE B 1 337 ? 0.756 35.656 8.258 1 98.56 337 PHE B N 1
ATOM 6333 C CA . PHE B 1 337 ? 1.529 35.969 9.453 1 98.56 337 PHE B CA 1
ATOM 6334 C C . PHE B 1 337 ? 1.32 37.406 9.859 1 98.56 337 PHE B C 1
ATOM 6336 O O . PHE B 1 337 ? 1.2 37.719 11.047 1 98.56 337 PHE B O 1
ATOM 6343 N N . GLU B 1 338 ? 1.264 38.312 8.906 1 98.12 338 GLU B N 1
ATOM 6344 C CA . GLU B 1 338 ? 1.012 39.719 9.188 1 98.12 338 GLU B CA 1
ATOM 6345 C C . GLU B 1 338 ? -0.347 39.938 9.852 1 98.12 338 GLU B C 1
ATOM 6347 O O . GLU B 1 338 ? -0.448 40.594 10.883 1 98.12 338 GLU B O 1
ATOM 6352 N N . LYS B 1 339 ? -1.366 39.344 9.234 1 98.19 339 LYS B N 1
ATOM 6353 C CA . LYS B 1 339 ? -2.729 39.5 9.734 1 98.19 339 LYS B CA 1
ATOM 6354 C C . LYS B 1 339 ? -2.889 38.844 11.102 1 98.19 339 LYS B C 1
ATOM 6356 O O . LYS B 1 339 ? -3.533 39.406 11.992 1 98.19 339 LYS B O 1
ATOM 6361 N N . LEU B 1 340 ? -2.322 37.656 11.281 1 98.06 340 LEU B N 1
ATOM 6362 C CA . LEU B 1 340 ? -2.457 36.906 12.516 1 98.06 340 LEU B CA 1
ATOM 6363 C C . LEU B 1 340 ? -1.788 37.625 13.68 1 98.06 340 LEU B C 1
ATOM 6365 O O . LEU B 1 340 ? -2.395 37.812 14.742 1 98.06 340 LEU B O 1
ATOM 6369 N N . THR B 1 341 ? -0.538 38.062 13.5 1 96.5 341 THR B N 1
ATOM 6370 C CA . THR B 1 341 ? 0.257 38.625 14.594 1 96.5 341 THR B CA 1
ATOM 6371 C C . THR B 1 341 ? -0.236 40 14.969 1 96.5 341 THR B C 1
ATOM 6373 O O . THR B 1 341 ? -0.012 40.469 16.094 1 96.5 341 THR B O 1
ATOM 6376 N N . ASN B 1 342 ? -0.965 40.688 14.086 1 97.06 342 ASN B N 1
ATOM 6377 C CA . ASN B 1 342 ? -1.483 42.031 14.359 1 97.06 342 ASN B CA 1
ATOM 6378 C C . ASN B 1 342 ? -2.908 41.969 14.906 1 97.06 342 ASN B C 1
ATOM 6380 O O . ASN B 1 342 ? -3.484 43 15.258 1 97.06 342 ASN B O 1
ATOM 6384 N N . ASN B 1 343 ? -3.426 40.781 14.977 1 97.5 343 ASN B N 1
ATOM 6385 C CA . ASN B 1 343 ? -4.789 40.625 15.469 1 97.5 343 ASN B CA 1
ATOM 6386 C C . ASN B 1 343 ? -4.844 40.656 17 1 97.5 343 ASN B C 1
ATOM 6388 O O . ASN B 1 343 ? -4.117 39.938 17.656 1 97.5 343 ASN B O 1
ATOM 6392 N N . MET B 1 344 ? -5.762 41.438 17.578 1 97.12 344 MET B N 1
ATOM 6393 C CA . MET B 1 344 ? -5.832 41.656 19.016 1 97.12 344 MET B CA 1
ATOM 6394 C C . MET B 1 344 ? -6.281 40.406 19.734 1 97.12 344 MET B C 1
ATOM 6396 O O . MET B 1 344 ? -5.789 40.094 20.828 1 97.12 344 MET B O 1
ATOM 6400 N N . GLU B 1 345 ? -7.156 39.75 19.141 1 96.75 345 GLU B N 1
ATOM 6401 C CA . GLU B 1 345 ? -7.629 38.5 19.766 1 96.75 345 GLU B CA 1
ATOM 6402 C C . GLU B 1 345 ? -6.539 37.438 19.781 1 96.75 345 GLU B C 1
ATOM 6404 O O . GLU B 1 345 ? -6.457 36.656 20.719 1 96.75 345 GLU B O 1
ATOM 6409 N N . TRP B 1 346 ? -5.77 37.438 18.781 1 96 346 TRP B N 1
ATOM 6410 C CA . TRP B 1 346 ? -4.645 36.5 18.75 1 96 346 TRP B CA 1
ATOM 6411 C C . TRP B 1 346 ? -3.656 36.781 19.875 1 96 346 TRP B C 1
ATOM 6413 O O . TRP B 1 346 ? -3.164 35.875 20.531 1 96 346 TRP B O 1
ATOM 6423 N N . GLN B 1 347 ? -3.391 38.031 20.078 1 96.81 347 GLN B N 1
ATOM 6424 C CA . GLN B 1 347 ? -2.479 38.438 21.141 1 96.81 347 GLN B CA 1
ATOM 6425 C C . GLN B 1 347 ? -3.012 38.031 22.516 1 96.81 347 GLN B C 1
ATOM 6427 O O . GLN B 1 347 ? -2.252 37.594 23.359 1 96.81 347 GLN B O 1
ATOM 6432 N N . ARG B 1 348 ? -4.285 38.156 22.672 1 96.5 348 ARG B N 1
ATOM 6433 C CA . ARG B 1 348 ? -4.922 37.75 23.922 1 96.5 348 ARG B CA 1
ATOM 6434 C C . ARG B 1 348 ? -4.832 36.219 24.094 1 96.5 348 ARG B C 1
ATOM 6436 O O . ARG B 1 348 ? -4.57 35.75 25.203 1 96.5 348 ARG B O 1
ATOM 6443 N N . ALA B 1 349 ? -5.059 35.562 23.016 1 96.38 349 ALA B N 1
ATOM 6444 C CA . ALA B 1 349 ? -4.996 34.125 23.047 1 96.38 349 ALA B CA 1
ATOM 6445 C C . ALA B 1 349 ? -3.596 33.625 23.422 1 96.38 349 ALA B C 1
ATOM 6447 O O . ALA B 1 349 ? -3.439 32.719 24.219 1 96.38 349 ALA B O 1
ATOM 6448 N N . LYS B 1 350 ? -2.646 34.25 22.781 1 95.75 350 LYS B N 1
ATOM 6449 C CA . LYS B 1 350 ? -1.256 33.875 23.062 1 95.75 350 LYS B CA 1
ATOM 6450 C C . LYS B 1 350 ? -0.897 34.156 24.516 1 95.75 350 LYS B C 1
ATOM 6452 O O . LYS B 1 350 ? -0.268 33.344 25.188 1 95.75 350 LYS B O 1
ATOM 6457 N N . ALA B 1 351 ? -1.274 35.281 25.031 1 95.38 351 ALA B N 1
ATOM 6458 C CA . ALA B 1 351 ? -0.997 35.688 26.406 1 95.38 351 ALA B CA 1
ATOM 6459 C C . ALA B 1 351 ? -1.659 34.75 27.406 1 95.38 351 ALA B C 1
ATOM 6461 O O . ALA B 1 351 ? -1.098 34.438 28.469 1 95.38 351 ALA B O 1
ATOM 6462 N N . ALA B 1 352 ? -2.807 34.25 27.047 1 94.81 352 ALA B N 1
ATOM 6463 C CA . ALA B 1 352 ? -3.574 33.344 27.906 1 94.81 352 ALA B CA 1
ATOM 6464 C C . ALA B 1 352 ? -3.102 31.906 27.75 1 94.81 352 ALA B C 1
ATOM 6466 O O . ALA B 1 352 ? -3.529 31.031 28.5 1 94.81 352 ALA B O 1
ATOM 6467 N N . GLY B 1 353 ? -2.229 31.672 26.797 1 94 353 GLY B N 1
ATOM 6468 C CA . GLY B 1 353 ? -1.741 30.328 26.547 1 94 353 GLY B CA 1
ATOM 6469 C C . GLY B 1 353 ? -2.754 29.453 25.844 1 94 353 GLY B C 1
ATOM 6470 O O . GLY B 1 353 ? -2.666 28.219 25.906 1 94 353 GLY B O 1
ATOM 6471 N N . LEU B 1 354 ? -3.756 30.062 25.172 1 94.94 354 LEU B N 1
ATOM 6472 C CA . LEU B 1 354 ? -4.824 29.344 24.484 1 94.94 354 LEU B CA 1
ATOM 6473 C C . LEU B 1 354 ? -4.352 28.812 23.141 1 94.94 354 LEU B C 1
ATOM 6475 O O . LEU B 1 354 ? -4.648 27.672 22.766 1 94.94 354 LEU B O 1
ATOM 6479 N N . LEU B 1 355 ? -3.695 29.641 22.406 1 96.75 355 LEU B N 1
ATOM 6480 C CA . LEU B 1 355 ? -3.184 29.312 21.078 1 96.75 355 LEU B CA 1
ATOM 6481 C C . LEU B 1 355 ? -1.759 29.828 20.906 1 96.75 355 LEU B C 1
ATOM 6483 O O . LEU B 1 355 ? -1.355 30.781 21.562 1 96.75 355 LEU B O 1
ATOM 6487 N N . SER B 1 356 ? -1.011 29.172 20.094 1 96.88 356 SER B N 1
ATOM 6488 C CA . SER B 1 356 ? 0.294 29.656 19.656 1 96.88 356 SER B CA 1
ATOM 6489 C C . SER B 1 356 ? 0.612 29.188 18.234 1 96.88 356 SER B C 1
ATOM 6491 O O . SER B 1 356 ? 0.01 28.234 17.75 1 96.88 356 SER B O 1
ATOM 6493 N N . CYS B 1 357 ? 1.41 29.875 17.578 1 97.56 357 CYS B N 1
ATOM 6494 C CA . CYS B 1 357 ? 1.935 29.562 16.266 1 97.56 357 CYS B CA 1
ATOM 6495 C C . CYS B 1 357 ? 3.438 29.797 16.203 1 97.56 357 CYS B C 1
ATOM 6497 O O . CYS B 1 357 ? 3.883 30.891 15.852 1 97.56 357 CYS B O 1
ATOM 6499 N N . PRO B 1 358 ? 4.203 28.75 16.422 1 95.56 358 PRO B N 1
ATOM 6500 C CA . PRO B 1 358 ? 5.656 28.922 16.484 1 95.56 358 PRO B CA 1
ATOM 6501 C C . PRO B 1 358 ? 6.242 29.547 15.219 1 95.56 358 PRO B C 1
ATOM 6503 O O . PRO B 1 358 ? 7.172 30.344 15.289 1 95.56 358 PRO B O 1
ATOM 6506 N N . LEU B 1 359 ? 5.695 29.297 14.086 1 96.81 359 LEU B N 1
ATOM 6507 C CA . LEU B 1 359 ? 6.242 29.766 12.812 1 96.81 359 LEU B CA 1
ATOM 6508 C C . LEU B 1 359 ? 5.98 31.25 12.617 1 96.81 359 LEU B C 1
ATOM 6510 O O . LEU B 1 359 ? 6.59 31.891 11.758 1 96.81 359 LEU B O 1
ATOM 6514 N N . SER B 1 360 ? 5.094 31.766 13.383 1 96.44 360 SER B N 1
ATOM 6515 C CA . SER B 1 360 ? 4.793 33.188 13.258 1 96.44 360 SER B CA 1
ATOM 6516 C C . SER B 1 360 ? 5.812 34.031 14.008 1 96.44 360 SER B C 1
ATOM 6518 O O . SER B 1 360 ? 5.863 35.25 13.828 1 96.44 360 SER B O 1
ATOM 6520 N N . GLU B 1 361 ? 6.598 33.375 14.828 1 94.56 361 GLU B N 1
ATOM 6521 C CA . GLU B 1 361 ? 7.66 34.062 15.523 1 94.56 361 GLU B CA 1
ATOM 6522 C C . GLU B 1 361 ? 8.836 34.375 14.602 1 94.56 361 GLU B C 1
ATOM 6524 O O . GLU B 1 361 ? 9.375 33.438 13.969 1 94.56 361 GLU B O 1
ATOM 6529 N N . GLY B 1 362 ? 9.227 35.562 14.477 1 93.81 362 GLY B N 1
ATOM 6530 C CA . GLY B 1 362 ? 10.367 35.969 13.664 1 93.81 362 GLY B CA 1
ATOM 6531 C C . GLY B 1 362 ? 10.164 35.719 12.188 1 93.81 362 GLY B C 1
ATOM 6532 O O . GLY B 1 362 ? 11.133 35.5 11.445 1 93.81 362 GLY B O 1
ATOM 6533 N N . TRP B 1 363 ? 8.922 35.625 11.75 1 94.69 363 TRP B N 1
ATOM 6534 C CA . TRP B 1 363 ? 8.625 35.219 10.375 1 94.69 363 TRP B CA 1
ATOM 6535 C C . TRP B 1 363 ? 9.211 36.219 9.383 1 94.69 363 TRP B C 1
ATOM 6537 O O . TRP B 1 363 ? 9.586 35.875 8.273 1 94.69 363 TRP B O 1
ATOM 6547 N N . GLU B 1 364 ? 9.438 37.469 9.789 1 95 364 GLU B N 1
ATOM 6548 C CA . GLU B 1 364 ? 9.914 38.531 8.898 1 95 364 GLU B CA 1
ATOM 6549 C C . GLU B 1 364 ? 11.375 38.312 8.508 1 95 364 GLU B C 1
ATOM 6551 O O . GLU B 1 364 ? 11.82 38.781 7.461 1 95 364 GLU B O 1
ATOM 6556 N N . GLN B 1 365 ? 12.094 37.594 9.312 1 93.56 365 GLN B N 1
ATOM 6557 C CA . GLN B 1 365 ? 13.531 37.406 9.117 1 93.56 365 GLN B CA 1
ATOM 6558 C C . GLN B 1 365 ? 13.82 36.188 8.273 1 93.56 365 GLN B C 1
ATOM 6560 O O . GLN B 1 365 ? 14.945 35.969 7.828 1 93.56 365 GLN B O 1
ATOM 6565 N N . ARG B 1 366 ? 12.82 35.406 8.008 1 92.5 366 ARG B N 1
ATOM 6566 C CA . ARG B 1 366 ? 13.031 34.156 7.277 1 92.5 366 ARG B CA 1
ATOM 6567 C C . ARG B 1 366 ? 13.109 34.406 5.777 1 92.5 366 ARG B C 1
ATOM 6569 O O . ARG B 1 366 ? 12.367 35.25 5.246 1 92.5 366 ARG B O 1
ATOM 6576 N N . VAL B 1 367 ? 13.992 33.656 5.129 1 89.06 367 VAL B N 1
ATOM 6577 C CA . VAL B 1 367 ? 14.227 33.812 3.697 1 89.06 367 VAL B CA 1
ATOM 6578 C C . VAL B 1 367 ? 13.031 33.281 2.91 1 89.06 367 VAL B C 1
ATOM 6580 O O . VAL B 1 367 ? 12.734 33.75 1.816 1 89.06 367 VAL B O 1
ATOM 6583 N N . CYS B 1 368 ? 12.398 32.312 3.41 1 94.44 368 CYS B N 1
ATOM 6584 C CA . CYS B 1 368 ? 11.234 31.719 2.779 1 94.44 368 CYS B CA 1
ATOM 6585 C C . CYS B 1 368 ? 10.273 31.156 3.826 1 94.44 368 CYS B C 1
ATOM 6587 O O . CYS B 1 368 ? 10.656 30.969 4.984 1 94.44 368 CYS B O 1
ATOM 6589 N N . HIS B 1 369 ? 9.078 31.078 3.426 1 97.44 369 HIS B N 1
ATOM 6590 C CA . HIS B 1 369 ? 8.055 30.453 4.262 1 97.44 369 HIS B CA 1
ATOM 6591 C C . HIS B 1 369 ? 7.594 29.125 3.674 1 97.44 369 HIS B C 1
ATOM 6593 O O . HIS B 1 369 ? 7.586 28.953 2.453 1 97.44 369 HIS B O 1
ATOM 6599 N N . THR B 1 370 ? 7.316 28.188 4.535 1 97.94 370 THR B N 1
ATOM 6600 C CA . THR B 1 370 ? 6.691 26.953 4.09 1 97.94 370 THR B CA 1
ATOM 6601 C C . THR B 1 370 ? 5.176 27.094 4.031 1 97.94 370 THR B C 1
ATOM 6603 O O . THR B 1 370 ? 4.617 28.031 4.605 1 97.94 370 THR B O 1
ATOM 6606 N N . HIS B 1 371 ? 4.559 26.25 3.299 1 98.62 371 HIS B N 1
ATOM 6607 C CA . HIS B 1 371 ? 3.113 26.312 3.1 1 98.62 371 HIS B CA 1
ATOM 6608 C C . HIS B 1 371 ? 2.365 25.672 4.266 1 98.62 371 HIS B C 1
ATOM 6610 O O . HIS B 1 371 ? 1.134 25.688 4.301 1 98.62 371 HIS B O 1
ATOM 6616 N N . ILE B 1 372 ? 3.008 25.094 5.207 1 98.5 372 ILE B N 1
ATOM 6617 C CA . ILE B 1 372 ? 2.391 24.438 6.352 1 98.5 372 ILE B CA 1
ATOM 6618 C C . ILE B 1 372 ? 2.551 25.312 7.598 1 98.5 372 ILE B C 1
ATOM 6620 O O . ILE B 1 372 ? 3.672 25.609 8.008 1 98.5 372 ILE B O 1
ATOM 6624 N N . VAL B 1 373 ? 1.441 25.688 8.227 1 98.44 373 VAL B N 1
ATOM 6625 C CA . VAL B 1 373 ? 1.459 26.531 9.414 1 98.44 373 VAL B CA 1
ATOM 6626 C C . VAL B 1 373 ? 0.522 25.969 10.477 1 98.44 373 VAL B C 1
ATOM 6628 O O . VAL B 1 373 ? -0.692 26.172 10.422 1 98.44 373 VAL B O 1
ATOM 6631 N N . PRO B 1 374 ? 1.08 25.328 11.477 1 97.88 374 PRO B N 1
ATOM 6632 C CA . PRO B 1 374 ? 0.242 24.781 12.547 1 97.88 374 PRO B CA 1
ATOM 6633 C C . PRO B 1 374 ? -0.163 25.828 13.578 1 97.88 374 PRO B C 1
ATOM 6635 O O . PRO B 1 374 ? 0.637 26.703 13.922 1 97.88 374 PRO B O 1
ATOM 6638 N N . ILE B 1 375 ? -1.392 25.812 13.992 1 98 375 ILE B N 1
ATOM 6639 C CA . ILE B 1 375 ? -1.877 26.516 15.172 1 98 375 ILE B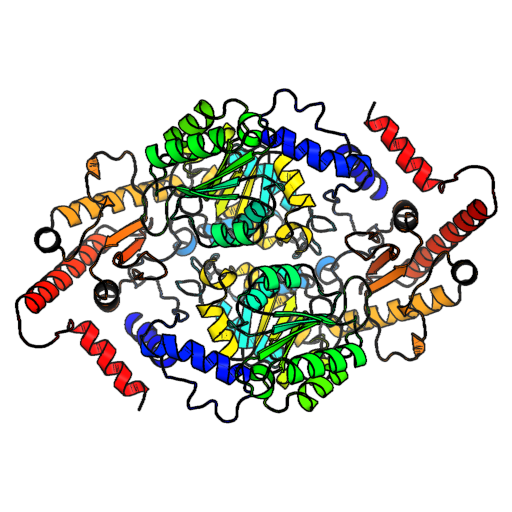 CA 1
ATOM 6640 C C . ILE B 1 375 ? -1.956 25.562 16.359 1 98 375 ILE B C 1
ATOM 6642 O O . ILE B 1 375 ? -2.824 24.688 16.406 1 98 375 ILE B O 1
ATOM 6646 N N . TRP B 1 376 ? -1.069 25.75 17.281 1 97.25 376 TRP B N 1
ATOM 6647 C CA . TRP B 1 376 ? -1.033 24.891 18.453 1 97.25 376 TRP B CA 1
ATOM 6648 C C . TRP B 1 376 ? -2.143 25.25 19.438 1 97.25 376 TRP B C 1
ATOM 6650 O O . TRP B 1 376 ? -2.449 26.438 19.625 1 97.25 376 TRP B O 1
ATOM 6660 N N . THR B 1 377 ? -2.729 24.297 20 1 96.19 377 THR B N 1
ATOM 6661 C CA . THR B 1 377 ? -3.82 24.484 20.953 1 96.19 377 THR B CA 1
ATOM 6662 C C . THR B 1 377 ? -3.596 23.641 22.203 1 96.19 377 THR B C 1
ATOM 6664 O O . THR B 1 377 ? -2.707 22.781 22.234 1 96.19 377 THR B O 1
ATOM 6667 N N . LYS B 1 378 ? -4.422 23.906 23.219 1 92.06 378 LYS B N 1
ATOM 6668 C CA . LYS B 1 378 ? -4.57 22.953 24.312 1 92.06 378 LYS B CA 1
ATOM 6669 C C . LYS B 1 378 ? -5.223 21.672 23.828 1 92.06 378 LYS B C 1
ATOM 6671 O O . LYS B 1 378 ? -5.859 21.641 22.766 1 92.06 378 LYS B O 1
ATOM 6676 N N . PRO B 1 379 ? -4.973 20.578 24.672 1 90.62 379 PRO B N 1
ATOM 6677 C CA . PRO B 1 379 ? -5.637 19.344 24.281 1 90.62 379 PRO B CA 1
ATOM 6678 C C . PRO B 1 379 ? -7.152 19.484 24.156 1 90.62 379 PRO B C 1
ATOM 6680 O O . PRO B 1 379 ? -7.777 20.172 24.984 1 90.62 379 PRO B O 1
ATOM 6683 N N . ARG B 1 380 ? -7.738 18.953 23.078 1 88.69 380 ARG B N 1
ATOM 6684 C CA . ARG B 1 380 ? -9.164 18.938 22.781 1 88.69 380 ARG B CA 1
ATOM 6685 C C . ARG B 1 380 ? -9.57 20.203 22.031 1 88.69 380 ARG B C 1
ATOM 6687 O O . ARG B 1 380 ? -10.523 20.188 21.25 1 88.69 380 ARG B O 1
ATOM 6694 N N . HIS B 1 381 ? -8.828 21.312 22.297 1 93.81 381 HIS B N 1
ATOM 6695 C CA . HIS B 1 381 ? -9.172 22.578 21.656 1 93.81 381 HIS B CA 1
ATOM 6696 C C . HIS B 1 381 ? -8.961 22.5 20.141 1 93.81 381 HIS B C 1
ATOM 6698 O O . HIS B 1 381 ? -9.594 23.25 19.391 1 93.81 381 HIS B O 1
ATOM 6704 N N . GLU B 1 382 ? -8.039 21.594 19.688 1 95.19 382 GLU B N 1
ATOM 6705 C CA . GLU B 1 382 ? -7.832 21.438 18.25 1 95.19 382 GLU B CA 1
ATOM 6706 C C . GLU B 1 382 ? -9.109 20.969 17.562 1 95.19 382 GLU B C 1
ATOM 6708 O O . GLU B 1 382 ? -9.406 21.391 16.438 1 95.19 382 GLU B O 1
ATOM 6713 N N . GLN B 1 383 ? -9.82 20.062 18.219 1 91.69 383 GLN B N 1
ATOM 6714 C CA . GLN B 1 383 ? -11.078 19.562 17.656 1 91.69 383 GLN B CA 1
ATOM 6715 C C . GLN B 1 383 ? -12.141 20.656 17.609 1 91.69 383 GLN B C 1
ATOM 6717 O O . GLN B 1 383 ? -12.898 20.766 16.656 1 91.69 383 GLN B O 1
ATOM 6722 N N . TYR B 1 384 ? -12.188 21.484 18.703 1 93.81 384 TYR B N 1
ATOM 6723 C CA . TYR B 1 384 ? -13.148 22.578 18.766 1 93.81 384 TYR B CA 1
ATOM 6724 C C . TYR B 1 384 ? -12.891 23.609 17.672 1 93.81 384 TYR B C 1
ATOM 6726 O O . TYR B 1 384 ? -13.82 24.078 17.016 1 93.81 384 TYR B O 1
ATOM 6734 N N . LEU B 1 385 ? -11.672 23.938 17.562 1 96.31 385 LEU B N 1
ATOM 6735 C CA . LEU B 1 385 ? -11.305 24.906 16.531 1 96.31 385 LEU B CA 1
ATOM 6736 C C . LEU B 1 385 ? -11.602 24.344 15.141 1 96.31 385 LEU B C 1
ATOM 6738 O O . LEU B 1 385 ? -12.062 25.078 14.258 1 96.31 385 LEU B O 1
ATOM 6742 N N . PHE B 1 386 ? -11.367 23.062 14.938 1 94.06 386 PHE B N 1
ATOM 6743 C CA . PHE B 1 386 ? -11.664 22.391 13.68 1 94.06 386 PHE B CA 1
ATOM 6744 C C . PHE B 1 386 ? -13.148 22.484 13.352 1 94.06 386 PHE B C 1
ATOM 6746 O O . PHE B 1 386 ? -13.523 22.875 12.242 1 94.06 386 PHE B O 1
ATOM 6753 N N . PHE B 1 387 ? -13.984 22.203 14.305 1 92.19 387 PHE B N 1
ATOM 6754 C CA . PHE B 1 387 ? -15.422 22.297 14.117 1 92.19 387 PHE B CA 1
ATOM 6755 C C . PHE B 1 387 ? -15.836 23.719 13.773 1 92.19 387 PHE B C 1
ATOM 6757 O O . PHE B 1 387 ? -16.672 23.938 12.898 1 92.19 387 PHE B O 1
ATOM 6764 N N . HIS B 1 388 ? -15.281 24.594 14.516 1 94.94 388 HIS B N 1
ATOM 6765 C CA . HIS B 1 388 ? -15.609 26 14.305 1 94.94 388 HIS B CA 1
ATOM 6766 C C . HIS B 1 388 ? -15.25 26.438 12.898 1 94.94 388 HIS B C 1
ATOM 6768 O O . HIS B 1 388 ? -16.062 27.078 12.219 1 94.94 388 HIS B O 1
ATOM 6774 N N . MET B 1 389 ? -14.078 26.094 12.445 1 96.25 389 MET B N 1
ATOM 6775 C CA . MET B 1 389 ? -13.633 26.469 11.109 1 96.25 389 MET B CA 1
ATOM 6776 C C . MET B 1 389 ? -14.492 25.797 10.047 1 96.25 389 MET B C 1
ATOM 6778 O O . MET B 1 389 ? -14.867 26.422 9.055 1 96.25 389 MET B O 1
ATOM 6782 N N . MET B 1 390 ? -14.805 24.562 10.266 1 93.5 390 MET B N 1
ATOM 6783 C CA . MET B 1 390 ? -15.625 23.812 9.312 1 93.5 390 MET B CA 1
ATOM 6784 C C . MET B 1 390 ? -17.016 24.438 9.188 1 93.5 390 MET B C 1
ATOM 6786 O O . MET B 1 390 ? -17.594 24.469 8.102 1 93.5 390 MET B O 1
ATOM 6790 N N . SER B 1 391 ? -17.531 24.859 10.32 1 92.88 391 SER B N 1
ATOM 6791 C CA . SER B 1 391 ? -18.844 25.484 10.312 1 92.88 391 SER B CA 1
ATOM 6792 C C . SER B 1 391 ? -18.844 26.781 9.508 1 92.88 391 SER B C 1
ATOM 6794 O O . SER B 1 391 ? -19.891 27.266 9.078 1 92.88 391 SER B O 1
ATOM 6796 N N . GLU B 1 392 ? -17.703 27.344 9.344 1 95.06 392 GLU B N 1
ATOM 6797 C CA . GLU B 1 392 ? -17.531 28.547 8.531 1 95.06 392 GLU B CA 1
ATOM 6798 C C . GLU B 1 392 ? -17.047 28.203 7.129 1 95.06 392 GLU B C 1
ATOM 6800 O O . GLU B 1 392 ? -16.5 29.062 6.43 1 95.06 392 GLU B O 1
ATOM 6805 N N . ASN B 1 393 ? -17.125 27.016 6.75 1 95.44 393 ASN B N 1
ATOM 6806 C CA . ASN B 1 393 ? -16.859 26.484 5.414 1 95.44 393 ASN B CA 1
ATOM 6807 C C . ASN B 1 393 ? -15.367 26.516 5.09 1 95.44 393 ASN B C 1
ATOM 6809 O O . ASN B 1 393 ? -14.977 26.891 3.979 1 95.44 393 ASN B O 1
ATOM 6813 N N . MET B 1 394 ? -14.57 26.234 6.059 1 96.38 394 MET B N 1
ATOM 6814 C CA . MET B 1 394 ? -13.125 26.047 5.922 1 96.38 394 MET B CA 1
ATOM 6815 C C . MET B 1 394 ? -12.695 24.672 6.422 1 96.38 394 MET B C 1
ATOM 6817 O O . MET B 1 394 ? -13.289 24.141 7.352 1 96.38 394 MET B O 1
ATOM 6821 N N . ASN B 1 395 ? -11.711 24.188 5.758 1 95.38 395 ASN B N 1
ATOM 6822 C CA . ASN B 1 395 ? -11.211 22.891 6.203 1 95.38 395 ASN B CA 1
ATOM 6823 C C . ASN B 1 395 ? -9.719 22.938 6.516 1 95.38 395 ASN B C 1
ATOM 6825 O O . ASN B 1 395 ? -8.898 23.125 5.617 1 95.38 395 ASN B O 1
ATOM 6829 N N . ALA B 1 396 ? -9.352 22.844 7.75 1 96.06 396 ALA B N 1
ATOM 6830 C CA . ALA B 1 396 ? -8.016 22.656 8.305 1 96.06 396 ALA B CA 1
ATOM 6831 C C . ALA B 1 396 ? -8.008 21.547 9.352 1 96.06 396 ALA B C 1
ATOM 6833 O O . ALA B 1 396 ? -8.594 21.688 10.422 1 96.06 396 ALA B O 1
ATOM 6834 N N . TYR B 1 397 ? -7.27 20.5 9.117 1 92.81 397 TYR B N 1
ATOM 6835 C CA . TYR B 1 397 ? -7.414 19.297 9.938 1 92.81 397 TYR B CA 1
ATOM 6836 C C . TYR B 1 397 ? -6.738 19.469 11.289 1 92.81 397 TYR B C 1
ATOM 6838 O O . TYR B 1 397 ? -5.742 20.188 11.406 1 92.81 397 TYR B O 1
ATOM 6846 N N . SER B 1 398 ? -7.387 18.844 12.25 1 93.44 398 SER B N 1
ATOM 6847 C CA . SER B 1 398 ? -6.824 18.812 13.594 1 93.44 398 SER B CA 1
ATOM 6848 C C . SER B 1 398 ? -6.039 17.531 13.844 1 93.44 398 SER B C 1
ATOM 6850 O O . SER B 1 398 ? -6.402 16.469 13.352 1 93.44 398 SER B O 1
ATOM 6852 N N . PHE B 1 399 ? -4.992 17.625 14.594 1 93 399 PHE B N 1
ATOM 6853 C CA . PHE B 1 399 ? -4.145 16.5 14.953 1 93 399 PHE B CA 1
ATOM 6854 C C . PHE B 1 399 ? -3.865 16.484 16.453 1 93 399 PHE B C 1
ATOM 6856 O O . PHE B 1 399 ? -3.613 17.531 17.047 1 93 399 PHE B O 1
ATOM 6863 N N . ALA B 1 400 ? -3.988 15.375 17 1 90.19 400 ALA B N 1
ATOM 6864 C CA . ALA B 1 400 ? -3.703 15.125 18.406 1 90.19 400 ALA B CA 1
ATOM 6865 C C . ALA B 1 400 ? -2.922 13.828 18.594 1 90.19 400 ALA B C 1
ATOM 6867 O O . ALA B 1 400 ? -2.564 13.172 17.609 1 90.19 400 ALA B O 1
ATOM 6868 N N . TYR B 1 401 ? -2.574 13.609 19.859 1 83.44 401 TYR B N 1
ATOM 6869 C CA . TYR B 1 401 ? -1.945 12.328 20.156 1 83.44 401 TYR B CA 1
ATOM 6870 C C . TYR B 1 401 ? -2.785 11.164 19.641 1 83.44 401 TYR B C 1
ATOM 6872 O O . TYR B 1 401 ? -4.012 11.18 19.75 1 83.44 401 TYR B O 1
ATOM 6880 N N . PRO B 1 402 ? -2.115 10.172 18.891 1 78.5 402 PRO B N 1
ATOM 6881 C CA . PRO B 1 402 ? -0.69 9.844 18.828 1 78.5 402 PRO B CA 1
ATOM 6882 C C . PRO B 1 402 ? -0.034 10.328 17.531 1 78.5 402 PRO B C 1
ATOM 6884 O O . PRO B 1 402 ? 1.13 10.016 17.281 1 78.5 402 PRO B O 1
ATOM 6887 N N . VAL B 1 403 ? -0.731 11.062 16.719 1 79.38 403 VAL B N 1
ATOM 6888 C CA . VAL B 1 403 ? -0.142 11.57 15.484 1 79.38 403 VAL B CA 1
ATOM 6889 C C . VAL B 1 403 ? 0.933 12.602 15.812 1 79.38 403 VAL B C 1
ATOM 6891 O O . VAL B 1 403 ? 1.956 12.688 15.125 1 79.38 403 VAL B O 1
ATOM 6894 N N . VAL B 1 404 ? 0.639 13.438 16.875 1 85.62 404 VAL B N 1
ATOM 6895 C CA . VAL B 1 404 ? 1.609 14.367 17.438 1 85.62 404 VAL B CA 1
ATOM 6896 C C . VAL B 1 404 ? 1.826 14.047 18.922 1 85.62 404 VAL B C 1
ATOM 6898 O O . VAL B 1 404 ? 1.033 13.32 19.531 1 85.62 404 VAL B O 1
ATOM 6901 N N . PRO B 1 405 ? 2.896 14.469 19.438 1 84.25 405 PRO B N 1
ATOM 6902 C CA . PRO B 1 405 ? 3.15 14.172 20.844 1 84.25 405 PRO B CA 1
ATOM 6903 C C . PRO B 1 405 ? 2.053 14.703 21.766 1 84.25 405 PRO B C 1
ATOM 6905 O O . PRO B 1 405 ? 1.334 15.633 21.406 1 84.25 405 PRO B O 1
ATOM 6908 N N . LYS B 1 406 ? 1.957 14.109 23 1 87.12 406 LYS B N 1
ATOM 6909 C CA . LYS B 1 406 ? 0.967 14.531 23.984 1 87.12 406 LYS B CA 1
ATOM 6910 C C . LYS B 1 406 ? 1.131 16 24.344 1 87.12 406 LYS B C 1
ATOM 6912 O O . LYS B 1 406 ? 2.254 16.484 24.5 1 87.12 406 LYS B O 1
ATOM 6917 N N . GLY B 1 407 ? 0.067 16.609 24.375 1 88.31 407 GLY B N 1
ATOM 6918 C CA . GLY B 1 407 ? 0.082 18.016 24.781 1 88.31 407 GLY B CA 1
ATOM 6919 C C . GLY B 1 407 ? 0.449 18.969 23.672 1 88.31 407 GLY B C 1
ATOM 6920 O O . GLY B 1 407 ? 0.55 20.172 23.891 1 88.31 407 GLY B O 1
ATOM 6921 N N . LYS B 1 408 ? 0.593 18.406 22.484 1 91.69 408 LYS B N 1
ATOM 6922 C CA . LYS B 1 408 ? 1.006 19.25 21.359 1 91.69 408 LYS B CA 1
ATOM 6923 C C . LYS B 1 408 ? -0.024 19.203 20.234 1 91.69 408 LYS B C 1
ATOM 6925 O O . LYS B 1 408 ? 0.336 19.094 19.062 1 91.69 408 LYS B O 1
ATOM 6930 N N . SER B 1 409 ? -1.312 19.266 20.641 1 95.06 409 SER B N 1
ATOM 6931 C CA . SER B 1 409 ? -2.396 19.266 19.672 1 95.06 409 SER B CA 1
ATOM 6932 C C . SER B 1 409 ? -2.355 20.516 18.797 1 95.06 409 SER B C 1
ATOM 6934 O O . SER B 1 409 ? -1.79 21.531 19.188 1 95.06 409 SER B O 1
ATOM 6936 N N . ARG B 1 410 ? -2.916 20.359 17.594 1 97.5 410 ARG B N 1
ATOM 6937 C CA . ARG B 1 410 ? -2.848 21.5 16.688 1 97.5 410 ARG B CA 1
ATOM 6938 C C . ARG B 1 410 ? -3.879 21.375 15.57 1 97.5 410 ARG B C 1
ATOM 6940 O O . ARG B 1 410 ? -4.371 20.266 15.297 1 97.5 410 ARG B O 1
ATOM 6947 N N . VAL B 1 411 ? -4.188 22.469 15.039 1 97.5 411 VAL B N 1
ATOM 6948 C CA . VAL B 1 411 ? -4.805 22.562 13.719 1 97.5 411 VAL B CA 1
ATOM 6949 C C . VAL B 1 411 ? -3.758 22.953 12.68 1 97.5 411 VAL B C 1
ATOM 6951 O O . VAL B 1 411 ? -3.088 23.984 12.828 1 97.5 411 VAL B O 1
ATOM 6954 N N . ARG B 1 412 ? -3.564 22.078 11.734 1 97.5 412 ARG B N 1
ATOM 6955 C CA . ARG B 1 412 ? -2.551 22.328 10.711 1 97.5 412 ARG B CA 1
ATOM 6956 C C . ARG B 1 412 ? -3.158 22.984 9.484 1 97.5 412 ARG B C 1
ATOM 6958 O O . ARG B 1 412 ? -4.082 22.438 8.875 1 97.5 412 ARG B O 1
ATOM 6965 N N . MET B 1 413 ? -2.643 24.156 9.188 1 98.06 413 MET B N 1
ATOM 6966 C CA . MET B 1 413 ? -3.064 24.844 7.977 1 98.06 413 MET B CA 1
ATOM 6967 C C . MET B 1 413 ? -2.053 24.641 6.855 1 98.06 413 MET B C 1
ATOM 6969 O O . MET B 1 413 ? -0.854 24.844 7.051 1 98.06 413 MET B O 1
ATOM 6973 N N . VAL B 1 414 ? -2.584 24.219 5.746 1 98.44 414 VAL B N 1
ATOM 6974 C CA . VAL B 1 414 ? -1.772 24.094 4.539 1 98.44 414 VAL B CA 1
ATOM 6975 C C . VAL B 1 414 ? -2.199 25.141 3.51 1 98.44 414 VAL B C 1
ATOM 6977 O O . VAL B 1 414 ? -3.352 25.141 3.068 1 98.44 414 VAL B O 1
ATOM 6980 N N . PHE B 1 415 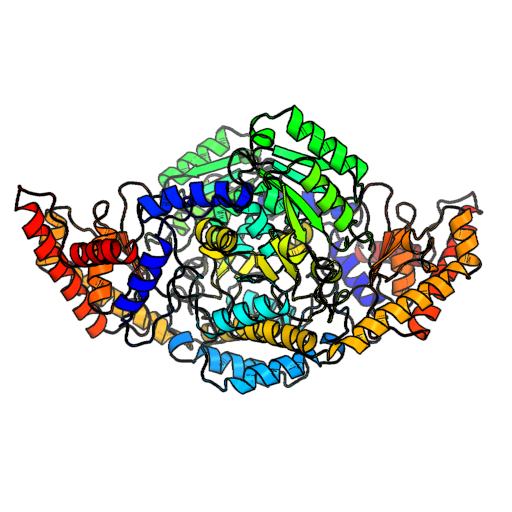? -1.295 26.031 3.189 1 98.75 415 PHE B N 1
ATOM 6981 C CA . PHE B 1 415 ? -1.567 27.109 2.248 1 98.75 415 PHE B CA 1
ATOM 6982 C C . PHE B 1 415 ? -1.343 26.641 0.814 1 98.75 415 PHE B C 1
ATOM 6984 O O . PHE B 1 415 ? -0.464 25.828 0.554 1 98.75 415 PHE B O 1
ATOM 6991 N N . HIS B 1 416 ? -2.15 27.156 -0.078 1 98.62 416 HIS B N 1
ATOM 6992 C CA . HIS B 1 416 ? -2.092 26.797 -1.491 1 98.62 416 HIS B CA 1
ATOM 6993 C C . HIS B 1 416 ? -1.913 28.047 -2.363 1 98.62 416 HIS B C 1
ATOM 6995 O O . HIS B 1 416 ? -2.174 29.156 -1.918 1 98.62 416 HIS B O 1
ATOM 7001 N N . ALA B 1 417 ? -1.536 27.75 -3.609 1 98.62 417 ALA B N 1
ATOM 7002 C CA . ALA B 1 417 ? -1.321 28.844 -4.566 1 98.62 417 ALA B CA 1
ATOM 7003 C C . ALA B 1 417 ? -2.619 29.594 -4.84 1 98.62 417 ALA B C 1
ATOM 7005 O O . ALA B 1 417 ? -2.598 30.781 -5.137 1 98.62 417 ALA B O 1
ATOM 7006 N N . HIS B 1 418 ? -3.77 28.922 -4.715 1 98.19 418 HIS B N 1
ATOM 7007 C CA . HIS B 1 418 ? -5.031 29.547 -5.094 1 98.19 418 HIS B CA 1
ATOM 7008 C C . HIS B 1 418 ? -5.602 30.375 -3.939 1 98.19 418 HIS B C 1
ATOM 7010 O O . HIS B 1 418 ? -6.539 31.156 -4.129 1 98.19 418 HIS B O 1
ATOM 7016 N N . ASN B 1 419 ? -5.109 30.203 -2.693 1 98.69 419 ASN B N 1
ATOM 7017 C CA . ASN B 1 419 ? -5.676 30.922 -1.558 1 98.69 419 ASN B CA 1
ATOM 7018 C C . ASN B 1 419 ? -5.539 32.438 -1.728 1 98.69 419 ASN B C 1
ATOM 7020 O O . ASN B 1 419 ? -4.527 32.906 -2.24 1 98.69 419 ASN B O 1
ATOM 7024 N N . THR B 1 420 ? -6.523 33.156 -1.284 1 98.38 420 THR B N 1
ATOM 7025 C CA . THR B 1 420 ? -6.574 34.594 -1.466 1 98.38 420 THR B CA 1
ATOM 7026 C C . THR B 1 420 ? -6.449 35.312 -0.126 1 98.38 420 THR B C 1
ATOM 7028 O O . THR B 1 420 ? -6.562 34.688 0.932 1 98.38 420 THR B O 1
ATOM 7031 N N . LYS B 1 421 ? -6.176 36.656 -0.296 1 98.62 421 LYS B N 1
ATOM 7032 C CA . LYS B 1 421 ? -6.164 37.469 0.909 1 98.62 421 LYS B CA 1
ATOM 7033 C C . LYS B 1 421 ? -7.516 37.438 1.613 1 98.62 421 LYS B C 1
ATOM 7035 O O . LYS B 1 421 ? -7.582 37.5 2.844 1 98.62 421 LYS B O 1
ATOM 7040 N N . ALA B 1 422 ? -8.586 37.312 0.841 1 98.62 422 ALA B N 1
ATOM 7041 C CA . ALA B 1 422 ? -9.922 37.219 1.422 1 98.62 422 ALA B CA 1
ATOM 7042 C C . ALA B 1 422 ? -10.062 35.938 2.24 1 98.62 422 ALA B C 1
ATOM 7044 O O . ALA B 1 422 ? -10.703 35.938 3.293 1 98.62 422 ALA B O 1
ATOM 7045 N N . ASP B 1 423 ? -9.523 34.812 1.699 1 98.56 423 ASP B N 1
ATOM 7046 C CA . ASP B 1 423 ? -9.508 33.562 2.451 1 98.56 423 ASP B CA 1
ATOM 7047 C C . ASP B 1 423 ? -8.805 33.719 3.793 1 98.56 423 ASP B C 1
ATOM 7049 O O . ASP B 1 423 ? -9.281 33.25 4.82 1 98.56 423 ASP B O 1
ATOM 7053 N N . VAL B 1 424 ? -7.668 34.406 3.785 1 98.75 424 VAL B N 1
ATOM 7054 C CA . VAL B 1 424 ? -6.867 34.625 4.984 1 98.75 424 VAL B CA 1
ATOM 7055 C C . VAL B 1 424 ? -7.633 35.531 5.965 1 98.75 424 VAL B C 1
ATOM 7057 O O . VAL B 1 424 ? -7.691 35.219 7.16 1 98.75 424 VAL B O 1
ATOM 7060 N N . ASP B 1 425 ? -8.211 36.625 5.43 1 98.69 425 ASP B N 1
ATOM 7061 C CA . ASP B 1 425 ? -8.977 37.531 6.281 1 98.69 425 ASP B CA 1
ATOM 7062 C C . ASP B 1 425 ? -10.109 36.781 6.992 1 98.69 425 ASP B C 1
ATOM 7064 O O . ASP B 1 425 ? -10.305 36.938 8.195 1 98.69 425 ASP B O 1
ATOM 7068 N N . LYS B 1 426 ? -10.789 35.969 6.242 1 98.5 426 LYS B N 1
ATOM 7069 C CA . LYS B 1 426 ? -11.883 35.219 6.824 1 98.5 426 LYS B CA 1
ATOM 7070 C C . LYS B 1 426 ? -11.359 34.219 7.875 1 98.5 426 LYS B C 1
ATOM 7072 O O . LYS B 1 426 ? -11.984 34.031 8.922 1 98.5 426 LYS B O 1
ATOM 7077 N N . THR B 1 427 ? -10.305 33.594 7.613 1 98.56 427 THR B N 1
ATOM 7078 C CA . THR B 1 427 ? -9.727 32.594 8.508 1 98.56 427 THR B CA 1
ATOM 7079 C C . THR B 1 427 ? -9.281 33.25 9.812 1 98.56 427 THR B C 1
ATOM 7081 O O . THR B 1 427 ? -9.609 32.75 10.898 1 98.56 427 THR B O 1
ATOM 7084 N N . VAL B 1 428 ? -8.523 34.375 9.727 1 98.56 428 VAL B N 1
ATOM 7085 C CA . VAL B 1 428 ? -8.062 35.094 10.922 1 98.56 428 VAL B CA 1
ATOM 7086 C C . VAL B 1 428 ? -9.258 35.594 11.727 1 98.56 428 VAL B C 1
ATOM 7088 O O . VAL B 1 428 ? -9.258 35.5 12.961 1 98.56 428 VAL B O 1
ATOM 7091 N N . GLY B 1 429 ? -10.266 36.062 10.992 1 98.31 429 GLY B N 1
ATOM 7092 C CA . GLY B 1 429 ? -11.492 36.469 11.656 1 98.31 429 GLY B CA 1
ATOM 7093 C C . GLY B 1 429 ? -12.188 35.344 12.383 1 98.31 429 GLY B C 1
ATOM 7094 O O . GLY B 1 429 ? -12.672 35.5 13.5 1 98.31 429 GLY B O 1
ATOM 7095 N N . THR B 1 430 ? -12.234 34.188 11.742 1 97.75 430 THR B N 1
ATOM 7096 C CA . THR B 1 430 ? -12.867 33 12.312 1 97.75 430 THR B CA 1
ATOM 7097 C C . THR B 1 430 ? -12.117 32.531 13.555 1 97.75 430 THR B C 1
ATOM 7099 O O . THR B 1 430 ? -12.734 32.188 14.562 1 97.75 430 THR B O 1
ATOM 7102 N N . ILE B 1 431 ? -10.82 32.531 13.539 1 97.81 431 ILE B N 1
ATOM 7103 C CA . ILE B 1 431 ? -10 32.156 14.688 1 97.81 431 ILE B CA 1
ATOM 7104 C C . ILE B 1 431 ? -10.234 33.125 15.828 1 97.81 431 ILE B C 1
ATOM 7106 O O . ILE B 1 431 ? -10.367 32.75 16.984 1 97.81 431 ILE B O 1
ATOM 7110 N N . ALA B 1 432 ? -10.305 34.438 15.492 1 97.88 432 ALA B N 1
ATOM 7111 C CA . ALA B 1 432 ? -10.539 35.469 16.484 1 97.88 432 ALA B CA 1
ATOM 7112 C C . ALA B 1 432 ? -11.875 35.25 17.188 1 97.88 432 ALA B C 1
ATOM 7114 O O . ALA B 1 432 ? -11.977 35.438 18.406 1 97.88 432 ALA B O 1
ATOM 7115 N N . GLU B 1 433 ? -12.859 34.906 16.391 1 97.31 433 GLU B N 1
ATOM 7116 C CA . GLU B 1 433 ? -14.18 34.656 16.953 1 97.31 433 GLU B CA 1
ATOM 7117 C C . GLU B 1 433 ? -14.141 33.469 17.922 1 97.31 433 GLU B C 1
ATOM 7119 O O . GLU B 1 433 ? -14.734 33.531 19 1 97.31 433 GLU B O 1
ATOM 7124 N N . TRP B 1 434 ? -13.516 32.406 17.516 1 96.69 434 TRP B N 1
ATOM 7125 C CA . TRP B 1 434 ? -13.367 31.234 18.359 1 96.69 434 TRP B CA 1
ATOM 7126 C C . TRP B 1 434 ? -12.633 31.578 19.656 1 96.69 434 TRP B C 1
ATOM 7128 O O . TRP B 1 434 ? -13.016 31.125 20.734 1 96.69 434 TRP B O 1
ATOM 7138 N N . VAL B 1 435 ? -11.57 32.438 19.578 1 96.69 435 VAL B N 1
ATOM 7139 C CA . VAL B 1 435 ? -10.773 32.844 20.734 1 96.69 435 VAL B CA 1
ATOM 7140 C C . VAL B 1 435 ? -11.648 33.625 21.719 1 96.69 435 VAL B C 1
ATOM 7142 O O . VAL B 1 435 ? -11.594 33.375 22.922 1 96.69 435 VAL B O 1
ATOM 7145 N N . ARG B 1 436 ? -12.453 34.5 21.219 1 95.75 436 ARG B N 1
ATOM 7146 C CA . ARG B 1 436 ? -13.344 35.281 22.094 1 95.75 436 ARG B CA 1
ATOM 7147 C C . ARG B 1 436 ? -14.258 34.344 22.891 1 95.75 436 ARG B C 1
ATOM 7149 O O . ARG B 1 436 ? -14.422 34.531 24.094 1 95.75 436 ARG B O 1
ATOM 7156 N N . GLU B 1 437 ? -14.758 33.406 22.141 1 94.31 437 GLU B N 1
ATOM 7157 C CA . GLU B 1 437 ? -15.656 32.5 22.812 1 94.31 437 GLU B CA 1
ATOM 7158 C C . GLU B 1 437 ? -14.922 31.656 23.859 1 94.31 437 GLU B C 1
ATOM 7160 O O . GLU B 1 437 ? -15.43 31.469 24.969 1 94.31 437 GLU B O 1
ATOM 7165 N N . MET B 1 438 ? -13.789 31.156 23.516 1 94.06 438 MET B N 1
ATOM 7166 C CA . MET B 1 438 ? -13.031 30.297 24.422 1 94.06 438 MET B CA 1
ATOM 7167 C C . MET B 1 438 ? -12.57 31.062 25.656 1 94.06 438 MET B C 1
ATOM 7169 O O . MET B 1 438 ? -12.547 30.516 26.75 1 94.06 438 MET B O 1
ATOM 7173 N N . LEU B 1 439 ? -12.156 32.312 25.469 1 91.94 439 LEU B N 1
ATOM 7174 C CA . LEU B 1 439 ? -11.742 33.125 26.594 1 91.94 439 LEU B CA 1
ATOM 7175 C C . LEU B 1 439 ? -12.922 33.438 27.516 1 91.94 439 LEU B C 1
ATOM 7177 O O . LEU B 1 439 ? -12.766 33.469 28.75 1 91.94 439 LEU B O 1
ATOM 7181 N N . ASP B 1 440 ? -14.078 33.625 26.938 1 90.69 440 ASP B N 1
ATOM 7182 C CA . ASP B 1 440 ? -15.289 33.812 27.734 1 90.69 440 ASP B CA 1
ATOM 7183 C C . ASP B 1 440 ? -15.609 32.562 28.562 1 90.69 440 ASP B C 1
ATOM 7185 O O . ASP B 1 440 ? -16.016 32.688 29.719 1 90.69 440 ASP B O 1
ATOM 7189 N N . ILE B 1 441 ? -15.477 31.422 27.984 1 88.88 441 ILE B N 1
ATOM 7190 C CA . ILE B 1 441 ? -15.742 30.156 28.656 1 88.88 441 ILE B CA 1
ATOM 7191 C C . ILE B 1 441 ? -14.758 29.969 29.797 1 88.88 441 ILE B C 1
ATOM 7193 O O . ILE B 1 441 ? -15.141 29.516 30.891 1 88.88 441 ILE B O 1
ATOM 7197 N N . GLU B 1 442 ? -13.516 30.188 29.625 1 84.75 442 GLU B N 1
ATOM 7198 C CA . GLU B 1 442 ? -12.492 30 30.641 1 84.75 442 GLU B CA 1
ATOM 7199 C C . GLU B 1 442 ? -12.719 30.953 31.828 1 84.75 442 GLU B C 1
ATOM 7201 O O . GLU B 1 442 ? -12.359 30.625 32.969 1 84.75 442 GLU B O 1
ATOM 7206 N N . GLN B 1 443 ? -13.234 32.062 31.578 1 81.75 443 GLN B N 1
ATOM 7207 C CA . GLN B 1 443 ? -13.508 33.031 32.625 1 81.75 443 GLN B CA 1
ATOM 7208 C C . GLN B 1 443 ? -14.727 32.625 33.469 1 81.75 443 GLN B C 1
ATOM 7210 O O . GLN B 1 443 ? -14.836 33 34.625 1 81.75 443 GLN B O 1
ATOM 7215 N N . ASP B 1 444 ? -15.602 31.891 32.844 1 74.75 444 ASP B N 1
ATOM 7216 C CA . ASP B 1 444 ? -16.812 31.469 33.531 1 74.75 444 ASP B CA 1
ATOM 7217 C C . ASP B 1 444 ? -16.578 30.188 34.312 1 74.75 444 ASP B C 1
ATOM 7219 O O . ASP B 1 444 ? -16.203 29.172 33.75 1 74.75 444 ASP B O 1
ATOM 7223 N N . GLU B 1 445 ? -15.969 30.062 35.656 1 63.44 445 GLU B N 1
ATOM 7224 C CA . GLU B 1 445 ? -15.57 28.984 36.562 1 63.44 445 GLU B CA 1
ATOM 7225 C C . GLU B 1 445 ? -16.656 27.922 36.656 1 63.44 445 GLU B C 1
ATOM 7227 O O . GLU B 1 445 ? -16.453 26.859 37.25 1 63.44 445 GLU B O 1
ATOM 7232 N N . SER B 1 446 ? -17.812 28.078 36.344 1 52.06 446 SER B N 1
ATOM 7233 C CA . SER B 1 446 ? -18.797 27.047 36.719 1 52.06 446 SER B CA 1
ATOM 7234 C C . SER B 1 446 ? -18.609 25.781 35.875 1 52.06 446 SER B C 1
ATOM 7236 O O . SER B 1 446 ? -18.453 24.688 36.438 1 52.06 446 SER B O 1
ATOM 7238 N N . ALA B 1 447 ? -19.562 25.312 34.938 1 53.41 447 ALA B N 1
ATOM 7239 C CA . ALA B 1 447 ? -19.734 24 34.312 1 53.41 447 ALA B CA 1
ATOM 7240 C C . ALA B 1 447 ? -18.75 23.781 33.188 1 53.41 447 ALA B C 1
ATOM 7242 O O . ALA B 1 447 ? -18.219 24.734 32.625 1 53.41 447 ALA B O 1
ATOM 7243 N N . GLU B 1 448 ? -18.219 22.766 33.219 1 59.09 448 GLU B N 1
ATOM 7244 C CA . GLU B 1 448 ? -17.453 22.203 32.125 1 59.09 448 GLU B CA 1
ATOM 7245 C C . GLU B 1 448 ? -18.031 22.656 30.781 1 59.09 448 GLU B C 1
ATOM 7247 O O . GLU B 1 448 ? -18.875 21.984 30.203 1 59.09 448 GLU B O 1
ATOM 7252 N N . TYR B 1 449 ? -17.797 23.953 30.297 1 69.81 449 TYR B N 1
ATOM 7253 C CA . TYR B 1 449 ? -18.453 24.484 29.094 1 69.81 449 TYR B CA 1
ATOM 7254 C C . TYR B 1 449 ? -17.625 24.203 27.844 1 69.81 449 TYR B C 1
ATOM 7256 O O . TYR B 1 449 ? -16.391 24.328 27.875 1 69.81 449 TYR B O 1
ATOM 7264 N N . VAL B 1 450 ? -18.281 23.531 26.922 1 79.12 450 VAL B N 1
ATOM 7265 C CA . VAL B 1 450 ? -17.766 23.344 25.562 1 79.12 450 VAL B CA 1
ATOM 7266 C C . VAL B 1 450 ? -18.281 24.438 24.656 1 79.12 450 VAL B C 1
ATOM 7268 O O . VAL B 1 450 ? -19.375 24.969 24.875 1 79.12 450 VAL B O 1
ATOM 7271 N N . PRO B 1 451 ? -17.422 24.938 23.734 1 86.81 451 PRO B N 1
ATOM 7272 C CA . PRO B 1 451 ? -17.891 25.953 22.797 1 86.81 451 PRO B CA 1
ATOM 7273 C C . PRO B 1 451 ? -19.172 25.516 22.062 1 86.81 451 PRO B C 1
ATOM 7275 O O . PRO B 1 451 ? -19.438 24.328 21.938 1 86.81 451 PRO B O 1
ATOM 7278 N N . ARG B 1 452 ? -19.891 26.484 21.578 1 85.38 452 ARG B N 1
ATOM 7279 C CA . ARG B 1 452 ? -21.234 26.312 21 1 85.38 452 ARG B CA 1
ATOM 7280 C C . ARG B 1 452 ? -21.219 25.234 19.906 1 85.38 452 ARG B C 1
ATOM 7282 O O . ARG B 1 452 ? -22.031 24.312 19.938 1 85.38 452 ARG B O 1
ATOM 7289 N N . ILE B 1 453 ? -20.312 25.375 18.953 1 84.75 453 ILE B N 1
ATOM 7290 C CA . ILE B 1 453 ? -20.328 24.469 17.812 1 84.75 453 ILE B CA 1
ATOM 7291 C C . ILE B 1 453 ? -20.016 23.047 18.281 1 84.75 453 ILE B C 1
ATOM 7293 O O . ILE B 1 453 ? -20.578 22.078 17.75 1 84.75 453 ILE B O 1
ATOM 7297 N N . ALA B 1 454 ? -19.156 22.906 19.188 1 83.81 454 ALA B N 1
ATOM 7298 C CA . ALA B 1 454 ? -18.844 21.578 19.75 1 83.81 454 ALA B CA 1
ATOM 7299 C C . ALA B 1 454 ? -20.062 20.969 20.438 1 83.81 454 ALA B C 1
ATOM 7301 O O . ALA B 1 454 ? -20.312 19.781 20.312 1 83.81 454 ALA B O 1
ATOM 7302 N N . SER B 1 455 ? -20.75 21.828 21.125 1 83.38 455 SER B N 1
ATOM 7303 C CA . SER B 1 455 ? -21.969 21.391 21.781 1 83.38 455 SER B CA 1
ATOM 7304 C C . SER B 1 455 ? -23 20.906 20.75 1 83.38 455 SER B C 1
ATOM 7306 O O . SER B 1 455 ? -23.672 19.891 20.984 1 83.38 455 SER B O 1
ATOM 7308 N N . GLU B 1 456 ? -23.062 21.578 19.734 1 84.38 456 GLU B N 1
ATOM 7309 C CA . GLU B 1 456 ? -23.969 21.203 18.672 1 84.38 456 GLU B CA 1
ATOM 7310 C C . GLU B 1 456 ? -23.578 19.859 18.062 1 84.38 456 GLU B C 1
ATOM 7312 O O . GLU B 1 456 ? -24.438 19 17.812 1 84.38 456 GLU B O 1
ATOM 7317 N N . VAL B 1 457 ? -22.359 19.656 17.844 1 81.88 457 VAL B N 1
ATOM 7318 C CA . VAL B 1 457 ? -21.844 18.438 17.234 1 81.88 457 VAL B CA 1
ATOM 7319 C C . VAL B 1 457 ? -22.094 17.25 18.156 1 81.88 457 VAL B C 1
ATOM 7321 O O . VAL B 1 457 ? -22.531 16.188 17.719 1 81.88 457 VAL B O 1
ATOM 7324 N N . TYR B 1 458 ? -21.828 17.453 19.391 1 78.88 458 TYR B N 1
ATOM 7325 C CA . TYR B 1 458 ? -21.984 16.375 20.359 1 78.88 458 TYR B CA 1
ATOM 7326 C C . TYR B 1 458 ? -23.453 16.031 20.562 1 78.88 458 TYR B C 1
ATOM 7328 O O . TYR B 1 458 ? -23.797 14.875 20.828 1 78.88 458 TYR B O 1
ATOM 7336 N N . SER B 1 459 ? -24.25 17.031 20.422 1 79.88 459 SER B N 1
ATOM 7337 C CA . SER B 1 459 ? -25.688 16.812 20.547 1 79.88 459 SER B CA 1
ATOM 7338 C C . SER B 1 459 ? -26.234 16 19.359 1 79.88 459 SER B C 1
ATOM 7340 O O . SER B 1 459 ? -27.188 15.25 19.516 1 79.88 459 SER B O 1
ATOM 7342 N N . MET B 1 460 ? -25.641 16.188 18.266 1 78.81 460 MET B N 1
ATOM 7343 C CA . MET B 1 460 ? -26.031 15.422 17.094 1 78.81 460 MET B CA 1
ATOM 7344 C C . MET B 1 460 ? -25.719 13.945 17.281 1 78.81 460 MET B C 1
ATOM 7346 O O . MET B 1 460 ? -26.391 13.078 16.719 1 78.81 460 MET B O 1
ATOM 7350 N N . LYS B 1 461 ? -24.766 13.633 17.953 1 72.88 461 LYS B N 1
ATOM 7351 C CA . LYS B 1 461 ? -24.359 12.258 18.219 1 72.88 461 LYS B CA 1
ATOM 7352 C C . LYS B 1 461 ? -25.438 11.5 18.984 1 72.88 461 LYS B C 1
ATOM 7354 O O . LYS B 1 461 ? -25.703 10.336 18.703 1 72.88 461 LYS B O 1
ATOM 7359 N N . ALA B 1 462 ? -25.906 12.125 19.906 1 65.44 462 ALA B N 1
ATOM 7360 C CA . ALA B 1 462 ? -26.938 11.516 20.734 1 65.44 462 ALA B CA 1
ATOM 7361 C C . ALA B 1 462 ? -28.172 11.148 19.906 1 65.44 462 ALA B C 1
ATOM 7363 O O . ALA B 1 462 ? -28.859 10.172 20.203 1 65.44 462 ALA B O 1
ATOM 7364 N N . GLU B 1 463 ? -28.234 11.789 18.797 1 64.81 463 GLU B N 1
ATOM 7365 C CA . GLU B 1 463 ? -29.375 11.531 17.938 1 64.81 463 GLU B CA 1
ATOM 7366 C C . GLU B 1 463 ? -29.125 10.336 17.016 1 64.81 463 GLU B C 1
ATOM 7368 O O . GLU B 1 463 ? -30.062 9.641 16.625 1 64.81 463 GLU B O 1
ATOM 7373 N N . VAL B 1 464 ? -27.984 10.188 16.641 1 61.78 464 VAL B N 1
ATOM 7374 C CA . VAL B 1 464 ? -27.656 9.094 15.734 1 61.78 464 VAL B CA 1
ATOM 7375 C C . VAL B 1 464 ? -27.688 7.77 16.5 1 61.78 464 VAL B C 1
ATOM 7377 O O . VAL B 1 464 ? -27.922 6.715 15.906 1 61.78 464 VAL B O 1
ATOM 7380 N N . ARG B 1 465 ? -27.234 7.652 17.703 1 54.91 465 ARG B N 1
ATOM 7381 C CA . ARG B 1 465 ? -27.281 6.441 18.516 1 54.91 465 ARG B CA 1
ATOM 7382 C C . ARG B 1 465 ? -28.719 5.961 18.688 1 54.91 465 ARG B C 1
ATOM 7384 O O . ARG B 1 465 ? -28.969 4.773 18.922 1 54.91 465 ARG B O 1
ATOM 7391 N N . GLY B 1 466 ? -29.672 6.816 18.734 1 44.78 466 GLY B N 1
ATOM 7392 C CA . GLY B 1 466 ? -31.062 6.457 18.984 1 44.78 466 GLY B CA 1
ATOM 7393 C C . GLY B 1 466 ? -31.797 6.027 17.719 1 44.78 466 GLY B C 1
ATOM 7394 O O . GLY B 1 466 ? -31.422 6.398 16.609 1 44.78 466 GLY B O 1
#

Radius of gyration: 28.75 Å; Cα contacts (8 Å, |Δi|>4): 1970; chains: 2; bounding box: 70×83×70 Å

Organism: NCBI:txid1051616

Nearest PDB structures (foldseek):
  8guh-assembly1_A  TM=8.468E-01  e=5.989E-31  Sphingobacterium multivorum
  5qqr-assembly1_B  TM=8.523E-01  e=5.441E-28  Homo sapiens
  5qqq-assembly1_A  TM=8.649E-01  e=1.496E-27  Homo sapiens
  5qqt-assembly1_B  TM=8.628E-01  e=2.171E-27  Homo sapiens
  8qof-assembly1_F  TM=8.219E-01  e=2.714E-24  Saccharomyces cerevisiae

InterPro domains:
  IPR004839 Aminotransferase, class I/classII, large domain [PF00155] (54-430)
  IPR015421 Pyridoxal phosphate-dependent transferase, major domain [G3DSA:3.40.640.10] (71-318)
  IPR015422 Pyridoxal phosphate-dependent transferase, small domain [G3DSA:3.90.1150.10] (55-428)
  IPR015424 Pyridoxal phosphate-dependent transferase [SSF53383] (51-438)
  IPR050087 8-amino-7-oxononanoate synthase class-II [PTHR13693] (46-433)

Secondary structure (DSSP, 8-state):
-HHHHHHHHHHHHTS--GGG-TTS-HHHHHHHHHHHHHHHTT----PPPP--TTSEESS-S-TT-HHHHSHHHHHHHHHHHTTTT-S-SS--SBTTTT---HHHHHHHHHHHHHHT-SEEEEESBHHHHHHHHHHHHPPTT-EEEEETT--HHHHHHHHHS--SEEEEE-TT-HHHHHHHHHHHHHH-HHHHHTSS-EEEEEESB-TTT-PBP-HHHHHHHHHHH-TTS-EEEEEE-TTTTTTSSGGG--HHHHTT-TTT-SEEEEESSSTT-S-BEEEEE-HHHHHHHHHH-HHHHSSBPPPHHHHHHHHHHHHHHHTTTTHHHHHHHHHHHHHHHHHHHT-HHHHHHHHHTSEE-GGGTTGGG-S---SEEEEEESTTHHHHHHHHHHHTTEE--EE-TTTS-TT--EEEEE--TT--HHHHHHHHHHHHHHHHHHHHHHH--SS-PPPHHHHHHHHHHHHHH-/-HHHHHHHHHHHHTS--GGG-TTS-HHHHHHHHHHHHHHHTT----PPPP--TTSEESS-S-TT-HHHHSHHHHHHHHHHHTTTT-S-SS--SBTTTT---HHHHHHHHHHHHHHT-SEEEEESBHHHHHHHHHHHHPPTT-EEEEETT--HHHHHHHHHS--SEEEEE-TT-HHHHHHHHHHHHHH-HHHHHTSS-EEEEEESB-TTT-PBP-HHHHHHHHHHH-TTS-EEEEEE-TTTTTTSSGGG--HHHHTT-TTT-SEEEEESSSTT-S-BEEEEE-HHHHHHHHHH-HHHHSSBPPPHHHHHHHHHHHHHHHTTTTHHHHHHHHHHHHHHHHHHHT-HHHHHHHHHTSEE-GGGTTGGG-S---SEEEEEESTTHHHHHHHHHHHTTEE--EE-TTTS-TT--EEEEE--TT--HHHHHHHHHHHHHHHHHHHHHHH--SS-PPPHHHHHHHHHHHHHH-

pLDDT: mean 94.76, std 7.06, range [44.38, 99.0]

Sequence (932 aa):
MYYQEMLNDWLKDHVLQAPYMKDEPAFYRNIEKHLDTLRVDFRLSTAKPRWDDTVIDWASSDFLSLNRTGRIRDAYLKEMAKHGEDWDLSAAGSRLQYGNYSYLIEVEKQVAEFFGSETAFIGHSGFLCNVGIIGAVALPGDCYLYDELVHASTHEGMKLSRASHKVSFAHNDVLSLRTTLKMLRDEHPEFKAGTKSILILVESIYSMNGDVCPLKEFVQAAKEIFPLGNAQFVIDEAHCVGVLGPKGRGLVSMLGLEKEIAIRVHMCSKAMASTGGLILCNKTIRAVIMNQMRFAVYSGAPSFPMVASIKAGIELLSTGATITEQQSIQDIVTYFFEKLTNNMEWQRAKAAGLLSCPLSEGWEQRVCHTHIVPIWTKPRHEQYLFFHMMSENMNAYSFAYPVVPKGKSRVRMVFHAHNTKADVDKTVGTIAEWVREMLDIEQDESAEYVPRIASEVYSMKAEVRGMYYQEMLNDWLKDHVLQAPYMKDEPAFYRNIEKHLDTLRVDFRLSTAKPRWDDTVIDWASSDFLSLNRTGRIRDAYLKEMAKHGEDWDLSAAGSRLQYGNYSYLIEVEKQVAEFFGSETAFIGHSGFLCNVGIIGAVALPGDCYLYDELVHASTHEGMKLSRASHKVSFAHNDVLSLRTTLKMLRDEHPEFKAGTKSILILVESIYSMNGDVCPLKEFVQAAKEIFPLGNAQFVIDEAHCVGVLGPKGRGLVSMLGLEKEIAIRVHMCSKAMASTGGLILCNKTIRAVIMNQMRFAVYSGAPSFPMVASIKAGIELLSTGATITEQQSIQDIVTYFFEKLTNNMEWQRAKAAGLLSCPLSEGWEQRVCHTHIVPIWTKPRHEQYLFFHMMSENMNAYSFAYPVVPKGKSRVRMVFHAHNTKADVDKTVGTIAEWVREMLDIEQDESAEYVPRIASEVYSMKAEVRG

Foldseek 3Di:
DLLVQQLVQLLLVLQQCLVVCVPPDPVVNVVSVVQNVCSVVSNRDDDGDDDDPLFAEFAALQFLCCVVVCVLVVLLVVLVVVCPPPFDFFLPFFPQPRNDDDLQQVLQVVLCVLLVFATKDWFQWLLLVLLLLLLFPFDAAAEEEEEPLDDPSNVNNPVNHNYPYYHYFYHLDLVRLLVVLLVCVVVDVCQVVLVYAYEYEEEQARQQQRDGRPVVSNLVSCCVSRVVLRYAYEYEDAQQALQDAQLRSGDCRNVVNNVRHAWYKYGCCGNLVAGTIMIGHHPVSVVSCCPGRCSRPVDTGDTPSRSSSSSSSSVCSSVSVSVLFSVLLQVLVVLLLVLQVPDPLNVVCVVVVAWDWPCSPPVVVDPTGGQKTKIWGFPPVQVLLQLLSVVVSYHWDWDAPPSDDHGGITTMTGHHSPDDSVSSVVSSVSVSVSSVQVVVVVVPPDDPDDGPSVVVSVVVSVVVND/DLLVQQLVQLLLVLQQCLVVCVPPDPVVNVVSVVQNVCSVVSNRDDDRDDDDPLFAEFAALQFLCCVVVCVLVVLLVVLVVVCPPPFDFFLPAFPLPRNDDPLQQVLQVVVCVLLVFATKDWFQWLLLVLLLLLLFPFDAAAEEEEEPLDDPSNVNSPVNHNYPYYHYFYHLDLVRLLVVLLVCVVVDVCQVVLVYAYEYEEEQARQQQRDGRPVVSNLVSCCVSRVVLRYAYEYEFAQQALQDAQLRSGDCRNVVNNVRHAWYKYGCCGNLVAGTIMIGHHPVSVVSCCPGRCSRPVDTGDTPSRSSSSSSSSVCSSVSVSVLFSVLLQVQVVLLLVLQVPDPLNVVCVVVVAKDWPCSPPVVVDPGGGQKTKIWGFPPVQVLLQLLSVVVSYHFDWDAPPSDDHGGITTMTGHHSPDDSVSSVVSSVSVSVSSVQVVVVVVVPDDPDDGPSVVVSVVVSVVSND